Protein 3DMP (pdb70)

Organism: Burkholderia pseudomallei (strain K96243) (NCBI:txid272560)

Structure (mmCIF, N/CA/C/O backbone):
data_3DMP
#
_entry.id   3DMP
#
_cell.length_a   102.222
_cell.length_b   80.637
_cell.length_c   141.833
_cell.angle_alpha   90.00
_cell.angle_beta   99.11
_cell.angle_gamma   90.00
#
_symmetry.space_group_name_H-M   'C 1 2 1'
#
loop_
_entity.id
_entity.type
_entity.pdbx_description
1 polymer 'Uracil phosphoribosyltransferase'
2 water water
#
loop_
_atom_site.group_PDB
_atom_site.id
_atom_site.type_symbol
_atom_site.label_atom_id
_atom_site.label_alt_id
_atom_site.label_comp_id
_atom_site.label_asym_id
_atom_site.label_entity_id
_atom_site.label_seq_id
_atom_site.pdbx_PDB_ins_code
_atom_site.Cartn_x
_atom_site.Cartn_y
_atom_site.Cartn_z
_atom_site.occupancy
_atom_site.B_iso_or_equiv
_atom_site.auth_seq_id
_atom_site.auth_comp_id
_atom_site.auth_asym_id
_atom_site.auth_atom_id
_atom_site.pdbx_PDB_model_num
ATOM 1 N N . SER A 1 1 ? 24.791 4.058 2.097 1.00 54.76 0 SER A N 1
ATOM 2 C CA . SER A 1 1 ? 25.531 3.301 3.163 1.00 55.07 0 SER A CA 1
ATOM 3 C C . SER A 1 1 ? 25.371 3.965 4.537 1.00 54.88 0 SER A C 1
ATOM 4 O O . SER A 1 1 ? 24.274 4.443 4.851 1.00 55.07 0 SER A O 1
ATOM 7 N N . MET A 1 2 ? 26.437 3.999 5.348 1.00 54.42 1 MET A N 1
ATOM 8 C CA . MET A 1 2 ? 26.328 4.497 6.734 1.00 54.09 1 MET A CA 1
ATOM 9 C C . MET A 1 2 ? 27.467 5.359 7.278 1.00 53.21 1 MET A C 1
ATOM 10 O O . MET A 1 2 ? 28.632 5.000 7.181 1.00 53.47 1 MET A O 1
ATOM 15 N N . LYS A 1 3 ? 27.092 6.495 7.863 1.00 52.08 2 LYS A N 1
ATOM 16 C CA . LYS A 1 3 ? 27.996 7.382 8.588 1.00 51.00 2 LYS A CA 1
ATOM 17 C C . LYS A 1 3 ? 28.147 6.923 10.047 1.00 49.98 2 LYS A C 1
ATOM 18 O O . LYS A 1 3 ? 27.330 6.147 10.560 1.00 49.79 2 LYS A O 1
ATOM 24 N N . GLN A 1 4 ? 29.178 7.432 10.719 1.00 48.50 3 GLN A N 1
ATOM 25 C CA . GLN A 1 4 ? 29.263 7.349 12.180 1.00 47.32 3 GLN A CA 1
ATOM 26 C C . GLN A 1 4 ? 29.711 8.661 12.832 1.00 46.73 3 GLN A C 1
ATOM 27 O O . GLN A 1 4 ? 30.334 9.512 12.206 1.00 46.38 3 GLN A O 1
ATOM 33 N N . ASP A 1 5 ? 29.372 8.815 14.101 1.00 46.16 4 ASP A N 1
ATOM 34 C CA . ASP A 1 5 ? 29.807 9.955 14.878 1.00 45.47 4 ASP A CA 1
ATOM 35 C C . ASP A 1 5 ? 30.891 9.475 15.844 1.00 44.88 4 ASP A C 1
ATOM 36 O O . ASP A 1 5 ? 30.713 8.473 16.544 1.00 44.76 4 ASP A O 1
ATOM 41 N N . SER A 1 6 ? 32.009 10.200 15.865 1.00 44.14 5 SER A N 1
ATOM 42 C CA . SER A 1 6 ? 33.150 9.916 16.743 1.00 43.31 5 SER A CA 1
ATOM 43 C C . SER A 1 6 ? 32.777 9.620 18.196 1.00 42.80 5 SER A C 1
ATOM 44 O O . SER A 1 6 ? 33.486 8.870 18.861 1.00 43.05 5 SER A O 1
ATOM 47 N N . ARG A 1 7 ? 31.690 10.213 18.687 1.00 41.71 6 ARG A N 1
ATOM 48 C CA . ARG A 1 7 ? 31.259 9.995 20.065 1.00 41.09 6 ARG A CA 1
ATOM 49 C C . ARG A 1 7 ? 30.607 8.630 20.325 1.00 41.28 6 ARG A C 1
ATOM 50 O O . ARG A 1 7 ? 30.629 8.149 21.463 1.00 41.45 6 ARG A O 1
ATOM 58 N N . PHE A 1 8 ? 30.020 8.015 19.292 1.00 40.87 7 PHE A N 1
ATOM 59 C CA . PHE A 1 8 ? 29.134 6.858 19.499 1.00 40.39 7 PHE A CA 1
ATOM 60 C C . PHE A 1 8 ? 29.481 5.614 18.695 1.00 40.13 7 PHE A C 1
ATOM 61 O O . PHE A 1 8 ? 29.023 5.466 17.566 1.00 40.03 7 PHE A O 1
ATOM 69 N N . PRO A 1 9 ? 30.250 4.690 19.303 1.00 40.17 8 PRO A N 1
ATOM 70 C CA . PRO A 1 9 ? 30.806 3.538 18.580 1.00 39.98 8 PRO A CA 1
ATOM 71 C C . PRO A 1 9 ? 29.771 2.533 18.048 1.00 40.04 8 PRO A C 1
ATOM 72 O O . PRO A 1 9 ? 30.093 1.778 17.121 1.00 40.15 8 PRO A O 1
ATOM 76 N N . ASN A 1 10 ? 28.556 2.519 18.607 1.00 39.62 9 ASN A N 1
ATOM 77 C CA . ASN A 1 10 ? 27.502 1.616 18.119 1.00 39.38 9 ASN A CA 1
ATOM 78 C C . ASN A 1 10 ? 26.238 2.267 17.549 1.00 39.31 9 ASN A C 1
ATOM 79 O O . ASN A 1 10 ? 25.165 1.645 17.501 1.00 38.76 9 ASN A O 1
ATOM 84 N N . LEU A 1 11 ? 26.390 3.515 17.101 1.00 39.23 10 LEU A N 1
ATOM 85 C CA . LEU A 1 11 ? 25.346 4.224 16.385 1.00 38.89 10 LEU A CA 1
ATOM 86 C C . LEU A 1 11 ? 25.747 4.303 14.915 1.00 39.22 10 LEU A C 1
ATOM 87 O O . LEU A 1 11 ? 26.891 4.629 14.586 1.00 39.50 10 LEU A O 1
ATOM 92 N N . PHE A 1 12 ? 24.794 3.980 14.045 1.00 39.27 11 PHE A N 1
ATOM 93 C CA . PHE A 1 12 ? 24.987 3.983 12.604 1.00 38.94 11 PHE A CA 1
ATOM 94 C C . PHE A 1 12 ? 23.906 4.841 11.971 1.00 38.95 11 PHE A C 1
ATOM 95 O O . PHE A 1 12 ? 22.721 4.739 12.312 1.00 39.02 11 PHE A O 1
ATOM 103 N N . ILE A 1 13 ? 24.344 5.714 11.073 1.00 38.94 12 ILE A N 1
ATOM 104 C CA . ILE A 1 13 ? 23.477 6.673 10.415 1.00 38.95 12 ILE A CA 1
ATOM 105 C C . ILE A 1 13 ? 23.345 6.276 8.943 1.00 38.97 12 ILE A C 1
ATOM 106 O O . ILE A 1 13 ? 24.317 6.287 8.184 1.00 38.63 12 ILE A O 1
ATOM 111 N N . LEU A 1 14 ? 22.132 5.899 8.567 1.00 39.19 13 LEU A N 1
ATOM 112 C CA . LEU A 1 14 ? 21.831 5.398 7.232 1.00 39.57 13 LEU A CA 1
ATOM 113 C C . LEU A 1 14 ? 21.484 6.573 6.326 1.00 39.71 13 LEU A C 1
ATOM 114 O O . LEU A 1 14 ? 20.391 7.125 6.408 1.00 39.94 13 LEU A O 1
ATOM 119 N N . ASP A 1 15 ? 22.426 6.968 5.476 1.00 39.54 14 ASP A N 1
ATOM 120 C CA . ASP A 1 15 ? 22.290 8.226 4.776 1.00 39.83 14 ASP A CA 1
ATOM 121 C C . ASP A 1 15 ? 22.149 8.074 3.268 1.00 39.43 14 ASP A C 1
ATOM 122 O O . ASP A 1 15 ? 22.520 8.973 2.505 1.00 39.46 14 ASP A O 1
ATOM 127 N N . HIS A 1 16 ? 21.617 6.940 2.836 1.00 38.64 15 HIS A N 1
ATOM 128 C CA . HIS A 1 16 ? 21.198 6.810 1.458 1.00 38.07 15 HIS A CA 1
ATOM 129 C C . HIS A 1 16 ? 20.353 8.033 1.070 1.00 37.88 15 HIS A C 1
ATOM 130 O O . HIS A 1 16 ? 19.510 8.481 1.854 1.00 37.57 15 HIS A O 1
ATOM 137 N N . PRO A 1 17 ? 20.612 8.610 -0.119 1.00 37.77 16 PRO A N 1
ATOM 138 C CA . PRO A 1 17 ? 19.845 9.744 -0.679 1.00 37.49 16 PRO A CA 1
ATOM 139 C C . PRO A 1 17 ? 18.317 9.638 -0.522 1.00 37.70 16 PRO A C 1
ATOM 140 O O . PRO A 1 17 ? 17.661 10.636 -0.235 1.00 37.84 16 PRO A O 1
ATOM 144 N N . LEU A 1 18 ? 17.734 8.459 -0.713 1.00 37.42 17 LEU A N 1
ATOM 145 C CA . LEU A 1 18 ? 16.285 8.400 -0.655 1.00 37.73 17 LEU A CA 1
ATOM 146 C C . LEU A 1 18 ? 15.769 8.339 0.788 1.00 37.87 17 LEU A C 1
ATOM 147 O O . LEU A 1 18 ? 14.635 8.758 1.068 1.00 37.69 17 LEU A O 1
ATOM 152 N N . ILE A 1 19 ? 16.605 7.834 1.699 1.00 38.05 18 ILE A N 1
ATOM 153 C CA . ILE A 1 19 ? 16.293 7.892 3.124 1.00 38.15 18 ILE A CA 1
ATOM 154 C C . ILE A 1 19 ? 16.290 9.350 3.580 1.00 38.67 18 ILE A C 1
ATOM 155 O O . ILE A 1 19 ? 15.313 9.786 4.199 1.00 39.06 18 ILE A O 1
ATOM 160 N N . GLN A 1 20 ? 17.345 10.101 3.241 1.00 38.86 19 GLN A N 1
ATOM 161 C CA . GLN A 1 20 ? 17.428 11.530 3.571 1.00 40.04 19 GLN A CA 1
ATOM 162 C C . GLN A 1 20 ? 16.237 12.265 2.970 1.00 39.77 19 GLN A C 1
ATOM 163 O O . GLN A 1 20 ? 15.576 13.038 3.655 1.00 39.88 19 GLN A O 1
ATOM 169 N N . HIS A 1 21 ? 15.968 12.002 1.687 1.00 39.86 20 HIS A N 1
ATOM 170 C CA . HIS A 1 21 ? 14.894 12.661 0.945 1.00 40.01 20 HIS A CA 1
ATOM 171 C C . HIS A 1 21 ? 13.554 12.454 1.644 1.00 39.52 20 HIS A C 1
ATOM 172 O O . HIS A 1 21 ? 12.903 13.428 2.028 1.00 39.71 20 HIS A O 1
ATOM 179 N N . LYS A 1 22 ? 13.175 11.190 1.838 1.00 38.88 21 LYS A N 1
ATOM 180 C CA . LYS A 1 22 ? 11.928 10.819 2.525 1.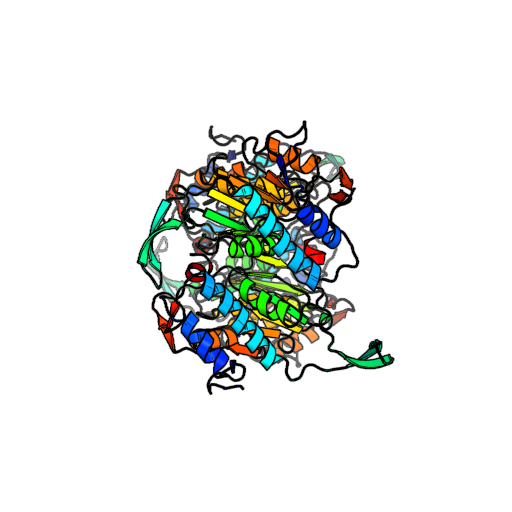00 38.39 21 LYS A CA 1
ATOM 181 C C . LYS A 1 22 ? 11.804 11.359 3.962 1.00 37.92 21 LYS A C 1
ATOM 182 O O . LYS A 1 22 ? 10.694 11.705 4.406 1.00 37.52 21 LYS A O 1
ATOM 188 N N . LEU A 1 23 ? 12.935 11.430 4.678 1.00 37.32 22 LEU A N 1
ATOM 189 C CA . LEU A 1 23 ? 12.979 12.043 6.008 1.00 36.25 22 LEU A CA 1
ATOM 190 C C . LEU A 1 23 ? 12.608 13.525 5.944 1.00 36.27 22 LEU A C 1
ATOM 191 O O . LEU A 1 23 ? 11.859 14.018 6.778 1.00 35.62 22 LEU A O 1
ATOM 196 N N . THR A 1 24 ? 13.115 14.223 4.933 1.00 36.73 23 THR A N 1
ATOM 197 C CA . THR A 1 24 ? 12.823 15.647 4.761 1.00 37.47 23 THR A CA 1
ATOM 198 C C . THR A 1 24 ? 11.319 15.909 4.610 1.00 38.25 23 THR A C 1
ATOM 199 O O . THR A 1 24 ? 10.771 16.844 5.210 1.00 38.40 23 THR A O 1
ATOM 203 N N . HIS A 1 25 ? 10.651 15.073 3.822 1.00 38.85 24 HIS A N 1
ATOM 204 C CA . HIS A 1 25 ? 9.218 15.215 3.629 1.00 39.46 24 HIS A CA 1
ATOM 205 C C . HIS A 1 25 ? 8.452 14.970 4.933 1.00 39.28 24 HIS A C 1
ATOM 206 O O . HIS A 1 25 ? 7.421 15.591 5.162 1.00 39.15 24 HIS A O 1
ATOM 213 N N . MET A 1 26 ? 8.980 14.108 5.797 1.00 39.28 25 MET A N 1
ATOM 214 C CA . MET A 1 26 ? 8.445 13.942 7.153 1.00 39.55 25 MET A CA 1
ATOM 215 C C . MET A 1 26 ? 8.735 15.148 8.043 1.00 39.78 25 MET A C 1
ATOM 216 O O . MET A 1 26 ? 7.855 15.610 8.764 1.00 40.23 25 MET A O 1
ATOM 221 N N . ARG A 1 27 ? 9.963 15.652 8.010 1.00 39.77 26 ARG A N 1
ATOM 222 C CA . ARG A 1 27 ? 10.291 16.854 8.764 1.00 40.29 26 ARG A CA 1
ATOM 223 C C . ARG A 1 27 ? 9.268 17.963 8.491 1.00 41.28 26 ARG A C 1
ATOM 224 O O . ARG A 1 27 ? 8.801 18.619 9.420 1.00 40.80 26 ARG A O 1
ATOM 232 N N . ASP A 1 28 ? 8.908 18.137 7.214 1.00 42.86 27 ASP A N 1
ATOM 233 C CA . ASP A 1 28 ? 8.025 19.226 6.750 1.00 44.34 27 ASP A CA 1
ATOM 234 C C . ASP A 1 28 ? 6.675 19.198 7.445 1.00 45.03 27 ASP A C 1
ATOM 235 O O . ASP A 1 28 ? 5.923 18.222 7.317 1.00 45.02 27 ASP A O 1
ATOM 240 N N . LYS A 1 29 ? 6.366 20.286 8.147 1.00 45.91 28 LYS A N 1
ATOM 241 C CA . LYS A 1 29 ? 5.121 20.399 8.897 1.00 46.86 28 LYS A CA 1
ATOM 242 C C . LYS A 1 29 ? 3.856 20.477 8.022 1.00 47.13 28 LYS A C 1
ATOM 243 O O . LYS A 1 29 ? 2.754 20.256 8.517 1.00 47.12 28 LYS A O 1
ATOM 249 N N . ASP A 1 30 ? 4.012 20.757 6.728 1.00 47.70 29 ASP A N 1
ATOM 250 C CA . ASP A 1 30 ? 2.864 20.765 5.791 1.00 48.24 29 ASP A CA 1
ATOM 251 C C . ASP A 1 30 ? 2.504 19.420 5.157 1.00 48.22 29 ASP A C 1
ATOM 252 O O . ASP A 1 30 ? 1.512 19.318 4.432 1.00 48.57 29 ASP A O 1
ATOM 257 N N . THR A 1 31 ? 3.318 18.402 5.404 1.00 48.02 30 THR A N 1
ATOM 258 C CA . THR A 1 31 ? 3.038 17.064 4.918 1.00 47.54 30 THR A CA 1
ATOM 259 C C . THR A 1 31 ? 1.808 16.525 5.641 1.00 47.92 30 THR A C 1
ATOM 260 O O . THR A 1 31 ? 1.788 16.430 6.883 1.00 47.92 30 THR A O 1
ATOM 264 N N . SER A 1 32 ? 0.788 16.181 4.856 1.00 47.91 31 SER A N 1
ATOM 265 C CA . SER A 1 32 ? -0.459 15.620 5.389 1.00 47.83 31 SER A CA 1
ATOM 266 C C . SER A 1 32 ? -0.233 14.369 6.240 1.00 47.77 31 SER A C 1
ATOM 267 O O . SER A 1 32 ? 0.817 13.715 6.155 1.00 47.78 31 SER A O 1
ATOM 270 N N . THR A 1 33 ? -1.219 14.052 7.073 1.00 47.75 32 THR A N 1
ATOM 271 C CA . THR A 1 33 ? -1.151 12.868 7.946 1.00 47.69 32 THR A CA 1
ATOM 272 C C . THR A 1 33 ? -1.087 11.555 7.136 1.00 47.32 32 THR A C 1
ATOM 273 O O . THR A 1 33 ? -0.334 10.636 7.482 1.00 47.43 32 THR A O 1
ATOM 277 N N . ARG A 1 34 ? -1.876 11.486 6.065 1.00 46.78 33 ARG A N 1
ATOM 278 C CA . ARG A 1 34 ? -1.822 10.377 5.119 1.00 46.53 33 ARG A CA 1
ATOM 279 C C . ARG A 1 34 ? -0.358 10.089 4.755 1.00 46.19 33 ARG A C 1
ATOM 280 O O . ARG A 1 34 ? 0.145 8.988 4.993 1.00 46.23 33 ARG A O 1
ATOM 288 N N . THR A 1 35 ? 0.324 11.100 4.218 1.00 45.56 34 THR A N 1
ATOM 289 C CA . THR A 1 35 ? 1.690 10.947 3.744 1.00 44.79 34 THR A CA 1
ATOM 290 C C . THR A 1 35 ? 2.711 10.701 4.861 1.00 43.98 34 THR A C 1
ATOM 291 O O . THR A 1 35 ? 3.593 9.843 4.708 1.00 43.83 34 THR A O 1
ATOM 295 N N . PHE A 1 36 ? 2.585 11.422 5.973 1.00 42.96 35 PHE A N 1
ATOM 296 C CA . PHE A 1 36 ? 3.483 11.213 7.117 1.00 42.62 35 PHE A CA 1
ATOM 297 C C . PHE A 1 36 ? 3.552 9.734 7.537 1.00 43.03 35 PHE A C 1
ATOM 298 O O . PHE A 1 36 ? 4.642 9.184 7.724 1.00 42.50 35 PHE A O 1
ATOM 306 N N . ARG A 1 37 ? 2.380 9.107 7.665 1.00 43.72 36 ARG A N 1
ATOM 307 C CA . ARG A 1 37 ? 2.269 7.684 8.001 1.00 44.49 36 ARG A CA 1
ATOM 308 C C . ARG A 1 37 ? 2.950 6.774 6.977 1.00 44.57 36 ARG A C 1
ATOM 309 O O . ARG A 1 37 ? 3.705 5.873 7.354 1.00 45.02 36 ARG A O 1
ATOM 317 N N . GLU A 1 38 ? 2.685 7.004 5.695 1.00 44.46 37 GLU A N 1
ATOM 318 C CA . GLU A 1 38 ? 3.273 6.168 4.661 1.00 44.87 37 GLU A CA 1
ATOM 319 C C . GLU A 1 38 ? 4.788 6.256 4.652 1.00 44.13 37 GLU A C 1
ATOM 320 O O . GLU A 1 38 ? 5.459 5.232 4.605 1.00 43.96 37 GLU A O 1
ATOM 326 N N . LEU A 1 39 ? 5.308 7.481 4.737 1.00 43.49 38 LEU A N 1
ATOM 327 C CA . LEU A 1 39 ? 6.752 7.746 4.874 1.00 42.56 38 LEU A CA 1
ATOM 328 C C . LEU A 1 39 ? 7.450 7.095 6.093 1.00 42.14 38 LEU A C 1
ATOM 329 O O . LEU A 1 39 ? 8.624 6.746 6.003 1.00 42.19 38 LEU A O 1
ATOM 334 N N . LEU A 1 40 ? 6.738 6.932 7.210 1.00 41.53 39 LEU A N 1
ATOM 335 C CA . LEU A 1 40 ? 7.254 6.194 8.375 1.00 41.03 39 LEU A CA 1
ATOM 336 C C . LEU A 1 40 ? 7.504 4.745 7.977 1.00 41.05 39 LEU A C 1
ATOM 337 O O . LEU A 1 40 ? 8.588 4.197 8.189 1.00 40.71 39 LEU A O 1
ATOM 342 N N . ARG A 1 41 ? 6.472 4.146 7.393 1.00 41.03 40 ARG A N 1
ATOM 343 C CA . ARG A 1 41 ? 6.491 2.774 6.925 1.00 41.40 40 ARG A CA 1
ATOM 344 C C . ARG A 1 41 ? 7.602 2.574 5.878 1.00 41.04 40 ARG A C 1
ATOM 345 O O . ARG A 1 41 ? 8.441 1.684 6.016 1.00 41.30 40 ARG A O 1
ATOM 353 N N . GLU A 1 42 ? 7.632 3.439 4.867 1.00 40.74 41 GLU A N 1
ATOM 354 C CA . GLU A 1 42 ? 8.619 3.380 3.774 1.00 40.61 41 GLU A CA 1
ATOM 355 C C . GLU A 1 42 ? 10.087 3.443 4.218 1.00 39.98 41 GLU A C 1
ATOM 356 O O . GLU A 1 42 ? 10.892 2.584 3.824 1.00 40.03 41 GLU A O 1
ATOM 362 N N . ILE A 1 43 ? 10.423 4.472 5.004 1.00 38.99 42 ILE A N 1
ATOM 363 C CA . ILE A 1 43 ? 11.797 4.720 5.451 1.00 38.12 42 ILE A CA 1
ATOM 364 C C . ILE A 1 43 ? 12.341 3.531 6.225 1.00 37.66 42 ILE A C 1
ATOM 365 O O . ILE A 1 43 ? 13.489 3.107 6.016 1.00 37.27 42 ILE A O 1
ATOM 370 N N . THR A 1 44 ? 11.522 2.988 7.120 1.00 37.06 43 THR A N 1
ATOM 371 C CA . THR A 1 44 ? 11.991 1.867 7.904 1.00 36.80 43 THR A CA 1
ATOM 372 C C . THR A 1 44 ? 12.177 0.609 7.037 1.00 35.68 43 THR A C 1
ATOM 373 O O . THR A 1 44 ? 13.130 -0.133 7.272 1.00 35.97 43 THR A O 1
ATOM 377 N N . LEU A 1 45 ? 11.322 0.396 6.028 1.00 34.50 44 LEU A N 1
ATOM 378 C CA . LEU A 1 45 ? 11.557 -0.664 5.012 1.00 33.94 44 LEU A CA 1
ATOM 379 C C . LEU A 1 45 ? 12.970 -0.530 4.438 1.00 33.64 44 LEU A C 1
ATOM 380 O O . LEU A 1 45 ? 13.768 -1.488 4.430 1.00 32.93 44 LEU A O 1
ATOM 385 N N . LEU A 1 46 ? 13.289 0.680 3.986 1.00 33.50 45 LEU A N 1
ATOM 386 C CA . LEU A 1 46 ? 14.623 0.964 3.461 1.00 33.33 45 LEU A CA 1
ATOM 387 C C . LEU A 1 46 ? 15.715 0.779 4.514 1.00 33.70 45 LEU A C 1
ATOM 388 O O . LEU A 1 46 ? 16.722 0.137 4.246 1.00 33.90 45 LEU A O 1
ATOM 393 N N . MET A 1 47 ? 15.517 1.324 5.707 1.00 34.26 46 MET A N 1
ATOM 394 C CA . MET A 1 47 ? 16.476 1.112 6.788 1.00 35.16 46 MET A CA 1
ATOM 395 C C . MET A 1 47 ? 16.693 -0.384 7.066 1.00 34.93 46 MET A C 1
ATOM 396 O O . MET A 1 47 ? 17.828 -0.824 7.217 1.00 34.37 46 MET A O 1
ATOM 401 N N . GLY A 1 48 ? 15.612 -1.164 7.071 1.00 35.20 47 GLY A N 1
ATOM 402 C CA . GLY A 1 48 ? 15.698 -2.626 7.222 1.00 35.91 47 GLY A CA 1
ATOM 403 C C . GLY A 1 48 ? 16.611 -3.283 6.196 1.00 36.55 47 GLY A C 1
ATOM 404 O O . GLY A 1 48 ? 17.429 -4.144 6.517 1.00 36.26 47 GLY A O 1
ATOM 405 N N . TYR A 1 49 ? 16.465 -2.853 4.949 1.00 37.45 48 TYR A N 1
ATOM 406 C CA . TYR A 1 49 ? 17.234 -3.382 3.847 1.00 37.89 48 TYR A CA 1
ATOM 407 C C . TYR A 1 49 ? 18.744 -3.175 4.033 1.00 38.88 48 TYR A C 1
ATOM 408 O O . TYR A 1 49 ? 19.526 -4.083 3.736 1.00 39.21 48 TYR A O 1
ATOM 417 N N . GLU A 1 50 ? 19.154 -2.005 4.520 1.00 39.84 49 GLU A N 1
ATOM 418 C CA . GLU A 1 50 ? 20.572 -1.751 4.810 1.00 41.25 49 GLU A CA 1
ATOM 419 C C . GLU A 1 50 ? 21.104 -2.650 5.904 1.00 42.19 49 GLU A C 1
ATOM 420 O O . GLU A 1 50 ? 22.249 -3.111 5.855 1.00 42.79 49 GLU A O 1
ATOM 426 N N . ILE A 1 51 ? 20.283 -2.871 6.919 1.00 43.16 50 ILE A N 1
ATOM 427 C CA . ILE A 1 51 ? 20.750 -3.551 8.110 1.00 44.50 50 ILE A CA 1
ATOM 428 C C . ILE A 1 51 ? 20.696 -5.063 7.920 1.00 44.59 50 ILE A C 1
ATOM 429 O O . ILE A 1 51 ? 21.147 -5.813 8.773 1.00 45.10 50 ILE A O 1
ATOM 434 N N . THR A 1 52 ? 20.195 -5.516 6.777 1.00 44.86 51 THR A N 1
ATOM 435 C CA . THR A 1 52 ? 20.042 -6.955 6.552 1.00 45.04 51 THR A CA 1
ATOM 436 C C . THR A 1 52 ? 20.924 -7.474 5.438 1.00 45.75 51 THR A C 1
ATOM 437 O O . THR A 1 52 ? 20.737 -8.594 4.959 1.00 45.75 51 THR A O 1
ATOM 441 N N . ARG A 1 53 ? 21.896 -6.657 5.049 1.00 46.70 52 ARG A N 1
ATOM 442 C CA . ARG A 1 53 ? 22.867 -7.004 4.021 1.00 48.12 52 ARG A CA 1
ATOM 443 C C . ARG A 1 53 ? 23.601 -8.293 4.314 1.00 48.81 52 ARG A C 1
ATOM 444 O O . ARG A 1 53 ? 23.975 -9.010 3.392 1.00 48.89 52 ARG A O 1
ATOM 452 N N . ASN A 1 54 ? 23.811 -8.582 5.594 1.00 49.75 53 ASN A N 1
ATOM 453 C CA . ASN A 1 54 ? 24.641 -9.708 5.976 1.00 50.67 53 ASN A CA 1
ATOM 454 C C . ASN A 1 54 ? 23.871 -10.943 6.417 1.00 51.21 53 ASN A C 1
ATOM 455 O O . ASN A 1 54 ? 24.444 -11.821 7.066 1.00 51.46 53 ASN A O 1
ATOM 460 N N . LEU A 1 55 ? 22.589 -11.024 6.063 1.00 51.64 54 LEU A N 1
ATOM 461 C CA . LEU A 1 55 ? 21.787 -12.199 6.415 1.00 52.36 54 LEU A CA 1
ATOM 462 C C . LEU A 1 55 ? 22.275 -13.506 5.772 1.00 53.13 54 LEU A C 1
ATOM 463 O O . LEU A 1 55 ? 22.469 -13.568 4.555 1.00 53.25 54 LEU A O 1
ATOM 468 N N . PRO A 1 56 ? 22.458 -14.559 6.600 1.00 53.87 55 PRO A N 1
ATOM 469 C CA . PRO A 1 56 ? 22.817 -15.893 6.117 1.00 54.04 55 PRO A CA 1
ATOM 470 C C . PRO A 1 56 ? 21.804 -16.384 5.098 1.00 54.51 55 PRO A C 1
ATOM 471 O O . PRO A 1 56 ? 20.601 -16.224 5.305 1.00 54.23 55 PRO A O 1
ATOM 475 N N . ILE A 1 57 ? 22.281 -16.975 4.006 1.00 55.49 56 ILE A N 1
ATOM 476 C CA . ILE A 1 57 ? 21.373 -17.613 3.034 1.00 56.48 56 ILE A CA 1
ATOM 477 C C . ILE A 1 57 ? 21.623 -19.127 2.877 1.00 57.05 56 ILE A C 1
ATOM 478 O O . ILE A 1 57 ? 22.762 -19.547 2.653 1.00 57.32 56 ILE A O 1
ATOM 483 N N . THR A 1 58 ? 20.570 -19.938 3.049 1.00 57.47 57 THR A N 1
ATOM 484 C CA . THR A 1 58 ? 20.610 -21.376 2.704 1.00 57.80 57 THR A CA 1
ATOM 485 C C . THR A 1 58 ? 19.713 -21.636 1.499 1.00 57.92 57 THR A C 1
ATOM 486 O O . THR A 1 58 ? 19.210 -20.688 0.895 1.00 58.08 57 THR A O 1
ATOM 490 N N . THR A 1 59 ? 19.500 -22.908 1.156 1.00 57.98 58 THR A N 1
ATOM 491 C CA . THR A 1 59 ? 18.655 -23.255 0.008 1.00 58.04 58 THR A CA 1
ATOM 492 C C . THR A 1 59 ? 17.504 -24.198 0.347 1.00 58.00 58 THR A C 1
ATOM 493 O O . THR A 1 59 ? 17.704 -25.232 0.971 1.00 58.52 58 THR A O 1
ATOM 497 N N . LYS A 1 60 ? 16.299 -23.828 -0.066 1.00 57.80 59 LYS A N 1
ATOM 498 C CA . LYS A 1 60 ? 15.179 -24.755 -0.085 1.00 57.59 59 LYS A CA 1
ATOM 499 C C . LYS A 1 60 ? 15.120 -25.395 -1.457 1.00 57.03 59 LYS A C 1
ATOM 500 O O . LYS A 1 60 ? 15.649 -24.849 -2.424 1.00 56.92 59 LYS A O 1
ATOM 506 N N . ARG A 1 61 ? 14.486 -26.559 -1.531 1.00 56.58 60 ARG A N 1
ATOM 507 C CA . ARG A 1 61 ? 14.117 -27.148 -2.802 1.00 56.24 60 ARG A CA 1
ATOM 508 C C . ARG A 1 61 ? 12.876 -26.444 -3.280 1.00 55.31 60 ARG A C 1
ATOM 509 O O . ARG A 1 61 ? 11.952 -26.201 -2.497 1.00 54.96 60 ARG A O 1
ATOM 517 N N . VAL A 1 62 ? 12.870 -26.098 -4.563 1.00 54.18 61 VAL A N 1
ATOM 518 C CA . VAL A 1 62 ? 11.737 -25.419 -5.167 1.00 53.43 61 VAL A CA 1
ATOM 519 C C . VAL A 1 62 ? 11.613 -25.838 -6.618 1.00 52.77 61 VAL A C 1
ATOM 520 O O . VAL A 1 62 ? 12.615 -25.954 -7.321 1.00 52.86 61 VAL A O 1
ATOM 524 N N . GLU A 1 63 ? 10.397 -26.078 -7.082 1.00 52.08 62 GLU A N 1
ATOM 525 C CA . GLU A 1 63 ? 10.239 -26.254 -8.520 1.00 51.88 62 GLU A CA 1
ATOM 526 C C . GLU A 1 63 ? 9.629 -25.043 -9.198 1.00 50.89 62 GLU A C 1
ATOM 527 O O . GLU A 1 63 ? 8.544 -24.578 -8.830 1.00 50.46 62 GLU A O 1
ATOM 533 N N . THR A 1 64 ? 10.369 -24.534 -10.178 1.00 49.97 63 THR A N 1
ATOM 534 C CA . THR A 1 64 ? 9.884 -23.494 -11.066 1.00 49.19 63 THR A CA 1
ATOM 535 C C . THR A 1 64 ? 8.964 -24.166 -12.088 1.00 49.14 63 THR A C 1
ATOM 536 O O . THR A 1 64 ? 8.934 -25.393 -12.163 1.00 48.65 63 THR A O 1
ATOM 540 N N . PRO A 1 65 ? 8.169 -23.378 -12.846 1.00 49.31 64 PRO A N 1
ATOM 541 C CA . PRO A 1 65 ? 7.465 -23.986 -13.989 1.00 49.21 64 PRO A CA 1
ATOM 542 C C . PRO A 1 65 ? 8.356 -24.800 -14.937 1.00 48.98 64 PRO A C 1
ATOM 543 O O . PRO A 1 65 ? 7.843 -25.570 -15.744 1.00 49.11 64 PRO A O 1
ATOM 547 N N . LEU A 1 66 ? 9.671 -24.652 -14.833 1.00 48.86 65 LEU A N 1
ATOM 548 C CA . LEU A 1 66 ? 10.567 -25.344 -15.761 1.00 49.01 65 LEU A CA 1
ATOM 549 C C . LEU A 1 66 ? 11.331 -26.511 -15.148 1.00 49.06 65 LEU A C 1
ATOM 550 O O . LEU A 1 66 ? 11.417 -27.589 -15.736 1.00 49.34 65 LEU A O 1
ATOM 555 N N . VAL A 1 67 ? 11.880 -26.299 -13.965 1.00 49.12 66 VAL A N 1
ATOM 556 C CA . VAL A 1 67 ? 12.823 -27.243 -13.425 1.00 49.07 66 VAL A CA 1
ATOM 557 C C . VAL A 1 67 ? 12.823 -27.156 -11.901 1.00 49.19 66 VAL A C 1
ATOM 558 O O . VAL A 1 67 ? 12.310 -26.194 -11.326 1.00 48.97 66 VAL A O 1
ATOM 562 N N . GLU A 1 68 ? 13.353 -28.194 -11.259 1.00 49.65 67 GLU A N 1
ATOM 563 C CA . GLU A 1 68 ? 13.514 -28.229 -9.810 1.00 50.18 67 GLU A CA 1
ATOM 564 C C . GLU A 1 68 ? 14.935 -27.785 -9.483 1.00 49.68 67 GLU A C 1
ATOM 565 O O . GLU A 1 68 ? 15.880 -28.176 -10.175 1.00 49.53 67 GLU A O 1
ATOM 571 N N . ILE A 1 69 ? 15.071 -26.950 -8.451 1.00 49.52 68 ILE A N 1
ATOM 572 C CA . ILE A 1 69 ? 16.351 -26.338 -8.085 1.00 49.58 68 ILE A CA 1
ATOM 573 C C . ILE A 1 69 ? 16.589 -26.181 -6.578 1.00 49.76 68 ILE A C 1
ATOM 574 O O . ILE A 1 69 ? 15.673 -26.312 -5.759 1.00 49.21 68 ILE A O 1
ATOM 579 N N . ASP A 1 70 ? 17.838 -25.869 -6.235 1.00 50.34 69 ASP A N 1
ATOM 580 C CA . ASP A 1 70 ? 18.203 -25.470 -4.878 1.00 50.90 69 ASP A CA 1
ATOM 581 C C . ASP A 1 70 ? 18.322 -23.945 -4.806 1.00 50.73 69 ASP A C 1
ATOM 582 O O . ASP A 1 70 ? 19.348 -23.376 -5.175 1.00 50.50 69 ASP A O 1
ATOM 587 N N . ALA A 1 71 ? 17.268 -23.292 -4.323 1.00 50.68 70 ALA A N 1
ATOM 588 C CA . ALA A 1 71 ? 17.172 -21.834 -4.408 1.00 50.98 70 ALA A CA 1
ATOM 589 C C . ALA A 1 71 ? 17.420 -21.094 -3.087 1.00 51.08 70 ALA A C 1
ATOM 590 O O . ALA A 1 71 ? 16.968 -21.540 -2.030 1.00 50.88 70 ALA A O 1
ATOM 592 N N . PRO A 1 72 ? 18.114 -19.939 -3.153 1.00 51.28 71 PRO A N 1
ATOM 593 C CA . PRO A 1 72 ? 18.478 -19.211 -1.938 1.00 51.39 71 PRO A CA 1
ATOM 594 C C . PRO A 1 72 ? 17.280 -18.675 -1.157 1.00 51.90 71 PRO A C 1
ATOM 595 O O . PRO A 1 72 ? 16.412 -18.009 -1.713 1.00 52.04 71 PRO A O 1
ATOM 599 N N . VAL A 1 73 ? 17.227 -19.002 0.125 1.00 52.78 72 VAL A N 1
ATOM 600 C CA . VAL A 1 73 ? 16.258 -18.406 1.034 1.00 53.77 72 VAL A CA 1
ATOM 601 C C . VAL A 1 73 ? 16.934 -17.942 2.324 1.00 54.70 72 VAL A C 1
ATOM 602 O O . VAL A 1 73 ? 18.128 -18.158 2.542 1.00 54.51 72 VAL A O 1
ATOM 606 N N . ILE A 1 74 ? 16.135 -17.310 3.169 1.00 56.08 73 ILE A N 1
ATOM 607 C CA . ILE A 1 74 ? 16.572 -16.749 4.438 1.00 57.83 73 ILE A CA 1
ATOM 608 C C . ILE A 1 74 ? 15.876 -17.511 5.578 1.00 58.67 73 ILE A C 1
ATOM 609 O O . ILE A 1 74 ? 14.802 -18.092 5.364 1.00 59.06 73 ILE A O 1
ATOM 614 N N . ALA A 1 75 ? 16.486 -17.520 6.767 1.00 59.45 74 ALA A N 1
ATOM 615 C CA . ALA A 1 75 ? 15.785 -17.958 7.990 1.00 60.16 74 ALA A CA 1
ATOM 616 C C . ALA A 1 75 ? 15.056 -16.770 8.649 1.00 60.52 74 ALA A C 1
ATOM 617 O O . ALA A 1 75 ? 15.529 -16.200 9.642 1.00 60.78 74 ALA A O 1
ATOM 619 N N . GLY A 1 76 ? 13.908 -16.404 8.072 1.00 60.90 75 GLY A N 1
ATOM 620 C CA . GLY A 1 76 ? 13.083 -15.284 8.545 1.00 61.02 75 GLY A CA 1
ATOM 621 C C . GLY A 1 76 ? 12.473 -15.475 9.926 1.00 61.22 75 GLY A C 1
ATOM 622 O O . GLY A 1 76 ? 12.356 -14.510 10.690 1.00 61.52 75 GLY A O 1
ATOM 623 N N . LYS A 1 77 ? 12.086 -16.714 10.250 1.00 60.98 76 LYS A N 1
ATOM 624 C CA . LYS A 1 77 ? 11.556 -17.052 11.581 1.00 60.68 76 LYS A CA 1
ATOM 625 C C . LYS A 1 77 ? 12.502 -16.672 12.736 1.00 59.85 76 LYS A C 1
ATOM 626 O O . LYS A 1 77 ? 12.040 -16.379 13.839 1.00 60.18 76 LYS A O 1
ATOM 632 N N . LYS A 1 78 ? 13.811 -16.669 12.480 1.00 58.41 77 LYS A N 1
ATOM 633 C CA . LYS A 1 78 ? 14.811 -16.405 13.523 1.00 57.11 77 LYS A CA 1
ATOM 634 C C . LYS A 1 78 ? 14.946 -14.911 13.868 1.00 55.90 77 LYS A C 1
ATOM 635 O O . LYS A 1 78 ? 15.953 -14.479 14.448 1.00 55.80 77 LYS A O 1
ATOM 641 N N . LEU A 1 79 ? 13.915 -14.139 13.523 1.00 54.11 78 LEU A N 1
ATOM 642 C CA . LEU A 1 79 ? 13.905 -12.688 13.704 1.00 52.49 78 LEU A CA 1
ATOM 643 C C . LEU A 1 79 ? 12.646 -12.237 14.405 1.00 51.05 78 LEU A C 1
ATOM 644 O O . LEU A 1 79 ? 11.548 -12.690 14.078 1.00 50.99 78 LEU A O 1
ATOM 649 N N . ALA A 1 80 ? 12.811 -11.337 15.367 1.00 49.23 79 ALA A N 1
ATOM 650 C CA . ALA A 1 80 ? 11.677 -10.749 16.060 1.00 47.32 79 ALA A CA 1
ATOM 651 C C . ALA A 1 80 ? 11.676 -9.239 15.884 1.00 45.97 79 ALA A C 1
ATOM 652 O O . ALA A 1 80 ? 12.629 -8.563 16.272 1.00 45.83 79 ALA A O 1
ATOM 654 N N . ILE A 1 81 ? 10.611 -8.731 15.266 1.00 44.51 80 ILE A N 1
ATOM 655 C CA . ILE A 1 81 ? 10.362 -7.291 15.131 1.00 43.03 80 ILE A CA 1
ATOM 656 C C . ILE A 1 81 ? 9.505 -6.864 16.328 1.00 42.05 80 ILE A C 1
ATOM 657 O O . ILE A 1 81 ? 8.421 -7.433 16.575 1.00 41.62 80 ILE A O 1
ATOM 662 N N . VAL A 1 82 ? 9.996 -5.878 17.078 1.00 40.42 81 VAL A N 1
ATOM 663 C CA . VAL A 1 82 ? 9.302 -5.450 18.281 1.00 39.12 81 VAL A CA 1
ATOM 664 C C . VAL A 1 82 ? 9.015 -3.944 18.292 1.00 38.49 81 VAL A C 1
ATOM 665 O O . VAL A 1 82 ? 9.841 -3.168 18.752 1.00 38.67 81 VAL A O 1
ATOM 669 N N . PRO A 1 83 ? 7.844 -3.522 17.779 1.00 37.68 82 PRO A N 1
ATOM 670 C CA . PRO A 1 83 ? 7.483 -2.112 17.934 1.00 37.09 82 PRO A CA 1
ATOM 671 C C . PRO A 1 83 ? 7.385 -1.743 19.401 1.00 36.90 82 PRO A C 1
ATOM 672 O O . PRO A 1 83 ? 6.858 -2.522 20.209 1.00 36.75 82 PRO A O 1
ATOM 676 N N . VAL A 1 84 ? 7.933 -0.579 19.741 1.00 36.42 83 VAL A N 1
ATOM 677 C CA . VAL A 1 84 ? 7.717 0.030 21.038 1.00 35.21 83 VAL A CA 1
ATOM 678 C C . VAL A 1 84 ? 6.448 0.830 20.881 1.00 35.34 83 VAL A C 1
ATOM 679 O O . VAL A 1 84 ? 6.390 1.723 20.021 1.00 35.07 83 VAL A O 1
ATOM 683 N N . LEU A 1 85 ? 5.431 0.498 21.678 1.00 35.17 84 LEU A N 1
ATOM 684 C CA . LEU A 1 85 ? 4.144 1.191 21.630 1.00 35.65 84 LEU A CA 1
ATOM 685 C C . LEU A 1 85 ? 4.209 2.631 22.171 1.00 36.21 84 LEU A C 1
ATOM 686 O O . LEU A 1 85 ? 5.031 2.934 23.031 1.00 36.54 84 LEU A O 1
ATOM 691 N N . ARG A 1 86 ? 3.379 3.539 21.659 1.00 37.33 85 ARG A N 1
ATOM 692 C CA . ARG A 1 86 ? 2.443 3.286 20.555 1.00 38.24 85 ARG A CA 1
ATOM 693 C C . ARG A 1 86 ? 3.011 3.561 19.157 1.00 38.53 85 ARG A C 1
ATOM 694 O O . ARG A 1 86 ? 2.605 2.925 18.192 1.00 38.91 85 ARG A O 1
ATOM 702 N N . ALA A 1 87 ? 3.938 4.514 19.066 1.00 39.03 86 ALA A N 1
ATOM 703 C CA . ALA A 1 87 ? 4.406 5.076 17.787 1.00 39.23 86 ALA A CA 1
ATOM 704 C C . ALA A 1 87 ? 5.204 4.107 16.892 1.00 39.50 86 ALA A C 1
ATOM 705 O O . ALA A 1 87 ? 5.252 4.282 15.657 1.00 39.41 86 ALA A O 1
ATOM 707 N N . GLY A 1 88 ? 5.809 3.093 17.519 1.00 39.57 87 GLY A N 1
ATOM 708 C CA . GLY A 1 88 ? 6.665 2.125 16.827 1.00 39.50 87 GLY A CA 1
ATOM 709 C C . GLY A 1 88 ? 5.920 1.204 15.874 1.00 39.54 87 GLY A C 1
ATOM 710 O O . GLY A 1 88 ? 6.541 0.560 15.026 1.00 39.00 87 GLY A O 1
ATOM 711 N N . VAL A 1 89 ? 4.594 1.144 16.015 1.00 39.70 88 VAL A N 1
ATOM 712 C CA . VAL A 1 89 ? 3.769 0.288 15.161 1.00 40.70 88 VAL A CA 1
ATOM 713 C C . VAL A 1 89 ? 3.909 0.583 13.650 1.00 40.98 88 VAL A C 1
ATOM 714 O O . VAL A 1 89 ? 4.011 -0.343 12.838 1.00 40.98 88 VAL A O 1
ATOM 718 N N . GLY A 1 90 ? 3.938 1.862 13.283 1.00 40.87 89 GLY A N 1
ATOM 719 C CA . GLY A 1 90 ? 4.245 2.240 11.90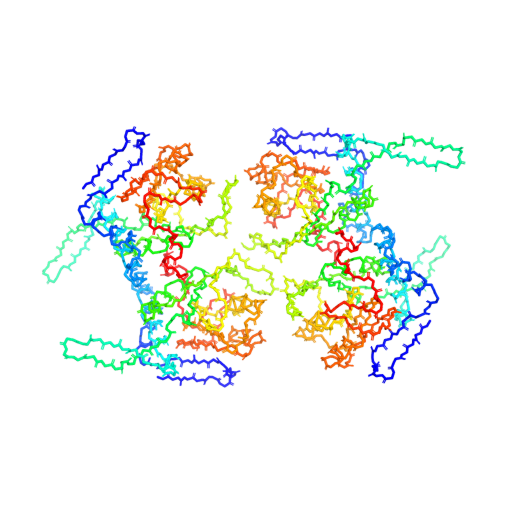5 1.00 41.40 89 GLY A CA 1
ATOM 720 C C . GLY A 1 90 ? 5.526 1.612 11.363 1.00 41.70 89 GLY A C 1
ATOM 721 O O . GLY A 1 90 ? 5.564 1.152 10.223 1.00 42.31 89 GLY A O 1
ATOM 722 N N . MET A 1 91 ? 6.569 1.564 12.186 1.00 41.45 90 MET A N 1
ATOM 723 C CA . MET A 1 91 ? 7.883 1.107 11.740 1.00 41.11 90 MET A CA 1
ATOM 724 C C . MET A 1 91 ? 7.893 -0.396 11.541 1.00 41.26 90 MET A C 1
ATOM 725 O O . MET A 1 91 ? 8.344 -0.912 10.526 1.00 41.05 90 MET A O 1
ATOM 730 N N . SER A 1 92 ? 7.414 -1.078 12.565 1.00 41.73 91 SER A N 1
ATOM 731 C CA . SER A 1 92 ? 7.016 -2.471 12.532 1.00 41.86 91 SER A CA 1
ATOM 732 C C . SER A 1 92 ? 6.397 -2.894 11.175 1.00 41.70 91 SER A C 1
ATOM 733 O O . SER A 1 92 ? 6.781 -3.910 10.621 1.00 41.24 91 SER A O 1
ATOM 736 N N . ASP A 1 93 ? 5.460 -2.102 10.650 1.00 42.02 92 ASP A N 1
ATOM 737 C CA . ASP A 1 93 ? 4.735 -2.438 9.419 1.00 42.75 92 ASP A CA 1
ATOM 738 C C . ASP A 1 93 ? 5.640 -2.527 8.194 1.00 42.68 92 ASP A C 1
ATOM 739 O O . ASP A 1 93 ? 5.451 -3.404 7.348 1.00 42.45 92 ASP A O 1
ATOM 744 N N . GLY A 1 94 ? 6.605 -1.607 8.109 1.00 42.78 93 GLY A N 1
ATOM 745 C CA . GLY A 1 94 ? 7.564 -1.538 7.007 1.00 42.55 93 GLY A CA 1
ATOM 746 C C . GLY A 1 94 ? 8.526 -2.708 7.033 1.00 42.80 93 GLY A C 1
ATOM 747 O O . GLY A 1 94 ? 8.776 -3.338 5.998 1.00 43.17 93 GLY A O 1
ATOM 748 N N . LEU A 1 95 ? 9.057 -3.010 8.216 1.00 42.60 94 LEU A N 1
ATOM 749 C CA . LEU A 1 95 ? 9.921 -4.174 8.412 1.00 42.81 94 LEU A CA 1
ATOM 750 C C . LEU A 1 95 ? 9.201 -5.481 8.107 1.00 42.85 94 LEU A C 1
ATOM 751 O O . LEU A 1 95 ? 9.801 -6.442 7.622 1.00 42.55 94 LEU A O 1
ATOM 756 N N . LEU A 1 96 ? 7.908 -5.513 8.410 1.00 43.06 95 LEU A N 1
ATOM 757 C CA . LEU A 1 96 ? 7.112 -6.703 8.213 1.00 43.05 95 LEU A CA 1
ATOM 758 C C . LEU A 1 96 ? 6.844 -6.950 6.749 1.00 43.61 95 LEU A C 1
ATOM 759 O O . LEU A 1 96 ? 6.764 -8.096 6.317 1.00 43.93 95 LEU A O 1
ATOM 764 N N . GLU A 1 97 ? 6.723 -5.869 5.986 1.00 44.06 96 GLU A N 1
ATOM 765 C CA . GLU A 1 97 ? 6.608 -5.963 4.545 1.00 44.16 96 GLU A CA 1
ATOM 766 C C . GLU A 1 97 ? 7.894 -6.577 4.028 1.00 44.19 96 GLU A C 1
ATOM 767 O O . GLU A 1 97 ? 7.873 -7.528 3.241 1.00 44.77 96 GLU A O 1
ATOM 773 N N . LEU A 1 98 ? 9.017 -6.059 4.510 1.00 43.82 97 LEU A N 1
ATOM 774 C CA . LEU A 1 98 ? 10.317 -6.559 4.098 1.00 43.52 97 LEU A CA 1
ATOM 775 C C . LEU A 1 98 ? 10.488 -8.044 4.450 1.00 43.65 97 LEU A C 1
ATOM 776 O O . LEU A 1 98 ? 10.790 -8.857 3.573 1.00 43.63 97 LEU A O 1
ATOM 781 N N . ILE A 1 99 ? 10.275 -8.386 5.723 1.00 43.81 98 ILE A N 1
ATOM 782 C CA . ILE A 1 99 ? 10.372 -9.766 6.195 1.00 44.31 98 ILE A CA 1
ATOM 783 C C . ILE A 1 99 ? 9.047 -10.210 6.810 1.00 44.67 98 ILE A C 1
ATOM 784 O O . ILE A 1 99 ? 8.860 -10.116 8.025 1.00 45.03 98 ILE A O 1
ATOM 789 N N . PRO A 1 100 ? 8.124 -10.706 5.972 1.00 44.86 99 PRO A N 1
ATOM 790 C CA . PRO A 1 100 ? 6.799 -11.145 6.414 1.00 45.11 99 PRO A CA 1
ATOM 791 C C . PRO A 1 100 ? 6.827 -12.290 7.427 1.00 45.46 99 PRO A C 1
ATOM 792 O O . PRO A 1 100 ? 5.990 -12.334 8.325 1.00 45.72 99 PRO A O 1
ATOM 796 N N . SER A 1 101 ? 7.790 -13.195 7.294 1.00 45.88 100 SER A N 1
ATOM 797 C CA . SER A 1 101 ? 7.771 -14.433 8.061 1.00 46.48 100 SER A CA 1
ATOM 798 C C . SER A 1 101 ? 8.284 -14.283 9.495 1.00 46.31 100 SER A C 1
ATOM 799 O O . SER A 1 101 ? 8.323 -15.251 10.250 1.00 46.64 100 SER A O 1
ATOM 802 N N . ALA A 1 102 ? 8.672 -13.073 9.873 1.00 46.32 101 ALA A N 1
ATOM 803 C CA . ALA A 1 102 ? 9.271 -12.852 11.184 1.00 46.01 101 ALA A CA 1
ATOM 804 C C . ALA A 1 102 ? 8.216 -12.822 12.281 1.00 45.96 101 ALA A C 1
ATOM 805 O O . ALA A 1 102 ? 7.045 -12.522 12.029 1.00 45.78 101 ALA A O 1
ATOM 807 N N . ARG A 1 103 ? 8.641 -13.124 13.502 1.00 45.96 102 ARG A N 1
ATOM 808 C CA . ARG A 1 103 ? 7.769 -13.015 14.662 1.00 46.14 102 ARG A CA 1
ATOM 809 C C . ARG A 1 103 ? 7.618 -11.573 15.099 1.00 45.57 102 ARG A C 1
ATOM 810 O O . ARG A 1 103 ? 8.560 -10.791 15.019 1.00 45.72 102 ARG A O 1
ATOM 818 N N . VAL A 1 104 ? 6.422 -11.215 15.543 1.00 44.94 103 VAL A N 1
ATOM 819 C CA . VAL A 1 104 ? 6.173 -9.878 16.071 1.00 44.45 103 VAL A CA 1
ATOM 820 C C . VAL A 1 104 ? 6.001 -9.932 17.578 1.00 44.26 103 VAL A C 1
ATOM 821 O O . VAL A 1 104 ? 5.283 -10.781 18.089 1.00 44.33 103 VAL A O 1
ATOM 825 N N . GLY A 1 105 ? 6.685 -9.033 18.277 1.00 44.32 104 GLY A N 1
ATOM 826 C CA . GLY A 1 105 ? 6.486 -8.836 19.704 1.00 44.39 104 GLY A CA 1
ATOM 827 C C . GLY A 1 105 ? 6.169 -7.380 19.956 1.00 44.63 104 GLY A C 1
ATOM 828 O O . GLY A 1 105 ? 6.274 -6.561 19.051 1.00 44.65 104 GLY A O 1
ATOM 829 N N . HIS A 1 106 ? 5.795 -7.049 21.187 1.00 45.19 105 HIS A N 1
ATOM 830 C CA . HIS A 1 106 ? 5.400 -5.684 21.552 1.00 45.72 105 HIS A CA 1
ATOM 831 C C . HIS A 1 106 ? 5.939 -5.325 22.923 1.00 46.42 105 HIS A C 1
ATOM 832 O O . HIS A 1 106 ? 5.899 -6.147 23.849 1.00 46.90 105 HIS A O 1
ATOM 839 N N . ILE A 1 107 ? 6.450 -4.103 23.040 1.00 46.91 106 ILE A N 1
ATOM 840 C CA . ILE A 1 107 ? 6.873 -3.549 24.308 1.00 47.58 106 ILE A CA 1
ATOM 841 C C . ILE A 1 107 ? 6.205 -2.206 24.500 1.00 48.67 106 ILE A C 1
ATOM 842 O O . ILE A 1 107 ? 6.460 -1.260 23.764 1.00 48.47 106 ILE A O 1
ATOM 847 N N . GLY A 1 108 ? 5.333 -2.149 25.496 1.00 50.28 107 GLY A N 1
ATOM 848 C CA . GLY A 1 108 ? 4.691 -0.919 25.905 1.00 52.58 107 GLY A CA 1
ATOM 849 C C . GLY A 1 108 ? 5.363 -0.313 27.119 1.00 54.44 107 GLY A C 1
ATOM 850 O O . GLY A 1 108 ? 5.442 -0.936 28.181 1.00 54.02 107 GLY A O 1
ATOM 851 N N . VAL A 1 109 ? 5.857 0.908 26.934 1.00 56.65 108 VAL A N 1
ATOM 852 C CA . VAL A 1 109 ? 6.494 1.710 27.974 1.00 58.73 108 VAL A CA 1
ATOM 853 C C . VAL A 1 109 ? 6.414 3.179 27.498 1.00 60.20 108 VAL A C 1
ATOM 854 O O . VAL A 1 109 ? 7.343 3.662 26.842 1.00 60.75 108 VAL A O 1
ATOM 858 N N . TYR A 1 110 ? 5.303 3.871 27.793 1.00 61.86 109 TYR A N 1
ATOM 859 C CA . TYR A 1 110 ? 5.166 5.328 27.491 1.00 63.31 109 TYR A CA 1
ATOM 860 C C . TYR A 1 110 ? 6.121 6.236 28.309 1.00 64.02 109 TYR A C 1
ATOM 861 O O . TYR A 1 110 ? 6.450 7.321 27.830 1.00 64.05 109 TYR A O 1
ATOM 870 N N . ARG A 1 111 ? 6.528 5.890 29.539 1.00 65.12 110 ARG A N 1
ATOM 871 C CA . ARG A 1 111 ? 5.838 5.081 30.576 1.00 66.16 110 ARG A CA 1
ATOM 872 C C . ARG A 1 111 ? 6.781 5.132 31.748 1.00 66.91 110 ARG A C 1
ATOM 873 O O . ARG A 1 111 ? 6.551 5.845 32.742 1.00 67.33 110 ARG A O 1
ATOM 881 N N . ALA A 1 112 ? 7.844 4.346 31.606 1.00 67.47 111 ALA A N 1
ATOM 882 C CA . ALA A 1 112 ? 9.031 4.446 32.413 1.00 67.90 111 ALA A CA 1
ATOM 883 C C . ALA A 1 112 ? 9.616 5.826 32.148 1.00 68.36 111 ALA A C 1
ATOM 884 O O . ALA A 1 112 ? 10.813 5.967 31.842 1.00 68.47 111 ALA A O 1
ATOM 886 N N . ASP A 1 113 ? 8.750 6.835 32.271 1.00 68.60 112 ASP A N 1
ATOM 887 C CA . ASP A 1 113 ? 8.999 8.169 31.739 1.00 68.73 112 ASP A CA 1
ATOM 888 C C . ASP A 1 113 ? 10.370 8.656 32.169 1.00 69.11 112 ASP A C 1
ATOM 889 O O . ASP A 1 113 ? 11.093 9.286 31.380 1.00 69.39 112 ASP A O 1
ATOM 894 N N . ASP A 1 114 ? 10.744 8.342 33.408 1.00 69.15 113 ASP A N 1
ATOM 895 C CA . ASP A 1 114 ? 12.054 8.748 33.893 1.00 69.33 113 ASP A CA 1
ATOM 896 C C . ASP A 1 114 ? 12.721 7.731 34.823 1.00 68.89 113 ASP A C 1
ATOM 897 O O . ASP A 1 114 ? 13.828 7.272 34.528 1.00 69.24 113 ASP A O 1
ATOM 902 N N . HIS A 1 115 ? 12.036 7.365 35.910 1.00 68.15 114 HIS A N 1
ATOM 903 C CA . HIS A 1 115 ? 12.662 6.695 37.069 1.00 67.49 114 HIS A CA 1
ATOM 904 C C . HIS A 1 115 ? 13.135 5.241 36.884 1.00 67.01 114 HIS A C 1
ATOM 905 O O . HIS A 1 115 ? 14.248 4.889 37.281 1.00 66.87 114 HIS A O 1
ATOM 912 N N . ARG A 1 116 ? 12.292 4.406 36.290 1.00 66.51 115 ARG A N 1
ATOM 913 C CA . ARG A 1 116 ? 12.586 2.978 36.113 1.00 66.07 115 ARG A CA 1
ATOM 914 C C . ARG A 1 116 ? 11.900 2.513 34.827 1.00 65.89 115 ARG A C 1
ATOM 915 O O . ARG A 1 116 ? 11.031 3.227 34.322 1.00 65.80 115 ARG A O 1
ATOM 923 N N . PRO A 1 117 ? 12.275 1.325 34.295 1.00 65.47 116 PRO A N 1
ATOM 924 C CA . PRO A 1 117 ? 11.406 0.743 33.256 1.00 65.04 116 PRO A CA 1
ATOM 925 C C . PRO A 1 117 ? 10.063 0.242 33.836 1.00 64.48 116 PRO A C 1
ATOM 926 O O . PRO A 1 117 ? 10.035 -0.692 34.653 1.00 64.52 116 PRO A O 1
ATOM 930 N N . VAL A 1 118 ? 8.967 0.886 33.439 1.00 63.44 117 VAL A N 1
ATOM 931 C CA . VAL A 1 118 ? 7.632 0.430 33.827 1.00 62.50 117 VAL A CA 1
ATOM 932 C C . VAL A 1 118 ? 6.901 -0.176 32.623 1.00 61.72 117 VAL A C 1
ATOM 933 O O . VAL A 1 118 ? 6.442 0.528 31.726 1.00 61.40 117 VAL A O 1
ATOM 937 N N . GLU A 1 119 ? 6.823 -1.500 32.629 1.00 60.98 118 GLU A N 1
ATOM 938 C CA . GLU A 1 119 ? 6.184 -2.271 31.576 1.00 60.45 118 GLU A CA 1
ATOM 939 C C . GLU A 1 119 ? 4.658 -2.287 31.751 1.00 59.82 118 GLU A C 1
ATOM 940 O O . GLU A 1 119 ? 4.135 -2.928 32.678 1.00 59.72 118 GLU A O 1
ATOM 946 N N . TYR A 1 120 ? 3.943 -1.587 30.871 1.00 58.96 119 TYR A N 1
ATOM 947 C CA . TYR A 1 120 ? 2.502 -1.759 30.825 1.00 58.17 119 TYR A CA 1
ATOM 948 C C . TYR A 1 120 ? 2.088 -2.971 29.986 1.00 58.18 119 TYR A C 1
ATOM 949 O O . TYR A 1 120 ? 1.067 -3.608 30.268 1.00 58.64 119 TYR A O 1
ATOM 958 N N . LEU A 1 121 ? 2.896 -3.315 28.987 1.00 57.77 120 LEU A N 1
ATOM 959 C CA . LEU A 1 121 ? 2.662 -4.517 28.193 1.00 57.29 120 LEU A CA 1
ATOM 960 C C . LEU A 1 121 ? 3.974 -5.014 27.605 1.00 57.34 120 LEU A C 1
ATOM 961 O O . LEU A 1 121 ? 4.685 -4.269 26.923 1.00 57.80 120 LEU A O 1
ATOM 966 N N . VAL A 1 122 ? 4.298 -6.273 27.884 1.00 56.86 121 VAL A N 1
ATOM 967 C CA . VAL A 1 122 ? 5.453 -6.929 27.292 1.00 56.21 121 VAL A CA 1
ATOM 968 C C . VAL A 1 122 ? 5.002 -8.269 26.740 1.00 56.18 121 VAL A C 1
ATOM 969 O O . VAL A 1 122 ? 4.713 -9.197 27.495 1.00 56.25 121 VAL A O 1
ATOM 973 N N . ARG A 1 123 ? 4.922 -8.350 25.417 1.00 55.99 122 ARG A N 1
ATOM 974 C CA . ARG A 1 123 ? 4.524 -9.574 24.755 1.00 55.99 122 ARG A CA 1
ATOM 975 C C . ARG A 1 123 ? 5.579 -9.938 23.721 1.00 55.58 122 ARG A C 1
ATOM 976 O O . ARG A 1 123 ? 5.859 -9.162 22.813 1.00 55.44 122 ARG A O 1
ATOM 984 N N . LEU A 1 124 ? 6.176 -11.116 23.884 1.00 55.38 123 LEU A N 1
ATOM 985 C CA . LEU A 1 124 ? 7.394 -11.474 23.172 1.00 55.30 123 LEU A CA 1
ATOM 986 C C . LEU A 1 124 ? 7.361 -12.870 22.615 1.00 55.64 123 LEU A C 1
ATOM 987 O O . LEU A 1 124 ? 6.775 -13.749 23.220 1.00 55.64 123 LEU A O 1
ATOM 992 N N . PRO A 1 125 ? 8.002 -13.079 21.455 1.00 56.26 124 PRO A N 1
ATOM 993 C CA . PRO A 1 125 ? 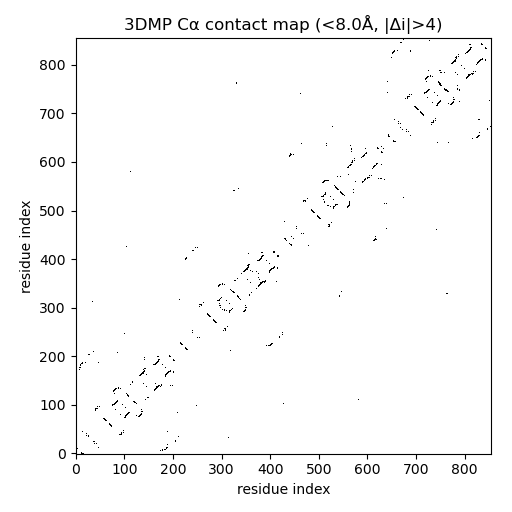8.220 -14.420 20.942 1.00 56.91 124 PRO A CA 1
ATOM 994 C C . PRO A 1 125 ? 9.251 -15.127 21.812 1.00 57.65 124 PRO A C 1
ATOM 995 O O . PRO A 1 125 ? 9.866 -14.495 22.678 1.00 57.71 124 PRO A O 1
ATOM 999 N N . ASP A 1 126 ? 9.450 -16.420 21.574 1.00 58.35 125 ASP A N 1
ATOM 1000 C CA . ASP A 1 126 ? 10.416 -17.177 22.344 1.00 58.99 125 ASP A CA 1
ATOM 1001 C C . ASP A 1 126 ? 11.811 -16.656 22.070 1.00 59.06 125 ASP A C 1
ATOM 1002 O O . ASP A 1 126 ? 12.101 -16.205 20.964 1.00 59.04 125 ASP A O 1
ATOM 1007 N N . LEU A 1 127 ? 12.660 -16.707 23.091 1.00 59.44 126 LEU A N 1
ATOM 1008 C CA . LEU A 1 127 ? 13.965 -16.037 23.064 1.00 59.86 126 LEU A CA 1
ATOM 1009 C C . LEU A 1 127 ? 15.087 -16.837 22.391 1.00 60.44 126 LEU A C 1
ATOM 1010 O O . LEU A 1 127 ? 15.952 -16.258 21.732 1.00 60.62 126 LEU A O 1
ATOM 1015 N N . GLU A 1 128 ? 15.059 -18.159 22.568 1.00 61.10 127 GLU A N 1
ATOM 1016 C CA . GLU A 1 128 ? 16.077 -19.086 22.054 1.00 61.68 127 GLU A CA 1
ATOM 1017 C C . GLU A 1 128 ? 16.548 -18.776 20.634 1.00 61.42 127 GLU A C 1
ATOM 1018 O O . GLU A 1 128 ? 15.771 -18.898 19.682 1.00 61.33 127 GLU A O 1
ATOM 1024 N N . ASP A 1 129 ? 17.814 -18.375 20.506 1.00 61.02 128 ASP A N 1
ATOM 1025 C CA . ASP A 1 129 ? 18.470 -18.221 19.196 1.00 60.87 128 ASP A CA 1
ATOM 1026 C C . ASP A 1 129 ? 17.739 -17.233 18.274 1.00 59.96 128 ASP A C 1
ATOM 1027 O O . ASP A 1 129 ? 17.440 -17.534 17.108 1.00 60.14 128 ASP A O 1
ATOM 1032 N N . ARG A 1 130 ? 17.461 -16.049 18.806 1.00 58.58 129 ARG A N 1
ATOM 1033 C CA . ARG A 1 130 ? 16.615 -15.086 18.126 1.00 56.97 129 ARG A CA 1
ATOM 1034 C C . ARG A 1 130 ? 17.202 -13.683 18.209 1.00 55.92 129 ARG A C 1
ATOM 1035 O O . ARG A 1 130 ? 17.630 -13.236 19.279 1.00 56.09 129 ARG A O 1
ATOM 1043 N N . ILE A 1 131 ? 17.212 -12.994 17.074 1.00 54.26 130 ILE A N 1
ATOM 1044 C CA . ILE A 1 131 ? 17.633 -11.599 17.017 1.00 52.60 130 ILE A CA 1
ATOM 1045 C C . ILE A 1 131 ? 16.393 -10.712 17.139 1.00 51.26 130 ILE A C 1
ATOM 1046 O O . ILE A 1 131 ? 15.388 -10.946 16.464 1.00 51.31 130 ILE A O 1
ATOM 1051 N N . PHE A 1 132 ? 16.460 -9.721 18.025 1.00 49.49 131 PHE A N 1
ATOM 1052 C CA . PHE A 1 132 ? 15.343 -8.808 18.259 1.00 47.91 131 PHE A CA 1
ATOM 1053 C C . PHE A 1 132 ? 15.627 -7.418 17.707 1.00 46.81 131 PHE A C 1
ATOM 1054 O O . PHE A 1 132 ? 16.668 -6.827 17.986 1.00 46.32 131 PHE A O 1
ATOM 1062 N N . ILE A 1 133 ? 14.677 -6.911 16.930 1.00 45.76 132 ILE A N 1
ATOM 1063 C CA . ILE A 1 133 ? 14.765 -5.590 16.327 1.00 44.70 132 ILE A CA 1
ATOM 1064 C C . ILE A 1 133 ? 13.651 -4.693 16.861 1.00 44.28 132 ILE A C 1
ATOM 1065 O O . ILE A 1 133 ? 12.492 -4.797 16.441 1.00 44.01 132 ILE A O 1
ATOM 1070 N N . LEU A 1 134 ? 14.019 -3.806 17.783 1.00 43.79 133 LEU A N 1
ATOM 1071 C CA . LEU A 1 134 ? 13.078 -2.842 18.363 1.00 42.94 133 LEU A CA 1
ATOM 1072 C C . LEU A 1 134 ? 12.922 -1.624 17.469 1.00 42.93 133 LEU A C 1
ATOM 1073 O O . LEU A 1 134 ? 13.861 -1.229 16.787 1.00 42.97 133 LEU A O 1
ATOM 1078 N N . CYS A 1 135 ? 11.734 -1.031 17.489 1.00 43.10 134 CYS A N 1
ATOM 1079 C CA . CYS A 1 135 ? 11.380 0.098 16.627 1.00 43.35 134 CYS A CA 1
ATOM 1080 C C . CYS A 1 135 ? 10.735 1.209 17.393 1.00 42.57 134 CYS A C 1
ATOM 1081 O O . CYS A 1 135 ? 9.803 0.969 18.154 1.00 42.41 134 CYS A O 1
ATOM 1084 N N . ASP A 1 136 ? 11.185 2.429 17.133 1.00 42.42 135 ASP A N 1
ATOM 1085 C CA . ASP A 1 136 ? 10.587 3.640 17.698 1.00 42.18 135 ASP A CA 1
ATOM 1086 C C . ASP A 1 136 ? 11.121 4.804 16.878 1.00 41.45 135 ASP A C 1
ATOM 1087 O O . ASP A 1 136 ? 12.315 4.866 16.646 1.00 41.42 135 ASP A O 1
ATOM 1092 N N . PRO A 1 137 ? 10.247 5.703 16.405 1.00 40.94 136 PRO A N 1
ATOM 1093 C CA . PRO A 1 137 ? 10.701 6.841 15.608 1.00 41.21 136 PRO A CA 1
ATOM 1094 C C . PRO A 1 137 ? 11.760 7.741 16.256 1.00 41.75 136 PRO A C 1
ATOM 1095 O O . PRO A 1 137 ? 12.743 8.094 15.602 1.00 41.34 136 PRO A O 1
ATOM 1099 N N . MET A 1 138 ? 11.568 8.084 17.529 1.00 42.55 137 MET A N 1
ATOM 1100 C CA . MET A 1 138 ? 12.366 9.119 18.199 1.00 43.24 137 MET A CA 1
ATOM 1101 C C . MET A 1 138 ? 13.197 8.626 19.372 1.00 43.04 137 MET A C 1
ATOM 1102 O O . MET A 1 138 ? 12.683 7.942 20.256 1.00 43.44 137 MET A O 1
ATOM 1107 N N . VAL A 1 139 ? 14.477 8.985 19.387 1.00 42.59 138 VAL A N 1
ATOM 1108 C CA . VAL A 1 139 ? 15.284 8.819 20.581 1.00 42.27 138 VAL A CA 1
ATOM 1109 C C . VAL A 1 139 ? 15.687 10.211 21.063 1.00 42.76 138 VAL A C 1
ATOM 1110 O O . VAL A 1 139 ? 16.761 10.717 20.727 1.00 42.84 138 VAL A O 1
ATOM 1114 N N . ALA A 1 140 ? 14.789 10.842 21.820 1.00 42.92 139 ALA A N 1
ATOM 1115 C CA . ALA A 1 140 ? 15.028 12.182 22.359 1.00 43.21 139 ALA A CA 1
ATOM 1116 C C . ALA A 1 140 ? 15.872 12.132 23.642 1.00 43.66 139 ALA A C 1
ATOM 1117 O O . ALA A 1 140 ? 17.099 12.318 23.575 1.00 43.40 139 ALA A O 1
ATOM 1119 N N . THR A 1 141 ? 15.235 11.852 24.789 1.00 44.12 140 THR A N 1
ATOM 1120 C CA . THR A 1 141 ? 15.961 11.757 26.069 1.00 44.58 140 THR A CA 1
ATOM 1121 C C . THR A 1 141 ? 16.836 10.508 26.115 1.00 45.15 140 THR A C 1
ATOM 1122 O O . THR A 1 141 ? 17.938 10.545 26.669 1.00 45.79 140 THR A O 1
ATOM 1126 N N . GLY A 1 142 ? 16.365 9.418 25.510 1.00 45.23 141 GLY A N 1
ATOM 1127 C CA . GLY A 1 142 ? 17.104 8.156 25.531 1.00 45.57 141 GLY A CA 1
ATOM 1128 C C . GLY A 1 142 ? 16.543 7.153 26.530 1.00 46.04 141 GLY A C 1
ATOM 1129 O O . GLY A 1 142 ? 16.846 5.951 26.461 1.00 46.06 141 GLY A O 1
ATOM 1130 N N . TYR A 1 143 ? 15.710 7.644 27.449 1.00 46.21 142 TYR A N 1
ATOM 1131 C CA . TYR A 1 143 ? 15.138 6.821 28.522 1.00 46.30 142 TYR A CA 1
ATOM 1132 C C . TYR A 1 143 ? 14.116 5.786 28.056 1.00 45.98 142 TYR A C 1
ATOM 1133 O O . TYR A 1 143 ? 14.156 4.639 28.498 1.00 46.07 142 TYR A O 1
ATOM 1142 N N . SER A 1 144 ? 13.219 6.181 27.156 1.00 45.75 143 SER A N 1
ATOM 1143 C CA . SER A 1 144 ? 12.283 5.246 26.535 1.00 45.26 143 SER A CA 1
ATOM 1144 C C . SER A 1 144 ? 13.052 4.109 25.901 1.00 45.10 143 SER A C 1
ATOM 1145 O O . SER A 1 144 ? 12.742 2.941 26.123 1.00 45.20 143 SER A O 1
ATOM 1148 N N . ALA A 1 145 ? 14.075 4.458 25.129 1.00 44.72 144 ALA A N 1
ATOM 1149 C CA . ALA A 1 145 ? 14.786 3.476 24.340 1.00 44.73 144 ALA A CA 1
ATOM 1150 C C . ALA A 1 145 ? 15.571 2.513 25.223 1.00 44.67 144 ALA A C 1
ATOM 1151 O O . ALA A 1 145 ? 15.543 1.299 24.998 1.00 44.69 144 ALA A O 1
ATOM 1153 N N . ALA A 1 146 ? 16.263 3.057 26.222 1.00 44.65 145 ALA A N 1
ATOM 1154 C CA . ALA A 1 146 ? 17.057 2.248 27.144 1.00 44.56 145 ALA A CA 1
ATOM 1155 C C . ALA A 1 146 ? 16.179 1.303 27.972 1.00 44.53 145 ALA A C 1
ATOM 1156 O O . ALA A 1 146 ? 16.545 0.154 28.197 1.00 44.26 145 ALA A O 1
ATOM 1158 N N . HIS A 1 147 ? 15.024 1.794 28.410 1.00 44.72 146 HIS A N 1
ATOM 1159 C CA . HIS A 1 147 ? 14.067 0.973 29.135 1.00 45.74 146 HIS A CA 1
ATOM 1160 C C . HIS A 1 147 ? 13.495 -0.156 28.269 1.00 45.96 146 HIS A C 1
ATOM 1161 O O . HIS A 1 147 ? 13.461 -1.312 28.708 1.00 46.07 146 HIS A O 1
ATOM 1168 N N . ALA A 1 148 ? 13.069 0.169 27.042 1.00 45.94 147 ALA A N 1
ATOM 1169 C CA . ALA A 1 148 ? 12.634 -0.848 26.081 1.00 45.91 147 ALA A CA 1
ATOM 1170 C C . ALA A 1 148 ? 13.661 -1.962 25.933 1.00 46.19 147 ALA A C 1
ATOM 1171 O O . ALA A 1 148 ? 13.305 -3.136 25.850 1.00 46.20 147 ALA A O 1
ATOM 1173 N N . ILE A 1 149 ? 14.937 -1.603 25.915 1.00 46.68 148 ILE A N 1
ATOM 1174 C CA . ILE A 1 149 ? 15.987 -2.616 25.801 1.00 47.35 148 ILE A CA 1
ATOM 1175 C C . ILE A 1 149 ? 16.223 -3.369 27.109 1.00 47.95 148 ILE A C 1
ATOM 1176 O O . ILE A 1 149 ? 16.491 -4.566 27.071 1.00 47.79 148 ILE A O 1
ATOM 1181 N N . ASP A 1 150 ? 16.076 -2.673 28.244 1.00 48.91 149 ASP A N 1
ATOM 1182 C CA . ASP A 1 150 ? 16.138 -3.281 29.583 1.00 49.66 149 ASP A CA 1
ATOM 1183 C C . ASP A 1 150 ? 15.189 -4.448 29.697 1.00 50.10 149 ASP A C 1
ATOM 1184 O O . ASP A 1 150 ? 15.531 -5.468 30.295 1.00 50.34 149 ASP A O 1
ATOM 1189 N N . VAL A 1 151 ? 13.988 -4.271 29.145 1.00 50.44 150 VAL A N 1
ATOM 1190 C CA . VAL A 1 151 ? 12.943 -5.284 29.183 1.00 50.86 150 VAL A CA 1
ATOM 1191 C C . VAL A 1 151 ? 13.519 -6.602 28.710 1.00 51.60 150 VAL A C 1
ATOM 1192 O O . VAL A 1 151 ? 13.385 -7.628 29.388 1.00 52.22 150 VAL A O 1
ATOM 1196 N N . LEU A 1 152 ? 14.194 -6.558 27.566 1.00 51.95 151 LEU A N 1
ATOM 1197 C CA . LEU A 1 152 ? 14.756 -7.751 26.968 1.00 52.29 151 LEU A CA 1
ATOM 1198 C C . LEU A 1 152 ? 15.991 -8.261 27.708 1.00 52.97 151 LEU A C 1
ATOM 1199 O O . LEU A 1 152 ? 16.156 -9.475 27.890 1.00 53.37 151 LEU A O 1
ATOM 1204 N N . LYS A 1 153 ? 16.850 -7.342 28.138 1.00 53.42 152 LYS A N 1
ATOM 1205 C CA . LYS A 1 153 ? 18.049 -7.707 28.881 1.00 54.18 152 LYS A CA 1
ATOM 1206 C C . LYS A 1 153 ? 17.704 -8.407 30.199 1.00 54.70 152 LYS A C 1
ATOM 1207 O O . LYS A 1 153 ? 18.278 -9.444 30.528 1.00 54.51 152 LYS A O 1
ATOM 1213 N N . ARG A 1 154 ? 16.736 -7.854 30.924 1.00 55.49 153 ARG A N 1
ATOM 1214 C CA . ARG A 1 154 ? 16.318 -8.413 32.205 1.00 56.45 153 ARG A CA 1
ATOM 1215 C C . ARG A 1 154 ? 15.590 -9.747 32.067 1.00 56.30 153 ARG A C 1
ATOM 1216 O O . ARG A 1 154 ? 15.229 -10.361 33.070 1.00 56.87 153 ARG A O 1
ATOM 1224 N N . ARG A 1 155 ? 15.378 -10.190 30.832 1.00 55.81 154 ARG A N 1
ATOM 1225 C CA . ARG A 1 155 ? 14.799 -11.502 30.569 1.00 55.19 154 ARG A CA 1
ATOM 1226 C C . ARG A 1 155 ? 15.844 -12.429 29.948 1.00 55.09 154 ARG A C 1
ATOM 1227 O O . ARG A 1 155 ? 15.520 -13.522 29.494 1.00 55.04 154 ARG A O 1
ATOM 1235 N N . GLY A 1 156 ? 17.092 -11.975 29.912 1.00 55.01 155 GLY A N 1
ATOM 1236 C CA . GLY A 1 156 ? 18.221 -12.847 29.590 1.00 54.64 155 GLY A CA 1
ATOM 1237 C C . GLY A 1 156 ? 18.924 -12.681 28.254 1.00 54.59 155 GLY A C 1
ATOM 1238 O O . GLY A 1 156 ? 19.919 -13.359 28.008 1.00 54.39 155 GLY A O 1
ATOM 1239 N N . VAL A 1 157 ? 18.436 -11.791 27.387 1.00 54.54 156 VAL A N 1
ATOM 1240 C CA . VAL A 1 157 ? 19.009 -11.695 26.030 1.00 54.32 156 VAL A CA 1
ATOM 1241 C C . VAL A 1 157 ? 20.163 -10.685 25.940 1.00 53.96 156 VAL A C 1
ATOM 1242 O O . VAL A 1 157 ? 20.017 -9.537 26.362 1.00 53.87 156 VAL A O 1
ATOM 1246 N N . PRO A 1 158 ? 21.326 -11.126 25.418 1.00 53.78 157 PRO A N 1
ATOM 1247 C CA . PRO A 1 158 ? 22.513 -10.278 25.409 1.00 53.82 157 PRO A CA 1
ATOM 1248 C C . PRO A 1 158 ? 22.420 -9.149 24.381 1.00 54.01 157 PRO A C 1
ATOM 1249 O O . PRO A 1 158 ? 21.679 -9.261 23.390 1.00 54.27 157 PRO A O 1
ATOM 1253 N N . GLY A 1 159 ? 23.171 -8.075 24.625 1.00 53.91 158 GLY A N 1
ATOM 1254 C CA . GLY A 1 159 ? 23.318 -6.988 23.665 1.00 53.73 158 GLY A CA 1
ATOM 1255 C C . GLY A 1 159 ? 23.575 -7.489 22.255 1.00 53.44 158 GLY A C 1
ATOM 1256 O O . GLY A 1 159 ? 22.928 -7.037 21.320 1.00 53.02 158 GLY A O 1
ATOM 1257 N N . GLU A 1 160 ? 24.511 -8.435 22.131 1.00 53.57 159 GLU A N 1
ATOM 1258 C CA . GLU A 1 160 ? 24.910 -9.087 20.864 1.00 53.83 159 GLU A CA 1
ATOM 1259 C C . GLU A 1 160 ? 23.758 -9.400 19.917 1.00 53.30 159 GLU A C 1
ATOM 1260 O O . GLU A 1 160 ? 23.940 -9.411 18.700 1.00 53.16 159 GLU A O 1
ATOM 1266 N N . ARG A 1 161 ? 22.584 -9.674 20.485 1.00 52.67 160 ARG A N 1
ATOM 1267 C CA . ARG A 1 161 ? 21.431 -10.119 19.709 1.00 52.02 160 ARG A CA 1
ATOM 1268 C C . ARG A 1 161 ? 20.255 -9.119 19.731 1.00 51.09 160 ARG A C 1
ATOM 1269 O O . ARG A 1 161 ? 19.090 -9.487 19.505 1.00 50.42 160 ARG A O 1
ATOM 1277 N N . LEU A 1 162 ? 20.578 -7.853 19.988 1.00 50.03 161 LEU A N 1
ATOM 1278 C CA . LEU A 1 162 ? 19.577 -6.793 20.064 1.00 49.39 161 LEU A CA 1
ATOM 1279 C C . LEU A 1 162 ? 19.930 -5.594 19.184 1.00 48.89 161 LEU A C 1
ATOM 1280 O O . LEU A 1 162 ? 21.082 -5.166 19.117 1.00 48.91 161 LEU A O 1
ATOM 1285 N N . MET A 1 163 ? 18.922 -5.051 18.517 1.00 48.13 162 MET A N 1
ATOM 1286 C CA . MET A 1 163 ? 19.084 -3.834 17.741 1.00 47.64 162 MET A CA 1
ATOM 1287 C C . MET A 1 163 ? 17.914 -2.920 17.971 1.00 45.80 162 MET A C 1
ATOM 1288 O O . MET A 1 163 ? 16.774 -3.379 18.146 1.00 45.54 162 MET A O 1
ATOM 1293 N N . PHE A 1 164 ? 18.204 -1.622 17.937 1.00 43.92 163 PHE A N 1
ATOM 1294 C CA . PHE A 1 164 ? 17.181 -0.609 18.037 1.00 42.07 163 PHE A CA 1
ATOM 1295 C C . PHE A 1 164 ? 17.172 0.203 16.758 1.00 41.31 163 PHE A C 1
ATOM 1296 O O . PHE A 1 164 ? 18.224 0.596 16.252 1.00 40.98 163 PHE A O 1
ATOM 1304 N N . LEU A 1 165 ? 15.976 0.438 16.232 1.00 40.59 164 LEU A N 1
ATOM 1305 C CA . LEU A 1 165 ? 15.819 1.244 15.035 1.00 40.10 164 LEU A CA 1
ATOM 1306 C C . LEU A 1 165 ? 14.989 2.466 15.356 1.00 39.74 164 LEU A C 1
ATOM 1307 O O . LEU A 1 165 ? 13.908 2.368 15.954 1.00 40.30 164 LEU A O 1
ATOM 1312 N N . ALA A 1 166 ? 15.522 3.621 14.982 1.00 38.98 165 ALA A N 1
ATOM 1313 C CA . ALA A 1 166 ? 14.822 4.888 15.094 1.00 38.39 165 ALA A CA 1
ATOM 1314 C C . ALA A 1 166 ? 14.968 5.721 13.806 1.00 37.89 165 ALA A C 1
ATOM 1315 O O . ALA A 1 166 ? 15.862 5.482 13.002 1.00 37.78 165 ALA A O 1
ATOM 1317 N N . LEU A 1 167 ? 14.074 6.684 13.614 1.00 37.89 166 LEU A N 1
ATOM 1318 C CA . LEU A 1 167 ? 14.218 7.698 12.570 1.00 37.53 166 LEU A CA 1
ATOM 1319 C C . LEU A 1 167 ? 15.249 8.750 12.956 1.00 37.24 166 LEU A C 1
ATOM 1320 O O . LEU A 1 167 ? 16.243 8.985 12.253 1.00 36.90 166 LEU A O 1
ATOM 1325 N N . VAL A 1 168 ? 15.012 9.376 14.101 1.00 37.26 167 VAL A N 1
ATOM 1326 C CA . VAL A 1 168 ? 15.819 10.504 14.528 1.00 37.00 167 VAL A CA 1
ATOM 1327 C C . VAL A 1 168 ? 16.265 10.338 15.973 1.00 37.10 167 VAL A C 1
ATOM 1328 O O . VAL A 1 168 ? 15.505 9.855 16.822 1.00 37.05 167 VAL A O 1
ATOM 1332 N N . ALA A 1 169 ? 17.506 10.741 16.239 1.00 37.17 168 ALA A N 1
ATOM 1333 C CA . ALA A 1 169 ? 18.055 10.731 17.590 1.00 37.13 168 ALA A CA 1
ATOM 1334 C C . ALA A 1 169 ? 18.754 12.042 17.936 1.00 37.23 168 ALA A C 1
ATOM 1335 O O . ALA A 1 169 ? 19.404 12.655 17.084 1.00 37.13 168 ALA A O 1
ATOM 1337 N N . ALA A 1 170 ? 18.614 12.467 19.193 1.00 37.81 169 ALA A N 1
ATOM 1338 C CA . ALA A 1 170 ? 19.420 13.562 19.749 1.00 38.01 169 ALA A CA 1
ATOM 1339 C C . ALA A 1 170 ? 20.693 12.949 20.338 1.00 38.35 169 ALA A C 1
ATOM 1340 O O . ALA A 1 170 ? 20.655 11.809 20.806 1.00 38.57 169 ALA A O 1
ATOM 1342 N N . PRO A 1 171 ? 21.832 13.676 20.282 1.00 38.73 170 PRO A N 1
ATOM 1343 C CA . PRO A 1 171 ? 23.089 13.198 20.886 1.00 39.20 170 PRO A CA 1
ATOM 1344 C C . PRO A 1 171 ? 22.985 12.899 22.395 1.00 40.11 170 PRO A C 1
ATOM 1345 O O . PRO A 1 171 ? 23.625 11.961 22.892 1.00 39.75 170 PRO A O 1
ATOM 1349 N N . GLU A 1 172 ? 22.191 13.685 23.120 1.00 41.03 171 GLU A N 1
ATOM 1350 C CA . GLU A 1 172 ? 22.031 13.438 24.553 1.00 42.25 171 GLU A CA 1
ATOM 1351 C C . GLU A 1 172 ? 21.304 12.120 24.779 1.00 42.44 171 GLU A C 1
ATOM 1352 O O . GLU A 1 172 ? 21.634 11.370 25.711 1.00 42.69 171 GLU A O 1
ATOM 1358 N N . GLY A 1 173 ? 20.350 11.829 23.891 1.00 42.53 172 GLY A N 1
ATOM 1359 C CA . GLY A 1 173 ? 19.607 10.575 23.907 1.00 42.44 172 GLY A CA 1
ATOM 1360 C C . GLY A 1 173 ? 20.487 9.380 23.603 1.00 42.44 172 GLY A C 1
ATOM 1361 O O . GLY A 1 173 ? 20.366 8.332 24.234 1.00 42.94 172 GLY A O 1
ATOM 1362 N N . VAL A 1 174 ? 21.389 9.531 22.648 1.00 42.08 173 VAL A N 1
ATOM 1363 C CA . VAL A 1 174 ? 22.278 8.432 22.303 1.00 42.09 173 VAL A CA 1
ATOM 1364 C C . VAL A 1 174 ? 23.266 8.133 23.449 1.00 42.26 173 VAL A C 1
ATOM 1365 O O . VAL A 1 174 ? 23.587 6.972 23.704 1.00 42.36 173 VAL A O 1
ATOM 1369 N N . GLN A 1 175 ? 23.727 9.181 24.139 1.00 42.60 174 GLN A N 1
ATOM 1370 C CA . GLN A 1 175 ? 24.629 9.055 25.296 1.00 42.48 174 GLN A CA 1
ATOM 1371 C C . GLN A 1 175 ? 23.957 8.255 26.406 1.00 42.33 174 GLN A C 1
ATOM 1372 O O . GLN A 1 175 ? 24.506 7.274 26.912 1.00 42.10 174 GLN A O 1
ATOM 1378 N N . VAL A 1 176 ? 22.750 8.674 26.759 1.00 42.36 175 VAL A N 1
ATOM 1379 C CA . VAL A 1 176 ? 21.947 7.972 27.746 1.00 42.51 175 VAL A CA 1
ATOM 1380 C C . VAL A 1 176 ? 21.771 6.519 27.327 1.00 42.95 175 VAL A C 1
ATOM 1381 O O . VAL A 1 176 ? 21.940 5.609 28.143 1.00 43.47 175 VAL A O 1
ATOM 1385 N N . PHE A 1 177 ? 21.468 6.314 26.045 1.00 43.13 176 PHE A N 1
ATOM 1386 C CA . PHE A 1 177 ? 21.271 4.988 25.484 1.00 43.33 176 PHE A CA 1
ATOM 1387 C C . PHE A 1 177 ? 22.507 4.113 25.635 1.00 43.50 176 PHE A C 1
ATOM 1388 O O . PHE A 1 177 ? 22.432 3.012 26.165 1.00 44.09 176 PHE A O 1
ATOM 1396 N N . GLN A 1 178 ? 23.643 4.614 25.178 1.00 43.64 177 GLN A N 1
ATOM 1397 C CA . GLN A 1 178 ? 24.870 3.829 25.141 1.00 43.93 177 GLN A CA 1
ATOM 1398 C C . GLN A 1 178 ? 25.530 3.597 26.498 1.00 44.16 177 GLN A C 1
ATOM 1399 O O . GLN A 1 178 ? 26.258 2.626 26.665 1.00 44.27 177 GLN A O 1
ATOM 1405 N N . ASP A 1 179 ? 25.281 4.489 27.455 1.00 44.69 178 ASP A N 1
ATOM 1406 C CA . ASP A 1 179 ? 25.699 4.275 28.840 1.00 45.13 178 ASP A CA 1
ATOM 1407 C C . ASP A 1 179 ? 25.009 3.058 29.432 1.00 45.05 178 ASP A C 1
ATOM 1408 O O . ASP A 1 179 ? 25.657 2.247 30.075 1.00 45.49 178 ASP A O 1
ATOM 1413 N N . ALA A 1 180 ? 23.703 2.916 29.200 1.00 44.96 179 ALA A N 1
ATOM 1414 C CA . ALA A 1 180 ? 22.987 1.710 29.619 1.00 44.55 179 ALA A CA 1
ATOM 1415 C C . ALA A 1 180 ? 23.418 0.512 28.804 1.00 44.64 179 ALA A C 1
ATOM 1416 O O . ALA A 1 180 ? 23.675 -0.546 29.368 1.00 44.78 179 ALA A O 1
ATOM 1418 N N . HIS A 1 181 ? 23.519 0.677 27.483 1.00 44.78 180 HIS A N 1
ATOM 1419 C CA . HIS A 1 181 ? 23.724 -0.470 26.583 1.00 44.78 180 HIS A CA 1
ATOM 1420 C C . HIS A 1 181 ? 24.868 -0.288 25.582 1.00 45.14 180 HIS A C 1
ATOM 1421 O O . HIS A 1 181 ? 24.633 -0.059 24.393 1.00 45.64 180 HIS A O 1
ATOM 1428 N N . PRO A 1 182 ? 26.117 -0.406 26.045 1.00 45.39 181 PRO A N 1
ATOM 1429 C CA . PRO A 1 182 ? 27.214 -0.121 25.107 1.00 45.32 181 PRO A CA 1
ATOM 1430 C C . PRO A 1 182 ? 27.271 -1.080 23.910 1.00 45.26 181 PRO A C 1
ATOM 1431 O O . PRO A 1 182 ? 27.891 -0.756 22.894 1.00 45.35 181 PRO A O 1
ATOM 1435 N N . ASP A 1 183 ? 26.620 -2.237 24.021 1.00 45.06 182 ASP A N 1
ATOM 1436 C CA . ASP A 1 183 ? 26.735 -3.279 22.996 1.00 44.72 182 ASP A CA 1
ATOM 1437 C C . ASP A 1 183 ? 25.487 -3.440 22.146 1.00 43.89 182 ASP A C 1
ATOM 1438 O O . ASP A 1 183 ? 25.364 -4.406 21.382 1.00 43.72 182 ASP A O 1
ATOM 1443 N N . VAL A 1 184 ? 24.557 -2.506 22.264 1.00 42.79 183 VAL A N 1
ATOM 1444 C CA . VAL A 1 184 ? 23.373 -2.592 21.440 1.00 42.29 183 VAL A CA 1
ATOM 1445 C C . VAL A 1 184 ? 23.466 -1.624 20.261 1.00 41.99 183 VAL A C 1
ATOM 1446 O O . VAL A 1 184 ? 23.590 -0.409 20.454 1.00 42.34 183 VAL A O 1
ATOM 1450 N N . LYS A 1 185 ? 23.429 -2.173 19.048 1.00 41.19 184 LYS A N 1
ATOM 1451 C CA . LYS A 1 185 ? 23.425 -1.372 17.830 1.00 40.33 184 LYS A CA 1
ATOM 1452 C C . LYS A 1 185 ? 22.158 -0.551 17.713 1.00 39.77 184 LYS A C 1
ATOM 1453 O O . LYS A 1 185 ? 21.056 -1.087 17.766 1.00 40.01 184 LYS A O 1
ATOM 1459 N N . LEU A 1 186 ? 22.330 0.755 17.559 1.00 38.94 185 LEU A N 1
ATOM 1460 C CA . LEU A 1 186 ? 21.232 1.685 17.324 1.00 38.19 185 LEU A CA 1
ATOM 1461 C C . LEU A 1 186 ? 21.324 2.257 15.898 1.00 37.74 185 LEU A C 1
ATOM 1462 O O . LEU A 1 186 ? 22.352 2.823 15.510 1.00 37.51 185 LEU A O 1
ATOM 1467 N N . TYR A 1 187 ? 20.260 2.091 15.115 1.00 37.12 186 TYR A N 1
ATOM 1468 C CA . TYR A 1 187 ? 20.278 2.531 13.707 1.00 36.24 186 TYR A CA 1
ATOM 1469 C C . TYR A 1 187 ? 19.381 3.720 13.493 1.00 35.75 186 TYR A C 1
ATOM 1470 O O . TYR A 1 187 ? 18.225 3.754 13.930 1.00 35.47 186 TYR A O 1
ATOM 1479 N N . VAL A 1 188 ? 19.897 4.695 12.775 1.00 35.13 187 VAL A N 1
ATOM 1480 C CA . VAL A 1 188 ? 19.191 5.940 12.720 1.00 34.69 187 VAL A CA 1
ATOM 1481 C C . VAL A 1 188 ? 19.204 6.462 11.279 1.00 34.42 187 VAL A C 1
ATOM 1482 O O . VAL A 1 188 ? 20.082 6.082 10.508 1.00 33.96 187 VAL A O 1
ATOM 1486 N N . ALA A 1 189 ? 18.199 7.260 10.907 1.00 34.28 188 ALA A N 1
ATOM 1487 C CA . ALA A 1 189 ? 18.208 7.989 9.628 1.00 34.57 188 ALA A CA 1
ATOM 1488 C C . ALA A 1 189 ? 18.959 9.325 9.771 1.00 34.87 188 ALA A C 1
ATOM 1489 O O . ALA A 1 189 ? 19.601 9.787 8.829 1.00 35.25 188 ALA A O 1
ATOM 1491 N N . SER A 1 190 ? 18.877 9.938 10.952 1.00 34.81 189 SER A N 1
ATOM 1492 C CA . SER A 1 190 ? 19.640 11.154 11.244 1.00 34.26 189 SER A CA 1
ATOM 1493 C C . SER A 1 190 ? 19.973 11.310 12.714 1.00 34.23 189 SER A C 1
ATOM 1494 O O . SER A 1 190 ? 19.166 11.027 13.596 1.00 34.36 189 SER A O 1
ATOM 1497 N N . LEU A 1 191 ? 21.184 11.767 12.967 1.00 34.52 190 LEU A N 1
ATOM 1498 C CA . LEU A 1 191 ? 21.517 12.306 14.258 1.00 34.50 190 LEU A CA 1
ATOM 1499 C C . LEU A 1 191 ? 21.269 13.805 14.150 1.00 34.72 190 LEU A C 1
ATOM 1500 O O . LEU A 1 191 ? 22.049 14.523 13.545 1.00 34.41 190 LEU A O 1
ATOM 1505 N N . ASP A 1 192 ? 20.153 14.272 14.688 1.00 35.52 191 ASP A N 1
ATOM 1506 C CA . ASP A 1 192 ? 19.900 15.710 14.735 1.00 36.62 191 ASP A CA 1
ATOM 1507 C C . ASP A 1 192 ? 20.801 16.383 15.782 1.00 37.12 191 ASP A C 1
ATOM 1508 O O . ASP A 1 192 ? 21.723 15.746 16.295 1.00 37.12 191 ASP A O 1
ATOM 1513 N N . SER A 1 193 ? 20.569 17.654 16.100 1.00 37.89 192 SER A N 1
ATOM 1514 C CA . SER A 1 193 ? 21.599 18.375 16.867 1.00 38.54 192 SER A CA 1
ATOM 1515 C C . SER A 1 193 ? 21.448 18.461 18.397 1.00 38.58 192 SER A C 1
ATOM 1516 O O . SER A 1 193 ? 22.445 18.338 19.112 1.00 38.35 192 SER A O 1
ATOM 1519 N N . HIS A 1 194 ? 20.232 18.658 18.901 1.00 39.07 193 HIS A N 1
ATOM 1520 C CA . HIS A 1 194 ? 20.050 18.889 20.350 1.00 39.47 193 HIS A CA 1
ATOM 1521 C C . HIS A 1 194 ? 18.589 18.775 20.794 1.00 40.15 193 HIS A C 1
ATOM 1522 O O . HIS A 1 194 ? 17.690 18.647 19.960 1.00 39.71 193 HIS A O 1
ATOM 1529 N N . LEU A 1 195 ? 18.369 18.813 22.110 1.00 41.18 194 LEU A N 1
ATOM 1530 C CA . LEU A 1 195 ? 17.019 18.850 22.673 1.00 42.52 194 LEU A CA 1
ATOM 1531 C C . LEU A 1 195 ? 16.638 20.273 22.995 1.00 43.58 194 LEU A C 1
ATOM 1532 O O . LEU A 1 195 ? 17.488 21.067 23.374 1.00 44.22 194 LEU A O 1
ATOM 1537 N N . ASP A 1 196 ? 15.367 20.616 22.837 1.00 44.85 195 ASP A N 1
ATOM 1538 C CA . ASP A 1 196 ? 14.924 21.928 23.292 1.00 45.65 195 ASP A CA 1
ATOM 1539 C C . ASP A 1 196 ? 14.494 21.806 24.747 1.00 46.19 195 ASP A C 1
ATOM 1540 O O . ASP A 1 196 ? 14.770 20.789 25.391 1.00 46.15 195 ASP A O 1
ATOM 1545 N N . ASP A 1 197 ? 13.843 22.840 25.267 1.00 47.13 196 ASP A N 1
ATOM 1546 C CA . ASP A 1 197 ? 13.483 22.886 26.681 1.00 47.94 196 ASP A CA 1
ATOM 1547 C C . ASP A 1 197 ? 12.399 21.862 27.026 1.00 47.93 196 ASP A C 1
ATOM 1548 O O . ASP A 1 197 ? 12.319 21.376 28.171 1.00 48.19 196 ASP A O 1
ATOM 1553 N N . HIS A 1 198 ? 11.591 21.512 26.023 1.00 47.21 197 HIS A N 1
ATOM 1554 C CA . HIS A 1 198 ? 10.504 20.561 26.213 1.00 46.42 197 HIS A CA 1
ATOM 1555 C C . HIS A 1 198 ? 10.905 19.140 25.835 1.00 45.47 197 HIS A C 1
ATOM 1556 O O . HIS A 1 198 ? 10.057 18.245 25.755 1.00 45.04 197 HIS A O 1
ATOM 1563 N N . ALA A 1 199 ? 12.218 18.955 25.653 1.00 44.37 198 ALA A N 1
ATOM 1564 C CA . ALA A 1 199 ? 12.854 17.668 25.330 1.00 43.62 198 ALA A CA 1
ATOM 1565 C C . ALA A 1 199 ? 12.475 17.091 23.943 1.00 43.11 198 ALA A C 1
ATOM 1566 O O . ALA A 1 199 ? 12.539 15.889 23.724 1.00 42.58 198 ALA A O 1
ATOM 1568 N N . TYR A 1 200 ? 12.085 17.973 23.024 1.00 42.78 199 TYR A N 1
ATOM 1569 C CA . TYR A 1 200 ? 11.874 17.625 21.615 1.00 42.54 199 TYR A CA 1
ATOM 1570 C C . TYR A 1 200 ? 13.176 17.700 20.828 1.00 41.90 199 TYR A C 1
ATOM 1571 O O . TYR A 1 200 ? 14.041 18.548 21.114 1.00 41.88 199 TYR A O 1
ATOM 1580 N N . ILE A 1 201 ? 13.314 16.812 19.841 1.00 40.85 200 ILE A N 1
ATOM 1581 C CA . ILE A 1 201 ? 14.497 16.811 18.977 1.00 39.90 200 ILE A CA 1
ATOM 1582 C C . ILE A 1 201 ? 14.448 17.992 17.984 1.00 39.44 200 ILE A C 1
ATOM 1583 O O . ILE A 1 201 ? 13.403 18.273 17.378 1.00 39.18 200 ILE A O 1
ATOM 1588 N N . VAL A 1 202 ? 15.582 18.684 17.869 1.00 39.00 201 VAL A N 1
ATOM 1589 C CA . VAL A 1 202 ? 15.768 19.842 16.984 1.00 38.45 201 VAL A CA 1
ATOM 1590 C C . VAL A 1 202 ? 16.866 19.516 15.956 1.00 38.66 201 VAL A C 1
ATOM 1591 O O . VAL A 1 202 ? 17.965 19.101 16.337 1.00 38.96 201 VAL A O 1
ATOM 1595 N N . PRO A 1 203 ? 16.571 19.664 14.652 1.00 38.69 202 PRO A N 1
ATOM 1596 C CA . PRO A 1 203 ? 15.312 20.108 14.056 1.00 38.75 202 PRO A CA 1
ATOM 1597 C C . PRO A 1 203 ? 14.194 19.058 14.131 1.00 39.16 202 PRO A C 1
ATOM 1598 O O . PRO A 1 203 ? 13.021 19.433 14.180 1.00 39.19 202 PRO A O 1
ATOM 1602 N N . GLY A 1 204 ? 14.545 17.771 14.149 1.00 39.20 203 GLY A N 1
ATOM 1603 C CA . GLY A 1 204 ? 13.565 16.715 14.389 1.00 40.27 203 GLY A CA 1
ATOM 1604 C C . GLY A 1 204 ? 12.320 16.710 13.501 1.00 41.31 203 GLY A C 1
ATOM 1605 O O . GLY A 1 204 ? 12.348 17.188 12.355 1.00 41.33 203 GLY A O 1
ATOM 1606 N N . LEU A 1 205 ? 11.230 16.160 14.041 1.00 41.95 204 LEU A N 1
ATOM 1607 C CA . LEU A 1 205 ? 9.983 15.971 13.302 1.00 42.81 204 LEU A CA 1
ATOM 1608 C C . LEU A 1 205 ? 8.782 16.607 13.979 1.00 43.31 204 LEU A C 1
ATOM 1609 O O . LEU A 1 205 ? 7.726 16.739 13.358 1.00 43.23 204 LEU A O 1
ATOM 1614 N N . GLY A 1 206 ? 8.939 16.983 15.247 1.00 43.84 205 GLY A N 1
ATOM 1615 C CA . GLY A 1 206 ? 7.825 17.466 16.054 1.00 44.37 205 GLY A CA 1
ATOM 1616 C C . GLY A 1 206 ? 7.412 16.387 17.035 1.00 44.92 205 GLY A C 1
ATOM 1617 O O . GLY A 1 206 ? 8.213 15.513 17.356 1.00 44.76 205 GLY A O 1
ATOM 1618 N N . ASP A 1 207 ? 6.173 16.457 17.521 1.00 45.68 206 ASP A N 1
ATOM 1619 C CA . ASP A 1 207 ? 5.617 15.405 18.373 1.00 46.60 206 ASP A CA 1
ATOM 1620 C C . ASP A 1 207 ? 5.121 14.302 17.446 1.00 46.68 206 ASP A C 1
ATOM 1621 O O . ASP A 1 207 ? 4.200 14.530 16.651 1.00 47.07 206 ASP A O 1
ATOM 1626 N N . ALA A 1 208 ? 5.764 13.134 17.517 1.00 46.83 207 ALA A N 1
ATOM 1627 C CA . ALA A 1 208 ? 5.488 12.027 16.588 1.00 47.12 207 ALA A CA 1
ATOM 1628 C C . ALA A 1 208 ? 4.093 11.470 16.811 1.00 47.19 207 ALA A C 1
ATOM 1629 O O . ALA A 1 208 ? 3.325 11.305 15.855 1.00 47.36 207 ALA A O 1
ATOM 1631 N N . GLY A 1 209 ? 3.771 11.204 18.077 1.00 46.98 208 GLY A N 1
ATOM 1632 C CA . GLY A 1 209 ? 2.433 10.792 18.473 1.00 46.72 208 GLY A CA 1
ATOM 1633 C C . GLY A 1 209 ? 1.381 11.705 17.873 1.00 46.69 208 GLY A C 1
ATOM 1634 O O . GLY A 1 209 ? 0.383 11.241 17.342 1.00 47.26 208 GLY A O 1
ATOM 1635 N N . ASP A 1 210 ? 1.617 13.009 17.931 1.00 46.49 209 ASP A N 1
ATOM 1636 C CA . ASP A 1 210 ? 0.679 13.987 17.393 1.00 46.37 209 ASP A CA 1
ATOM 1637 C C . ASP A 1 210 ? 0.513 13.922 15.886 1.00 45.66 209 ASP A C 1
ATOM 1638 O O . ASP A 1 210 ? -0.601 13.999 15.376 1.00 45.57 209 ASP A O 1
ATOM 1643 N N . ARG A 1 211 ? 1.622 13.790 15.178 1.00 44.79 210 ARG A N 1
ATOM 1644 C CA . ARG A 1 211 ? 1.580 13.799 13.729 1.00 43.97 210 ARG A CA 1
ATOM 1645 C C . ARG A 1 211 ? 1.114 12.478 13.135 1.00 43.39 210 ARG A C 1
ATOM 1646 O O . ARG A 1 211 ? 0.454 12.469 12.102 1.00 43.22 210 ARG A O 1
ATOM 1654 N N . LEU A 1 212 ? 1.424 11.372 13.807 1.00 42.87 211 LEU A N 1
ATOM 1655 C CA . LEU A 1 212 ? 0.871 10.067 13.440 1.00 42.18 211 LEU A CA 1
ATOM 1656 C C . LEU A 1 212 ? -0.601 9.903 13.808 1.00 42.20 211 LEU A C 1
ATOM 1657 O O . LEU A 1 212 ? -1.322 9.180 13.123 1.00 42.20 211 LEU A O 1
ATOM 1662 N N . PHE A 1 213 ? -1.042 10.558 14.885 1.00 42.51 212 PHE A N 1
ATOM 1663 C CA . PHE A 1 213 ? -2.360 10.269 15.487 1.00 42.85 212 PHE A CA 1
ATOM 1664 C C . PHE A 1 213 ? -3.342 11.453 15.574 1.00 43.97 212 PHE A C 1
ATOM 1665 O O . PHE A 1 213 ? -4.479 11.284 16.053 1.00 43.92 212 PHE A O 1
ATOM 1673 N N . GLY A 1 214 ? -2.912 12.638 15.117 1.00 44.98 213 GLY A N 1
ATOM 1674 C CA . GLY A 1 214 ? -3.658 13.888 15.329 1.00 45.30 213 GLY A CA 1
ATOM 1675 C C . GLY A 1 214 ? -3.583 14.286 16.799 1.00 45.78 213 GLY A C 1
ATOM 1676 O O . GLY A 1 214 ? -3.714 15.461 17.149 1.00 46.44 213 GLY A O 1
ATOM 1677 N N . SER B 1 1 ? -24.453 -5.937 1.929 1.00 53.86 0 SER B N 1
ATOM 1678 C CA . SER B 1 1 ? -25.335 -5.246 2.925 1.00 54.17 0 SER B CA 1
ATOM 1679 C C . SER B 1 1 ? -25.284 -5.807 4.366 1.00 54.25 0 SER B C 1
ATOM 1680 O O . SER B 1 1 ? -24.267 -6.380 4.786 1.00 54.18 0 SER B O 1
ATOM 1683 N N . MET B 1 2 ? -26.394 -5.640 5.101 1.00 54.24 1 MET B N 1
ATOM 1684 C CA . MET B 1 2 ? -26.480 -5.920 6.548 1.00 54.33 1 MET B CA 1
ATOM 1685 C C . MET B 1 2 ? -27.466 -7.007 6.964 1.00 53.39 1 MET B C 1
ATOM 1686 O O . MET B 1 2 ? -28.529 -7.155 6.366 1.00 53.61 1 MET B O 1
ATOM 1691 N N . LYS B 1 3 ? -27.109 -7.739 8.017 1.00 52.45 2 LYS B N 1
ATOM 1692 C CA . LYS B 1 3 ? -27.898 -8.862 8.508 1.00 51.36 2 LYS B CA 1
ATOM 1693 C C . LYS B 1 3 ? -28.017 -8.782 10.028 1.00 50.49 2 LYS B C 1
ATOM 1694 O O . LYS B 1 3 ? -27.083 -8.319 10.717 1.00 50.43 2 LYS B O 1
ATOM 1700 N N . GLN B 1 4 ? -29.157 -9.239 10.553 1.00 49.03 3 GLN B N 1
ATOM 1701 C CA . GLN B 1 4 ? -29.417 -9.186 11.999 1.00 47.55 3 GLN B CA 1
ATOM 1702 C C . GLN B 1 4 ? -29.943 -10.473 12.627 1.00 46.56 3 GLN B C 1
ATOM 1703 O O . GLN B 1 4 ? -30.764 -11.170 12.038 1.00 46.63 3 GLN B O 1
ATOM 1709 N N . ASP B 1 5 ? -29.455 -10.762 13.834 1.00 45.42 4 ASP B N 1
ATOM 1710 C CA . ASP B 1 5 ? -29.920 -11.873 14.673 1.00 43.93 4 ASP B CA 1
ATOM 1711 C C . ASP B 1 5 ? -31.023 -11.402 15.628 1.00 43.45 4 ASP B C 1
ATOM 1712 O O . ASP B 1 5 ? -30.913 -10.351 16.258 1.00 43.46 4 ASP B O 1
ATOM 1717 N N . SER B 1 6 ? -32.082 -12.193 15.741 1.00 42.79 5 SER B N 1
ATOM 1718 C CA . SER B 1 6 ? -33.206 -11.888 16.640 1.00 42.11 5 SER B CA 1
ATOM 1719 C C . SER B 1 6 ? -32.830 -11.574 18.109 1.00 41.52 5 SER B C 1
ATOM 1720 O O . SER B 1 6 ? -33.518 -10.792 18.754 1.00 41.87 5 SER B O 1
ATOM 1723 N N . ARG B 1 7 ? -31.769 -12.170 18.645 1.00 40.25 6 ARG B N 1
ATOM 1724 C CA . ARG B 1 7 ? -31.466 -11.963 20.055 1.00 39.82 6 ARG B CA 1
ATOM 1725 C C . ARG B 1 7 ? -30.863 -10.567 20.337 1.00 40.41 6 ARG B C 1
ATOM 1726 O O . ARG B 1 7 ? -30.909 -10.079 21.481 1.00 40.36 6 ARG B O 1
ATOM 1734 N N . PHE B 1 8 ? -30.319 -9.934 19.293 1.00 39.82 7 PHE B N 1
ATOM 1735 C CA . PHE B 1 8 ? -29.354 -8.858 19.463 1.00 39.27 7 PHE B CA 1
ATOM 1736 C C . PHE B 1 8 ? -29.693 -7.600 18.644 1.00 39.38 7 PHE B C 1
ATOM 1737 O O . PHE B 1 8 ? -29.234 -7.461 17.494 1.00 38.97 7 PHE B O 1
ATOM 1745 N N . PRO B 1 9 ? -30.460 -6.661 19.259 1.00 39.33 8 PRO B N 1
ATOM 1746 C CA . PRO B 1 9 ? -31.026 -5.486 18.589 1.00 39.18 8 PRO B CA 1
ATOM 1747 C C . PRO B 1 9 ? -29.985 -4.562 17.972 1.00 39.36 8 PRO B C 1
ATOM 1748 O O . PRO B 1 9 ? -30.305 -3.867 17.007 1.00 39.57 8 PRO B O 1
ATOM 1752 N N . ASN B 1 10 ? -28.759 -4.564 18.500 1.00 39.31 9 ASN B N 1
ATOM 1753 C CA . ASN B 1 10 ? -27.711 -3.650 18.014 1.00 39.30 9 ASN B CA 1
ATOM 1754 C C . ASN B 1 10 ? -26.491 -4.317 17.377 1.00 39.11 9 ASN B C 1
ATOM 1755 O O . ASN B 1 10 ? -25.442 -3.685 17.187 1.00 38.88 9 ASN B O 1
ATOM 1760 N N . LEU B 1 11 ? -26.638 -5.593 17.034 1.00 38.94 10 LEU B N 1
ATOM 1761 C CA . LEU B 1 11 ? -25.605 -6.298 16.283 1.00 38.71 10 LEU B CA 1
ATOM 1762 C C . LEU B 1 11 ? -25.929 -6.310 14.790 1.00 39.09 10 LEU B C 1
ATOM 1763 O O . LEU B 1 11 ? -27.065 -6.595 14.390 1.00 39.12 10 LEU B O 1
ATOM 1768 N N . PHE B 1 12 ? -24.918 -5.997 13.983 1.00 39.42 11 PHE B N 1
ATOM 1769 C CA . PHE B 1 12 ? -25.043 -6.005 12.536 1.00 39.73 11 PHE B CA 1
ATOM 1770 C C . PHE B 1 12 ? -23.961 -6.881 11.925 1.00 39.81 11 PHE B C 1
ATOM 1771 O O . PHE B 1 12 ? -22.778 -6.765 12.249 1.00 39.80 11 PHE B O 1
ATOM 1779 N N . ILE B 1 13 ? -24.400 -7.782 11.057 1.00 40.17 12 ILE B N 1
ATOM 1780 C CA . ILE B 1 13 ? -23.529 -8.740 10.406 1.00 40.15 12 ILE B CA 1
ATOM 1781 C C . ILE B 1 13 ? -23.370 -8.299 8.955 1.00 40.62 12 ILE B C 1
ATOM 1782 O O . ILE B 1 13 ? -24.338 -8.274 8.183 1.00 41.00 12 ILE B O 1
ATOM 1787 N N . LEU B 1 14 ? -22.150 -7.919 8.594 1.00 40.61 13 LEU B N 1
ATOM 1788 C CA . LEU B 1 14 ? -21.894 -7.376 7.273 1.00 40.66 13 LEU B CA 1
ATOM 1789 C C . LEU B 1 14 ? -21.555 -8.511 6.320 1.00 40.58 13 LEU B C 1
ATOM 1790 O O . LEU B 1 14 ? -20.420 -8.986 6.296 1.00 40.62 13 LEU B O 1
ATOM 1795 N N . ASP B 1 15 ? -22.546 -8.943 5.539 1.00 40.33 14 ASP B N 1
ATOM 1796 C CA . ASP B 1 15 ? -22.427 -10.193 4.782 1.00 40.40 14 ASP B CA 1
ATOM 1797 C C . ASP B 1 15 ? -22.254 -10.041 3.261 1.00 39.97 14 ASP B C 1
ATOM 1798 O O . ASP B 1 15 ? -22.698 -10.892 2.482 1.00 40.06 14 ASP B O 1
ATOM 1803 N N . HIS B 1 16 ? -21.601 -8.967 2.839 1.00 39.22 15 HIS B N 1
ATOM 1804 C CA . HIS B 1 16 ? -21.164 -8.866 1.464 1.00 38.53 15 HIS B CA 1
ATOM 1805 C C . HIS B 1 16 ? -20.328 -10.109 1.058 1.00 38.76 15 HIS B C 1
ATOM 1806 O O . HIS B 1 16 ? -19.483 -10.592 1.851 1.00 38.74 15 HIS B O 1
ATOM 1813 N N . PRO B 1 17 ? -20.571 -10.640 -0.170 1.00 38.38 16 PRO B N 1
ATOM 1814 C CA . PRO B 1 17 ? -19.838 -11.795 -0.683 1.00 37.69 16 PRO B CA 1
ATOM 1815 C C . PRO B 1 17 ? -18.329 -11.674 -0.480 1.00 37.61 16 PRO B C 1
ATOM 1816 O O . PRO B 1 17 ? -17.680 -12.664 -0.158 1.00 37.49 16 PRO B O 1
ATOM 1820 N N . LEU B 1 18 ? -17.768 -10.477 -0.666 1.00 37.62 17 LEU B N 1
ATOM 1821 C CA . LEU B 1 18 ? -16.307 -10.322 -0.594 1.00 37.46 17 LEU B CA 1
ATOM 1822 C C . LEU B 1 18 ? -15.765 -10.246 0.844 1.00 37.31 17 LEU B C 1
ATOM 1823 O O . LEU B 1 18 ? -14.695 -10.787 1.125 1.00 37.11 17 LEU B O 1
ATOM 1828 N N . ILE B 1 19 ? -16.499 -9.599 1.748 1.00 36.95 18 ILE B N 1
ATOM 1829 C CA . ILE B 1 19 ? -16.179 -9.697 3.165 1.00 37.14 18 ILE B CA 1
ATOM 1830 C C . ILE B 1 19 ? -16.158 -11.189 3.549 1.00 37.49 18 ILE B C 1
ATOM 1831 O O . ILE B 1 19 ? -15.134 -11.701 4.021 1.00 37.14 18 ILE B O 1
ATOM 1836 N N . GLN B 1 20 ? -17.274 -11.870 3.283 1.00 37.71 19 GLN B N 1
ATOM 1837 C CA . GLN B 1 20 ? -17.440 -13.302 3.544 1.00 39.02 19 GLN B CA 1
ATOM 1838 C C . GLN B 1 20 ? -16.320 -14.176 2.985 1.00 38.56 19 GLN B C 1
ATOM 1839 O O . GLN B 1 20 ? -15.802 -15.073 3.669 1.00 38.72 19 GLN B O 1
ATOM 1845 N N . HIS B 1 21 ? -15.964 -13.902 1.738 1.00 38.29 20 HIS B N 1
ATOM 1846 C CA . HIS B 1 21 ? -14.962 -14.662 1.026 1.00 38.30 20 HIS B CA 1
ATOM 1847 C C . HIS B 1 21 ? -13.609 -14.449 1.693 1.00 38.33 20 HIS B C 1
ATOM 1848 O O . HIS B 1 21 ? -12.896 -15.410 1.986 1.00 38.80 20 HIS B O 1
ATOM 1855 N N . LYS B 1 22 ? -13.274 -13.187 1.948 1.00 38.19 21 LYS B N 1
ATOM 1856 C CA . LYS B 1 22 ? -12.008 -12.823 2.561 1.00 38.20 21 LYS B CA 1
ATOM 1857 C C . LYS B 1 22 ? -11.890 -13.357 3.987 1.00 37.97 21 LYS B C 1
ATOM 1858 O O . LYS B 1 22 ? -10.798 -13.762 4.418 1.00 37.42 21 LYS B O 1
ATOM 1864 N N . LEU B 1 23 ? -13.024 -13.371 4.699 1.00 37.78 22 LEU B N 1
ATOM 1865 C CA . LEU B 1 23 ? -13.123 -14.012 6.014 1.00 37.01 22 LEU B CA 1
ATOM 1866 C C . LEU B 1 23 ? -12.702 -15.494 6.012 1.00 37.38 22 LEU B C 1
ATOM 1867 O O . LEU B 1 23 ? -11.872 -15.894 6.824 1.00 37.34 22 LEU B O 1
ATOM 1872 N N . THR B 1 24 ? -13.262 -16.295 5.100 1.00 37.83 23 THR B N 1
ATOM 1873 C CA . THR B 1 24 ? -12.906 -17.723 4.949 1.00 37.80 23 THR B CA 1
ATOM 1874 C C . THR B 1 24 ? -11.407 -17.958 4.827 1.00 38.30 23 THR B C 1
ATOM 1875 O O . THR B 1 24 ? -10.859 -18.892 5.434 1.00 38.15 23 THR B O 1
ATOM 1879 N N . HIS B 1 25 ? -10.740 -17.115 4.038 1.00 39.06 24 HIS B N 1
ATOM 1880 C CA . HIS B 1 25 ? -9.302 -17.263 3.834 1.00 39.97 24 HIS B CA 1
ATOM 1881 C C . HIS B 1 25 ? -8.548 -16.977 5.121 1.00 39.95 24 HIS B C 1
ATOM 1882 O O . HIS B 1 25 ? -7.500 -17.561 5.353 1.00 40.42 24 HIS B O 1
ATOM 1889 N N . MET B 1 26 ? -9.106 -16.112 5.965 1.00 39.94 25 MET B N 1
ATOM 1890 C CA . MET B 1 26 ? -8.553 -15.837 7.289 1.00 40.31 25 MET B CA 1
ATOM 1891 C C . MET B 1 26 ? -8.792 -17.037 8.206 1.00 40.44 25 MET B C 1
ATOM 1892 O O . MET B 1 26 ? -7.905 -17.441 8.962 1.00 39.81 25 MET B O 1
ATOM 1897 N N . ARG B 1 27 ? -10.011 -17.576 8.132 1.00 40.85 26 ARG B N 1
ATOM 1898 C CA . ARG B 1 27 ? -10.417 -18.759 8.886 1.00 41.40 26 ARG B CA 1
ATOM 1899 C C . ARG B 1 27 ? -9.473 -19.917 8.624 1.00 42.37 26 ARG B C 1
ATOM 1900 O O . ARG B 1 27 ? -9.087 -20.613 9.548 1.00 42.46 26 ARG B O 1
ATOM 1908 N N . ASP B 1 28 ? -9.101 -20.106 7.360 1.00 43.54 27 ASP B N 1
ATOM 1909 C CA . ASP B 1 28 ? -8.211 -21.193 6.953 1.00 44.69 27 ASP B CA 1
ATOM 1910 C C . ASP B 1 28 ? -6.883 -21.192 7.721 1.00 45.05 27 ASP B C 1
ATOM 1911 O O . ASP B 1 28 ? -6.099 -20.246 7.609 1.00 44.84 27 ASP B O 1
ATOM 1916 N N . LYS B 1 29 ? -6.636 -22.268 8.469 1.00 45.94 28 LYS B N 1
ATOM 1917 C CA . LYS B 1 29 ? -5.399 -22.424 9.255 1.00 47.02 28 LYS B CA 1
ATOM 1918 C C . LYS B 1 29 ? -4.137 -22.591 8.400 1.00 47.60 28 LYS B C 1
ATOM 1919 O O . LYS B 1 29 ? -3.021 -22.424 8.894 1.00 48.02 28 LYS B O 1
ATOM 1925 N N . ASP B 1 30 ? -4.296 -22.923 7.125 1.00 48.10 29 ASP B N 1
ATOM 1926 C CA . ASP B 1 30 ? -3.139 -22.939 6.231 1.00 48.61 29 ASP B CA 1
ATOM 1927 C C . ASP B 1 30 ? -2.629 -21.542 5.860 1.00 48.23 29 ASP B C 1
ATOM 1928 O O . ASP B 1 30 ? -1.462 -21.396 5.533 1.00 48.48 29 ASP B O 1
ATOM 1933 N N . THR B 1 31 ? -3.493 -20.530 5.930 1.00 47.85 30 THR B N 1
ATOM 1934 C CA . THR B 1 31 ? -3.124 -19.152 5.596 1.00 47.41 30 THR B CA 1
ATOM 1935 C C . THR B 1 31 ? -2.018 -18.585 6.493 1.00 47.71 30 THR B C 1
ATOM 1936 O O . THR B 1 31 ? -2.119 -18.595 7.733 1.00 47.11 30 THR B O 1
ATOM 1940 N N . SER B 1 32 ? -0.978 -18.073 5.833 1.00 48.03 31 SER B N 1
ATOM 1941 C CA . SER B 1 32 ? 0.216 -17.525 6.480 1.00 48.30 31 SER B CA 1
ATOM 1942 C C . SER B 1 32 ? -0.091 -16.351 7.408 1.00 48.64 31 SER B C 1
ATOM 1943 O O . SER B 1 32 ? -1.179 -15.781 7.364 1.00 48.71 31 SER B O 1
ATOM 1946 N N . THR B 1 33 ? 0.885 -15.984 8.235 1.00 49.03 32 THR B N 1
ATOM 1947 C CA . THR B 1 33 ? 0.763 -14.802 9.081 1.00 49.30 32 THR B CA 1
ATOM 1948 C C . THR B 1 33 ? 0.830 -13.502 8.256 1.00 49.44 32 THR B C 1
ATOM 1949 O O . THR B 1 33 ? 0.334 -12.455 8.698 1.00 50.20 32 THR B O 1
ATOM 1953 N N . ARG B 1 34 ? 1.425 -13.570 7.062 1.00 48.68 33 ARG B N 1
ATOM 1954 C CA . ARG B 1 34 ? 1.484 -12.427 6.151 1.00 48.17 33 ARG B CA 1
ATOM 1955 C C . ARG B 1 34 ? 0.105 -12.064 5.604 1.00 47.50 33 ARG B C 1
ATOM 1956 O O . ARG B 1 34 ? -0.455 -11.007 5.915 1.00 47.56 33 ARG B O 1
ATOM 1964 N N . THR B 1 35 ? -0.414 -12.958 4.767 1.00 46.45 34 THR B N 1
ATOM 1965 C CA . THR B 1 35 ? -1.742 -12.866 4.188 1.00 45.00 34 THR B CA 1
ATOM 1966 C C . THR B 1 35 ? -2.801 -12.603 5.244 1.00 44.05 34 THR B C 1
ATOM 1967 O O . THR B 1 35 ? -3.737 -11.845 4.995 1.00 44.14 34 THR B O 1
ATOM 1971 N N . PHE B 1 36 ? -2.652 -13.227 6.410 1.00 42.96 35 PHE B N 1
ATOM 1972 C CA . PHE B 1 36 ? -3.563 -13.000 7.530 1.00 42.54 35 PHE B CA 1
ATOM 1973 C C . PHE B 1 36 ? -3.613 -11.525 7.956 1.00 42.55 35 PHE B C 1
ATOM 1974 O O . PHE B 1 36 ? -4.695 -10.997 8.211 1.00 42.26 35 PHE B O 1
ATOM 1982 N N . ARG B 1 37 ? -2.450 -10.868 8.015 1.00 42.76 36 ARG B N 1
ATOM 1983 C CA . ARG B 1 37 ? -2.374 -9.422 8.299 1.00 42.87 36 ARG B CA 1
ATOM 1984 C C . ARG B 1 37 ? -3.070 -8.549 7.241 1.00 42.67 36 ARG B C 1
ATOM 1985 O O . ARG B 1 37 ? -3.762 -7.587 7.588 1.00 42.74 36 ARG B O 1
ATOM 1993 N N . GLU B 1 38 ? -2.866 -8.888 5.967 1.00 42.36 37 GLU B N 1
ATOM 1994 C CA . GLU B 1 38 ? -3.451 -8.160 4.835 1.00 42.61 37 GLU B CA 1
ATOM 1995 C C . GLU B 1 38 ? -4.968 -8.200 4.838 1.00 41.97 37 GLU B C 1
ATOM 1996 O O . GLU B 1 38 ? -5.624 -7.157 4.758 1.00 41.61 37 GLU B O 1
ATOM 2002 N N . LEU B 1 39 ? -5.502 -9.423 4.902 1.00 41.41 38 LEU B N 1
ATOM 2003 C CA . LEU B 1 39 ? -6.931 -9.680 4.952 1.00 40.94 38 LEU B CA 1
ATOM 2004 C C . LEU B 1 39 ? -7.588 -8.949 6.119 1.00 40.63 38 LEU B C 1
ATOM 2005 O O . LEU B 1 39 ? -8.685 -8.422 5.987 1.00 40.55 38 LEU B O 1
ATOM 2010 N N . LEU B 1 40 ? -6.893 -8.915 7.253 1.00 40.32 39 LEU B N 1
ATOM 2011 C CA . LEU B 1 40 ? -7.319 -8.156 8.416 1.00 40.03 39 LEU B CA 1
ATOM 2012 C C . LEU B 1 40 ? -7.568 -6.693 8.032 1.00 40.54 39 LEU B C 1
ATOM 2013 O O . LEU B 1 40 ? -8.663 -6.181 8.285 1.00 40.21 39 LEU B O 1
ATOM 2018 N N . ARG B 1 41 ? -6.564 -6.040 7.422 1.00 40.81 40 ARG B N 1
ATOM 2019 C CA . ARG B 1 41 ? -6.695 -4.668 6.902 1.00 41.32 40 ARG B CA 1
ATOM 2020 C C . ARG B 1 41 ? -7.853 -4.576 5.927 1.00 40.81 40 ARG B C 1
ATOM 2021 O O . ARG B 1 41 ? -8.709 -3.689 6.051 1.00 40.78 40 ARG B O 1
ATOM 2029 N N . GLU B 1 42 ? -7.849 -5.494 4.955 1.00 39.91 41 GLU B N 1
ATOM 2030 C CA . GLU B 1 42 ? -8.768 -5.462 3.823 1.00 39.32 41 GLU B CA 1
ATOM 2031 C C . GLU B 1 42 ? -10.230 -5.576 4.246 1.00 38.69 41 GLU B C 1
ATOM 2032 O O . GLU B 1 42 ? -11.052 -4.752 3.830 1.00 38.70 41 GLU B O 1
ATOM 2038 N N . ILE B 1 43 ? -10.555 -6.583 5.064 1.00 37.87 42 ILE B N 1
ATOM 2039 C CA . ILE B 1 43 ? -11.936 -6.777 5.516 1.00 37.33 42 ILE B CA 1
ATOM 2040 C C . ILE B 1 43 ? -12.412 -5.506 6.202 1.00 36.77 42 ILE B C 1
ATOM 2041 O O . ILE B 1 43 ? -13.508 -4.981 5.911 1.00 36.96 42 ILE B O 1
ATOM 2046 N N . THR B 1 44 ? -11.568 -4.983 7.078 1.00 35.40 43 THR B N 1
ATOM 2047 C CA . THR B 1 44 ? -12.020 -3.910 7.930 1.00 34.48 43 THR B CA 1
ATOM 2048 C C . THR B 1 44 ? -12.242 -2.580 7.172 1.00 33.44 43 THR B C 1
ATOM 2049 O O . THR B 1 44 ? -13.190 -1.846 7.469 1.00 32.80 43 THR B O 1
ATOM 2053 N N . LEU B 1 45 ? -11.426 -2.321 6.154 1.00 32.71 44 LEU B N 1
ATOM 2054 C CA . LEU B 1 45 ? -11.685 -1.248 5.176 1.00 32.28 44 LEU B CA 1
ATOM 2055 C C . LEU B 1 45 ? -13.083 -1.412 4.573 1.00 32.65 44 LEU B C 1
ATOM 2056 O O . LEU B 1 45 ? -13.904 -0.476 4.609 1.00 32.25 44 LEU B O 1
ATOM 2061 N N . LEU B 1 46 ? -13.366 -2.611 4.047 1.00 33.10 45 LEU B N 1
ATOM 2062 C CA . LEU B 1 46 ? -14.697 -2.932 3.482 1.00 33.26 45 LEU B CA 1
ATOM 2063 C C . LEU B 1 46 ? -15.840 -2.709 4.470 1.00 33.68 45 LEU B C 1
ATOM 2064 O O . LEU B 1 46 ? -16.840 -2.082 4.139 1.00 33.42 45 LEU B O 1
ATOM 2069 N N . MET B 1 47 ? -15.674 -3.221 5.685 1.00 34.57 46 MET B N 1
ATOM 2070 C CA . MET B 1 47 ? -16.622 -2.982 6.764 1.00 35.44 46 MET B CA 1
ATOM 2071 C C . MET B 1 47 ? -16.786 -1.500 7.055 1.00 35.34 46 MET B C 1
ATOM 2072 O O . MET B 1 47 ? -17.907 -1.012 7.204 1.00 35.39 46 MET B O 1
ATOM 2077 N N . GLY B 1 48 ? -15.674 -0.774 7.120 1.00 35.45 47 GLY B N 1
ATOM 2078 C CA . GLY B 1 48 ? -15.733 0.667 7.323 1.00 36.12 47 GLY B CA 1
ATOM 2079 C C . GLY B 1 48 ? -16.544 1.336 6.238 1.00 36.76 47 GLY B C 1
ATOM 2080 O O . GLY B 1 48 ? -17.209 2.337 6.471 1.00 36.86 47 GLY B O 1
ATOM 2081 N N . TYR B 1 49 ? -16.498 0.765 5.043 1.00 37.65 48 TYR B N 1
ATOM 2082 C CA . TYR B 1 49 ? -17.221 1.315 3.924 1.00 38.29 48 TYR B CA 1
ATOM 2083 C C . TYR B 1 49 ? -18.748 1.154 4.083 1.00 39.17 48 TYR B C 1
ATOM 2084 O O . TYR B 1 49 ? -19.502 2.091 3.776 1.00 39.03 48 TYR B O 1
ATOM 2093 N N . GLU B 1 50 ? -19.202 -0.009 4.562 1.00 39.86 49 GLU B N 1
ATOM 2094 C CA . GLU B 1 50 ? -20.638 -0.227 4.820 1.00 41.24 49 GLU B CA 1
ATOM 2095 C C . GLU B 1 50 ? -21.196 0.694 5.897 1.00 42.15 49 GLU B C 1
ATOM 2096 O O . GLU B 1 50 ? -22.303 1.226 5.756 1.00 42.42 49 GLU B O 1
ATOM 2102 N N . ILE B 1 51 ? -20.437 0.853 6.982 1.00 43.17 50 ILE B N 1
ATOM 2103 C CA . ILE B 1 51 ? -20.845 1.662 8.122 1.00 44.26 50 ILE B CA 1
ATOM 2104 C C . ILE B 1 51 ? -21.035 3.134 7.759 1.00 45.13 50 ILE B C 1
ATOM 2105 O O . ILE B 1 51 ? -21.867 3.818 8.354 1.00 45.43 50 ILE B O 1
ATOM 2110 N N . THR B 1 52 ? -20.289 3.604 6.761 1.00 45.98 51 THR B N 1
ATOM 2111 C CA . THR B 1 52 ? -20.184 5.034 6.464 1.00 46.51 51 THR B CA 1
ATOM 2112 C C . THR B 1 52 ? -21.076 5.541 5.308 1.00 47.25 51 THR B C 1
ATOM 2113 O O . THR B 1 52 ? -20.873 6.648 4.813 1.00 47.26 51 THR B O 1
ATOM 2117 N N . ARG B 1 53 ? -22.077 4.757 4.905 1.00 48.38 52 ARG B N 1
ATOM 2118 C CA . ARG B 1 53 ? -22.989 5.150 3.803 1.00 49.72 52 ARG B CA 1
ATOM 2119 C C . ARG B 1 53 ? -23.721 6.450 4.079 1.00 50.17 52 ARG B C 1
ATOM 2120 O O . ARG B 1 53 ? -24.070 7.184 3.149 1.00 50.58 52 ARG B O 1
ATOM 2128 N N . ASN B 1 54 ? -23.964 6.710 5.361 1.00 50.71 53 ASN B N 1
ATOM 2129 C CA . ASN B 1 54 ? -24.788 7.826 5.793 1.00 51.11 53 ASN B CA 1
ATOM 2130 C C . ASN B 1 54 ? -24.003 8.999 6.344 1.00 51.10 53 ASN B C 1
ATOM 2131 O O . ASN B 1 54 ? -24.610 9.918 6.901 1.00 51.04 53 ASN B O 1
ATOM 2136 N N . LEU B 1 55 ? -22.673 8.974 6.204 1.00 50.99 54 LEU B N 1
ATOM 2137 C CA . LEU B 1 55 ? -21.859 10.134 6.576 1.00 51.51 54 LEU B CA 1
ATOM 2138 C C . LEU B 1 55 ? -22.385 11.415 5.915 1.00 51.94 54 LEU B C 1
ATOM 2139 O O . LEU B 1 55 ? -22.571 11.457 4.700 1.00 51.94 54 LEU B O 1
ATOM 2144 N N . PRO B 1 56 ? -22.621 12.468 6.715 1.00 52.55 55 PRO B N 1
ATOM 2145 C CA . PRO B 1 56 ? -23.031 13.738 6.115 1.00 52.62 55 PRO B CA 1
ATOM 2146 C C . PRO B 1 56 ? -21.959 14.289 5.178 1.00 52.75 55 PRO B C 1
ATOM 2147 O O . PRO B 1 56 ? -20.764 14.062 5.398 1.00 52.50 55 PRO B O 1
ATOM 2151 N N . ILE B 1 57 ? -22.402 14.995 4.139 1.00 53.11 56 ILE B N 1
ATOM 2152 C CA . ILE B 1 57 ? -21.508 15.671 3.191 1.00 53.53 56 ILE B CA 1
ATOM 2153 C C . ILE B 1 57 ? -21.632 17.195 3.347 1.00 53.66 56 ILE B C 1
ATOM 2154 O O . ILE B 1 57 ? -22.727 17.710 3.592 1.00 53.84 56 ILE B O 1
ATOM 2159 N N . THR B 1 58 ? -20.522 17.921 3.228 1.00 53.57 57 THR B N 1
ATOM 2160 C CA . THR B 1 58 ? -20.615 19.369 2.972 1.00 53.92 57 THR B CA 1
ATOM 2161 C C . THR B 1 58 ? -19.849 19.699 1.688 1.00 53.91 57 THR B C 1
ATOM 2162 O O . THR B 1 58 ? -19.559 18.800 0.892 1.00 54.01 57 THR B O 1
ATOM 2166 N N . THR B 1 59 ? -19.535 20.974 1.469 1.00 53.69 58 THR B N 1
ATOM 2167 C CA . THR B 1 59 ? -18.715 21.335 0.319 1.00 53.53 58 THR B CA 1
ATOM 2168 C C . THR B 1 59 ? -17.524 22.199 0.700 1.00 53.43 58 THR B C 1
ATOM 2169 O O . THR B 1 59 ? -17.379 22.633 1.834 1.00 53.19 58 THR B O 1
ATOM 2173 N N . LYS B 1 60 ? -16.692 22.451 -0.297 1.00 53.39 59 LYS B N 1
ATOM 2174 C CA . LYS B 1 60 ? -15.431 23.100 -0.133 1.00 53.30 59 LYS B CA 1
ATOM 2175 C C . LYS B 1 60 ? -15.122 23.594 -1.540 1.00 53.34 59 LYS B C 1
ATOM 2176 O O . LYS B 1 60 ? -15.332 22.865 -2.519 1.00 53.37 59 LYS B O 1
ATOM 2182 N N . ARG B 1 61 ? -14.680 24.844 -1.652 1.00 53.20 60 ARG B N 1
ATOM 2183 C CA . ARG B 1 61 ? -14.185 25.360 -2.921 1.00 52.90 60 ARG B CA 1
ATOM 2184 C C . ARG B 1 61 ? -12.915 24.581 -3.263 1.00 52.34 60 ARG B C 1
ATOM 2185 O O . ARG B 1 61 ? -11.993 24.488 -2.445 1.00 52.04 60 ARG B O 1
ATOM 2193 N N . VAL B 1 62 ? -12.896 23.980 -4.450 1.00 51.65 61 VAL B N 1
ATOM 2194 C CA . VAL B 1 62 ? -11.686 23.349 -4.977 1.00 50.84 61 VAL B CA 1
ATOM 2195 C C . VAL B 1 62 ? -11.470 23.742 -6.436 1.00 50.30 61 VAL B C 1
ATOM 2196 O O . VAL B 1 62 ? -12.425 23.844 -7.207 1.00 50.14 61 VAL B O 1
ATOM 2200 N N . GLU B 1 63 ? -10.217 23.993 -6.797 1.00 49.75 62 GLU B N 1
ATOM 2201 C CA . GLU B 1 63 ? -9.866 24.277 -8.180 1.00 49.75 62 GLU B CA 1
ATOM 2202 C C . GLU B 1 63 ? -9.462 22.983 -8.867 1.00 48.85 62 GLU B C 1
ATOM 2203 O O . GLU B 1 63 ? -8.499 22.337 -8.441 1.00 48.48 62 GLU B O 1
ATOM 2209 N N . THR B 1 64 ? -10.201 22.600 -9.913 1.00 48.21 63 THR B N 1
ATOM 2210 C CA . THR B 1 64 ? -9.744 21.548 -10.840 1.00 47.67 63 THR B CA 1
ATOM 2211 C C . THR B 1 64 ? -8.808 22.204 -11.849 1.00 47.35 63 THR B C 1
ATOM 2212 O O . THR B 1 64 ? -8.752 23.428 -11.916 1.00 47.35 63 THR B O 1
ATOM 2216 N N . PRO B 1 65 ? -8.042 21.406 -12.617 1.00 47.18 64 PRO B N 1
ATOM 2217 C CA . PRO B 1 65 ? -7.316 22.040 -13.715 1.00 47.13 64 PRO B CA 1
ATOM 2218 C C . PRO B 1 65 ? -8.193 22.867 -14.692 1.00 47.34 64 PRO B C 1
ATOM 2219 O O . PRO B 1 65 ? -7.655 23.684 -15.435 1.00 47.67 64 PRO B O 1
ATOM 2223 N N . LEU B 1 66 ? -9.511 22.677 -14.688 1.00 47.40 65 LEU B N 1
ATOM 2224 C CA . LEU B 1 66 ? -10.384 23.446 -15.590 1.00 47.64 65 LEU B CA 1
ATOM 2225 C C . LEU B 1 66 ? -11.167 24.559 -14.906 1.00 47.89 65 LEU B C 1
ATOM 2226 O O . LEU B 1 66 ? -11.284 25.649 -15.454 1.00 47.76 65 LEU B O 1
ATOM 2231 N N . VAL B 1 67 ? -11.726 24.277 -13.729 1.00 48.29 66 VAL B N 1
ATOM 2232 C CA . VAL B 1 67 ? -12.644 25.215 -13.082 1.00 48.68 66 VAL B CA 1
ATOM 2233 C C . VAL B 1 67 ? -12.572 25.138 -11.547 1.00 48.74 66 VAL B C 1
ATOM 2234 O O . VAL B 1 67 ? -12.197 24.102 -10.979 1.00 48.50 66 VAL B O 1
ATOM 2238 N N . GLU B 1 68 ? -12.922 26.250 -10.892 1.00 48.61 67 GLU B N 1
ATOM 2239 C CA . GLU B 1 68 ? -13.205 26.279 -9.460 1.00 48.72 67 GLU B CA 1
ATOM 2240 C C . GLU B 1 68 ? -14.647 25.807 -9.238 1.00 47.92 67 GLU B C 1
ATOM 2241 O O . GLU B 1 68 ? -15.544 26.225 -9.958 1.00 47.95 67 GLU B O 1
ATOM 2247 N N . ILE B 1 69 ? -14.855 24.915 -8.266 1.00 47.38 68 ILE B N 1
ATOM 2248 C CA . ILE B 1 69 ? -16.187 24.367 -7.952 1.00 46.82 68 ILE B CA 1
ATOM 2249 C C . ILE B 1 69 ? -16.473 24.300 -6.442 1.00 46.90 68 ILE B C 1
ATOM 2250 O O . ILE B 1 69 ? -15.583 24.556 -5.621 1.00 46.58 68 ILE B O 1
ATOM 2255 N N . ASP B 1 70 ? -17.720 23.955 -6.094 1.00 47.03 69 ASP B N 1
ATOM 2256 C CA . ASP B 1 70 ? -18.064 23.519 -4.739 1.00 47.17 69 ASP B CA 1
ATOM 2257 C C . ASP B 1 70 ? -18.206 22.001 -4.717 1.00 46.76 69 ASP B C 1
ATOM 2258 O O . ASP B 1 70 ? -19.232 21.445 -5.115 1.00 46.13 69 ASP B O 1
ATOM 2263 N N . ALA B 1 71 ? -17.143 21.348 -4.253 1.00 46.79 70 ALA B N 1
ATOM 2264 C CA . ALA B 1 71 ? -16.983 19.901 -4.361 1.00 47.08 70 ALA B CA 1
ATOM 2265 C C . ALA B 1 71 ? -17.268 19.183 -3.035 1.00 47.50 70 ALA B C 1
ATOM 2266 O O . ALA B 1 71 ? -16.850 19.668 -1.978 1.00 47.92 70 ALA B O 1
ATOM 2268 N N . PRO B 1 72 ? -17.955 18.017 -3.089 1.00 47.56 71 PRO B N 1
ATOM 2269 C CA . PRO B 1 72 ? -18.370 17.273 -1.889 1.00 47.89 71 PRO B CA 1
ATOM 2270 C C . PRO B 1 72 ? -17.225 16.679 -1.039 1.00 48.27 71 PRO B C 1
ATOM 2271 O O . PRO B 1 72 ? -16.335 15.998 -1.565 1.00 48.14 71 PRO B O 1
ATOM 2275 N N . VAL B 1 73 ? -17.262 16.956 0.262 1.00 48.78 72 VAL B N 1
ATOM 2276 C CA . VAL B 1 73 ? -16.319 16.384 1.235 1.00 49.73 72 VAL B CA 1
ATOM 2277 C C . VAL B 1 73 ? -17.032 15.909 2.517 1.00 50.44 72 VAL B C 1
ATOM 2278 O O . VAL B 1 73 ? -18.153 16.330 2.819 1.00 50.35 72 VAL B O 1
ATOM 2282 N N . ILE B 1 74 ? -16.373 15.022 3.252 1.00 51.62 73 ILE B N 1
ATOM 2283 C CA . ILE B 1 74 ? -16.807 14.641 4.595 1.00 52.92 73 ILE B CA 1
ATOM 2284 C C . ILE B 1 74 ? -15.972 15.441 5.613 1.00 53.78 73 ILE B C 1
ATOM 2285 O O . ILE B 1 74 ? -14.938 16.022 5.249 1.00 53.82 73 ILE B O 1
ATOM 2290 N N . ALA B 1 75 ? -16.424 15.475 6.869 1.00 54.87 74 ALA B N 1
ATOM 2291 C CA . ALA B 1 75 ? -15.608 15.974 7.992 1.00 55.84 74 ALA B CA 1
ATOM 2292 C C . ALA B 1 75 ? -14.890 14.798 8.689 1.00 56.57 74 ALA B C 1
ATOM 2293 O O . ALA B 1 75 ? -15.298 14.352 9.769 1.00 57.10 74 ALA B O 1
ATOM 2295 N N . GLY B 1 76 ? -13.830 14.297 8.052 1.00 57.30 75 GLY B N 1
ATOM 2296 C CA . GLY B 1 76 ? -13.067 13.149 8.546 1.00 57.77 75 GLY B CA 1
ATOM 2297 C C . GLY B 1 76 ? -12.425 13.371 9.903 1.00 58.36 75 GLY B C 1
ATOM 2298 O O . GLY B 1 76 ? -12.257 12.423 10.677 1.00 58.47 75 GLY B O 1
ATOM 2299 N N . LYS B 1 77 ? -12.070 14.627 10.189 1.00 58.74 76 LYS B N 1
ATOM 2300 C CA . LYS B 1 77 ? -11.491 15.022 11.480 1.00 59.04 76 LYS B CA 1
ATOM 2301 C C . LYS B 1 77 ? -12.430 14.762 12.668 1.00 58.78 76 LYS B C 1
ATOM 2302 O O . LYS B 1 77 ? -11.965 14.556 13.794 1.00 59.08 76 LYS B O 1
ATOM 2308 N N . LYS B 1 78 ? -13.740 14.753 12.408 1.00 57.82 77 LYS B N 1
ATOM 2309 C CA . LYS B 1 78 ? -14.742 14.481 13.439 1.00 56.92 77 LYS B CA 1
ATOM 2310 C C . LYS B 1 78 ? -14.834 13.008 13.921 1.00 55.49 77 LYS B C 1
ATOM 2311 O O . LYS B 1 78 ? -15.589 12.707 14.855 1.00 55.82 77 LYS B O 1
ATOM 2317 N N . LEU B 1 79 ? -14.080 12.099 13.300 1.00 53.08 78 LEU B N 1
ATOM 2318 C CA . LEU B 1 79 ? -14.108 10.687 13.686 1.00 50.47 78 LEU B CA 1
ATOM 2319 C C . LEU B 1 79 ? -12.819 10.275 14.359 1.00 48.62 78 LEU B C 1
ATOM 2320 O O . LEU B 1 79 ? -11.743 10.737 13.978 1.00 48.61 78 LEU B O 1
ATOM 2325 N N . ALA B 1 80 ? -12.933 9.396 15.351 1.00 46.09 79 ALA B N 1
ATOM 2326 C CA . ALA B 1 80 ? -11.770 8.788 15.985 1.00 43.56 79 ALA B CA 1
ATOM 2327 C C . ALA B 1 80 ? -11.802 7.266 15.890 1.00 41.84 79 ALA B C 1
ATOM 2328 O O . ALA B 1 80 ? -12.754 6.615 16.310 1.00 41.55 79 ALA B O 1
ATOM 2330 N N . ILE B 1 81 ? -10.741 6.717 15.323 1.00 39.78 80 ILE B N 1
ATOM 2331 C CA . ILE B 1 81 ? -10.545 5.290 15.236 1.00 37.93 80 ILE B CA 1
ATOM 2332 C C . ILE B 1 81 ? -9.735 4.874 16.450 1.00 37.05 80 ILE B C 1
ATOM 2333 O O . ILE B 1 81 ? -8.661 5.440 16.734 1.00 36.43 80 ILE B O 1
ATOM 2338 N N . VAL B 1 82 ? -10.248 3.896 17.187 1.00 35.68 81 VAL B N 1
ATOM 2339 C CA . VAL B 1 82 ? -9.596 3.518 18.420 1.00 34.65 81 VAL B CA 1
ATOM 2340 C C . VAL B 1 82 ? -9.370 2.016 18.427 1.00 34.38 81 VAL B C 1
ATOM 2341 O O . VAL B 1 82 ? -10.235 1.261 18.862 1.00 34.38 81 VAL B O 1
ATOM 2345 N N . PRO B 1 83 ? -8.214 1.567 17.905 1.00 33.64 82 PRO B N 1
ATOM 2346 C CA . PRO B 1 83 ? -7.904 0.165 18.049 1.00 33.50 82 PRO B CA 1
ATOM 2347 C C . PRO B 1 83 ? -7.745 -0.243 19.530 1.00 33.90 82 PRO B C 1
ATOM 2348 O O . PRO B 1 83 ? -7.215 0.524 20.341 1.00 33.61 82 PRO B O 1
ATOM 2352 N N . VAL B 1 84 ? -8.226 -1.438 19.857 1.00 34.25 83 VAL B N 1
ATOM 2353 C CA . VAL B 1 84 ? -7.953 -2.080 21.139 1.00 34.69 83 VAL B CA 1
ATOM 2354 C C . VAL B 1 84 ? -6.656 -2.877 21.031 1.00 35.10 83 VAL B C 1
ATOM 2355 O O . VAL B 1 84 ? -6.551 -3.789 20.225 1.00 34.85 83 VAL B O 1
ATOM 2359 N N . LEU B 1 85 ? -5.669 -2.515 21.844 1.00 35.97 84 LEU B N 1
ATOM 2360 C CA . LEU B 1 85 ? -4.373 -3.179 21.831 1.00 36.60 84 LEU B CA 1
ATOM 2361 C C . LEU B 1 85 ? -4.477 -4.650 22.262 1.00 37.18 84 LEU B C 1
ATOM 2362 O O . LEU B 1 85 ? -5.324 -4.986 23.082 1.00 37.60 84 LEU B O 1
ATOM 2367 N N . ARG B 1 86 ? -3.670 -5.541 21.689 1.00 37.94 85 ARG B N 1
ATOM 2368 C CA . ARG B 1 86 ? -2.764 -5.224 20.573 1.00 39.27 85 ARG B CA 1
ATOM 2369 C C . ARG B 1 86 ? -3.303 -5.576 19.162 1.00 38.79 85 ARG B C 1
ATOM 2370 O O . ARG B 1 86 ? -2.894 -4.963 18.167 1.00 38.64 85 ARG B O 1
ATOM 2378 N N . ALA B 1 87 ? -4.243 -6.521 19.104 1.00 38.60 86 ALA B N 1
ATOM 2379 C CA . ALA B 1 87 ? -4.730 -7.100 17.847 1.00 38.38 86 ALA B CA 1
ATOM 2380 C C . ALA B 1 87 ? -5.609 -6.167 16.995 1.00 38.33 86 ALA B C 1
ATOM 2381 O O . ALA B 1 87 ? -5.875 -6.452 15.825 1.00 38.20 86 ALA B O 1
ATOM 2383 N N . GLY B 1 88 ? -6.059 -5.062 17.579 1.00 38.17 87 GLY B N 1
ATOM 2384 C CA . GLY B 1 88 ? -6.938 -4.137 16.872 1.00 38.20 87 GLY B CA 1
ATOM 2385 C C . GLY B 1 88 ? -6.178 -3.206 15.946 1.00 38.41 87 GLY B C 1
ATOM 2386 O O . GLY B 1 88 ? -6.764 -2.532 15.095 1.00 38.45 87 GLY B O 1
ATOM 2387 N N . VAL B 1 89 ? -4.869 -3.156 16.109 1.00 38.56 88 VAL B N 1
ATOM 2388 C CA . VAL B 1 89 ? -4.088 -2.207 15.350 1.00 39.83 88 VAL B CA 1
ATOM 2389 C C . VAL B 1 89 ? -4.155 -2.437 13.829 1.00 40.35 88 VAL B C 1
ATOM 2390 O O . VAL B 1 89 ? -4.300 -1.477 13.062 1.00 40.74 88 VAL B O 1
ATOM 2394 N N . GLY B 1 90 ? -4.104 -3.698 13.404 1.00 40.33 89 GLY B N 1
ATOM 2395 C CA . GLY B 1 90 ? -4.262 -4.032 11.989 1.00 40.62 89 GLY B CA 1
ATOM 2396 C C . GLY B 1 90 ? -5.595 -3.598 11.391 1.00 40.96 89 GLY B C 1
ATOM 2397 O O . GLY B 1 90 ? -5.683 -3.292 10.192 1.00 41.43 89 GLY B O 1
ATOM 2398 N N . MET B 1 91 ? -6.634 -3.570 12.222 1.00 40.47 90 MET B N 1
ATOM 2399 C CA . MET B 1 91 ? -7.943 -3.127 11.791 1.00 40.08 90 MET B CA 1
ATOM 2400 C C . MET B 1 91 ? -7.974 -1.626 11.522 1.00 39.90 90 MET B C 1
ATOM 2401 O O . MET B 1 91 ? -8.550 -1.180 10.530 1.00 39.56 90 MET B O 1
ATOM 2406 N N . SER B 1 92 ? -7.347 -0.854 12.410 1.00 39.92 91 SER B N 1
ATOM 2407 C CA . SER B 1 92 ? -7.376 0.603 12.327 1.00 39.79 91 SER B CA 1
ATOM 2408 C C . SER B 1 92 ? -6.592 1.083 11.124 1.00 39.74 91 SER B C 1
ATOM 2409 O O . SER B 1 92 ? -6.864 2.150 10.596 1.00 39.97 91 SER B O 1
ATOM 2412 N N . ASP B 1 93 ? -5.605 0.289 10.718 1.00 39.97 92 ASP B N 1
ATOM 2413 C CA . ASP B 1 93 ? -4.866 0.487 9.473 1.00 40.44 92 ASP B CA 1
ATOM 2414 C C . ASP B 1 93 ? -5.802 0.590 8.280 1.00 40.07 92 ASP B C 1
ATOM 2415 O O . ASP B 1 93 ? -5.634 1.468 7.435 1.00 40.10 92 ASP B O 1
ATOM 2420 N N . GLY B 1 94 ? -6.763 -0.335 8.210 1.00 39.35 93 GLY B N 1
ATOM 2421 C CA . GLY B 1 94 ? -7.710 -0.382 7.123 1.00 38.76 93 GLY B CA 1
ATOM 2422 C C . GLY B 1 94 ? -8.666 0.790 7.157 1.00 38.66 93 GLY B C 1
ATOM 2423 O O . GLY B 1 94 ? -9.012 1.332 6.100 1.00 38.51 93 GLY B O 1
ATOM 2424 N N . LEU B 1 95 ? -9.106 1.167 8.363 1.00 38.46 94 LEU B N 1
ATOM 2425 C CA . LEU B 1 95 ? -9.998 2.312 8.552 1.00 38.68 94 LEU B CA 1
ATOM 2426 C C . LEU B 1 95 ? -9.248 3.597 8.299 1.00 39.10 94 LEU B C 1
ATOM 2427 O O . LEU B 1 95 ? -9.781 4.518 7.702 1.00 38.88 94 LEU B O 1
ATOM 2432 N N . LEU B 1 96 ? -7.996 3.647 8.743 1.00 40.14 95 LEU B N 1
ATOM 2433 C CA . LEU B 1 96 ? -7.143 4.805 8.513 1.00 40.83 95 LEU B CA 1
ATOM 2434 C C . LEU B 1 96 ? -6.793 4.967 7.049 1.00 41.21 95 LEU B C 1
ATOM 2435 O O . LEU B 1 96 ? -6.560 6.068 6.577 1.00 41.69 95 LEU B O 1
ATOM 2440 N N . GLU B 1 97 ? -6.759 3.855 6.336 1.00 41.98 96 GLU B N 1
ATOM 2441 C CA . GLU B 1 97 ? -6.546 3.858 4.900 1.00 42.65 96 GLU B CA 1
ATOM 2442 C C . GLU B 1 97 ? -7.783 4.429 4.212 1.00 42.38 96 GLU B C 1
ATOM 2443 O O . GLU B 1 97 ? -7.670 5.208 3.256 1.00 43.21 96 GLU B O 1
ATOM 2449 N N . LEU B 1 98 ? -8.956 4.058 4.721 1.00 41.45 97 LEU B N 1
ATOM 2450 C CA . LEU B 1 98 ? -10.228 4.542 4.188 1.00 40.82 97 LEU B CA 1
ATOM 2451 C C . LEU B 1 98 ? -10.471 6.041 4.449 1.00 41.15 97 LEU B C 1
ATOM 2452 O O . LEU B 1 98 ? -10.917 6.747 3.555 1.00 41.21 97 LEU B O 1
ATOM 2457 N N . ILE B 1 99 ? -10.191 6.490 5.683 1.00 41.51 98 ILE B N 1
ATOM 2458 C CA . ILE B 1 99 ? -10.427 7.855 6.179 1.00 41.49 98 ILE B CA 1
ATOM 2459 C C . ILE B 1 99 ? -9.162 8.382 6.876 1.00 41.67 98 ILE B C 1
ATOM 2460 O O . ILE B 1 99 ? -9.088 8.406 8.114 1.00 41.84 98 ILE B O 1
ATOM 2465 N N . PRO B 1 100 ? -8.162 8.821 6.090 1.00 41.62 99 PRO B N 1
ATOM 2466 C CA . PRO B 1 100 ? -6.861 9.190 6.652 1.00 41.25 99 PRO B CA 1
ATOM 2467 C C . PRO B 1 100 ? -6.893 10.395 7.588 1.00 41.39 99 PRO B C 1
ATOM 2468 O O . PRO B 1 100 ? -6.033 10.518 8.445 1.00 41.61 99 PRO B O 1
ATOM 2472 N N . SER B 1 101 ? -7.879 11.265 7.443 1.00 41.73 100 SER B N 1
ATOM 2473 C CA . SER B 1 101 ? -7.927 12.487 8.241 1.00 42.43 100 SER B CA 1
ATOM 2474 C C . SER B 1 101 ? -8.359 12.251 9.705 1.00 42.97 100 SER B C 1
ATOM 2475 O O . SER B 1 101 ? -8.301 13.171 10.544 1.00 43.32 100 SER B O 1
ATOM 2478 N N . ALA B 1 102 ? -8.771 11.019 10.008 1.00 43.17 101 ALA B N 1
ATOM 2479 C CA . ALA B 1 102 ? -9.338 10.681 11.322 1.00 43.16 101 ALA B CA 1
ATOM 2480 C C . ALA B 1 102 ? -8.332 10.795 12.460 1.00 42.72 101 ALA B C 1
ATOM 2481 O O . ALA B 1 102 ? -7.133 10.665 12.252 1.00 42.79 101 ALA B O 1
ATOM 2483 N N . ARG B 1 103 ? -8.830 11.055 13.660 1.00 42.74 102 ARG B N 1
ATOM 2484 C CA . ARG B 1 103 ? -8.000 10.994 14.857 1.00 42.90 102 ARG B CA 1
ATOM 2485 C C . ARG B 1 103 ? -7.848 9.540 15.270 1.00 42.63 102 ARG B C 1
ATOM 2486 O O . ARG B 1 103 ? -8.793 8.762 15.181 1.00 42.61 102 ARG B O 1
ATOM 2494 N N . VAL B 1 104 ? -6.653 9.167 15.702 1.00 42.60 103 VAL B N 1
ATOM 2495 C CA . VAL B 1 104 ? -6.412 7.822 16.216 1.00 42.66 103 VAL B CA 1
ATOM 2496 C C . VAL B 1 104 ? -6.301 7.887 17.728 1.00 42.78 103 VAL B C 1
ATOM 2497 O O . VAL B 1 104 ? -5.608 8.747 18.257 1.00 43.11 103 VAL B O 1
ATOM 2501 N N . GLY B 1 105 ? -6.998 6.982 18.407 1.00 42.83 104 GLY B N 1
ATOM 2502 C CA . GLY B 1 105 ? -6.836 6.777 19.840 1.00 42.87 104 GLY B CA 1
ATOM 2503 C C . GLY B 1 105 ? -6.430 5.339 20.097 1.00 43.11 104 GLY B C 1
ATOM 2504 O O . GLY B 1 105 ? -6.467 4.517 19.197 1.00 43.55 104 GLY B O 1
ATOM 2505 N N . HIS B 1 106 ? -6.034 5.023 21.322 1.00 43.20 105 HIS B N 1
ATOM 2506 C CA . HIS B 1 106 ? -5.622 3.666 21.661 1.00 43.11 105 HIS B CA 1
ATOM 2507 C C . HIS B 1 106 ? -6.141 3.306 23.036 1.00 43.67 105 HIS B C 1
ATOM 2508 O O . HIS B 1 106 ? -6.148 4.149 23.952 1.00 43.70 105 HIS B O 1
ATOM 2515 N N . ILE B 1 107 ? -6.586 2.058 23.167 1.00 43.97 106 ILE B N 1
ATOM 2516 C CA . ILE B 1 107 ? -7.050 1.522 24.442 1.00 44.49 106 ILE B CA 1
ATOM 2517 C C . ILE B 1 107 ? -6.387 0.183 24.746 1.00 45.03 106 ILE B C 1
ATOM 2518 O O . ILE B 1 107 ? -6.443 -0.758 23.947 1.00 44.78 106 ILE B O 1
ATOM 2523 N N . GLY B 1 108 ? -5.758 0.129 25.915 1.00 45.94 107 GLY B N 1
ATOM 2524 C CA . GLY B 1 108 ? -5.125 -1.072 26.423 1.00 47.68 107 GLY B CA 1
ATOM 2525 C C . GLY B 1 108 ? -5.941 -1.717 27.524 1.00 48.95 107 GLY B C 1
ATOM 2526 O O . GLY B 1 108 ? -6.125 -1.148 28.602 1.00 48.76 107 GLY B O 1
ATOM 2527 N N . VAL B 1 109 ? -6.414 -2.927 27.249 1.00 50.51 108 VAL B N 1
ATOM 2528 C CA . VAL B 1 109 ? -7.232 -3.674 28.198 1.00 52.00 108 VAL B CA 1
ATOM 2529 C C . VAL B 1 109 ? -6.658 -5.082 28.438 1.00 53.01 108 VAL B C 1
ATOM 2530 O O . VAL B 1 109 ? -6.266 -5.771 27.492 1.00 53.16 108 VAL B O 1
ATOM 2534 N N . TYR B 1 110 ? -6.592 -5.492 29.703 1.00 54.59 109 TYR B N 1
ATOM 2535 C CA . TYR B 1 110 ? -6.143 -6.844 30.052 1.00 56.08 109 TYR B CA 1
ATOM 2536 C C . TYR B 1 110 ? -7.294 -7.829 29.904 1.00 57.34 109 TYR B C 1
ATOM 2537 O O . TYR B 1 110 ? -8.414 -7.538 30.332 1.00 57.56 109 TYR B O 1
ATOM 2546 N N . ARG B 1 111 ? -7.006 -8.983 29.299 1.00 59.05 110 ARG B N 1
ATOM 2547 C CA . ARG B 1 111 ? -8.021 -10.012 28.987 1.00 60.99 110 ARG B CA 1
ATOM 2548 C C . ARG B 1 111 ? -8.548 -10.738 30.243 1.00 61.65 110 ARG B C 1
ATOM 2549 O O . ARG B 1 111 ? -7.974 -11.754 30.663 1.00 62.24 110 ARG B O 1
ATOM 2557 N N . ALA B 1 112 ? -9.629 -10.209 30.827 1.00 62.16 111 ALA B N 1
ATOM 2558 C CA . ALA B 1 112 ? -10.303 -10.795 31.995 1.00 62.64 111 ALA B CA 1
ATOM 2559 C C . ALA B 1 112 ? -11.616 -11.468 31.607 1.00 63.29 111 ALA B C 1
ATOM 2560 O O . ALA B 1 112 ? -12.228 -11.140 30.583 1.00 63.39 111 ALA B O 1
ATOM 2562 N N . ASP B 1 113 ? -12.063 -12.403 32.438 1.00 63.88 112 ASP B N 1
ATOM 2563 C CA . ASP B 1 113 ? -13.345 -13.057 32.196 1.00 64.26 112 ASP B CA 1
ATOM 2564 C C . ASP B 1 113 ? -14.379 -12.738 33.290 1.00 64.01 112 ASP B C 1
ATOM 2565 O O . ASP B 1 113 ? -15.132 -13.602 33.734 1.00 64.13 112 ASP B O 1
ATOM 2570 N N . ASP B 1 114 ? -14.397 -11.471 33.699 1.00 63.62 113 ASP B N 1
ATOM 2571 C CA . ASP B 1 114 ? -15.356 -10.934 34.668 1.00 63.66 113 ASP B CA 1
ATOM 2572 C C . ASP B 1 114 ? -15.108 -9.429 34.810 1.00 63.39 113 ASP B C 1
ATOM 2573 O O . ASP B 1 114 ? -14.176 -8.902 34.194 1.00 63.35 113 ASP B O 1
ATOM 2578 N N . HIS B 1 115 ? -15.927 -8.749 35.616 1.00 63.17 114 HIS B N 1
ATOM 2579 C CA . HIS B 1 115 ? -15.872 -7.284 35.748 1.00 62.89 114 HIS B CA 1
ATOM 2580 C C . HIS B 1 115 ? -14.937 -6.773 36.862 1.00 62.41 114 HIS B C 1
ATOM 2581 O O . HIS B 1 115 ? -15.393 -6.207 37.865 1.00 62.61 114 HIS B O 1
ATOM 2588 N N . ARG B 1 116 ? -13.636 -6.968 36.670 1.00 61.67 115 ARG B N 1
ATOM 2589 C CA . ARG B 1 116 ? -12.594 -6.393 37.534 1.00 61.08 115 ARG B CA 1
ATOM 2590 C C . ARG B 1 116 ? -11.962 -5.172 36.836 1.00 60.17 115 ARG B C 1
ATOM 2591 O O . ARG B 1 116 ? -12.257 -4.930 35.663 1.00 60.47 115 ARG B O 1
ATOM 2599 N N . PRO B 1 117 ? -11.106 -4.389 37.542 1.00 59.38 116 PRO B N 1
ATOM 2600 C CA . PRO B 1 117 ? -10.364 -3.313 36.839 1.00 58.50 116 PRO B CA 1
ATOM 2601 C C . PRO B 1 117 ? -9.266 -3.876 35.930 1.00 57.48 116 PRO B C 1
ATOM 2602 O O . PRO B 1 117 ? -8.468 -4.702 36.385 1.00 57.57 116 PRO B O 1
ATOM 2606 N N . VAL B 1 118 ? -9.222 -3.436 34.667 1.00 56.30 117 VAL B N 1
ATOM 2607 C CA . VAL B 1 118 ? -8.362 -4.073 33.634 1.00 55.10 117 VAL B CA 1
ATOM 2608 C C . VAL B 1 118 ? -7.518 -3.101 32.793 1.00 54.15 117 VAL B C 1
ATOM 2609 O O . VAL B 1 118 ? -6.555 -3.509 32.140 1.00 53.73 117 VAL B O 1
ATOM 2613 N N . GLU B 1 119 ? -7.901 -1.830 32.806 1.00 53.10 118 GLU B N 1
ATOM 2614 C CA . GLU B 1 119 ? -7.346 -0.831 31.899 1.00 52.17 118 GLU B CA 1
ATOM 2615 C C . GLU B 1 119 ? -5.899 -0.462 32.233 1.00 51.74 118 GLU B C 1
ATOM 2616 O O . GLU B 1 119 ? -5.590 -0.093 33.366 1.00 51.96 118 GLU B O 1
ATOM 2622 N N . TYR B 1 120 ? -5.022 -0.560 31.236 1.00 51.05 119 TYR B N 1
ATOM 2623 C CA . TYR B 1 120 ? -3.611 -0.189 31.393 1.00 50.16 119 TYR B CA 1
ATOM 2624 C C . TYR B 1 120 ? -3.130 0.923 30.433 1.00 49.50 119 TYR B C 1
ATOM 2625 O O . TYR B 1 120 ? -2.105 1.558 30.683 1.00 49.72 119 TYR B O 1
ATOM 2634 N N . LEU B 1 121 ? -3.842 1.139 29.332 1.00 48.26 120 LEU B N 1
ATOM 2635 C CA . LEU B 1 121 ? -3.571 2.305 28.503 1.00 47.20 120 LEU B CA 1
ATOM 2636 C C . LEU B 1 121 ? -4.835 2.986 27.994 1.00 46.65 120 LEU B C 1
ATOM 2637 O O . LEU B 1 121 ? -5.747 2.340 27.479 1.00 46.55 120 LEU B O 1
ATOM 2642 N N . VAL B 1 122 ? -4.897 4.295 28.174 1.00 45.92 121 VAL B N 1
ATOM 2643 C CA . VAL B 1 122 ? -5.901 5.081 27.501 1.00 45.63 121 VAL B CA 1
ATOM 2644 C C . VAL B 1 122 ? -5.194 6.252 26.867 1.00 45.70 121 VAL B C 1
ATOM 2645 O O . VAL B 1 122 ? -4.600 7.072 27.559 1.00 46.02 121 VAL B O 1
ATOM 2649 N N . ARG B 1 123 ? -5.231 6.326 25.548 1.00 45.85 122 ARG B N 1
ATOM 2650 C CA . ARG B 1 123 ? -4.798 7.547 24.903 1.00 46.33 122 ARG B CA 1
ATOM 2651 C C . ARG B 1 123 ? -5.827 7.996 23.873 1.00 46.12 122 ARG B C 1
ATOM 2652 O O . ARG B 1 123 ? -6.048 7.315 22.886 1.00 46.56 122 ARG B O 1
ATOM 2660 N N . LEU B 1 124 ? -6.477 9.124 24.130 1.00 46.13 123 LEU B N 1
ATOM 2661 C CA . LEU B 1 124 ? -7.602 9.562 23.316 1.00 46.61 123 LEU B CA 1
ATOM 2662 C C . LEU B 1 124 ? -7.489 11.000 22.836 1.00 47.31 123 LEU B C 1
ATOM 2663 O O . LEU B 1 124 ? -6.969 11.856 23.545 1.00 47.70 123 LEU B O 1
ATOM 2668 N N . PRO B 1 125 ? -8.000 11.281 21.631 1.00 47.97 124 PRO B N 1
ATOM 2669 C CA . PRO B 1 125 ? -8.176 12.674 21.235 1.00 48.48 124 PRO B CA 1
ATOM 2670 C C . PRO B 1 125 ? -9.228 13.392 22.090 1.00 49.20 124 PRO B C 1
ATOM 2671 O O . PRO B 1 125 ? -9.919 12.762 22.897 1.00 49.36 124 PRO B O 1
ATOM 2675 N N . ASP B 1 126 ? -9.314 14.709 21.905 1.00 50.08 125 ASP B N 1
ATOM 2676 C CA . ASP B 1 126 ? -10.427 15.555 22.349 1.00 50.63 125 ASP B CA 1
ATOM 2677 C C . ASP B 1 126 ? -11.770 14.856 22.124 1.00 50.61 125 ASP B C 1
ATOM 2678 O O . ASP B 1 126 ? -11.998 14.281 21.057 1.00 50.61 125 ASP B O 1
ATOM 2683 N N . LEU B 1 127 ? -12.659 14.929 23.108 1.00 50.79 126 LEU B N 1
ATOM 2684 C CA . LEU B 1 127 ? -13.937 14.205 23.058 1.00 51.18 126 LEU B CA 1
ATOM 2685 C C . LEU B 1 127 ? -15.086 14.978 22.425 1.00 51.64 126 LEU B C 1
ATOM 2686 O O . LEU B 1 127 ? -16.036 14.366 21.952 1.00 51.90 126 LEU B O 1
ATOM 2691 N N . GLU B 1 128 ? -14.999 16.310 22.443 1.00 52.52 127 GLU B N 1
ATOM 2692 C CA . GLU B 1 128 ? -16.025 17.228 21.907 1.00 53.25 127 GLU B CA 1
ATOM 2693 C C . GLU B 1 128 ? -16.598 16.780 20.563 1.00 53.12 127 GLU B C 1
ATOM 2694 O O . GLU B 1 128 ? -15.836 16.511 19.641 1.00 53.01 127 GLU B O 1
ATOM 2700 N N . ASP B 1 129 ? -17.926 16.723 20.458 1.00 53.09 128 ASP B N 1
ATOM 2701 C CA . ASP B 1 129 ? -18.638 16.410 19.193 1.00 53.22 128 ASP B CA 1
ATOM 2702 C C . ASP B 1 129 ? -17.907 15.458 18.220 1.00 52.26 128 ASP B C 1
ATOM 2703 O O . ASP B 1 129 ? -17.570 15.825 17.078 1.00 52.00 128 ASP B O 1
ATOM 2708 N N . ARG B 1 130 ? -17.692 14.232 18.691 1.00 51.01 129 ARG B N 1
ATOM 2709 C CA . ARG B 1 130 ? -16.795 13.281 18.036 1.00 50.10 129 ARG B CA 1
ATOM 2710 C C . ARG B 1 130 ? -17.345 11.852 18.141 1.00 48.74 129 ARG B C 1
ATOM 2711 O O . ARG B 1 130 ? -17.810 11.431 19.197 1.00 48.80 129 ARG B O 1
ATOM 2719 N N . ILE B 1 131 ? -17.305 11.115 17.041 1.00 46.95 130 ILE B N 1
ATOM 2720 C CA . ILE B 1 131 ? -17.747 9.738 17.067 1.00 45.73 130 ILE B CA 1
ATOM 2721 C C . ILE B 1 131 ? -16.537 8.826 17.272 1.00 44.84 130 ILE B C 1
ATOM 2722 O O . ILE B 1 131 ? -15.449 9.082 16.735 1.00 44.72 130 ILE B O 1
ATOM 2727 N N . PHE B 1 132 ? -16.717 7.777 18.065 1.00 43.23 131 PHE B N 1
ATOM 2728 C CA . PHE B 1 132 ? -15.620 6.865 18.318 1.00 42.46 131 PHE B CA 1
ATOM 2729 C C . PHE B 1 132 ? -15.911 5.469 17.785 1.00 41.86 131 PHE B C 1
ATOM 2730 O O . PHE B 1 132 ? -16.976 4.908 18.062 1.00 41.90 131 PHE B O 1
ATOM 2738 N N . ILE B 1 133 ? -14.961 4.926 17.019 1.00 40.57 132 ILE B N 1
ATOM 2739 C CA . ILE B 1 133 ? -15.088 3.586 16.461 1.00 39.76 132 ILE B CA 1
ATOM 2740 C C . ILE B 1 133 ? -13.982 2.705 16.993 1.00 39.28 132 ILE B C 1
ATOM 2741 O O . ILE B 1 133 ? -12.831 2.835 16.588 1.00 38.92 132 ILE B O 1
ATOM 2746 N N . LEU B 1 134 ? -14.332 1.807 17.906 1.00 38.94 133 LEU B N 1
ATOM 2747 C CA . LEU B 1 134 ? -13.349 0.894 18.466 1.00 38.69 133 LEU B CA 1
ATOM 2748 C C . LEU B 1 134 ? -13.232 -0.347 17.596 1.00 39.31 133 LEU B C 1
ATOM 2749 O O . LEU B 1 134 ? -14.180 -0.707 16.901 1.00 39.55 133 LEU B O 1
ATOM 2754 N N . CYS B 1 135 ? -12.072 -0.990 17.607 1.00 39.66 134 CYS B N 1
ATOM 2755 C CA . CYS B 1 135 ? -11.947 -2.261 16.918 1.00 40.51 134 CYS B CA 1
ATOM 2756 C C . CYS B 1 135 ? -10.999 -3.249 17.557 1.00 40.49 134 CYS B C 1
ATOM 2757 O O . CYS B 1 135 ? -9.971 -2.876 18.112 1.00 40.39 134 CYS B O 1
ATOM 2760 N N . ASP B 1 136 ? -11.391 -4.517 17.443 1.00 41.02 135 ASP B N 1
ATOM 2761 C CA . ASP B 1 136 ? -10.688 -5.696 17.950 1.00 41.33 135 ASP B CA 1
ATOM 2762 C C . ASP B 1 136 ? -11.265 -6.831 17.087 1.00 41.09 135 ASP B C 1
ATOM 2763 O O . ASP B 1 136 ? -12.472 -6.857 16.852 1.00 41.00 135 ASP B O 1
ATOM 2768 N N . PRO B 1 137 ? -10.422 -7.743 16.574 1.00 41.02 136 PRO B N 1
ATOM 2769 C CA . PRO B 1 137 ? -10.909 -8.820 15.686 1.00 41.50 136 PRO B CA 1
ATOM 2770 C C . PRO B 1 137 ? -11.942 -9.753 16.311 1.00 42.15 136 PRO B C 1
ATOM 2771 O O . PRO B 1 137 ? -12.873 -10.208 15.641 1.00 42.17 136 PRO B O 1
ATOM 2775 N N . MET B 1 138 ? -11.768 -10.007 17.599 1.00 43.11 137 MET B N 1
ATOM 2776 C CA . MET B 1 138 ? -12.458 -11.060 18.309 1.00 44.06 137 MET B CA 1
ATOM 2777 C C . MET B 1 138 ? -13.338 -10.507 19.421 1.00 43.63 137 MET B C 1
ATOM 2778 O O . MET B 1 138 ? -12.878 -9.703 20.234 1.00 44.19 137 MET B O 1
ATOM 2783 N N . VAL B 1 139 ? -14.599 -10.924 19.454 1.00 42.91 138 VAL B N 1
ATOM 2784 C CA . VAL B 1 139 ? -15.436 -10.719 20.639 1.00 42.14 138 VAL B CA 1
ATOM 2785 C C . VAL B 1 139 ? -15.871 -12.075 21.180 1.00 41.82 138 VAL B C 1
ATOM 2786 O O . VAL B 1 139 ? -16.937 -12.576 20.840 1.00 41.71 138 VAL B O 1
ATOM 2790 N N . ALA B 1 140 ? -15.018 -12.675 22.000 1.00 41.60 139 ALA B N 1
ATOM 2791 C CA . ALA B 1 140 ? -15.254 -14.020 22.524 1.00 41.31 139 ALA B CA 1
ATOM 2792 C C . ALA B 1 140 ? -16.198 -13.973 23.720 1.00 41.29 139 ALA B C 1
ATOM 2793 O O . ALA B 1 140 ? -17.379 -14.296 23.596 1.00 40.79 139 ALA B O 1
ATOM 2795 N N . THR B 1 141 ? -15.679 -13.542 24.869 1.00 41.67 140 THR B N 1
ATOM 2796 C CA . THR B 1 141 ? -16.487 -13.466 26.088 1.00 41.88 140 THR B CA 1
ATOM 2797 C C . THR B 1 141 ? -17.249 -12.158 26.126 1.00 41.82 140 THR B C 1
ATOM 2798 O O . THR B 1 141 ? -18.300 -12.067 26.759 1.00 42.36 140 THR B O 1
ATOM 2802 N N . GLY B 1 142 ? -16.728 -11.148 25.435 1.00 41.73 141 GLY B N 1
ATOM 2803 C CA . GLY B 1 142 ? -17.379 -9.843 25.394 1.00 41.41 141 GLY B CA 1
ATOM 2804 C C . GLY B 1 142 ? -16.954 -8.944 26.538 1.00 41.40 141 GLY B C 1
ATOM 2805 O O . GLY B 1 142 ? -17.455 -7.827 26.670 1.00 41.41 141 GLY B O 1
ATOM 2806 N N . TYR B 1 143 ? -16.026 -9.425 27.362 1.00 41.31 142 TYR B N 1
ATOM 2807 C CA . TYR B 1 143 ? -15.562 -8.657 28.501 1.00 41.63 142 TYR B CA 1
ATOM 2808 C C . TYR B 1 143 ? -14.588 -7.590 28.071 1.00 41.48 142 TYR B C 1
ATOM 2809 O O . TYR B 1 143 ? -14.680 -6.445 28.534 1.00 41.52 142 TYR B O 1
ATOM 2818 N N . SER B 1 144 ? -13.691 -7.951 27.158 1.00 41.15 143 SER B N 1
ATOM 2819 C CA . SER B 1 144 ? -12.726 -7.009 26.607 1.00 41.09 143 SER B CA 1
ATOM 2820 C C . SER B 1 144 ? -13.400 -5.874 25.848 1.00 40.91 143 SER B C 1
ATOM 2821 O O . SER B 1 144 ? -12.924 -4.745 25.899 1.00 41.47 143 SER B O 1
ATOM 2824 N N . ALA B 1 145 ? -14.496 -6.159 25.147 1.00 40.34 144 ALA B N 1
ATOM 2825 C CA . ALA B 1 145 ? -15.168 -5.121 24.370 1.00 39.81 144 ALA B CA 1
ATOM 2826 C C . ALA B 1 145 ? -15.932 -4.192 25.303 1.00 39.65 144 ALA B C 1
ATOM 2827 O O . ALA B 1 145 ? -15.903 -2.967 25.141 1.00 39.59 144 ALA B O 1
ATOM 2829 N N . ALA B 1 146 ? -16.613 -4.786 26.279 1.00 39.38 145 ALA B N 1
ATOM 2830 C CA . ALA B 1 146 ? -17.311 -4.029 27.302 1.00 39.20 145 ALA B CA 1
ATOM 2831 C C . ALA B 1 146 ? -16.346 -3.056 27.979 1.00 39.03 145 ALA B C 1
ATOM 2832 O O . ALA B 1 146 ? -16.550 -1.848 27.923 1.00 39.14 145 ALA B O 1
ATOM 2834 N N . HIS B 1 147 ? -15.267 -3.571 28.562 1.00 38.80 146 HIS B N 1
ATOM 2835 C CA . HIS B 1 147 ? -14.301 -2.707 29.242 1.00 38.91 146 HIS B CA 1
ATOM 2836 C C . HIS B 1 147 ? -13.743 -1.599 28.348 1.00 38.45 146 HIS B C 1
ATOM 2837 O O . HIS B 1 147 ? -13.547 -0.469 28.805 1.00 38.47 146 HIS B O 1
ATOM 2844 N N . ALA B 1 148 ? -13.489 -1.919 27.081 1.00 37.85 147 ALA B N 1
ATOM 2845 C CA . ALA B 1 148 ? -12.925 -0.945 26.158 1.00 37.37 147 ALA B CA 1
ATOM 2846 C C . ALA B 1 148 ? -13.910 0.202 25.976 1.00 37.30 147 ALA B C 1
ATOM 2847 O O . ALA B 1 148 ? -13.531 1.375 26.010 1.00 37.31 147 ALA B O 1
ATOM 2849 N N . ILE B 1 149 ? -15.181 -0.153 25.846 1.00 37.28 148 ILE B N 1
ATOM 2850 C CA . ILE B 1 149 ? -16.254 0.816 25.727 1.00 37.42 148 ILE B CA 1
ATOM 2851 C C . ILE B 1 149 ? -16.439 1.586 27.033 1.00 37.55 148 ILE B C 1
ATOM 2852 O O . ILE B 1 149 ? -16.665 2.793 27.012 1.00 37.72 148 ILE B O 1
ATOM 2857 N N . ASP B 1 150 ? -16.322 0.868 28.150 1.00 37.92 149 ASP B N 1
ATOM 2858 C CA . ASP B 1 150 ? -16.366 1.399 29.522 1.00 38.05 149 ASP B CA 1
ATOM 2859 C C . ASP B 1 150 ? -15.466 2.619 29.731 1.00 38.26 149 ASP B C 1
ATOM 2860 O O . ASP B 1 150 ? -15.761 3.503 30.543 1.00 38.49 149 ASP B O 1
ATOM 2865 N N . VAL B 1 151 ? -14.349 2.623 29.016 1.00 38.28 150 VAL B N 1
ATOM 2866 C CA . VAL B 1 151 ? -13.386 3.698 29.061 1.00 38.40 150 VAL B CA 1
ATOM 2867 C C . VAL B 1 151 ? -14.025 4.971 28.520 1.00 38.75 150 VAL B C 1
ATOM 2868 O O . VAL B 1 151 ? -13.819 6.052 29.066 1.00 39.30 150 VAL B O 1
ATOM 2872 N N . LEU B 1 152 ? -14.816 4.855 27.463 1.00 38.69 151 LEU B N 1
ATOM 2873 C CA . LEU B 1 152 ? -15.403 6.044 26.871 1.00 38.81 151 LEU B CA 1
ATOM 2874 C C . LEU B 1 152 ? -16.609 6.506 27.647 1.00 39.10 151 LEU B C 1
ATOM 2875 O O . LEU B 1 152 ? -16.856 7.727 27.779 1.00 38.36 151 LEU B O 1
ATOM 2880 N N . LYS B 1 153 ? -17.339 5.526 28.175 1.00 39.43 152 LYS B N 1
ATOM 2881 C CA . LYS B 1 153 ? -18.512 5.804 28.995 1.00 40.28 152 LYS B CA 1
ATOM 2882 C C . LYS B 1 153 ? -18.154 6.465 30.327 1.00 40.69 152 LYS B C 1
ATOM 2883 O O . LYS B 1 153 ? -18.851 7.369 30.774 1.00 40.61 152 LYS B O 1
ATOM 2889 N N . ARG B 1 154 ? -17.038 6.056 30.926 1.00 41.59 153 ARG B N 1
ATOM 2890 C CA . ARG B 1 154 ? -16.506 6.762 32.094 1.00 42.37 153 ARG B CA 1
ATOM 2891 C C . ARG B 1 154 ? -16.214 8.236 31.830 1.00 42.43 153 ARG B C 1
ATOM 2892 O O . ARG B 1 154 ? -16.322 9.063 32.740 1.00 42.86 153 ARG B O 1
ATOM 2900 N N . ARG B 1 155 ? -15.832 8.557 30.597 1.00 42.28 154 ARG B N 1
ATOM 2901 C CA . ARG B 1 155 ? -15.457 9.921 30.236 1.00 42.04 154 ARG B CA 1
ATOM 2902 C C . ARG B 1 155 ? -16.639 10.743 29.702 1.00 42.42 154 ARG B C 1
ATOM 2903 O O . ARG B 1 155 ? -16.472 11.847 29.195 1.00 42.37 154 ARG B O 1
ATOM 2911 N N . GLY B 1 156 ? -17.841 10.199 29.841 1.00 43.25 155 GLY B N 1
ATOM 2912 C CA . GLY B 1 156 ? -19.047 10.961 29.580 1.00 44.17 155 GLY B CA 1
ATOM 2913 C C . GLY B 1 156 ? -19.630 10.832 28.195 1.00 45.24 155 GLY B C 1
ATOM 2914 O O . GLY B 1 156 ? -20.713 11.336 27.941 1.00 45.42 155 GLY B O 1
ATOM 2915 N N . VAL B 1 157 ? -18.924 10.169 27.284 1.00 46.28 156 VAL B N 1
ATOM 2916 C CA . VAL B 1 157 ? -19.470 9.967 25.939 1.00 46.86 156 VAL B CA 1
ATOM 2917 C C . VAL B 1 157 ? -20.514 8.837 25.946 1.00 46.98 156 VAL B C 1
ATOM 2918 O O . VAL B 1 157 ? -20.243 7.742 26.447 1.00 47.18 156 VAL B O 1
ATOM 2922 N N . PRO B 1 158 ? -21.730 9.128 25.442 1.00 47.21 157 PRO B N 1
ATOM 2923 C CA . PRO B 1 158 ? -22.848 8.190 25.499 1.00 47.35 157 PRO B CA 1
ATOM 2924 C C . PRO B 1 158 ? -22.853 7.177 24.349 1.00 47.64 157 PRO B C 1
ATOM 2925 O O . PRO B 1 158 ? -22.170 7.376 23.332 1.00 47.46 157 PRO B O 1
ATOM 2929 N N . GLY B 1 159 ? -23.643 6.117 24.528 1.00 47.65 158 GLY B N 1
ATOM 2930 C CA . GLY B 1 159 ? -23.800 5.047 23.554 1.00 47.73 158 GLY B CA 1
ATOM 2931 C C . GLY B 1 159 ? -23.982 5.495 22.120 1.00 47.93 158 GLY B C 1
ATOM 2932 O O . GLY B 1 159 ? -23.353 4.945 21.226 1.00 47.76 158 GLY B O 1
ATOM 2933 N N . GLU B 1 160 ? -24.834 6.499 21.912 1.00 48.39 159 GLU B N 1
ATOM 2934 C CA . GLU B 1 160 ? -25.168 7.005 20.577 1.00 48.88 159 GLU B CA 1
ATOM 2935 C C . GLU B 1 160 ? -23.958 7.407 19.739 1.00 48.29 159 GLU B C 1
ATOM 2936 O O . GLU B 1 160 ? -24.025 7.372 18.513 1.00 48.15 159 GLU B O 1
ATOM 2942 N N . ARG B 1 161 ? -22.862 7.796 20.394 1.00 47.79 160 ARG B N 1
ATOM 2943 C CA . ARG B 1 161 ? -21.657 8.250 19.684 1.00 47.33 160 ARG B CA 1
ATOM 2944 C C . ARG B 1 161 ? -20.557 7.197 19.648 1.00 46.74 160 ARG B C 1
ATOM 2945 O O . ARG B 1 161 ? -19.434 7.491 19.236 1.00 46.98 160 ARG B O 1
ATOM 2953 N N . LEU B 1 162 ? -20.887 5.975 20.066 1.00 46.11 161 LEU B N 1
ATOM 2954 C CA . LEU B 1 162 ? -19.931 4.861 20.111 1.00 45.32 161 LEU B CA 1
ATOM 2955 C C . LEU B 1 162 ? -20.288 3.704 19.174 1.00 45.15 161 LEU B C 1
ATOM 2956 O O . LEU B 1 162 ? -21.463 3.389 18.962 1.00 44.98 161 LEU B O 1
ATOM 2961 N N . MET B 1 163 ? -19.251 3.079 18.631 1.00 44.49 162 MET B N 1
ATOM 2962 C CA . MET B 1 163 ? -19.372 1.931 17.757 1.00 44.51 162 MET B CA 1
ATOM 2963 C C . MET B 1 163 ? -18.219 0.994 18.032 1.00 43.09 162 MET B C 1
ATOM 2964 O O . MET B 1 163 ? -17.097 1.435 18.361 1.00 43.07 162 MET B O 1
ATOM 2969 N N . PHE B 1 164 ? -18.480 -0.297 17.868 1.00 41.29 163 PHE B N 1
ATOM 2970 C CA . PHE B 1 164 ? -17.435 -1.288 18.013 1.00 39.83 163 PHE B CA 1
ATOM 2971 C C . PHE B 1 164 ? -17.392 -2.136 16.744 1.00 39.20 163 PHE B C 1
ATOM 2972 O O . PHE B 1 164 ? -18.432 -2.560 16.256 1.00 39.10 163 PHE B O 1
ATOM 2980 N N . LEU B 1 165 ? -16.189 -2.372 16.225 1.00 38.55 164 LEU B N 1
ATOM 2981 C CA . LEU B 1 165 ? -15.972 -3.118 14.983 1.00 38.03 164 LEU B CA 1
ATOM 2982 C C . LEU B 1 165 ? -15.270 -4.414 15.295 1.00 37.83 164 LEU B C 1
ATOM 2983 O O . LEU B 1 165 ? -14.199 -4.399 15.893 1.00 37.89 164 LEU B O 1
ATOM 2988 N N . ALA B 1 166 ? -15.838 -5.533 14.875 1.00 37.52 165 ALA B N 1
ATOM 2989 C CA . ALA B 1 166 ? -15.160 -6.814 15.061 1.00 37.79 165 ALA B CA 1
ATOM 2990 C C . ALA B 1 166 ? -15.216 -7.690 13.817 1.00 37.75 165 ALA B C 1
ATOM 2991 O O . ALA B 1 166 ? -15.979 -7.416 12.891 1.00 38.25 165 ALA B O 1
ATOM 2993 N N . LEU B 1 167 ? -14.414 -8.747 13.797 1.00 37.94 166 LEU B N 1
ATOM 2994 C CA . LEU B 1 167 ? -14.447 -9.696 12.687 1.00 38.04 166 LEU B CA 1
ATOM 2995 C C . LEU B 1 167 ? -15.451 -10.787 12.957 1.00 37.90 166 LEU B C 1
ATOM 2996 O O . LEU B 1 167 ? -16.339 -11.050 12.148 1.00 38.19 166 LEU B O 1
ATOM 3001 N N . VAL B 1 168 ? -15.290 -11.425 14.107 1.00 37.65 167 VAL B N 1
ATOM 3002 C CA . VAL B 1 168 ? -16.066 -12.584 14.474 1.00 37.29 167 VAL B CA 1
ATOM 3003 C C . VAL B 1 168 ? -16.514 -12.390 15.931 1.00 37.59 167 VAL B C 1
ATOM 3004 O O . VAL B 1 168 ? -15.736 -11.906 16.788 1.00 37.34 167 VAL B O 1
ATOM 3008 N N . ALA B 1 169 ? -17.771 -12.733 16.205 1.00 37.51 168 ALA B N 1
ATOM 3009 C CA . ALA B 1 169 ? -18.275 -12.735 17.578 1.00 38.02 168 ALA B CA 1
ATOM 3010 C C . ALA B 1 169 ? -18.966 -14.034 17.924 1.00 38.22 168 ALA B C 1
ATOM 3011 O O . ALA B 1 169 ? -19.502 -14.712 17.041 1.00 39.20 168 ALA B O 1
ATOM 3013 N N . ALA B 1 170 ? -18.949 -14.380 19.208 1.00 38.18 169 ALA B N 1
ATOM 3014 C CA . ALA B 1 170 ? -19.698 -15.518 19.724 1.00 38.14 169 ALA B CA 1
ATOM 3015 C C . ALA B 1 170 ? -20.953 -14.958 20.375 1.00 38.46 169 ALA B C 1
ATOM 3016 O O . ALA B 1 170 ? -20.894 -13.896 20.997 1.00 38.83 169 ALA B O 1
ATOM 3018 N N . PRO B 1 171 ? -22.096 -15.663 20.252 1.00 38.67 170 PRO B N 1
ATOM 3019 C CA . PRO B 1 171 ? -23.323 -15.165 20.879 1.00 38.86 170 PRO B CA 1
ATOM 3020 C C . PRO B 1 171 ? -23.210 -14.885 22.384 1.00 39.18 170 PRO B C 1
ATOM 3021 O O . PRO B 1 171 ? -23.897 -13.996 22.879 1.00 39.04 170 PRO B O 1
ATOM 3025 N N . GLU B 1 172 ? -22.368 -15.617 23.106 1.00 39.61 171 GLU B N 1
ATOM 3026 C CA . GLU B 1 172 ? -22.252 -15.372 24.547 1.00 40.88 171 GLU B CA 1
ATOM 3027 C C . GLU B 1 172 ? -21.539 -14.053 24.824 1.00 40.95 171 GLU B C 1
ATOM 3028 O O . GLU B 1 172 ? -21.860 -13.355 25.795 1.00 41.47 171 GLU B O 1
ATOM 3034 N N . GLY B 1 173 ? -20.608 -13.697 23.940 1.00 40.71 172 GLY B N 1
ATOM 3035 C CA . GLY B 1 173 ? -19.951 -12.395 23.967 1.00 39.92 172 GLY B CA 1
ATOM 3036 C C . GLY B 1 173 ? -20.882 -11.257 23.597 1.00 39.90 172 GLY B C 1
ATOM 3037 O O . GLY B 1 173 ? -20.988 -10.286 24.352 1.00 40.21 172 GLY B O 1
ATOM 3038 N N . VAL B 1 174 ? -21.568 -11.360 22.452 1.00 39.17 173 VAL B N 1
ATOM 3039 C CA . VAL B 1 174 ? -22.503 -10.305 22.042 1.00 38.41 173 VAL B CA 1
ATOM 3040 C C . VAL B 1 174 ? -23.479 -9.995 23.170 1.00 38.81 173 VAL B C 1
ATOM 3041 O O . VAL B 1 174 ? -23.885 -8.844 23.334 1.00 39.16 173 VAL B O 1
ATOM 3045 N N . GLN B 1 175 ? -23.830 -11.020 23.950 1.00 39.24 174 GLN B N 1
ATOM 3046 C CA . GLN B 1 175 ? -24.788 -10.904 25.065 1.00 39.50 174 GLN B CA 1
ATOM 3047 C C . GLN B 1 175 ? -24.213 -10.124 26.241 1.00 39.61 174 GLN B C 1
ATOM 3048 O O . GLN B 1 175 ? -24.877 -9.253 26.798 1.00 39.87 174 GLN B O 1
ATOM 3054 N N . VAL B 1 176 ? -22.983 -10.441 26.626 1.00 39.61 175 VAL B N 1
ATOM 3055 C CA . VAL B 1 176 ? -22.341 -9.724 27.714 1.00 39.84 175 VAL B CA 1
ATOM 3056 C C . VAL B 1 176 ? -22.220 -8.248 27.335 1.00 40.36 175 VAL B C 1
ATOM 3057 O O . VAL B 1 176 ? -22.546 -7.355 28.132 1.00 40.85 175 VAL B O 1
ATOM 3061 N N . PHE B 1 177 ? -21.773 -8.010 26.103 1.00 40.40 176 PHE B N 1
ATOM 3062 C CA . PHE B 1 177 ? -21.594 -6.668 25.575 1.00 40.24 176 PHE B CA 1
ATOM 3063 C C . PHE B 1 177 ? -22.901 -5.876 25.582 1.00 40.48 176 PHE B C 1
ATOM 3064 O O . PHE B 1 177 ? -22.936 -4.720 25.990 1.00 40.38 176 PHE B O 1
ATOM 3072 N N . GLN B 1 178 ? -23.961 -6.522 25.118 1.00 40.73 177 GLN B N 1
ATOM 3073 C CA . GLN B 1 178 ? -25.292 -5.957 25.060 1.00 41.45 177 GLN B CA 1
ATOM 3074 C C . GLN B 1 178 ? -25.842 -5.561 26.429 1.00 41.99 177 GLN B C 1
ATOM 3075 O O . GLN B 1 178 ? -26.456 -4.505 26.573 1.00 42.07 177 GLN B O 1
ATOM 3081 N N . ASP B 1 179 ? -25.640 -6.422 27.425 1.00 42.46 178 ASP B N 1
ATOM 3082 C CA . ASP B 1 179 ? -26.053 -6.129 28.796 1.00 43.03 178 ASP B CA 1
ATOM 3083 C C . ASP B 1 179 ? -25.389 -4.874 29.343 1.00 42.79 178 ASP B C 1
ATOM 3084 O O . ASP B 1 179 ? -26.056 -4.034 29.932 1.00 42.96 178 ASP B O 1
ATOM 3089 N N . ALA B 1 180 ? -24.085 -4.743 29.133 1.00 42.75 179 ALA B N 1
ATOM 3090 C CA . ALA B 1 180 ? -23.346 -3.574 29.601 1.00 42.97 179 ALA B CA 1
ATOM 3091 C C . ALA B 1 180 ? -23.643 -2.304 28.793 1.00 43.17 179 ALA B C 1
ATOM 3092 O O . ALA B 1 180 ? -23.777 -1.227 29.373 1.00 43.28 179 ALA B O 1
ATOM 3094 N N . HIS B 1 181 ? -23.729 -2.428 27.466 1.00 43.20 180 HIS B N 1
ATOM 3095 C CA . HIS B 1 181 ? -23.930 -1.276 26.593 1.00 43.56 180 HIS B CA 1
ATOM 3096 C C . HIS B 1 181 ? -24.995 -1.570 25.535 1.00 44.09 180 HIS B C 1
ATOM 3097 O O . HIS B 1 181 ? -24.666 -1.883 24.375 1.00 44.79 180 HIS B O 1
ATOM 3104 N N . PRO B 1 182 ? -26.279 -1.463 25.911 1.00 44.00 181 PRO B N 1
ATOM 3105 C CA . PRO B 1 182 ? -27.298 -1.794 24.915 1.00 43.93 181 PRO B CA 1
ATOM 3106 C C . PRO B 1 182 ? -27.433 -0.760 23.787 1.00 44.01 181 PRO B C 1
ATOM 3107 O O . PRO B 1 182 ? -28.014 -1.074 22.750 1.00 43.67 181 PRO B O 1
ATOM 3111 N N . ASP B 1 183 ? -26.901 0.447 23.976 1.00 44.09 182 ASP B N 1
ATOM 3112 C CA . ASP B 1 183 ? -27.083 1.497 22.971 1.00 44.56 182 ASP B CA 1
ATOM 3113 C C . ASP B 1 183 ? -25.914 1.659 22.007 1.00 44.06 182 ASP B C 1
ATOM 3114 O O . ASP B 1 183 ? -25.973 2.491 21.096 1.00 44.10 182 ASP B O 1
ATOM 3119 N N . VAL B 1 184 ? -24.870 0.853 22.206 1.00 43.28 183 VAL B N 1
ATOM 3120 C CA . VAL B 1 184 ? -23.672 0.880 21.370 1.00 42.34 183 VAL B CA 1
ATOM 3121 C C . VAL B 1 184 ? -23.728 -0.173 20.244 1.00 42.02 183 VAL B C 1
ATOM 3122 O O . VAL B 1 184 ? -23.841 -1.369 20.500 1.00 41.80 183 VAL B O 1
ATOM 3126 N N . LYS B 1 185 ? -23.643 0.291 19.000 1.00 41.70 184 LYS B N 1
ATOM 3127 C CA . LYS B 1 185 ? -23.703 -0.585 17.839 1.00 41.32 184 LYS B CA 1
ATOM 3128 C C . LYS B 1 185 ? -22.457 -1.429 17.707 1.00 40.84 184 LYS B C 1
ATOM 3129 O O . LYS B 1 185 ? -21.341 -0.958 17.930 1.00 41.28 184 LYS B O 1
ATOM 3135 N N . LEU B 1 186 ? -22.665 -2.685 17.340 1.00 40.00 185 LEU B N 1
ATOM 3136 C CA . LEU B 1 186 ? -21.586 -3.626 17.163 1.00 39.16 185 LEU B CA 1
ATOM 3137 C C . LEU B 1 186 ? -21.692 -4.230 15.766 1.00 38.57 185 LEU B C 1
ATOM 3138 O O . LEU B 1 186 ? -22.723 -4.805 15.396 1.00 37.95 185 LEU B O 1
ATOM 3143 N N . TYR B 1 187 ? -20.614 -4.059 15.000 1.00 38.07 186 TYR B N 1
ATOM 3144 C CA . TYR B 1 187 ? -20.522 -4.505 13.616 1.00 37.28 186 TYR B CA 1
ATOM 3145 C C . TYR B 1 187 ? -19.586 -5.686 13.522 1.00 37.27 186 TYR B C 1
ATOM 3146 O O . TYR B 1 187 ? -18.525 -5.735 14.161 1.00 36.90 186 TYR B O 1
ATOM 3155 N N . VAL B 1 188 ? -19.985 -6.637 12.698 1.00 37.05 187 VAL B N 1
ATOM 3156 C CA . VAL B 1 188 ? -19.391 -7.936 12.749 1.00 37.26 187 VAL B CA 1
ATOM 3157 C C . VAL B 1 188 ? -19.389 -8.535 11.349 1.00 37.17 187 VAL B C 1
ATOM 3158 O O . VAL B 1 188 ? -20.272 -8.249 10.555 1.00 37.33 187 VAL B O 1
ATOM 3162 N N . ALA B 1 189 ? -18.356 -9.306 11.029 1.00 37.16 188 ALA B N 1
ATOM 3163 C CA . ALA B 1 189 ? -18.295 -10.002 9.747 1.00 37.16 188 ALA B CA 1
ATOM 3164 C C . ALA B 1 189 ? -19.107 -11.309 9.830 1.00 37.23 188 ALA B C 1
ATOM 3165 O O . ALA B 1 189 ? -19.751 -11.697 8.876 1.00 37.30 188 ALA B O 1
ATOM 3167 N N . SER B 1 190 ? -19.073 -11.972 10.981 1.00 37.21 189 SER B N 1
ATOM 3168 C CA . SER B 1 190 ? -19.831 -13.195 11.185 1.00 37.07 189 SER B CA 1
ATOM 3169 C C . SER B 1 190 ? -20.157 -13.369 12.652 1.00 37.15 189 SER B C 1
ATOM 3170 O O . SER B 1 190 ? -19.315 -13.128 13.516 1.00 37.56 189 SER B O 1
ATOM 3173 N N . LEU B 1 191 ? -21.393 -13.773 12.922 1.00 37.00 190 LEU B N 1
ATOM 3174 C CA . LEU B 1 191 ? -21.777 -14.202 14.245 1.00 36.87 190 LEU B CA 1
ATOM 3175 C C . LEU B 1 191 ? -21.594 -15.710 14.218 1.00 36.79 190 LEU B C 1
ATOM 3176 O O . LEU B 1 191 ? -22.380 -16.434 13.576 1.00 36.36 190 LEU B O 1
ATOM 3181 N N . ASP B 1 192 ? -20.513 -16.169 14.856 1.00 36.81 191 ASP B N 1
ATOM 3182 C CA . ASP B 1 192 ? -20.163 -17.596 14.850 1.00 36.66 191 ASP B CA 1
ATOM 3183 C C . ASP B 1 192 ? -21.080 -18.319 15.830 1.00 36.33 191 ASP B C 1
ATOM 3184 O O . ASP B 1 192 ? -22.072 -17.737 16.248 1.00 36.14 191 ASP B O 1
ATOM 3189 N N . SER B 1 193 ? -20.795 -19.571 16.186 1.00 36.50 192 SER B N 1
ATOM 3190 C CA . SER B 1 193 ? -21.818 -20.335 16.928 1.00 36.91 192 SER B CA 1
ATOM 3191 C C . SER B 1 193 ? -21.699 -20.364 18.469 1.00 37.01 192 SER B C 1
ATOM 3192 O O . SER B 1 193 ? -22.668 -20.051 19.163 1.00 36.84 192 SER B O 1
ATOM 3195 N N . HIS B 1 194 ? -20.525 -20.705 18.994 1.00 37.26 193 HIS B N 1
ATOM 3196 C CA . HIS B 1 194 ? -20.354 -20.863 20.442 1.00 37.55 193 HIS B CA 1
ATOM 3197 C C . HIS B 1 194 ? -18.889 -20.679 20.861 1.00 38.37 193 HIS B C 1
ATOM 3198 O O . HIS B 1 194 ? -18.016 -20.501 20.016 1.00 38.41 193 HIS B O 1
ATOM 3205 N N . LEU B 1 195 ? -18.626 -20.706 22.166 1.00 39.67 194 LEU B N 1
ATOM 3206 C CA . LEU B 1 195 ? -17.251 -20.705 22.670 1.00 40.92 194 LEU B CA 1
ATOM 3207 C C . LEU B 1 195 ? -16.868 -22.118 23.063 1.00 41.78 194 LEU B C 1
ATOM 3208 O O . LEU B 1 195 ? -17.731 -22.907 23.412 1.00 41.86 194 LEU B O 1
ATOM 3213 N N . ASP B 1 196 ? -15.585 -22.450 22.993 1.00 43.17 195 ASP B N 1
ATOM 3214 C CA . ASP B 1 196 ? -15.142 -23.764 23.445 1.00 44.75 195 ASP B CA 1
ATOM 3215 C C . ASP B 1 196 ? -14.755 -23.703 24.934 1.00 45.64 195 ASP B C 1
ATOM 3216 O O . ASP B 1 196 ? -15.002 -22.688 25.595 1.00 45.87 195 ASP B O 1
ATOM 3221 N N . ASP B 1 197 ? -14.170 -24.778 25.461 1.00 46.67 196 ASP B N 1
ATOM 3222 C CA . ASP B 1 197 ? -13.792 -24.839 26.874 1.00 47.55 196 ASP B CA 1
ATOM 3223 C C . ASP B 1 197 ? -12.675 -23.846 27.198 1.00 47.53 196 ASP B C 1
ATOM 3224 O O . ASP B 1 197 ? -12.491 -23.449 28.357 1.00 47.31 196 ASP B O 1
ATOM 3229 N N . HIS B 1 198 ? -11.951 -23.428 26.162 1.00 47.35 197 HIS B N 1
ATOM 3230 C CA . HIS B 1 198 ? -10.856 -22.492 26.336 1.00 47.15 197 HIS B CA 1
ATOM 3231 C C . HIS B 1 198 ? -11.222 -21.060 25.929 1.00 46.29 197 HIS B C 1
ATOM 3232 O O . HIS B 1 198 ? -10.340 -20.204 25.796 1.00 46.59 197 HIS B O 1
ATOM 3239 N N . ALA B 1 199 ? -12.520 -20.803 25.755 1.00 45.05 198 ALA B N 1
ATOM 3240 C CA . ALA B 1 199 ? -13.051 -19.476 25.370 1.00 44.05 198 ALA B CA 1
ATOM 3241 C C . ALA B 1 199 ? -12.611 -18.995 23.975 1.00 43.43 198 ALA B C 1
ATOM 3242 O O . ALA B 1 199 ? -12.597 -17.797 23.690 1.00 43.34 198 ALA B O 1
ATOM 3244 N N . TYR B 1 200 ? -12.262 -19.934 23.107 1.00 42.60 199 TYR B N 1
ATOM 3245 C CA . TYR B 1 200 ? -12.066 -19.611 21.707 1.00 42.15 199 TYR B CA 1
ATOM 3246 C C . TYR B 1 200 ? -13.396 -19.674 20.951 1.00 41.33 199 TYR B C 1
ATOM 3247 O O . TYR B 1 200 ? -14.201 -20.584 21.168 1.00 40.92 199 TYR B O 1
ATOM 3256 N N . ILE B 1 201 ? -13.619 -18.682 20.085 1.00 40.39 200 ILE B N 1
ATOM 3257 C CA . ILE B 1 201 ? -14.765 -18.647 19.170 1.00 39.38 200 ILE B CA 1
ATOM 3258 C C . ILE B 1 201 ? -14.724 -19.820 18.197 1.00 39.31 200 ILE B C 1
ATOM 3259 O O . ILE B 1 201 ? -13.699 -20.083 17.565 1.00 38.79 200 ILE B O 1
ATOM 3264 N N . VAL B 1 202 ? -15.849 -20.526 18.095 1.00 39.54 201 VAL B N 1
ATOM 3265 C CA . VAL B 1 202 ? -15.986 -21.659 17.185 1.00 39.86 201 VAL B CA 1
ATOM 3266 C C . VAL B 1 202 ? -17.027 -21.311 16.124 1.00 40.14 201 VAL B C 1
ATOM 3267 O O . VAL B 1 202 ? -18.086 -20.785 16.460 1.00 40.87 201 VAL B O 1
ATOM 3271 N N . PRO B 1 203 ? -16.722 -21.551 14.837 1.00 40.16 202 PRO B N 1
ATOM 3272 C CA . PRO B 1 203 ? -15.454 -21.999 14.232 1.00 40.19 202 PRO B CA 1
ATOM 3273 C C . PRO B 1 203 ? -14.302 -20.978 14.316 1.00 40.51 202 PRO B C 1
ATOM 3274 O O . PRO B 1 203 ? -13.132 -21.375 14.265 1.00 40.61 202 PRO B O 1
ATOM 3278 N N . GLY B 1 204 ? -14.624 -19.687 14.396 1.00 40.51 203 GLY B N 1
ATOM 3279 C CA . GLY B 1 204 ? -13.625 -18.650 14.653 1.00 41.06 203 GLY B CA 1
ATOM 3280 C C . GLY B 1 204 ? -12.453 -18.577 13.692 1.00 41.73 203 GLY B C 1
ATOM 3281 O O . GLY B 1 204 ? -12.595 -18.876 12.503 1.00 41.59 203 GLY B O 1
ATOM 3282 N N . LEU B 1 205 ? -11.301 -18.155 14.217 1.00 42.20 204 LEU B N 1
ATOM 3283 C CA . LEU B 1 205 ? -10.085 -17.937 13.424 1.00 42.76 204 LEU B CA 1
ATOM 3284 C C . LEU B 1 205 ? -8.864 -18.485 14.150 1.00 43.17 204 LEU B C 1
ATOM 3285 O O . LEU B 1 205 ? -7.742 -18.385 13.652 1.00 42.91 204 LEU B O 1
ATOM 3290 N N . GLY B 1 206 ? -9.096 -19.069 15.323 1.00 43.57 205 GLY B N 1
ATOM 3291 C CA . GLY B 1 206 ? -8.027 -19.505 16.199 1.00 44.03 205 GLY B CA 1
ATOM 3292 C C . GLY B 1 206 ? -7.586 -18.334 17.047 1.00 44.85 205 GLY B C 1
ATOM 3293 O O . GLY B 1 206 ? -8.276 -17.312 17.126 1.00 44.94 205 GLY B O 1
ATOM 3294 N N . ASP B 1 207 ? -6.425 -18.475 17.673 1.00 45.34 206 ASP B N 1
ATOM 3295 C CA . ASP B 1 207 ? -5.892 -17.436 18.526 1.00 45.76 206 ASP B CA 1
ATOM 3296 C C . ASP B 1 207 ? -5.387 -16.271 17.663 1.00 46.00 206 ASP B C 1
ATOM 3297 O O . ASP B 1 207 ? -4.373 -16.398 16.972 1.00 46.00 206 ASP B O 1
ATOM 3302 N N . ALA B 1 208 ? -6.114 -15.154 17.703 1.00 46.11 207 ALA B N 1
ATOM 3303 C CA . ALA B 1 208 ? -5.786 -13.942 16.939 1.00 46.31 207 ALA B CA 1
ATOM 3304 C C . ALA B 1 208 ? -4.314 -13.538 17.030 1.00 46.54 207 ALA B C 1
ATOM 3305 O O . ALA B 1 208 ? -3.647 -13.353 15.995 1.00 47.01 207 ALA B O 1
ATOM 3307 N N . GLY B 1 209 ? -3.818 -13.396 18.260 1.00 46.18 208 GLY B N 1
ATOM 3308 C CA . GLY B 1 209 ? -2.430 -13.014 18.512 1.00 45.55 208 GLY B CA 1
ATOM 3309 C C . GLY B 1 209 ? -1.424 -13.923 17.831 1.00 45.37 208 GLY B C 1
ATOM 3310 O O . GLY B 1 209 ? -0.503 -13.445 17.163 1.00 45.36 208 GLY B O 1
ATOM 3311 N N . ASP B 1 210 ? -1.611 -15.233 17.990 1.00 45.07 209 ASP B N 1
ATOM 3312 C CA . ASP B 1 210 ? -0.747 -16.234 17.353 1.00 45.06 209 ASP B CA 1
ATOM 3313 C C . ASP B 1 210 ? -0.747 -16.155 15.833 1.00 44.42 209 ASP B C 1
ATOM 3314 O O . ASP B 1 210 ? 0.272 -16.406 15.196 1.00 44.60 209 ASP B O 1
ATOM 3319 N N . ARG B 1 211 ? -1.882 -15.808 15.247 1.00 43.41 210 ARG B N 1
ATOM 3320 C CA . ARG B 1 211 ? -1.977 -15.821 13.803 1.00 42.82 210 ARG B CA 1
ATOM 3321 C C . ARG B 1 211 ? -1.523 -14.519 13.195 1.00 42.53 210 ARG B C 1
ATOM 3322 O O . ARG B 1 211 ? -1.158 -14.477 12.031 1.00 42.44 210 ARG B O 1
ATOM 3330 N N . LEU B 1 212 ? -1.539 -13.458 13.994 1.00 42.28 211 LEU B N 1
ATOM 3331 C CA . LEU B 1 212 ? -1.021 -12.174 13.552 1.00 41.90 211 LEU B CA 1
ATOM 3332 C C . LEU B 1 212 ? 0.476 -12.077 13.795 1.00 42.19 211 LEU B C 1
ATOM 3333 O O . LEU B 1 212 ? 1.199 -11.487 12.994 1.00 42.32 211 LEU B O 1
ATOM 3338 N N . PHE B 1 213 ? 0.935 -12.664 14.897 1.00 42.70 212 PHE B N 1
ATOM 3339 C CA . PHE B 1 213 ? 2.319 -12.501 15.344 1.00 43.30 212 PHE B CA 1
ATOM 3340 C C . PHE B 1 213 ? 3.147 -13.797 15.432 1.00 44.14 212 PHE B C 1
ATOM 3341 O O . PHE B 1 213 ? 4.260 -13.781 15.967 1.00 44.85 212 PHE B O 1
ATOM 3349 N N . GLY B 1 214 ? 2.609 -14.908 14.925 1.00 44.72 213 GLY B N 1
ATOM 3350 C CA . GLY B 1 214 ? 3.326 -16.190 14.879 1.00 44.93 213 GLY B CA 1
ATOM 3351 C C . GLY B 1 214 ? 3.126 -17.027 16.126 1.00 45.13 213 GLY B C 1
ATOM 3352 O O . GLY B 1 214 ? 3.213 -16.511 17.240 1.00 45.57 213 GLY B O 1
ATOM 3353 N N . SER C 1 1 ? 13.538 -2.788 68.495 1.00 53.94 0 SER C N 1
ATOM 3354 C CA . SER C 1 1 ? 13.793 -1.946 67.278 1.00 54.27 0 SER C CA 1
ATOM 3355 C C . SER C 1 1 ? 13.931 -2.739 65.946 1.00 54.43 0 SER C C 1
ATOM 3356 O O . SER C 1 1 ? 13.000 -3.458 65.556 1.00 54.44 0 SER C O 1
ATOM 3359 N N . MET C 1 2 ? 15.070 -2.608 65.254 1.00 54.35 1 MET C N 1
ATOM 3360 C CA . MET C 1 2 ? 15.158 -2.991 63.832 1.00 54.33 1 MET C CA 1
ATOM 3361 C C . MET C 1 2 ? 16.250 -3.994 63.482 1.00 53.55 1 MET C C 1
ATOM 3362 O O . MET C 1 2 ? 17.326 -3.989 64.080 1.00 53.79 1 MET C O 1
ATOM 3367 N N . LYS C 1 3 ? 15.961 -4.845 62.497 1.00 52.56 2 LYS C N 1
ATOM 3368 C CA . LYS C 1 3 ? 16.978 -5.705 61.890 1.00 51.41 2 LYS C CA 1
ATOM 3369 C C . LYS C 1 3 ? 16.867 -5.746 60.360 1.00 50.32 2 LYS C C 1
ATOM 3370 O O . LYS C 1 3 ? 15.876 -5.282 59.774 1.00 49.98 2 LYS C O 1
ATOM 3376 N N . GLN C 1 4 ? 17.906 -6.281 59.724 1.00 48.95 3 GLN C N 1
ATOM 3377 C CA . GLN C 1 4 ? 18.058 -6.188 58.280 1.00 47.70 3 GLN C CA 1
ATOM 3378 C C . GLN C 1 4 ? 18.554 -7.483 57.640 1.00 46.92 3 GLN C C 1
ATOM 3379 O O . GLN C 1 4 ? 19.316 -8.234 58.235 1.00 47.27 3 GLN C O 1
ATOM 3385 N N . ASP C 1 5 ? 18.101 -7.737 56.421 1.00 45.82 4 ASP C N 1
ATOM 3386 C CA . ASP C 1 5 ? 18.578 -8.846 55.622 1.00 44.39 4 ASP C CA 1
ATOM 3387 C C . ASP C 1 5 ? 19.643 -8.334 54.646 1.00 44.04 4 ASP C C 1
ATOM 3388 O O . ASP C 1 5 ? 19.445 -7.310 53.970 1.00 44.08 4 ASP C O 1
ATOM 3393 N N . SER C 1 6 ? 20.759 -9.059 54.572 1.00 43.08 5 SER C N 1
ATOM 3394 C CA . SER C 1 6 ? 21.901 -8.713 53.714 1.00 42.41 5 SER C CA 1
ATOM 3395 C C . SER C 1 6 ? 21.601 -8.411 52.226 1.00 41.68 5 SER C C 1
ATOM 3396 O O . SER C 1 6 ? 22.364 -7.694 51.592 1.00 41.63 5 SER C O 1
ATOM 3399 N N . ARG C 1 7 ? 20.520 -8.958 51.675 1.00 40.78 6 ARG C N 1
ATOM 3400 C CA . ARG C 1 7 ? 20.173 -8.732 50.269 1.00 40.29 6 ARG C CA 1
ATOM 3401 C C . ARG C 1 7 ? 19.465 -7.395 50.015 1.00 40.33 6 ARG C C 1
ATOM 3402 O O . ARG C 1 7 ? 19.387 -6.927 48.867 1.00 40.48 6 ARG C O 1
ATOM 3410 N N . PHE C 1 8 ? 18.919 -6.790 51.065 1.00 39.81 7 PHE C N 1
ATOM 3411 C CA . PHE C 1 8 ? 18.009 -5.671 50.869 1.00 39.09 7 PHE C CA 1
ATOM 3412 C C . PHE C 1 8 ? 18.337 -4.463 51.751 1.00 38.98 7 PHE C C 1
ATOM 3413 O O . PHE C 1 8 ? 17.785 -4.330 52.836 1.00 38.52 7 PHE C O 1
ATOM 3421 N N . PRO C 1 9 ? 19.215 -3.558 51.260 1.00 39.16 8 PRO C N 1
ATOM 3422 C CA . PRO C 1 9 ? 19.753 -2.471 52.081 1.00 39.15 8 PRO C CA 1
ATOM 3423 C C . PRO C 1 9 ? 18.713 -1.470 52.579 1.00 39.52 8 PRO C C 1
ATOM 3424 O O . PRO C 1 9 ? 18.986 -0.766 53.552 1.00 39.98 8 PRO C O 1
ATOM 3428 N N . ASN C 1 10 ? 17.547 -1.398 51.934 1.00 39.69 9 ASN C N 1
ATOM 3429 C CA . ASN C 1 10 ? 16.465 -0.501 52.391 1.00 39.97 9 ASN C CA 1
ATOM 3430 C C . ASN C 1 10 ? 15.202 -1.186 52.912 1.00 40.04 9 ASN C C 1
ATOM 3431 O O . ASN C 1 10 ? 14.149 -0.556 53.064 1.00 40.02 9 ASN C O 1
ATOM 3436 N N . LEU C 1 11 ? 15.316 -2.482 53.180 1.00 39.98 10 LEU C N 1
ATOM 3437 C CA . LEU C 1 11 ? 14.313 -3.180 53.959 1.00 39.86 10 LEU C CA 1
ATOM 3438 C C . LEU C 1 11 ? 14.681 -3.102 55.446 1.00 39.80 10 LEU C C 1
ATOM 3439 O O . LEU C 1 11 ? 15.844 -3.263 55.824 1.00 39.41 10 LEU C O 1
ATOM 3444 N N . PHE C 1 12 ? 13.672 -2.832 56.271 1.00 39.82 11 PHE C N 1
ATOM 3445 C CA . PHE C 1 12 ? 13.816 -2.792 57.716 1.00 39.44 11 PHE C CA 1
ATOM 3446 C C . PHE C 1 12 ? 12.730 -3.648 58.343 1.00 39.57 11 PHE C C 1
ATOM 3447 O O . PHE C 1 12 ? 11.539 -3.489 58.059 1.00 39.40 11 PHE C O 1
ATOM 3455 N N . ILE C 1 13 ? 13.181 -4.585 59.171 1.00 39.78 12 ILE C N 1
ATOM 3456 C CA . ILE C 1 13 ? 12.325 -5.539 59.833 1.00 39.87 12 ILE C CA 1
ATOM 3457 C C . ILE C 1 13 ? 12.170 -5.132 61.287 1.00 40.33 12 ILE C C 1
ATOM 3458 O O . ILE C 1 13 ? 13.124 -5.192 62.083 1.00 40.45 12 ILE C O 1
ATOM 3463 N N . LEU C 1 14 ? 10.958 -4.698 61.618 1.00 40.42 13 LEU C N 1
ATOM 3464 C CA . LEU C 1 14 ? 10.641 -4.209 62.951 1.00 40.35 13 LEU C CA 1
ATOM 3465 C C . LEU C 1 14 ? 10.253 -5.391 63.806 1.00 40.29 13 LEU C C 1
ATOM 3466 O O . LEU C 1 14 ? 9.183 -5.957 63.609 1.00 40.25 13 LEU C O 1
ATOM 3471 N N . ASP C 1 15 ? 11.129 -5.757 64.746 1.00 40.38 14 ASP C N 1
ATOM 3472 C CA . ASP C 1 15 ? 11.027 -7.042 65.449 1.00 40.46 14 ASP C CA 1
ATOM 3473 C C . ASP C 1 15 ? 10.885 -6.942 66.969 1.00 40.15 14 ASP C C 1
ATOM 3474 O O . ASP C 1 15 ? 11.281 -7.862 67.715 1.00 40.07 14 ASP C O 1
ATOM 3479 N N . HIS C 1 16 ? 10.338 -5.819 67.427 1.00 39.31 15 HIS C N 1
ATOM 3480 C CA . HIS C 1 16 ? 9.902 -5.710 68.802 1.00 38.38 15 HIS C CA 1
ATOM 3481 C C . HIS C 1 16 ? 9.053 -6.944 69.149 1.00 38.35 15 HIS C C 1
ATOM 3482 O O . HIS C 1 16 ? 8.211 -7.377 68.358 1.00 38.45 15 HIS C O 1
ATOM 3489 N N . PRO C 1 17 ? 9.295 -7.535 70.324 1.00 38.30 16 PRO C N 1
ATOM 3490 C CA . PRO C 1 17 ? 8.518 -8.685 70.781 1.00 37.89 16 PRO C CA 1
ATOM 3491 C C . PRO C 1 17 ? 7.004 -8.525 70.592 1.00 38.03 16 PRO C C 1
ATOM 3492 O O . PRO C 1 17 ? 6.330 -9.479 70.192 1.00 38.15 16 PRO C O 1
ATOM 3496 N N . LEU C 1 18 ? 6.459 -7.342 70.874 1.00 37.78 17 LEU C N 1
ATOM 3497 C CA . LEU C 1 18 ? 5.009 -7.209 70.842 1.00 37.48 17 LEU C CA 1
ATOM 3498 C C . LEU C 1 18 ? 4.444 -7.109 69.428 1.00 37.43 17 LEU C C 1
ATOM 3499 O O . LEU C 1 18 ? 3.299 -7.495 69.204 1.00 37.41 17 LEU C O 1
ATOM 3504 N N . ILE C 1 19 ? 5.247 -6.613 68.483 1.00 37.26 18 ILE C N 1
ATOM 3505 C CA . ILE C 1 19 ? 4.880 -6.656 67.064 1.00 37.23 18 ILE C CA 1
ATOM 3506 C C . ILE C 1 19 ? 4.831 -8.121 66.610 1.00 37.78 18 ILE C C 1
ATOM 3507 O O . ILE C 1 19 ? 3.814 -8.570 66.063 1.00 37.18 18 ILE C O 1
ATOM 3512 N N . GLN C 1 20 ? 5.920 -8.852 66.869 1.00 38.42 19 GLN C N 1
ATOM 3513 C CA . GLN C 1 20 ? 6.004 -10.296 66.616 1.00 40.22 19 GLN C CA 1
ATOM 3514 C C . GLN C 1 20 ? 4.822 -11.045 67.245 1.00 40.30 19 GLN C C 1
ATOM 3515 O O . GLN C 1 20 ? 4.119 -11.808 66.561 1.00 40.89 19 GLN C O 1
ATOM 3521 N N . HIS C 1 21 ? 4.601 -10.823 68.541 1.00 40.22 20 HIS C N 1
ATOM 3522 C CA . HIS C 1 21 ? 3.548 -11.528 69.264 1.00 40.18 20 HIS C CA 1
ATOM 3523 C C . HIS C 1 21 ? 2.205 -11.328 68.572 1.00 39.90 20 HIS C C 1
ATOM 3524 O O . HIS C 1 21 ? 1.492 -12.306 68.305 1.00 40.37 20 HIS C O 1
ATOM 3531 N N . LYS C 1 22 ? 1.878 -10.069 68.276 1.00 39.07 21 LYS C N 1
ATOM 3532 C CA . LYS C 1 22 ? 0.614 -9.726 67.630 1.00 38.52 21 LYS C CA 1
ATOM 3533 C C . LYS C 1 22 ? 0.514 -10.222 66.179 1.00 37.94 21 LYS C C 1
ATOM 3534 O O . LYS C 1 22 ? -0.579 -10.573 65.710 1.00 37.54 21 LYS C O 1
ATOM 3540 N N . LEU C 1 23 ? 1.655 -10.263 65.485 1.00 37.17 22 LEU C N 1
ATOM 3541 C CA . LEU C 1 23 ? 1.708 -10.800 64.131 1.00 36.22 22 LEU C CA 1
ATOM 3542 C C . LEU C 1 23 ? 1.337 -12.271 64.135 1.00 36.26 22 LEU C C 1
ATOM 3543 O O . LEU C 1 23 ? 0.562 -12.725 63.305 1.00 35.87 22 LEU C O 1
ATOM 3548 N N . THR C 1 24 ? 1.897 -13.002 65.095 1.00 36.62 23 THR C N 1
ATOM 3549 C CA . THR C 1 24 ? 1.649 -14.434 65.260 1.00 36.58 23 THR C CA 1
ATOM 3550 C C . THR C 1 24 ? 0.160 -14.777 65.415 1.00 37.04 23 THR C C 1
ATOM 3551 O O . THR C 1 24 ? -0.327 -15.712 64.780 1.00 36.67 23 THR C O 1
ATOM 3555 N N . HIS C 1 25 ? -0.553 -14.004 66.243 1.00 37.77 24 HIS C N 1
ATOM 3556 C CA . HIS C 1 25 ? -1.996 -14.187 66.445 1.00 38.35 24 HIS C CA 1
ATOM 3557 C C . HIS C 1 25 ? -2.744 -13.955 65.147 1.00 38.51 24 HIS C C 1
ATOM 3558 O O . HIS C 1 25 ? -3.707 -14.664 64.874 1.00 38.70 24 HIS C O 1
ATOM 3565 N N . MET C 1 26 ? -2.282 -12.982 64.350 1.00 38.51 25 MET C N 1
ATOM 3566 C CA . MET C 1 26 ? -2.815 -12.712 63.015 1.00 38.61 25 MET C CA 1
ATOM 3567 C C . MET C 1 26 ? -2.576 -13.888 62.079 1.00 39.04 25 MET C C 1
ATOM 3568 O O . MET C 1 26 ? -3.442 -14.249 61.293 1.00 39.03 25 MET C O 1
ATOM 3573 N N . ARG C 1 27 ? -1.394 -14.482 62.163 1.00 39.74 26 ARG C N 1
ATOM 3574 C CA . ARG C 1 27 ? -1.055 -15.618 61.329 1.00 40.60 26 ARG C CA 1
ATOM 3575 C C . ARG C 1 27 ? -2.026 -16.774 61.572 1.00 42.11 26 ARG C C 1
ATOM 3576 O O . ARG C 1 27 ? -2.424 -17.461 60.629 1.00 42.24 26 ARG C O 1
ATOM 3584 N N . ASP C 1 28 ? -2.407 -16.972 62.834 1.00 43.76 27 ASP C N 1
ATOM 3585 C CA . ASP C 1 28 ? -3.268 -18.079 63.244 1.00 45.60 27 ASP C CA 1
ATOM 3586 C C . ASP C 1 28 ? -4.591 -18.033 62.496 1.00 46.34 27 ASP C C 1
ATOM 3587 O O . ASP C 1 28 ? -5.311 -17.045 62.573 1.00 46.22 27 ASP C O 1
ATOM 3592 N N . LYS C 1 29 ? -4.900 -19.110 61.778 1.00 47.77 28 LYS C N 1
ATOM 3593 C CA . LYS C 1 29 ? -6.094 -19.182 60.930 1.00 48.96 28 LYS C CA 1
ATOM 3594 C C . LYS C 1 29 ? -7.364 -19.337 61.756 1.00 49.55 28 LYS C C 1
ATOM 3595 O O . LYS C 1 29 ? -8.471 -19.170 61.239 1.00 49.57 28 LYS C O 1
ATOM 3601 N N . ASP C 1 30 ? -7.200 -19.675 63.033 1.00 50.17 29 ASP C N 1
ATOM 3602 C CA . ASP C 1 30 ? -8.327 -19.730 63.952 1.00 50.79 29 ASP C CA 1
ATOM 3603 C C . ASP C 1 30 ? -8.552 -18.402 64.663 1.00 51.07 29 ASP C C 1
ATOM 3604 O O . ASP C 1 30 ? -9.252 -18.354 65.674 1.00 51.78 29 ASP C O 1
ATOM 3609 N N . THR C 1 31 ? -7.964 -17.323 64.157 1.00 51.11 30 THR C N 1
ATOM 3610 C CA . THR C 1 31 ? -8.194 -16.017 64.765 1.00 50.97 30 THR C CA 1
ATOM 3611 C C . THR C 1 31 ? -9.368 -15.329 64.084 1.00 51.33 30 THR C C 1
ATOM 3612 O O . THR C 1 31 ? -9.372 -15.158 62.855 1.00 51.41 30 THR C O 1
ATOM 3616 N N . SER C 1 32 ? -10.361 -14.962 64.893 1.00 51.29 31 SER C N 1
ATOM 3617 C CA . SER C 1 32 ? -11.571 -14.304 64.408 1.00 51.85 31 SER C CA 1
ATOM 3618 C C . SER C 1 32 ? -11.241 -13.120 63.528 1.00 51.91 31 SER C C 1
ATOM 3619 O O . SER C 1 32 ? -10.309 -12.372 63.816 1.00 52.24 31 SER C O 1
ATOM 3622 N N . THR C 1 33 ? -12.009 -12.953 62.454 1.00 51.99 32 THR C N 1
ATOM 3623 C CA . THR C 1 33 ? -11.856 -11.802 61.554 1.00 51.70 32 THR C CA 1
ATOM 3624 C C . THR C 1 33 ? -12.125 -10.466 62.292 1.00 51.50 32 THR C C 1
ATOM 3625 O O . THR C 1 33 ? -11.776 -9.380 61.805 1.00 51.64 32 THR C O 1
ATOM 3629 N N . ARG C 1 34 ? -12.742 -10.567 63.470 1.00 50.66 33 ARG C N 1
ATOM 3630 C CA . ARG C 1 34 ? -12.899 -9.445 64.386 1.00 49.98 33 ARG C CA 1
ATOM 3631 C C . ARG C 1 34 ? -11.526 -9.014 64.916 1.00 49.04 33 ARG C C 1
ATOM 3632 O O . ARG C 1 34 ? -11.074 -7.896 64.662 1.00 49.43 33 ARG C O 1
ATOM 3640 N N . THR C 1 35 ? -10.866 -9.917 65.636 1.00 47.58 34 THR C N 1
ATOM 3641 C CA . THR C 1 35 ? -9.530 -9.686 66.186 1.00 45.98 34 THR C CA 1
ATOM 3642 C C . THR C 1 35 ? -8.484 -9.447 65.099 1.00 44.96 34 THR C C 1
ATOM 3643 O O . THR C 1 35 ? -7.578 -8.633 65.276 1.00 44.60 34 THR C O 1
ATOM 3647 N N . PHE C 1 36 ? -8.619 -10.150 63.977 1.00 43.99 35 PHE C N 1
ATOM 3648 C CA . PHE C 1 36 ? -7.723 -9.969 62.847 1.00 43.08 35 PHE C CA 1
ATOM 3649 C C . PHE C 1 36 ? -7.679 -8.500 62.434 1.00 43.14 35 PHE C C 1
ATOM 3650 O O . PHE C 1 36 ? -6.597 -7.949 62.233 1.00 43.15 35 PHE C O 1
ATOM 3658 N N . ARG C 1 37 ? -8.851 -7.868 62.347 1.00 43.20 36 ARG C N 1
ATOM 3659 C CA . ARG C 1 37 ? -8.965 -6.447 61.998 1.00 43.45 36 ARG C CA 1
ATOM 3660 C C . ARG C 1 37 ? -8.309 -5.528 63.022 1.00 43.57 36 ARG C C 1
ATOM 3661 O O . ARG C 1 37 ? -7.619 -4.580 62.653 1.00 43.64 36 ARG C O 1
ATOM 3669 N N . GLU C 1 38 ? -8.549 -5.800 64.302 1.00 43.83 37 GLU C N 1
ATOM 3670 C CA . GLU C 1 38 ? -7.945 -5.025 65.380 1.00 44.54 37 GLU C CA 1
ATOM 3671 C C . GLU C 1 38 ? -6.423 -5.073 65.324 1.00 44.23 37 GLU C C 1
ATOM 3672 O O . GLU C 1 38 ? -5.766 -4.036 65.388 1.00 44.17 37 GLU C O 1
ATOM 3678 N N . LEU C 1 39 ? -5.883 -6.284 65.170 1.00 44.09 38 LEU C N 1
ATOM 3679 C CA . LEU C 1 39 ? -4.443 -6.533 65.147 1.00 43.44 38 LEU C CA 1
ATOM 3680 C C . LEU C 1 39 ? -3.744 -5.774 64.030 1.00 43.24 38 LEU C C 1
ATOM 3681 O O . LEU C 1 39 ? -2.606 -5.346 64.194 1.00 43.19 38 LEU C O 1
ATOM 3686 N N . LEU C 1 40 ? -4.433 -5.624 62.899 1.00 43.01 39 LEU C N 1
ATOM 3687 C CA . LEU C 1 40 ? -3.927 -4.897 61.741 1.00 42.89 39 LEU C CA 1
ATOM 3688 C C . LEU C 1 40 ? -3.656 -3.437 62.107 1.00 43.30 39 LEU C C 1
ATOM 3689 O O . LEU C 1 40 ? -2.572 -2.900 61.825 1.00 43.38 39 LEU C O 1
ATOM 3694 N N . ARG C 1 41 ? -4.651 -2.803 62.729 1.00 43.38 40 ARG C N 1
ATOM 3695 C CA . ARG C 1 41 ? -4.511 -1.454 63.245 1.00 43.76 40 ARG C CA 1
ATOM 3696 C C . ARG C 1 41 ? -3.393 -1.369 64.269 1.00 43.18 40 ARG C C 1
ATOM 3697 O O . ARG C 1 41 ? -2.519 -0.495 64.170 1.00 43.45 40 ARG C O 1
ATOM 3705 N N . GLU C 1 42 ? -3.425 -2.286 65.238 1.00 42.18 41 GLU C N 1
ATOM 3706 C CA . GLU C 1 42 ? -2.511 -2.266 66.387 1.00 41.21 41 GLU C CA 1
ATOM 3707 C C . GLU C 1 42 ? -1.055 -2.432 66.003 1.00 40.33 41 GLU C C 1
ATOM 3708 O O . GLU C 1 42 ? -0.197 -1.699 66.503 1.00 39.99 41 GLU C O 1
ATOM 3714 N N . ILE C 1 43 ? -0.790 -3.377 65.105 1.00 39.51 42 ILE C N 1
ATOM 3715 C CA . ILE C 1 43 ? 0.562 -3.611 64.596 1.00 38.90 42 ILE C CA 1
ATOM 3716 C C . ILE C 1 43 ? 1.079 -2.381 63.860 1.00 38.45 42 ILE C C 1
ATOM 3717 O O . ILE C 1 43 ? 2.237 -1.988 64.033 1.00 38.53 42 ILE C O 1
ATOM 3722 N N . THR C 1 44 ? 0.212 -1.763 63.062 1.00 37.80 43 THR C N 1
ATOM 3723 C CA . THR C 1 44 ? 0.619 -0.630 62.241 1.00 37.14 43 THR C CA 1
ATOM 3724 C C . THR C 1 44 ? 0.936 0.597 63.104 1.00 36.76 43 THR C C 1
ATOM 3725 O O . THR C 1 44 ? 1.951 1.263 62.886 1.00 36.69 43 THR C O 1
ATOM 3729 N N . LEU C 1 45 ? 0.071 0.877 64.074 1.00 36.18 44 LEU C N 1
ATOM 3730 C CA . LEU C 1 45 ? 0.311 1.914 65.082 1.00 36.03 44 LEU C CA 1
ATOM 3731 C C . LEU C 1 45 ? 1.720 1.736 65.642 1.00 35.87 44 LEU C C 1
ATOM 3732 O O . LEU C 1 45 ? 2.559 2.643 65.559 1.00 35.71 44 LEU C O 1
ATOM 3737 N N . LEU C 1 46 ? 1.983 0.547 66.176 1.00 35.88 45 LEU C N 1
ATOM 3738 C CA . LEU C 1 46 ? 3.281 0.234 66.756 1.00 35.88 45 LEU C CA 1
ATOM 3739 C C . LEU C 1 46 ? 4.433 0.400 65.782 1.00 36.06 45 LEU C C 1
ATOM 3740 O O . LEU C 1 46 ? 5.427 1.037 66.106 1.00 36.22 45 LEU C O 1
ATOM 3745 N N . MET C 1 47 ? 4.315 -0.134 64.576 1.00 36.61 46 MET C N 1
ATOM 3746 C CA . MET C 1 47 ? 5.445 0.011 63.676 1.00 37.25 46 MET C CA 1
ATOM 3747 C C . MET C 1 47 ? 5.614 1.456 63.148 1.00 37.07 46 MET C C 1
ATOM 3748 O O . MET C 1 47 ? 6.743 1.926 62.947 1.00 37.07 46 MET C O 1
ATOM 3753 N N . GLY C 1 48 ? 4.507 2.180 63.012 1.00 37.11 47 GLY C N 1
ATOM 3754 C CA . GLY C 1 48 ? 4.562 3.624 62.770 1.00 37.66 47 GLY C CA 1
ATOM 3755 C C . GLY C 1 48 ? 5.307 4.362 63.877 1.00 38.40 47 GLY C C 1
ATOM 3756 O O . GLY C 1 48 ? 6.094 5.295 63.621 1.00 38.14 47 GLY C O 1
ATOM 3757 N N . TYR C 1 49 ? 5.074 3.937 65.117 1.00 38.76 48 TYR C N 1
ATOM 3758 C CA . TYR C 1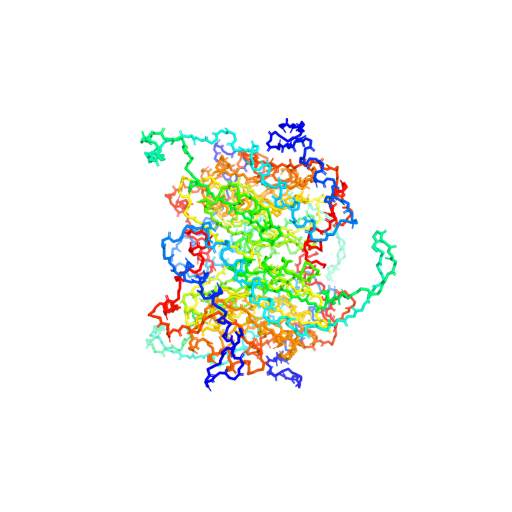 49 ? 5.805 4.491 66.236 1.00 39.15 48 TYR C CA 1
ATOM 3759 C C . TYR C 1 49 ? 7.325 4.315 66.055 1.00 40.06 48 TYR C C 1
ATOM 3760 O O . TYR C 1 49 ? 8.071 5.276 66.252 1.00 39.85 48 TYR C O 1
ATOM 3769 N N . GLU C 1 50 ? 7.779 3.122 65.654 1.00 41.12 49 GLU C N 1
ATOM 3770 C CA . GLU C 1 50 ? 9.219 2.860 65.438 1.00 42.43 49 GLU C CA 1
ATOM 3771 C C . GLU C 1 50 ? 9.811 3.781 64.414 1.00 43.33 49 GLU C C 1
ATOM 3772 O O . GLU C 1 50 ? 10.966 4.191 64.517 1.00 43.98 49 GLU C O 1
ATOM 3778 N N . ILE C 1 51 ? 9.014 4.083 63.399 1.00 44.63 50 ILE C N 1
ATOM 3779 C CA . ILE C 1 51 ? 9.490 4.801 62.231 1.00 45.37 50 ILE C CA 1
ATOM 3780 C C . ILE C 1 51 ? 9.708 6.266 62.544 1.00 46.06 50 ILE C C 1
ATOM 3781 O O . ILE C 1 51 ? 10.549 6.926 61.940 1.00 46.44 50 ILE C O 1
ATOM 3786 N N . THR C 1 52 ? 8.973 6.763 63.523 1.00 46.95 51 THR C N 1
ATOM 3787 C CA . THR C 1 52 ? 8.842 8.196 63.694 1.00 47.70 51 THR C CA 1
ATOM 3788 C C . THR C 1 52 ? 9.764 8.783 64.767 1.00 48.10 51 THR C C 1
ATOM 3789 O O . THR C 1 52 ? 9.623 9.952 65.144 1.00 48.02 51 THR C O 1
ATOM 3793 N N . ARG C 1 53 ? 10.739 7.987 65.207 1.00 48.87 52 ARG C N 1
ATOM 3794 C CA . ARG C 1 53 ? 11.689 8.398 66.256 1.00 49.98 52 ARG C CA 1
ATOM 3795 C C . ARG C 1 53 ? 12.403 9.708 65.993 1.00 50.58 52 ARG C C 1
ATOM 3796 O O . ARG C 1 53 ? 12.770 10.422 66.931 1.00 50.55 52 ARG C O 1
ATOM 3804 N N . ASN C 1 54 ? 12.618 10.011 64.719 1.00 51.18 53 ASN C N 1
ATOM 3805 C CA . ASN C 1 54 ? 13.417 11.162 64.374 1.00 51.70 53 ASN C CA 1
ATOM 3806 C C . ASN C 1 54 ? 12.608 12.282 63.802 1.00 51.75 53 ASN C C 1
ATOM 3807 O O . ASN C 1 54 ? 13.180 13.205 63.238 1.00 52.05 53 ASN C O 1
ATOM 3812 N N . LEU C 1 55 ? 11.287 12.221 63.937 1.00 51.78 54 LEU C N 1
ATOM 3813 C CA . LEU C 1 55 ? 10.466 13.355 63.512 1.00 52.13 54 LEU C CA 1
ATOM 3814 C C . LEU C 1 55 ? 10.962 14.662 64.154 1.00 52.51 54 LEU C C 1
ATOM 3815 O O . LEU C 1 55 ? 11.169 14.720 65.373 1.00 52.77 54 LEU C O 1
ATOM 3820 N N . PRO C 1 56 ? 11.166 15.712 63.331 1.00 52.77 55 PRO C N 1
ATOM 3821 C CA . PRO C 1 56 ? 11.548 17.018 63.872 1.00 52.54 55 PRO C CA 1
ATOM 3822 C C . PRO C 1 56 ? 10.532 17.496 64.906 1.00 52.48 55 PRO C C 1
ATOM 3823 O O . PRO C 1 56 ? 9.338 17.292 64.726 1.00 52.23 55 PRO C O 1
ATOM 3827 N N . ILE C 1 57 ? 11.007 18.117 65.981 1.00 52.95 56 ILE C N 1
ATOM 3828 C CA . ILE C 1 57 ? 10.122 18.761 66.967 1.00 53.39 56 ILE C CA 1
ATOM 3829 C C . ILE C 1 57 ? 10.337 20.282 67.020 1.00 53.85 56 ILE C C 1
ATOM 3830 O O . ILE C 1 57 ? 11.474 20.742 67.121 1.00 54.07 56 ILE C O 1
ATOM 3835 N N . THR C 1 58 ? 9.258 21.058 66.899 1.00 54.13 57 THR C N 1
ATOM 3836 C CA . THR C 1 58 ? 9.306 22.497 67.194 1.00 54.61 57 THR C CA 1
ATOM 3837 C C . THR C 1 58 ? 8.461 22.728 68.440 1.00 54.98 57 THR C C 1
ATOM 3838 O O . THR C 1 58 ? 8.251 21.787 69.223 1.00 55.31 57 THR C O 1
ATOM 3842 N N . THR C 1 59 ? 7.975 23.960 68.628 1.00 55.03 58 THR C N 1
ATOM 3843 C CA . THR C 1 59 ? 7.146 24.295 69.795 1.00 55.19 58 THR C CA 1
ATOM 3844 C C . THR C 1 59 ? 5.970 25.235 69.487 1.00 55.18 58 THR C C 1
ATOM 3845 O O . THR C 1 59 ? 6.051 26.071 68.592 1.00 55.19 58 THR C O 1
ATOM 3849 N N . LYS C 1 60 ? 4.878 25.072 70.233 1.00 55.13 59 LYS C N 1
ATOM 3850 C CA . LYS C 1 60 ? 3.757 26.001 70.220 1.00 55.10 59 LYS C CA 1
ATOM 3851 C C . LYS C 1 60 ? 3.715 26.669 71.580 1.00 54.99 59 LYS C C 1
ATOM 3852 O O . LYS C 1 60 ? 4.132 26.075 72.582 1.00 54.86 59 LYS C O 1
ATOM 3858 N N . ARG C 1 61 ? 3.200 27.894 71.625 1.00 54.67 60 ARG C N 1
ATOM 3859 C CA . ARG C 1 61 ? 2.793 28.469 72.892 1.00 54.47 60 ARG C CA 1
ATOM 3860 C C . ARG C 1 61 ? 1.504 27.771 73.304 1.00 53.88 60 ARG C C 1
ATOM 3861 O O . ARG C 1 61 ? 0.591 27.601 72.500 1.00 53.52 60 ARG C O 1
ATOM 3869 N N . VAL C 1 62 ? 1.465 27.319 74.550 1.00 53.37 61 VAL C N 1
ATOM 3870 C CA . VAL C 1 62 ? 0.309 26.619 75.079 1.00 52.97 61 VAL C CA 1
ATOM 3871 C C . VAL C 1 62 ? 0.121 27.006 76.531 1.00 52.44 61 VAL C C 1
ATOM 3872 O O . VAL C 1 62 ? 1.086 27.147 77.272 1.00 52.19 61 VAL C O 1
ATOM 3876 N N . GLU C 1 63 ? -1.129 27.196 76.924 1.00 52.26 62 GLU C N 1
ATOM 3877 C CA . GLU C 1 63 ? -1.453 27.437 78.318 1.00 52.49 62 GLU C CA 1
ATOM 3878 C C . GLU C 1 63 ? -1.872 26.152 79.009 1.00 51.76 62 GLU C C 1
ATOM 3879 O O . GLU C 1 63 ? -2.926 25.595 78.685 1.00 51.55 62 GLU C O 1
ATOM 3885 N N . THR C 1 64 ? -1.044 25.687 79.950 1.00 51.02 63 THR C N 1
ATOM 3886 C CA . THR C 1 64 ? -1.453 24.645 80.903 1.00 50.28 63 THR C CA 1
ATOM 3887 C C . THR C 1 64 ? -2.419 25.289 81.896 1.00 49.80 63 THR C C 1
ATOM 3888 O O . THR C 1 64 ? -2.536 26.513 81.930 1.00 49.41 63 THR C O 1
ATOM 3892 N N . PRO C 1 65 ? -3.151 24.476 82.680 1.00 49.69 64 PRO C N 1
ATOM 3893 C CA . PRO C 1 65 ? -3.914 25.103 83.768 1.00 49.59 64 PRO C CA 1
ATOM 3894 C C . PRO C 1 65 ? -3.076 25.964 84.737 1.00 49.55 64 PRO C C 1
ATOM 3895 O O . PRO C 1 65 ? -3.626 26.857 85.368 1.00 49.87 64 PRO C O 1
ATOM 3899 N N . LEU C 1 66 ? -1.770 25.720 84.838 1.00 49.64 65 LEU C N 1
ATOM 3900 C CA . LEU C 1 66 ? -0.907 26.501 85.732 1.00 49.60 65 LEU C CA 1
ATOM 3901 C C . LEU C 1 66 ? -0.221 27.687 85.075 1.00 49.53 65 LEU C C 1
ATOM 3902 O O . LEU C 1 66 ? -0.113 28.750 85.673 1.00 49.85 65 LEU C O 1
ATOM 3907 N N . VAL C 1 67 ? 0.249 27.498 83.847 1.00 49.51 66 VAL C N 1
ATOM 3908 C CA . VAL C 1 67 ? 1.335 28.307 83.300 1.00 49.30 66 VAL C CA 1
ATOM 3909 C C . VAL C 1 67 ? 1.349 28.251 81.764 1.00 49.08 66 VAL C C 1
ATOM 3910 O O . VAL C 1 67 ? 0.880 27.271 81.158 1.00 48.71 66 VAL C O 1
ATOM 3914 N N . GLU C 1 68 ? 1.877 29.307 81.141 1.00 48.72 67 GLU C N 1
ATOM 3915 C CA . GLU C 1 68 ? 2.080 29.332 79.686 1.00 48.99 67 GLU C CA 1
ATOM 3916 C C . GLU C 1 68 ? 3.506 28.904 79.339 1.00 47.87 67 GLU C C 1
ATOM 3917 O O . GLU C 1 68 ? 4.444 29.291 80.021 1.00 47.96 67 GLU C O 1
ATOM 3923 N N . ILE C 1 69 ? 3.659 28.092 78.292 1.00 47.37 68 ILE C N 1
ATOM 3924 C CA . ILE C 1 69 ? 4.961 27.502 77.926 1.00 46.71 68 ILE C CA 1
ATOM 3925 C C . ILE C 1 69 ? 5.181 27.379 76.420 1.00 46.73 68 ILE C C 1
ATOM 3926 O O . ILE C 1 69 ? 4.237 27.470 75.636 1.00 46.57 68 ILE C O 1
ATOM 3931 N N . ASP C 1 70 ? 6.441 27.157 76.038 1.00 46.89 69 ASP C N 1
ATOM 3932 C CA . ASP C 1 70 ? 6.793 26.653 74.713 1.00 46.94 69 ASP C CA 1
ATOM 3933 C C . ASP C 1 70 ? 6.892 25.131 74.748 1.00 46.64 69 ASP C C 1
ATOM 3934 O O . ASP C 1 70 ? 7.903 24.560 75.175 1.00 46.56 69 ASP C O 1
ATOM 3939 N N . ALA C 1 71 ? 5.826 24.485 74.291 1.00 46.17 70 ALA C N 1
ATOM 3940 C CA . ALA C 1 71 ? 5.672 23.052 74.446 1.00 45.95 70 ALA C CA 1
ATOM 3941 C C . ALA C 1 71 ? 5.992 22.294 73.154 1.00 45.80 70 ALA C C 1
ATOM 3942 O O . ALA C 1 71 ? 5.584 22.710 72.071 1.00 45.83 70 ALA C O 1
ATOM 3944 N N . PRO C 1 72 ? 6.704 21.162 73.269 1.00 45.87 71 PRO C N 1
ATOM 3945 C CA . PRO C 1 72 ? 7.141 20.414 72.091 1.00 46.00 71 PRO C CA 1
ATOM 3946 C C . PRO C 1 72 ? 5.986 19.831 71.256 1.00 46.26 71 PRO C C 1
ATOM 3947 O O . PRO C 1 72 ? 5.091 19.164 71.796 1.00 46.02 71 PRO C O 1
ATOM 3951 N N . VAL C 1 73 ? 6.012 20.100 69.952 1.00 46.31 72 VAL C N 1
ATOM 3952 C CA . VAL C 1 73 ? 5.085 19.474 69.012 1.00 46.69 72 VAL C CA 1
ATOM 3953 C C . VAL C 1 73 ? 5.783 19.037 67.731 1.00 47.24 72 VAL C C 1
ATOM 3954 O O . VAL C 1 73 ? 6.933 19.393 67.461 1.00 46.96 72 VAL C O 1
ATOM 3958 N N . ILE C 1 74 ? 5.039 18.278 66.941 1.00 48.11 73 ILE C N 1
ATOM 3959 C CA . ILE C 1 74 ? 5.458 17.793 65.641 1.00 48.98 73 ILE C CA 1
ATOM 3960 C C . ILE C 1 74 ? 4.635 18.505 64.572 1.00 49.46 73 ILE C C 1
ATOM 3961 O O . ILE C 1 74 ? 3.511 18.923 64.843 1.00 49.56 73 ILE C O 1
ATOM 3966 N N . ALA C 1 75 ? 5.190 18.658 63.369 1.00 50.21 74 ALA C N 1
ATOM 3967 C CA . ALA C 1 75 ? 4.412 19.160 62.225 1.00 50.74 74 ALA C CA 1
ATOM 3968 C C . ALA C 1 75 ? 3.648 18.009 61.553 1.00 51.32 74 ALA C C 1
ATOM 3969 O O . ALA C 1 75 ? 4.019 17.556 60.465 1.00 52.07 74 ALA C O 1
ATOM 3971 N N . GLY C 1 76 ? 2.594 17.527 62.207 1.00 51.66 75 GLY C N 1
ATOM 3972 C CA . GLY C 1 76 ? 1.802 16.405 61.700 1.00 51.86 75 GLY C CA 1
ATOM 3973 C C . GLY C 1 76 ? 1.325 16.586 60.267 1.00 52.26 75 GLY C C 1
ATOM 3974 O O . GLY C 1 76 ? 1.418 1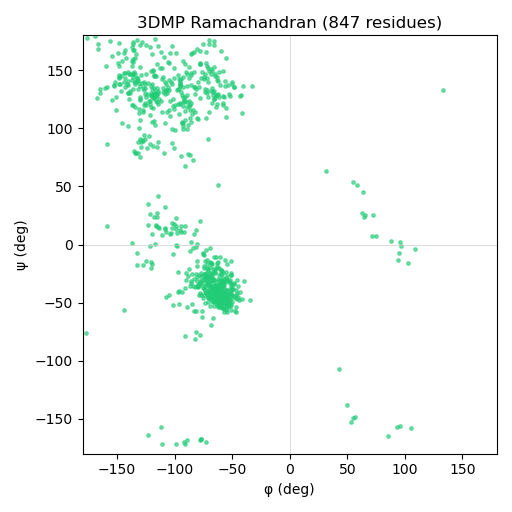5.660 59.458 1.00 52.47 75 GLY C O 1
ATOM 3975 N N . LYS C 1 77 ? 0.832 17.784 59.946 1.00 52.41 76 LYS C N 1
ATOM 3976 C CA . LYS C 1 77 ? 0.314 18.097 58.605 1.00 52.40 76 LYS C CA 1
ATOM 3977 C C . LYS C 1 77 ? 1.343 17.972 57.463 1.00 51.94 76 LYS C C 1
ATOM 3978 O O . LYS C 1 77 ? 0.974 18.002 56.293 1.00 52.40 76 LYS C O 1
ATOM 3984 N N . LYS C 1 78 ? 2.619 17.809 57.802 1.00 51.00 77 LYS C N 1
ATOM 3985 C CA . LYS C 1 78 ? 3.665 17.584 56.802 1.00 50.11 77 LYS C CA 1
ATOM 3986 C C . LYS C 1 78 ? 3.793 16.112 56.356 1.00 49.00 77 LYS C C 1
ATOM 3987 O O . LYS C 1 78 ? 4.744 15.753 55.642 1.00 49.12 77 LYS C O 1
ATOM 3993 N N . LEU C 1 79 ? 2.837 15.275 56.769 1.00 47.15 78 LEU C N 1
ATOM 3994 C CA . LEU C 1 79 ? 2.844 13.840 56.482 1.00 45.30 78 LEU C CA 1
ATOM 3995 C C . LEU C 1 79 ? 1.586 13.431 55.768 1.00 43.94 78 LEU C C 1
ATOM 3996 O O . LEU C 1 79 ? 0.496 13.881 56.120 1.00 44.15 78 LEU C O 1
ATOM 4001 N N . ALA C 1 80 ? 1.720 12.558 54.780 1.00 42.03 79 ALA C N 1
ATOM 4002 C CA . ALA C 1 80 ? 0.544 11.934 54.192 1.00 40.32 79 ALA C CA 1
ATOM 4003 C C . ALA C 1 80 ? 0.565 10.420 54.384 1.00 39.05 79 ALA C C 1
ATOM 4004 O O . ALA C 1 80 ? 1.541 9.757 54.059 1.00 38.78 79 ALA C O 1
ATOM 4006 N N . ILE C 1 81 ? -0.516 9.891 54.938 1.00 37.68 80 ILE C N 1
ATOM 4007 C CA . ILE C 1 81 ? -0.706 8.451 55.024 1.00 36.60 80 ILE C CA 1
ATOM 4008 C C . ILE C 1 81 ? -1.481 8.049 53.779 1.00 35.66 80 ILE C C 1
ATOM 4009 O O . ILE C 1 81 ? -2.575 8.561 53.536 1.00 35.16 80 ILE C O 1
ATOM 4014 N N . VAL C 1 82 ? -0.926 7.137 52.993 1.00 34.69 81 VAL C N 1
ATOM 4015 C CA . VAL C 1 82 ? -1.598 6.720 51.777 1.00 33.86 81 VAL C CA 1
ATOM 4016 C C . VAL C 1 82 ? -1.828 5.222 51.802 1.00 33.82 81 VAL C C 1
ATOM 4017 O O . VAL C 1 82 ? -0.946 4.462 51.414 1.00 34.42 81 VAL C O 1
ATOM 4021 N N . PRO C 1 83 ? -3.007 4.785 52.277 1.00 33.21 82 PRO C N 1
ATOM 4022 C CA . PRO C 1 83 ? -3.378 3.402 52.117 1.00 32.81 82 PRO C CA 1
ATOM 4023 C C . PRO C 1 83 ? -3.498 3.022 50.644 1.00 33.40 82 PRO C C 1
ATOM 4024 O O . PRO C 1 83 ? -3.955 3.819 49.818 1.00 32.79 82 PRO C O 1
ATOM 4028 N N . VAL C 1 84 ? -3.028 1.816 50.327 1.00 34.05 83 VAL C N 1
ATOM 4029 C CA . VAL C 1 84 ? -3.203 1.216 49.014 1.00 33.96 83 VAL C CA 1
ATOM 4030 C C . VAL C 1 84 ? -4.494 0.429 49.114 1.00 34.31 83 VAL C C 1
ATOM 4031 O O . VAL C 1 84 ? -4.564 -0.518 49.885 1.00 33.92 83 VAL C O 1
ATOM 4035 N N . LEU C 1 85 ? -5.511 0.839 48.351 1.00 34.74 84 LEU C N 1
ATOM 4036 C CA . LEU C 1 85 ? -6.814 0.178 48.369 1.00 35.15 84 LEU C CA 1
ATOM 4037 C C . LEU C 1 85 ? -6.742 -1.241 47.773 1.00 35.84 84 LEU C C 1
ATOM 4038 O O . LEU C 1 85 ? -5.851 -1.526 46.957 1.00 36.14 84 LEU C O 1
ATOM 4043 N N . ARG C 1 86 ? -7.615 -2.151 48.225 1.00 36.47 85 ARG C N 1
ATOM 4044 C CA . ARG C 1 86 ? -8.522 -1.912 49.377 1.00 37.65 85 ARG C CA 1
ATOM 4045 C C . ARG C 1 86 ? -7.980 -2.258 50.787 1.00 37.51 85 ARG C C 1
ATOM 4046 O O . ARG C 1 86 ? -8.391 -1.656 51.776 1.00 37.80 85 ARG C O 1
ATOM 4054 N N . ALA C 1 87 ? -7.044 -3.200 50.852 1.00 37.71 86 ALA C N 1
ATOM 4055 C CA . ALA C 1 87 ? -6.563 -3.796 52.107 1.00 37.66 86 ALA C CA 1
ATOM 4056 C C . ALA C 1 87 ? -5.695 -2.904 53.030 1.00 37.80 86 ALA C C 1
ATOM 4057 O O . ALA C 1 87 ? -5.587 -3.180 54.228 1.00 37.95 86 ALA C O 1
ATOM 4059 N N . GLY C 1 88 ? -5.094 -1.851 52.476 1.00 37.68 87 GLY C N 1
ATOM 4060 C CA . GLY C 1 88 ? -4.289 -0.901 53.233 1.00 38.38 87 GLY C CA 1
ATOM 4061 C C . GLY C 1 88 ? -5.097 -0.035 54.199 1.00 39.28 87 GLY C C 1
ATOM 4062 O O . GLY C 1 88 ? -4.533 0.591 55.109 1.00 39.38 87 GLY C O 1
ATOM 4063 N N . VAL C 1 89 ? -6.417 -0.015 54.017 1.00 39.72 88 VAL C N 1
ATOM 4064 C CA . VAL C 1 89 ? -7.311 0.797 54.840 1.00 40.66 88 VAL C CA 1
ATOM 4065 C C . VAL C 1 89 ? -7.183 0.579 56.367 1.00 40.93 88 VAL C C 1
ATOM 4066 O O . VAL C 1 89 ? -7.045 1.543 57.124 1.00 41.36 88 VAL C O 1
ATOM 4070 N N . GLY C 1 90 ? -7.195 -0.673 56.811 1.00 41.04 89 GLY C N 1
ATOM 4071 C CA . GLY C 1 90 ? -6.976 -0.986 58.229 1.00 41.44 89 GLY C CA 1
ATOM 4072 C C . GLY C 1 90 ? -5.645 -0.507 58.803 1.00 41.59 89 GLY C C 1
ATOM 4073 O O . GLY C 1 90 ? -5.556 -0.168 59.981 1.00 41.95 89 GLY C O 1
ATOM 4074 N N . MET C 1 91 ? -4.608 -0.462 57.972 1.00 41.55 90 MET C N 1
ATOM 4075 C CA . MET C 1 91 ? -3.296 0.000 58.413 1.00 41.06 90 MET C CA 1
ATOM 4076 C C . MET C 1 91 ? -3.268 1.509 58.615 1.00 41.01 90 MET C C 1
ATOM 4077 O O . MET C 1 91 ? -2.639 2.001 59.554 1.00 41.13 90 MET C O 1
ATOM 4082 N N . SER C 1 92 ? -3.940 2.245 57.731 1.00 40.93 91 SER C N 1
ATOM 4083 C CA . SER C 1 92 ? -3.928 3.709 57.803 1.00 41.02 91 SER C CA 1
ATOM 4084 C C . SER C 1 92 ? -4.706 4.182 59.018 1.00 41.04 91 SER C C 1
ATOM 4085 O O . SER C 1 92 ? -4.351 5.166 59.633 1.00 41.05 91 SER C O 1
ATOM 4088 N N . ASP C 1 93 ? -5.768 3.462 59.350 1.00 41.48 92 ASP C N 1
ATOM 4089 C CA . ASP C 1 93 ? -6.488 3.641 60.594 1.00 42.20 92 ASP C CA 1
ATOM 4090 C C . ASP C 1 93 ? -5.544 3.787 61.798 1.00 42.25 92 ASP C C 1
ATOM 4091 O O . ASP C 1 93 ? -5.730 4.690 62.619 1.00 42.14 92 ASP C O 1
ATOM 4096 N N . GLY C 1 94 ? -4.556 2.888 61.906 1.00 41.89 93 GLY C N 1
ATOM 4097 C CA . GLY C 1 94 ? -3.617 2.888 63.028 1.00 41.40 93 GLY C CA 1
ATOM 4098 C C . GLY C 1 94 ? -2.585 4.007 62.977 1.00 41.30 93 GLY C C 1
ATOM 4099 O O . GLY C 1 94 ? -2.184 4.540 64.016 1.00 41.22 93 GLY C O 1
ATOM 4100 N N . LEU C 1 95 ? -2.138 4.353 61.773 1.00 41.05 94 LEU C N 1
ATOM 4101 C CA . LEU C 1 95 ? -1.234 5.487 61.583 1.00 40.97 94 LEU C CA 1
ATOM 4102 C C . LEU C 1 95 ? -1.953 6.766 61.892 1.00 40.88 94 LEU C C 1
ATOM 4103 O O . LEU C 1 95 ? -1.398 7.670 62.508 1.00 40.75 94 LEU C O 1
ATOM 4108 N N . LEU C 1 96 ? -3.201 6.823 61.442 1.00 41.02 95 LEU C N 1
ATOM 4109 C CA . LEU C 1 96 ? -4.089 7.929 61.698 1.00 41.05 95 LEU C CA 1
ATOM 4110 C C . LEU C 1 96 ? -4.442 8.004 63.160 1.00 41.59 95 LEU C C 1
ATOM 4111 O O . LEU C 1 96 ? -4.677 9.080 63.682 1.00 42.14 95 LEU C O 1
ATOM 4116 N N . GLU C 1 97 ? -4.498 6.855 63.819 1.00 42.46 96 GLU C N 1
ATOM 4117 C CA . GLU C 1 97 ? -4.740 6.795 65.259 1.00 43.51 96 GLU C CA 1
ATOM 4118 C C . GLU C 1 97 ? -3.544 7.412 65.965 1.00 43.15 96 GLU C C 1
ATOM 4119 O O . GLU C 1 97 ? -3.710 8.147 66.942 1.00 43.58 96 GLU C O 1
ATOM 4125 N N . LEU C 1 98 ? -2.352 7.122 65.438 1.00 42.76 97 LEU C N 1
ATOM 4126 C CA . LEU C 1 98 ? -1.087 7.590 65.994 1.00 42.58 97 LEU C CA 1
ATOM 4127 C C . LEU C 1 98 ? -0.763 9.040 65.642 1.00 42.83 97 LEU C C 1
ATOM 4128 O O . LEU C 1 98 ? -0.292 9.783 66.499 1.00 42.94 97 LEU C O 1
ATOM 4133 N N . ILE C 1 99 ? -0.981 9.426 64.382 1.00 43.18 98 ILE C N 1
ATOM 4134 C CA . ILE C 1 99 ? -0.819 10.819 63.938 1.00 43.49 98 ILE C CA 1
ATOM 4135 C C . ILE C 1 99 ? -2.108 11.346 63.293 1.00 43.75 98 ILE C C 1
ATOM 4136 O O . ILE C 1 99 ? -2.251 11.346 62.066 1.00 43.74 98 ILE C O 1
ATOM 4141 N N . PRO C 1 100 ? -3.056 11.806 64.126 1.00 43.85 99 PRO C N 1
ATOM 4142 C CA . PRO C 1 100 ? -4.387 12.149 63.635 1.00 43.68 99 PRO C CA 1
ATOM 4143 C C . PRO C 1 100 ? -4.415 13.340 62.685 1.00 43.71 99 PRO C C 1
ATOM 4144 O O . PRO C 1 100 ? -5.349 13.460 61.880 1.00 44.14 99 PRO C O 1
ATOM 4148 N N . SER C 1 101 ? -3.404 14.199 62.759 1.00 43.38 100 SER C N 1
ATOM 4149 C CA . SER C 1 101 ? -3.410 15.424 61.972 1.00 43.55 100 SER C CA 1
ATOM 4150 C C . SER C 1 101 ? -2.852 15.255 60.551 1.00 43.55 100 SER C C 1
ATOM 4151 O O . SER C 1 101 ? -2.775 16.225 59.799 1.00 43.99 100 SER C O 1
ATOM 4154 N N . ALA C 1 102 ? -2.476 14.033 60.182 1.00 43.20 101 ALA C N 1
ATOM 4155 C CA . ALA C 1 102 ? -1.867 13.783 58.873 1.00 43.11 101 ALA C CA 1
ATOM 4156 C C . ALA C 1 102 ? -2.875 13.885 57.738 1.00 42.72 101 ALA C C 1
ATOM 4157 O O . ALA C 1 102 ? -4.058 13.675 57.935 1.00 42.91 101 ALA C O 1
ATOM 4159 N N . ARG C 1 103 ? -2.395 14.218 56.551 1.00 42.70 102 ARG C N 1
ATOM 4160 C CA . ARG C 1 103 ? -3.219 14.177 55.357 1.00 42.85 102 ARG C CA 1
ATOM 4161 C C . ARG C 1 103 ? -3.397 12.743 54.890 1.00 42.36 102 ARG C C 1
ATOM 4162 O O . ARG C 1 103 ? -2.520 11.891 55.083 1.00 42.43 102 ARG C O 1
ATOM 4170 N N . VAL C 1 104 ? -4.553 12.471 54.298 1.00 41.74 103 VAL C N 1
ATOM 4171 C CA . VAL C 1 104 ? -4.873 11.142 53.794 1.00 40.95 103 VAL C CA 1
ATOM 4172 C C . VAL C 1 104 ? -5.047 11.172 52.275 1.00 40.98 103 VAL C C 1
ATOM 4173 O O . VAL C 1 104 ? -5.853 11.929 51.734 1.00 40.95 103 VAL C O 1
ATOM 4177 N N . GLY C 1 105 ? -4.258 10.349 51.600 1.00 40.93 104 GLY C N 1
ATOM 4178 C CA . GLY C 1 105 ? -4.416 10.103 50.183 1.00 40.99 104 GLY C CA 1
ATOM 4179 C C . GLY C 1 105 ? -4.811 8.654 49.992 1.00 41.07 104 GLY C C 1
ATOM 4180 O O . GLY C 1 105 ? -4.789 7.873 50.941 1.00 40.96 104 GLY C O 1
ATOM 4181 N N . HIS C 1 106 ? -5.179 8.291 48.768 1.00 41.02 105 HIS C N 1
ATOM 4182 C CA . HIS C 1 106 ? -5.562 6.922 48.471 1.00 41.00 105 HIS C CA 1
ATOM 4183 C C . HIS C 1 106 ? -5.034 6.508 47.105 1.00 41.07 105 HIS C C 1
ATOM 4184 O O . HIS C 1 106 ? -5.077 7.286 46.138 1.00 41.00 105 HIS C O 1
ATOM 4191 N N . ILE C 1 107 ? -4.530 5.281 47.035 1.00 40.75 106 ILE C N 1
ATOM 4192 C CA . ILE C 1 107 ? -4.126 4.700 45.771 1.00 40.83 106 ILE C CA 1
ATOM 4193 C C . ILE C 1 107 ? -4.800 3.339 45.587 1.00 41.62 106 ILE C C 1
ATOM 4194 O O . ILE C 1 107 ? -4.557 2.401 46.359 1.00 41.42 106 ILE C O 1
ATOM 4199 N N . GLY C 1 108 ? -5.660 3.261 44.569 1.00 42.24 107 GLY C N 1
ATOM 4200 C CA . GLY C 1 108 ? -6.307 2.029 44.176 1.00 43.90 107 GLY C CA 1
ATOM 4201 C C . GLY C 1 108 ? -5.460 1.200 43.226 1.00 45.52 107 GLY C C 1
ATOM 4202 O O . GLY C 1 108 ? -5.315 1.544 42.047 1.00 45.44 107 GLY C O 1
ATOM 4203 N N . VAL C 1 109 ? -4.886 0.113 43.749 1.00 47.02 108 VAL C N 1
ATOM 4204 C CA . VAL C 1 109 ? -4.168 -0.867 42.926 1.00 48.72 108 VAL C CA 1
ATOM 4205 C C . VAL C 1 109 ? -4.818 -2.241 43.068 1.00 49.71 108 VAL C C 1
ATOM 4206 O O . VAL C 1 109 ? -5.052 -2.724 44.185 1.00 49.49 108 VAL C O 1
ATOM 4210 N N . TYR C 1 110 ? -5.129 -2.846 41.926 1.00 51.24 109 TYR C N 1
ATOM 4211 C CA . TYR C 1 110 ? -5.708 -4.180 41.884 1.00 52.97 109 TYR C CA 1
ATOM 4212 C C . TYR C 1 110 ? -4.705 -5.125 41.224 1.00 54.18 109 TYR C C 1
ATOM 4213 O O . TYR C 1 110 ? -4.160 -4.814 40.164 1.00 53.86 109 TYR C O 1
ATOM 4222 N N . ARG C 1 111 ? -4.447 -6.262 41.865 1.00 56.01 110 ARG C N 1
ATOM 4223 C CA . ARG C 1 111 ? -3.550 -7.278 41.303 1.00 58.38 110 ARG C CA 1
ATOM 4224 C C . ARG C 1 111 ? -4.311 -8.564 41.005 1.00 59.01 110 ARG C C 1
ATOM 4225 O O . ARG C 1 111 ? -4.933 -9.138 41.892 1.00 59.01 110 ARG C O 1
ATOM 4233 N N . ALA C 1 112 ? -4.270 -8.996 39.747 1.00 60.43 111 ALA C N 1
ATOM 4234 C CA . ALA C 1 112 ? -4.886 -10.256 39.336 1.00 62.02 111 ALA C CA 1
ATOM 4235 C C . ALA C 1 112 ? -3.808 -11.321 39.129 1.00 63.32 111 ALA C C 1
ATOM 4236 O O . ALA C 1 112 ? -2.623 -10.993 39.042 1.00 63.46 111 ALA C O 1
ATOM 4238 N N . ASP C 1 113 ? -4.207 -12.593 39.062 1.00 65.16 112 ASP C N 1
ATOM 4239 C CA . ASP C 1 113 ? -3.268 -13.664 38.686 1.00 66.86 112 ASP C CA 1
ATOM 4240 C C . ASP C 1 113 ? -2.755 -13.462 37.260 1.00 67.68 112 ASP C C 1
ATOM 4241 O O . ASP C 1 113 ? -1.576 -13.717 36.981 1.00 67.85 112 ASP C O 1
ATOM 4246 N N . ASP C 1 114 ? -3.663 -13.009 36.385 1.00 68.61 113 ASP C N 1
ATOM 4247 C CA . ASP C 1 114 ? -3.352 -12.319 35.120 1.00 69.26 113 ASP C CA 1
ATOM 4248 C C . ASP C 1 114 ? -2.207 -12.939 34.323 1.00 69.33 113 ASP C C 1
ATOM 4249 O O . ASP C 1 114 ? -1.211 -12.271 34.037 1.00 69.50 113 ASP C O 1
ATOM 4254 N N . ARG C 1 116 ? -0.803 -8.801 36.318 1.00 56.98 115 ARG C N 1
ATOM 4255 C CA . ARG C 1 116 ? -0.115 -7.505 36.346 1.00 57.49 115 ARG C CA 1
ATOM 4256 C C . ARG C 1 116 ? -1.043 -6.413 36.915 1.00 56.81 115 ARG C C 1
ATOM 4257 O O . ARG C 1 116 ? -2.206 -6.316 36.492 1.00 57.23 115 ARG C O 1
ATOM 4265 N N . PRO C 1 117 ? -0.530 -5.581 37.860 1.00 55.91 116 PRO C N 1
ATOM 4266 C CA . PRO C 1 117 ? -1.367 -4.649 38.630 1.00 54.96 116 PRO C CA 1
ATOM 4267 C C . PRO C 1 117 ? -1.967 -3.488 37.825 1.00 53.97 116 PRO C C 1
ATOM 4268 O O . PRO C 1 117 ? -1.350 -2.976 36.888 1.00 53.89 116 PRO C O 1
ATOM 4272 N N . VAL C 1 118 ? -3.162 -3.080 38.229 1.00 52.73 117 VAL C N 1
ATOM 4273 C CA . VAL C 1 118 ? -3.911 -2.035 37.558 1.00 51.72 117 VAL C CA 1
ATOM 4274 C C . VAL C 1 118 ? -4.112 -0.861 38.508 1.00 51.01 117 VAL C C 1
ATOM 4275 O O . VAL C 1 118 ? -4.522 -1.059 39.657 1.00 51.22 117 VAL C O 1
ATOM 4279 N N . GLU C 1 119 ? -3.802 0.347 38.035 1.00 49.88 118 GLU C N 1
ATOM 4280 C CA . GLU C 1 119 ? -4.127 1.577 38.762 1.00 48.91 118 GLU C CA 1
ATOM 4281 C C . GLU C 1 119 ? -5.553 2.031 38.453 1.00 48.28 118 GLU C C 1
ATOM 4282 O O . GLU C 1 119 ? -5.854 2.444 37.338 1.00 48.38 118 GLU C O 1
ATOM 4288 N N . TYR C 1 120 ? -6.430 1.972 39.446 1.00 47.43 119 TYR C N 1
ATOM 4289 C CA . TYR C 1 120 ? -7.818 2.358 39.220 1.00 46.51 119 TYR C CA 1
ATOM 4290 C C . TYR C 1 120 ? -8.268 3.561 40.054 1.00 46.01 119 TYR C C 1
ATOM 4291 O O . TYR C 1 120 ? -9.422 3.961 39.976 1.00 46.42 119 TYR C O 1
ATOM 4300 N N . LEU C 1 121 ? -7.373 4.123 40.860 1.00 45.23 120 LEU C N 1
ATOM 4301 C CA . LEU C 1 121 ? -7.692 5.327 41.631 1.00 44.64 120 LEU C CA 1
ATOM 4302 C C . LEU C 1 121 ? -6.443 5.988 42.185 1.00 43.87 120 LEU C C 1
ATOM 4303 O O . LEU C 1 121 ? -5.573 5.310 42.727 1.00 43.40 120 LEU C O 1
ATOM 4308 N N . VAL C 1 122 ? -6.366 7.310 42.025 1.00 43.27 121 VAL C N 1
ATOM 4309 C CA . VAL C 1 122 ? -5.323 8.137 42.641 1.00 42.75 121 VAL C CA 1
ATOM 4310 C C . VAL C 1 122 ? -5.946 9.408 43.199 1.00 42.88 121 VAL C C 1
ATOM 4311 O O . VAL C 1 122 ? -6.547 10.197 42.469 1.00 43.16 121 VAL C O 1
ATOM 4315 N N . ARG C 1 123 ? -5.805 9.602 44.501 1.00 42.93 122 ARG C N 1
ATOM 4316 C CA . ARG C 1 123 ? -6.348 10.775 45.138 1.00 43.16 122 ARG C CA 1
ATOM 4317 C C . ARG C 1 123 ? -5.332 11.238 46.173 1.00 43.32 122 ARG C C 1
ATOM 4318 O O . ARG C 1 123 ? -5.216 10.636 47.233 1.00 43.72 122 ARG C O 1
ATOM 4326 N N . LEU C 1 124 ? -4.568 12.283 45.850 1.00 43.72 123 LEU C N 1
ATOM 4327 C CA . LEU C 1 124 ? -3.477 12.749 46.722 1.00 44.40 123 LEU C CA 1
ATOM 4328 C C . LEU C 1 124 ? -3.622 14.176 47.192 1.00 45.12 123 LEU C C 1
ATOM 4329 O O . LEU C 1 124 ? -4.178 14.998 46.491 1.00 45.36 123 LEU C O 1
ATOM 4334 N N . PRO C 1 125 ? -3.113 14.474 48.394 1.00 46.13 124 PRO C N 1
ATOM 4335 C CA . PRO C 1 125 ? -2.948 15.854 48.818 1.00 46.81 124 PRO C CA 1
ATOM 4336 C C . PRO C 1 125 ? -1.830 16.583 48.056 1.00 47.80 124 PRO C C 1
ATOM 4337 O O . PRO C 1 125 ? -1.138 15.986 47.219 1.00 47.77 124 PRO C O 1
ATOM 4341 N N . ASP C 1 126 ? -1.692 17.877 48.350 1.00 48.96 125 ASP C N 1
ATOM 4342 C CA . ASP C 1 126 ? -0.580 18.714 47.901 1.00 50.05 125 ASP C CA 1
ATOM 4343 C C . ASP C 1 126 ? 0.721 17.969 48.039 1.00 50.14 125 ASP C C 1
ATOM 4344 O O . ASP C 1 126 ? 1.023 17.473 49.109 1.00 50.10 125 ASP C O 1
ATOM 4349 N N . LEU C 1 127 ? 1.498 17.903 46.968 1.00 50.75 126 LEU C N 1
ATOM 4350 C CA . LEU C 1 127 ? 2.770 17.192 47.010 1.00 51.23 126 LEU C CA 1
ATOM 4351 C C . LEU C 1 127 ? 3.888 17.958 47.701 1.00 52.11 126 LEU C C 1
ATOM 4352 O O . LEU C 1 127 ? 4.816 17.339 48.213 1.00 52.41 126 LEU C O 1
ATOM 4357 N N . GLU C 1 128 ? 3.789 19.288 47.729 1.00 53.27 127 GLU C N 1
ATOM 4358 C CA . GLU C 1 128 ? 4.903 20.167 48.134 1.00 54.53 127 GLU C CA 1
ATOM 4359 C C . GLU C 1 128 ? 5.319 19.991 49.584 1.00 54.54 127 GLU C C 1
ATOM 4360 O O . GLU C 1 128 ? 4.521 20.236 50.496 1.00 54.51 127 GLU C O 1
ATOM 4366 N N . ASP C 1 129 ? 6.571 19.570 49.775 1.00 54.75 128 ASP C N 1
ATOM 4367 C CA . ASP C 1 129 ? 7.223 19.481 51.098 1.00 54.91 128 ASP C CA 1
ATOM 4368 C C . ASP C 1 129 ? 6.572 18.479 52.058 1.00 54.24 128 ASP C C 1
ATOM 4369 O O . ASP C 1 129 ? 6.361 18.773 53.237 1.00 54.22 128 ASP C O 1
ATOM 4374 N N . ARG C 1 130 ? 6.259 17.296 51.539 1.00 53.52 129 ARG C N 1
ATOM 4375 C CA . ARG C 1 130 ? 5.539 16.268 52.294 1.00 52.59 129 ARG C CA 1
ATOM 4376 C C . ARG C 1 130 ? 6.210 14.917 52.154 1.00 51.47 129 ARG C C 1
ATOM 4377 O O . ARG C 1 130 ? 6.715 14.576 51.087 1.00 51.88 129 ARG C O 1
ATOM 4385 N N . ILE C 1 131 ? 6.202 14.157 53.241 1.00 49.88 130 ILE C N 1
ATOM 4386 C CA . ILE C 1 131 ? 6.686 12.790 53.240 1.00 48.46 130 ILE C CA 1
ATOM 4387 C C . ILE C 1 131 ? 5.450 11.916 53.056 1.00 47.44 130 ILE C C 1
ATOM 4388 O O . ILE C 1 131 ? 4.422 12.161 53.698 1.00 47.98 130 ILE C O 1
ATOM 4393 N N . PHE C 1 132 ? 5.528 10.932 52.164 1.00 45.60 131 PHE C N 1
ATOM 4394 C CA . PHE C 1 132 ? 4.384 10.059 51.902 1.00 44.09 131 PHE C CA 1
ATOM 4395 C C . PHE C 1 132 ? 4.630 8.646 52.423 1.00 42.95 131 PHE C C 1
ATOM 4396 O O . PHE C 1 132 ? 5.679 8.046 52.157 1.00 42.37 131 PHE C O 1
ATOM 4404 N N . ILE C 1 133 ? 3.646 8.131 53.160 1.00 41.72 132 ILE C N 1
ATOM 4405 C CA . ILE C 1 133 ? 3.730 6.825 53.812 1.00 40.63 132 ILE C CA 1
ATOM 4406 C C . ILE C 1 133 ? 2.644 5.896 53.313 1.00 39.86 132 ILE C C 1
ATOM 4407 O O . ILE C 1 133 ? 1.486 6.018 53.705 1.00 39.47 132 ILE C O 1
ATOM 4412 N N . LEU C 1 134 ? 3.038 4.943 52.474 1.00 39.70 133 LEU C N 1
ATOM 4413 C CA . LEU C 1 134 ? 2.096 4.000 51.853 1.00 39.26 133 LEU C CA 1
ATOM 4414 C C . LEU C 1 134 ? 1.878 2.713 52.650 1.00 39.61 133 LEU C C 1
ATOM 4415 O O . LEU C 1 134 ? 2.740 2.288 53.422 1.00 39.71 133 LEU C O 1
ATOM 4420 N N . CYS C 1 135 ? 0.720 2.097 52.429 1.00 39.87 134 CYS C N 1
ATOM 4421 C CA . CYS C 1 135 ? 0.240 0.980 53.233 1.00 40.05 134 CYS C CA 1
ATOM 4422 C C . CYS C 1 135 ? -0.391 -0.085 52.424 1.00 39.55 134 CYS C C 1
ATOM 4423 O O . CYS C 1 135 ? -1.280 0.188 51.645 1.00 39.52 134 CYS C O 1
ATOM 4426 N N . ASP C 1 136 ? 0.013 -1.309 52.700 1.00 39.56 135 ASP C N 1
ATOM 4427 C CA . ASP C 1 136 ? -0.564 -2.495 52.104 1.00 39.46 135 ASP C CA 1
ATOM 4428 C C . ASP C 1 136 ? 0.009 -3.636 52.964 1.00 39.17 135 ASP C C 1
ATOM 4429 O O . ASP C 1 136 ? 1.219 -3.706 53.160 1.00 38.60 135 ASP C O 1
ATOM 4434 N N . PRO C 1 137 ? -0.853 -4.499 53.523 1.00 39.18 136 PRO C N 1
ATOM 4435 C CA . PRO C 1 137 ? -0.385 -5.549 54.434 1.00 39.75 136 PRO C CA 1
ATOM 4436 C C . PRO C 1 137 ? 0.647 -6.504 53.841 1.00 40.32 136 PRO C C 1
ATOM 4437 O O . PRO C 1 137 ? 1.437 -7.078 54.586 1.00 40.20 136 PRO C O 1
ATOM 4441 N N . MET C 1 138 ? 0.655 -6.643 52.519 1.00 41.02 137 MET C N 1
ATOM 4442 C CA . MET C 1 138 ? 1.291 -7.788 51.881 1.00 42.00 137 MET C CA 1
ATOM 4443 C C . MET C 1 138 ? 2.174 -7.421 50.667 1.00 41.67 137 MET C C 1
ATOM 4444 O O . MET C 1 138 ? 1.686 -6.882 49.669 1.00 41.58 137 MET C O 1
ATOM 4449 N N . VAL C 1 139 ? 3.469 -7.716 50.748 1.00 41.23 138 VAL C N 1
ATOM 4450 C CA . VAL C 1 13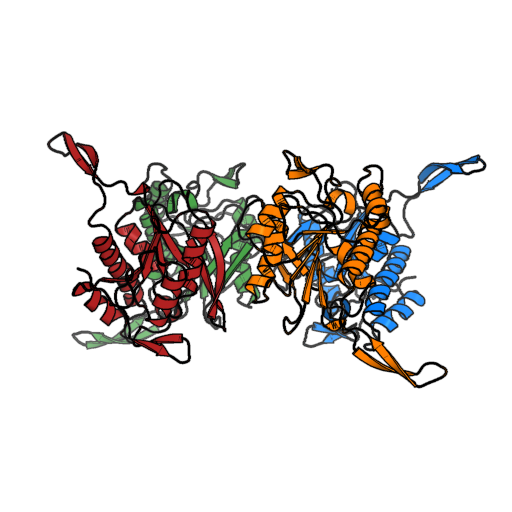9 ? 4.340 -7.543 49.590 1.00 40.58 138 VAL C CA 1
ATOM 4451 C C . VAL C 1 139 ? 4.752 -8.909 49.029 1.00 40.42 138 VAL C C 1
ATOM 4452 O O . VAL C 1 139 ? 5.853 -9.392 49.291 1.00 40.50 138 VAL C O 1
ATOM 4456 N N . ALA C 1 140 ? 3.845 -9.528 48.272 1.00 40.10 139 ALA C N 1
ATOM 4457 C CA . ALA C 1 140 ? 4.071 -10.855 47.678 1.00 39.80 139 ALA C CA 1
ATOM 4458 C C . ALA C 1 140 ? 4.967 -10.807 46.441 1.00 39.98 139 ALA C C 1
ATOM 4459 O O . ALA C 1 140 ? 6.157 -11.118 46.536 1.00 39.67 139 ALA C O 1
ATOM 4461 N N . THR C 1 141 ? 4.411 -10.404 45.294 1.00 40.06 140 THR C N 1
ATOM 4462 C CA . THR C 1 141 ? 5.207 -10.315 44.064 1.00 40.32 140 THR C CA 1
ATOM 4463 C C . THR C 1 141 ? 6.016 -9.034 44.036 1.00 40.45 140 THR C C 1
ATOM 4464 O O . THR C 1 141 ? 7.060 -8.976 43.404 1.00 41.10 140 THR C O 1
ATOM 4468 N N . GLY C 1 142 ? 5.531 -7.998 44.704 1.00 40.45 141 GLY C N 1
ATOM 4469 C CA . GLY C 1 142 ? 6.235 -6.711 44.694 1.00 40.60 141 GLY C CA 1
ATOM 4470 C C . GLY C 1 142 ? 5.743 -5.742 43.626 1.00 40.52 141 GLY C C 1
ATOM 4471 O O . GLY C 1 142 ? 6.057 -4.546 43.670 1.00 40.26 141 GLY C O 1
ATOM 4472 N N . TYR C 1 143 ? 4.964 -6.254 42.675 1.00 40.47 142 TYR C N 1
ATOM 4473 C CA . TYR C 1 143 ? 4.480 -5.447 41.558 1.00 40.76 142 TYR C CA 1
ATOM 4474 C C . TYR C 1 143 ? 3.496 -4.348 41.965 1.00 40.59 142 TYR C C 1
ATOM 4475 O O . TYR C 1 143 ? 3.620 -3.202 41.511 1.00 40.61 142 TYR C O 1
ATOM 4484 N N . SER C 1 144 ? 2.552 -4.697 42.837 1.00 40.54 143 SER C N 1
ATOM 4485 C CA . SER C 1 144 ? 1.610 -3.738 43.416 1.00 40.76 143 SER C CA 1
ATOM 4486 C C . SER C 1 144 ? 2.317 -2.600 44.117 1.00 40.85 143 SER C C 1
ATOM 4487 O O . SER C 1 144 ? 1.974 -1.433 43.907 1.00 41.29 143 SER C O 1
ATOM 4490 N N . ALA C 1 145 ? 3.305 -2.934 44.941 1.00 40.33 144 ALA C N 1
ATOM 4491 C CA . ALA C 1 145 ? 3.981 -1.928 45.745 1.00 40.30 144 ALA C CA 1
ATOM 4492 C C . ALA C 1 145 ? 4.789 -0.979 44.865 1.00 40.34 144 ALA C C 1
ATOM 4493 O O . ALA C 1 145 ? 4.843 0.226 45.118 1.00 40.23 144 ALA C O 1
ATOM 4495 N N . ALA C 1 146 ? 5.426 -1.535 43.841 1.00 40.56 145 ALA C N 1
ATOM 4496 C CA . ALA C 1 146 ? 6.206 -0.740 42.921 1.00 40.77 145 ALA C CA 1
ATOM 4497 C C . ALA C 1 146 ? 5.283 0.229 42.163 1.00 40.92 145 ALA C C 1
ATOM 4498 O O . ALA C 1 146 ? 5.587 1.419 42.063 1.00 40.47 145 ALA C O 1
ATOM 4500 N N . HIS C 1 147 ? 4.152 -0.275 41.670 1.00 41.09 146 HIS C N 1
ATOM 4501 C CA . HIS C 1 147 ? 3.180 0.576 40.978 1.00 42.01 146 HIS C CA 1
ATOM 4502 C C . HIS C 1 147 ? 2.620 1.704 41.840 1.00 41.64 146 HIS C C 1
ATOM 4503 O O . HIS C 1 147 ? 2.458 2.827 41.368 1.00 41.41 146 HIS C O 1
ATOM 4510 N N . ALA C 1 148 ? 2.332 1.394 43.100 1.00 41.65 147 ALA C N 1
ATOM 4511 C CA . ALA C 1 148 ? 1.830 2.381 44.049 1.00 41.38 147 ALA C CA 1
ATOM 4512 C C . ALA C 1 148 ? 2.873 3.451 44.268 1.00 41.60 147 ALA C C 1
ATOM 4513 O O . ALA C 1 148 ? 2.527 4.630 44.334 1.00 41.59 147 ALA C O 1
ATOM 4515 N N . ILE C 1 149 ? 4.143 3.046 44.360 1.00 41.73 148 ILE C N 1
ATOM 4516 C CA . ILE C 1 149 ? 5.234 4.017 44.460 1.00 42.21 148 ILE C CA 1
ATOM 4517 C C . ILE C 1 149 ? 5.462 4.804 43.148 1.00 42.36 148 ILE C C 1
ATOM 4518 O O . ILE C 1 149 ? 5.760 6.000 43.185 1.00 42.67 148 ILE C O 1
ATOM 4523 N N . ASP C 1 150 ? 5.298 4.131 42.012 1.00 42.40 149 ASP C N 1
ATOM 4524 C CA . ASP C 1 150 ? 5.273 4.771 40.697 1.00 42.39 149 ASP C CA 1
ATOM 4525 C C . ASP C 1 150 ? 4.371 5.998 40.683 1.00 42.29 149 ASP C C 1
ATOM 4526 O O . ASP C 1 150 ? 4.741 7.038 40.136 1.00 42.19 149 ASP C O 1
ATOM 4531 N N . VAL C 1 151 ? 3.193 5.868 41.296 1.00 42.11 150 VAL C N 1
ATOM 4532 C CA . VAL C 1 151 ? 2.195 6.927 41.297 1.00 41.79 150 VAL C CA 1
ATOM 4533 C C . VAL C 1 151 ? 2.790 8.238 41.803 1.00 42.19 150 VAL C C 1
ATOM 4534 O O . VAL C 1 151 ? 2.551 9.284 41.220 1.00 42.68 150 VAL C O 1
ATOM 4538 N N . LEU C 1 152 ? 3.591 8.180 42.862 1.00 42.45 151 LEU C N 1
ATOM 4539 C CA . LEU C 1 152 ? 4.191 9.394 43.424 1.00 42.90 151 LEU C CA 1
ATOM 4540 C C . LEU C 1 152 ? 5.496 9.803 42.744 1.00 42.96 151 LEU C C 1
ATOM 4541 O O . LEU C 1 152 ? 5.826 10.994 42.656 1.00 42.55 151 LEU C O 1
ATOM 4546 N N . LYS C 1 153 ? 6.245 8.818 42.271 1.00 43.30 152 LYS C N 1
ATOM 4547 C CA . LYS C 1 153 ? 7.411 9.122 41.457 1.00 43.92 152 LYS C CA 1
ATOM 4548 C C . LYS C 1 153 ? 7.011 9.813 40.138 1.00 44.23 152 LYS C C 1
ATOM 4549 O O . LYS C 1 153 ? 7.638 10.797 39.755 1.00 44.27 152 LYS C O 1
ATOM 4555 N N . ARG C 1 154 ? 5.936 9.333 39.498 1.00 44.63 153 ARG C N 1
ATOM 4556 C CA . ARG C 1 154 ? 5.326 9.997 38.320 1.00 44.78 153 ARG C CA 1
ATOM 4557 C C . ARG C 1 154 ? 5.088 11.492 38.512 1.00 44.39 153 ARG C C 1
ATOM 4558 O O . ARG C 1 154 ? 5.173 12.261 37.557 1.00 44.64 153 ARG C O 1
ATOM 4566 N N . ARG C 1 155 ? 4.765 11.897 39.735 1.00 43.90 154 ARG C N 1
ATOM 4567 C CA . ARG C 1 155 ? 4.461 13.294 40.015 1.00 43.46 154 ARG C CA 1
ATOM 4568 C C . ARG C 1 155 ? 5.644 14.076 40.622 1.00 43.65 154 ARG C C 1
ATOM 4569 O O . ARG C 1 155 ? 5.457 15.097 41.271 1.00 43.72 154 ARG C O 1
ATOM 4577 N N . GLY C 1 156 ? 6.862 13.595 40.395 1.00 44.00 155 GLY C N 1
ATOM 4578 C CA . GLY C 1 156 ? 8.065 14.262 40.887 1.00 44.76 155 GLY C CA 1
ATOM 4579 C C . GLY C 1 156 ? 8.381 14.206 42.381 1.00 45.49 155 GLY C C 1
ATOM 4580 O O . GLY C 1 156 ? 9.063 15.084 42.897 1.00 45.93 155 GLY C O 1
ATOM 4581 N N . VAL C 1 157 ? 7.900 13.192 43.094 1.00 45.86 156 VAL C N 1
ATOM 4582 C CA . VAL C 1 157 ? 8.320 13.005 44.483 1.00 45.89 156 VAL C CA 1
ATOM 4583 C C . VAL C 1 157 ? 9.476 11.998 44.512 1.00 46.30 156 VAL C C 1
ATOM 4584 O O . VAL C 1 157 ? 9.323 10.867 44.038 1.00 46.23 156 VAL C O 1
ATOM 4588 N N . PRO C 1 158 ? 10.638 12.413 45.051 1.00 46.53 157 PRO C N 1
ATOM 4589 C CA . PRO C 1 158 ? 11.795 11.526 45.085 1.00 46.94 157 PRO C CA 1
ATOM 4590 C C . PRO C 1 158 ? 11.691 10.486 46.210 1.00 47.64 157 PRO C C 1
ATOM 4591 O O . PRO C 1 158 ? 11.000 10.715 47.216 1.00 47.82 157 PRO C O 1
ATOM 4595 N N . GLY C 1 159 ? 12.377 9.359 46.031 1.00 47.90 158 GLY C N 1
ATOM 4596 C CA . GLY C 1 159 ? 12.335 8.249 46.976 1.00 48.52 158 GLY C CA 1
ATOM 4597 C C . GLY C 1 159 ? 12.594 8.630 48.416 1.00 48.84 158 GLY C C 1
ATOM 4598 O O . GLY C 1 159 ? 11.985 8.062 49.316 1.00 48.79 158 GLY C O 1
ATOM 4599 N N . GLU C 1 160 ? 13.494 9.597 48.616 1.00 49.51 159 GLU C N 1
ATOM 4600 C CA . GLU C 1 160 ? 13.853 10.132 49.939 1.00 50.18 159 GLU C CA 1
ATOM 4601 C C . GLU C 1 160 ? 12.637 10.521 50.769 1.00 49.84 159 GLU C C 1
ATOM 4602 O O . GLU C 1 160 ? 12.649 10.378 51.987 1.00 50.01 159 GLU C O 1
ATOM 4608 N N . ARG C 1 161 ? 11.596 11.017 50.106 1.00 49.39 160 ARG C N 1
ATOM 4609 C CA . ARG C 1 161 ? 10.401 11.498 50.794 1.00 48.92 160 ARG C CA 1
ATOM 4610 C C . ARG C 1 161 ? 9.272 10.461 50.749 1.00 48.37 160 ARG C C 1
ATOM 4611 O O . ARG C 1 161 ? 8.092 10.780 50.991 1.00 48.21 160 ARG C O 1
ATOM 4619 N N . LEU C 1 162 ? 9.650 9.217 50.450 1.00 47.55 161 LEU C N 1
ATOM 4620 C CA . LEU C 1 162 ? 8.683 8.127 50.269 1.00 46.94 161 LEU C CA 1
ATOM 4621 C C . LEU C 1 162 ? 8.984 6.917 51.147 1.00 46.51 161 LEU C C 1
ATOM 4622 O O . LEU C 1 162 ? 10.139 6.520 51.309 1.00 46.69 161 LEU C O 1
ATOM 4627 N N . MET C 1 163 ? 7.932 6.351 51.724 1.00 45.56 162 MET C N 1
ATOM 4628 C CA . MET C 1 163 ? 8.055 5.141 52.512 1.00 45.33 162 MET C CA 1
ATOM 4629 C C . MET C 1 163 ? 6.901 4.169 52.264 1.00 43.62 162 MET C C 1
ATOM 4630 O O . MET C 1 163 ? 5.755 4.578 52.031 1.00 43.11 162 MET C O 1
ATOM 4635 N N . PHE C 1 164 ? 7.221 2.880 52.334 1.00 41.91 163 PHE C N 1
ATOM 4636 C CA . PHE C 1 164 ? 6.226 1.848 52.214 1.00 40.74 163 PHE C CA 1
ATOM 4637 C C . PHE C 1 164 ? 6.210 1.006 53.486 1.00 40.64 163 PHE C C 1
ATOM 4638 O O . PHE C 1 164 ? 7.261 0.599 53.999 1.00 40.50 163 PHE C O 1
ATOM 4646 N N . LEU C 1 165 ? 5.000 0.756 53.979 1.00 40.19 164 LEU C N 1
ATOM 4647 C CA . LEU C 1 165 ? 4.771 -0.013 55.185 1.00 39.50 164 LEU C CA 1
ATOM 4648 C C . LEU C 1 165 ? 3.963 -1.235 54.854 1.00 39.15 164 LEU C C 1
ATOM 4649 O O . LEU C 1 165 ? 2.913 -1.138 54.210 1.00 39.25 164 LEU C O 1
ATOM 4654 N N . ALA C 1 166 ? 4.453 -2.382 55.309 1.00 38.72 165 ALA C N 1
ATOM 4655 C CA . ALA C 1 166 ? 3.787 -3.667 55.095 1.00 38.52 165 ALA C CA 1
ATOM 4656 C C . ALA C 1 166 ? 3.927 -4.541 56.343 1.00 38.30 165 ALA C C 1
ATOM 4657 O O . ALA C 1 166 ? 4.791 -4.289 57.179 1.00 38.99 165 ALA C O 1
ATOM 4659 N N . LEU C 1 167 ? 3.073 -5.549 56.484 1.00 38.11 166 LEU C N 1
ATOM 4660 C CA . LEU C 1 167 ? 3.228 -6.521 57.567 1.00 37.78 166 LEU C CA 1
ATOM 4661 C C . LEU C 1 167 ? 4.258 -7.567 57.203 1.00 37.37 166 LEU C C 1
ATOM 4662 O O . LEU C 1 167 ? 5.254 -7.765 57.895 1.00 37.35 166 LEU C O 1
ATOM 4667 N N . VAL C 1 168 ? 4.006 -8.229 56.089 1.00 37.27 167 VAL C N 1
ATOM 4668 C CA . VAL C 1 168 ? 4.747 -9.402 55.712 1.00 37.17 167 VAL C CA 1
ATOM 4669 C C . VAL C 1 168 ? 5.169 -9.211 54.265 1.00 37.49 167 VAL C C 1
ATOM 4670 O O . VAL C 1 168 ? 4.403 -8.673 53.452 1.00 37.67 167 VAL C O 1
ATOM 4674 N N . ALA C 1 169 ? 6.401 -9.603 53.954 1.00 37.79 168 ALA C N 1
ATOM 4675 C CA . ALA C 1 169 ? 6.907 -9.532 52.585 1.00 38.29 168 ALA C CA 1
ATOM 4676 C C . ALA C 1 169 ? 7.645 -10.801 52.221 1.00 38.55 168 ALA C C 1
ATOM 4677 O O . ALA C 1 169 ? 8.340 -11.382 53.064 1.00 39.14 168 ALA C O 1
ATOM 4679 N N . ALA C 1 170 ? 7.515 -11.225 50.967 1.00 38.43 169 ALA C N 1
ATOM 4680 C CA . ALA C 1 170 ? 8.343 -12.313 50.449 1.00 38.34 169 ALA C CA 1
ATOM 4681 C C . ALA C 1 170 ? 9.667 -11.736 49.943 1.00 38.64 169 ALA C C 1
ATOM 4682 O O . ALA C 1 170 ? 9.706 -10.593 49.475 1.00 38.76 169 ALA C O 1
ATOM 4684 N N . PRO C 1 171 ? 10.767 -12.510 50.048 1.00 38.89 170 PRO C N 1
ATOM 4685 C CA . PRO C 1 171 ? 12.019 -12.064 49.458 1.00 39.00 170 PRO C CA 1
ATOM 4686 C C . PRO C 1 171 ? 11.928 -11.760 47.957 1.00 39.44 170 PRO C C 1
ATOM 4687 O O . PRO C 1 171 ? 12.658 -10.898 47.472 1.00 38.95 170 PRO C O 1
ATOM 4691 N N . GLU C 1 172 ? 11.055 -12.445 47.220 1.00 40.19 171 GLU C N 1
ATOM 4692 C CA . GLU C 1 172 ? 10.956 -12.149 45.779 1.00 41.51 171 GLU C CA 1
ATOM 4693 C C . GLU C 1 172 ? 10.245 -10.824 45.485 1.00 41.80 171 GLU C C 1
ATOM 4694 O O . GLU C 1 172 ? 10.544 -10.170 44.486 1.00 42.36 171 GLU C O 1
ATOM 4700 N N . GLY C 1 173 ? 9.336 -10.425 46.369 1.00 41.99 172 GLY C N 1
ATOM 4701 C CA . GLY C 1 173 ? 8.650 -9.144 46.245 1.00 42.45 172 GLY C CA 1
ATOM 4702 C C . GLY C 1 173 ? 9.533 -7.972 46.634 1.00 42.88 172 GLY C C 1
ATOM 4703 O O . GLY C 1 173 ? 9.470 -6.905 46.019 1.00 43.45 172 GLY C O 1
ATOM 4704 N N . VAL C 1 174 ? 10.358 -8.159 47.658 1.00 42.66 173 VAL C N 1
ATOM 4705 C CA . VAL C 1 174 ? 11.295 -7.119 48.061 1.00 42.59 173 VAL C CA 1
ATOM 4706 C C . VAL C 1 174 ? 12.304 -6.889 46.938 1.00 42.86 173 VAL C C 1
ATOM 4707 O O . VAL C 1 174 ? 12.746 -5.752 46.706 1.00 42.91 173 VAL C O 1
ATOM 4711 N N . GLN C 1 175 ? 12.646 -7.974 46.239 1.00 43.12 174 GLN C N 1
ATOM 4712 C CA . GLN C 1 175 ? 13.596 -7.933 45.126 1.00 43.23 174 GLN C CA 1
ATOM 4713 C C . GLN C 1 175 ? 13.054 -7.077 43.989 1.00 43.07 174 GLN C C 1
ATOM 4714 O O . GLN C 1 175 ? 13.767 -6.235 43.442 1.00 43.11 174 GLN C O 1
ATOM 4720 N N . VAL C 1 176 ? 11.784 -7.292 43.654 1.00 42.74 175 VAL C N 1
ATOM 4721 C CA . VAL C 1 176 ? 11.109 -6.490 42.644 1.00 42.59 175 VAL C CA 1
ATOM 4722 C C . VAL C 1 176 ? 11.081 -5.030 43.083 1.00 42.90 175 VAL C C 1
ATOM 4723 O O . VAL C 1 176 ? 11.519 -4.150 42.344 1.00 43.15 175 VAL C O 1
ATOM 4727 N N . PHE C 1 177 ? 10.588 -4.795 44.301 1.00 43.07 176 PHE C N 1
ATOM 4728 C CA . PHE C 1 177 ? 10.409 -3.444 44.846 1.00 43.09 176 PHE C CA 1
ATOM 4729 C C . PHE C 1 177 ? 11.710 -2.652 44.854 1.00 43.17 176 PHE C C 1
ATOM 4730 O O . PHE C 1 177 ? 11.747 -1.510 44.394 1.00 42.91 176 PHE C O 1
ATOM 4738 N N . GLN C 1 178 ? 12.764 -3.277 45.380 1.00 43.35 177 GLN C N 1
ATOM 4739 C CA . GLN C 1 178 ? 14.079 -2.656 45.496 1.00 43.56 177 GLN C CA 1
ATOM 4740 C C . GLN C 1 178 ? 14.712 -2.421 44.137 1.00 43.36 177 GLN C C 1
ATOM 4741 O O . GLN C 1 178 ? 15.349 -1.395 43.922 1.00 43.40 177 GLN C O 1
ATOM 4747 N N . ASP C 1 179 ? 14.524 -3.371 43.222 1.00 43.51 178 ASP C N 1
ATOM 4748 C CA . ASP C 1 179 ? 14.983 -3.216 41.838 1.00 43.37 178 ASP C CA 1
ATOM 4749 C C . ASP C 1 179 ? 14.321 -2.032 41.149 1.00 42.92 178 ASP C C 1
ATOM 4750 O O . ASP C 1 179 ? 14.967 -1.334 40.378 1.00 43.46 178 ASP C O 1
ATOM 4755 N N . ALA C 1 180 ? 13.042 -1.813 41.443 1.00 42.44 179 ALA C N 1
ATOM 4756 C CA . ALA C 1 180 ? 12.284 -0.662 40.949 1.00 42.27 179 ALA C CA 1
ATOM 4757 C C . ALA C 1 180 ? 12.624 0.650 41.651 1.00 42.25 179 ALA C C 1
ATOM 4758 O O . ALA C 1 180 ? 12.796 1.673 41.000 1.00 42.11 179 ALA C O 1
ATOM 4760 N N . HIS C 1 181 ? 12.694 0.608 42.981 1.00 42.62 180 HIS C N 1
ATOM 4761 C CA . HIS C 1 181 ? 12.811 1.804 43.818 1.00 42.76 180 HIS C CA 1
ATOM 4762 C C . HIS C 1 181 ? 13.883 1.626 44.908 1.00 43.14 180 HIS C C 1
ATOM 4763 O O . HIS C 1 181 ? 13.545 1.393 46.081 1.00 43.54 180 HIS C O 1
ATOM 4770 N N . PRO C 1 182 ? 15.174 1.768 44.541 1.00 42.99 181 PRO C N 1
ATOM 4771 C CA . PRO C 1 182 ? 16.227 1.371 45.484 1.00 42.74 181 PRO C CA 1
ATOM 4772 C C . PRO C 1 182 ? 16.366 2.317 46.676 1.00 42.74 181 PRO C C 1
ATOM 4773 O O . PRO C 1 182 ? 16.915 1.932 47.714 1.00 42.79 181 PRO C O 1
ATOM 4777 N N . ASP C 1 183 ? 15.867 3.541 46.534 1.00 42.61 182 ASP C N 1
ATOM 4778 C CA . ASP C 1 183 ? 16.025 4.534 47.589 1.00 42.51 182 ASP C CA 1
ATOM 4779 C C . ASP C 1 183 ? 14.797 4.672 48.490 1.00 41.91 182 ASP C C 1
ATOM 4780 O O . ASP C 1 183 ? 14.802 5.456 49.438 1.00 42.07 182 ASP C O 1
ATOM 4785 N N . VAL C 1 184 ? 13.755 3.898 48.205 1.00 41.17 183 VAL C N 1
ATOM 4786 C CA . VAL C 1 184 ? 12.546 3.928 49.013 1.00 40.41 183 VAL C CA 1
ATOM 4787 C C . VAL C 1 184 ? 12.622 2.919 50.171 1.00 40.30 183 VAL C C 1
ATOM 4788 O O . VAL C 1 184 ? 12.809 1.715 49.951 1.00 39.91 183 VAL C O 1
ATOM 4792 N N . LYS C 1 185 ? 12.476 3.422 51.397 1.00 40.04 184 LYS C N 1
ATOM 4793 C CA . LYS C 1 185 ? 12.439 2.571 52.583 1.00 40.16 184 LYS C CA 1
ATOM 4794 C C . LYS C 1 185 ? 11.202 1.690 52.615 1.00 40.09 184 LYS C C 1
ATOM 4795 O O . LYS C 1 185 ? 10.084 2.169 52.405 1.00 40.54 184 LYS C O 1
ATOM 4801 N N . LEU C 1 186 ? 11.414 0.398 52.861 1.00 39.62 185 LEU C N 1
ATOM 4802 C CA . LEU C 1 186 ? 10.327 -0.556 53.061 1.00 38.73 185 LEU C CA 1
ATOM 4803 C C . LEU C 1 186 ? 10.378 -1.077 54.491 1.00 38.60 185 LEU C C 1
ATOM 4804 O O . LEU C 1 186 ? 11.387 -1.648 54.916 1.00 37.87 185 LEU C O 1
ATOM 4809 N N . TYR C 1 187 ? 9.287 -0.854 55.224 1.00 38.58 186 TYR C N 1
ATOM 4810 C CA . TYR C 1 187 ? 9.165 -1.301 56.608 1.00 38.49 186 TYR C CA 1
ATOM 4811 C C . TYR C 1 187 ? 8.247 -2.508 56.744 1.00 38.66 186 TYR C C 1
ATOM 4812 O O . TYR C 1 187 ? 7.139 -2.559 56.172 1.00 38.63 186 TYR C O 1
ATOM 4821 N N . VAL C 1 188 ? 8.704 -3.470 57.537 1.00 38.24 187 VAL C N 1
ATOM 4822 C CA . VAL C 1 188 ? 8.091 -4.781 57.549 1.00 37.98 187 VAL C CA 1
ATOM 4823 C C . VAL C 1 188 ? 8.065 -5.375 58.980 1.00 37.91 187 VAL C C 1
ATOM 4824 O O . VAL C 1 188 ? 8.975 -5.130 59.782 1.00 37.89 187 VAL C O 1
ATOM 4828 N N . ALA C 1 189 ? 6.994 -6.092 59.319 1.00 37.20 188 ALA C N 1
ATOM 4829 C CA . ALA C 1 189 ? 6.953 -6.805 60.584 1.00 36.78 188 ALA C CA 1
ATOM 4830 C C . ALA C 1 189 ? 7.739 -8.118 60.449 1.00 36.87 188 ALA C C 1
ATOM 4831 O O . ALA C 1 189 ? 8.404 -8.545 61.387 1.00 37.37 188 ALA C O 1
ATOM 4833 N N . SER C 1 190 ? 7.675 -8.742 59.272 1.00 36.83 189 SER C N 1
ATOM 4834 C CA . SER C 1 190 ? 8.450 -9.969 58.986 1.00 36.46 189 SER C CA 1
ATOM 4835 C C . SER C 1 190 ? 8.782 -10.146 57.500 1.00 35.96 189 SER C C 1
ATOM 4836 O O . SER C 1 190 ? 7.952 -9.908 56.619 1.00 35.93 189 SER C O 1
ATOM 4839 N N . LEU C 1 191 ? 10.017 -10.538 57.239 1.00 35.54 190 LEU C N 1
ATOM 4840 C CA . LEU C 1 191 ? 10.373 -11.080 55.957 1.00 35.38 190 LEU C CA 1
ATOM 4841 C C . LEU C 1 191 ? 10.167 -12.582 56.079 1.00 35.66 190 LEU C C 1
ATOM 4842 O O . LEU C 1 191 ? 10.931 -13.267 56.766 1.00 34.84 190 LEU C O 1
ATOM 4847 N N . ASP C 1 192 ? 9.105 -13.076 55.445 1.00 36.42 191 ASP C N 1
ATOM 4848 C CA . ASP C 1 192 ? 8.801 -14.507 55.441 1.00 37.35 191 ASP C CA 1
ATOM 4849 C C . ASP C 1 192 ? 9.752 -15.190 54.437 1.00 37.74 191 ASP C C 1
ATOM 4850 O O . ASP C 1 192 ? 10.722 -14.571 54.006 1.00 37.80 191 ASP C O 1
ATOM 4855 N N . SER C 1 193 ? 9.508 -16.449 54.071 1.00 38.46 192 SER C N 1
ATOM 4856 C CA . SER C 1 193 ? 10.531 -17.191 53.322 1.00 38.90 192 SER C CA 1
ATOM 4857 C C . SER C 1 193 ? 10.381 -17.242 51.784 1.00 39.08 192 SER C C 1
ATOM 4858 O O . SER C 1 193 ? 11.376 -17.110 51.066 1.00 39.09 192 SER C O 1
ATOM 4861 N N . HIS C 1 194 ? 9.167 -17.422 51.271 1.00 39.18 193 HIS C N 1
ATOM 4862 C CA . HIS C 1 194 ? 9.004 -17.605 49.816 1.00 39.27 193 HIS C CA 1
ATOM 4863 C C . HIS C 1 194 ? 7.544 -17.472 49.334 1.00 39.66 193 HIS C C 1
ATOM 4864 O O . HIS C 1 194 ? 6.617 -17.459 50.135 1.00 39.37 193 HIS C O 1
ATOM 4871 N N . LEU C 1 195 ? 7.351 -17.381 48.021 1.00 40.56 194 LEU C N 1
ATOM 4872 C CA . LEU C 1 195 ? 6.015 -17.474 47.439 1.00 41.26 194 LEU C CA 1
ATOM 4873 C C . LEU C 1 195 ? 5.748 -18.922 47.134 1.00 42.26 194 LEU C C 1
ATOM 4874 O O . LEU C 1 195 ? 6.674 -19.671 46.848 1.00 42.30 194 LEU C O 1
ATOM 4879 N N . ASP C 1 196 ? 4.483 -19.323 47.222 1.00 43.62 195 ASP C N 1
ATOM 4880 C CA . ASP C 1 196 ? 4.092 -20.651 46.799 1.00 44.77 195 ASP C CA 1
ATOM 4881 C C . ASP C 1 196 ? 3.662 -20.582 45.326 1.00 45.69 195 ASP C C 1
ATOM 4882 O O . ASP C 1 196 ? 3.868 -19.556 44.659 1.00 45.78 195 ASP C O 1
ATOM 4887 N N . ASP C 1 197 ? 3.076 -21.667 44.829 1.00 46.70 196 ASP C N 1
ATOM 4888 C CA . ASP C 1 197 ? 2.680 -21.767 43.435 1.00 47.82 196 ASP C CA 1
ATOM 4889 C C . ASP C 1 197 ? 1.573 -20.778 43.100 1.00 48.03 196 ASP C C 1
ATOM 4890 O O . ASP C 1 197 ? 1.485 -20.298 41.965 1.00 48.17 196 ASP C O 1
ATOM 4895 N N . HIS C 1 198 ? 0.736 -20.472 44.091 1.00 48.10 197 HIS C N 1
ATOM 4896 C CA . HIS C 1 198 ? -0.400 -19.573 43.888 1.00 48.23 197 HIS C CA 1
ATOM 4897 C C . HIS C 1 198 ? -0.094 -18.115 44.246 1.00 47.38 197 HIS C C 1
ATOM 4898 O O . HIS C 1 198 ? -0.996 -17.273 44.299 1.00 47.66 197 HIS C O 1
ATOM 4905 N N . ALA C 1 199 ? 1.188 -17.835 44.472 1.00 46.25 198 ALA C N 1
ATOM 4906 C CA . ALA C 1 199 ? 1.709 -16.490 44.762 1.00 44.98 198 ALA C CA 1
ATOM 4907 C C . ALA C 1 199 ? 1.420 -15.956 46.170 1.00 44.01 198 ALA C C 1
ATOM 4908 O O . ALA C 1 199 ? 1.721 -14.808 46.466 1.00 43.97 198 ALA C O 1
ATOM 4910 N N . TYR C 1 200 ? 0.876 -16.800 47.039 1.00 43.09 199 TYR C N 1
ATOM 4911 C CA . TYR C 1 200 ? 0.740 -16.464 48.456 1.00 42.33 199 TYR C CA 1
ATOM 4912 C C . TYR C 1 200 ? 2.068 -16.534 49.202 1.00 41.38 199 TYR C C 1
ATOM 4913 O O . TYR C 1 200 ? 2.888 -17.423 48.944 1.00 41.19 199 TYR C O 1
ATOM 4922 N N . ILE C 1 201 ? 2.266 -15.598 50.130 1.00 40.15 200 ILE C N 1
ATOM 4923 C CA . ILE C 1 201 ? 3.430 -15.603 51.023 1.00 39.01 200 ILE C CA 1
ATOM 4924 C C . ILE C 1 201 ? 3.400 -16.770 52.030 1.00 38.76 200 ILE C C 1
ATOM 4925 O O . ILE C 1 201 ? 2.376 -17.032 52.663 1.00 38.35 200 ILE C O 1
ATOM 4930 N N . VAL C 1 202 ? 4.525 -17.475 52.143 1.00 38.63 201 VAL C N 1
ATOM 4931 C CA . VAL C 1 202 ? 4.681 -18.599 53.076 1.00 39.03 201 VAL C CA 1
ATOM 4932 C C . VAL C 1 202 ? 5.739 -18.248 54.141 1.00 39.13 201 VAL C C 1
ATOM 4933 O O . VAL C 1 202 ? 6.826 -17.796 53.800 1.00 39.55 201 VAL C O 1
ATOM 4937 N N . PRO C 1 203 ? 5.414 -18.405 55.435 1.00 39.20 202 PRO C N 1
ATOM 4938 C CA . PRO C 1 203 ? 4.147 -18.840 56.046 1.00 39.26 202 PRO C CA 1
ATOM 4939 C C . PRO C 1 203 ? 2.988 -17.835 55.906 1.00 39.52 202 PRO C C 1
ATOM 4940 O O . PRO C 1 203 ? 1.825 -18.253 55.875 1.00 39.29 202 PRO C O 1
ATOM 4944 N N . GLY C 1 204 ? 3.299 -16.537 55.861 1.00 39.57 203 GLY C N 1
ATOM 4945 C CA . GLY C 1 204 ? 2.290 -15.499 55.638 1.00 40.52 203 GLY C CA 1
ATOM 4946 C C . GLY C 1 204 ? 1.087 -15.454 56.580 1.00 41.44 203 GLY C C 1
ATOM 4947 O O . GLY C 1 204 ? 1.178 -15.792 57.770 1.00 41.29 203 GLY C O 1
ATOM 4948 N N . LEU C 1 205 ? -0.041 -15.004 56.034 1.00 42.07 204 LEU C N 1
ATOM 4949 C CA . LEU C 1 205 ? -1.264 -14.773 56.801 1.00 42.66 204 LEU C CA 1
ATOM 4950 C C . LEU C 1 205 ? -2.448 -15.378 56.077 1.00 43.13 204 LEU C C 1
ATOM 4951 O O . LEU C 1 205 ? -3.555 -15.394 56.600 1.00 43.12 204 LEU C O 1
ATOM 4956 N N . GLY C 1 206 ? -2.209 -15.859 54.863 1.00 43.64 205 GLY C N 1
ATOM 4957 C CA . GLY C 1 206 ? -3.279 -16.335 54.011 1.00 44.08 205 GLY C CA 1
ATOM 4958 C C . GLY C 1 206 ? -3.702 -15.188 53.135 1.00 44.63 205 GLY C C 1
ATOM 4959 O O . GLY C 1 206 ? -2.934 -14.247 52.912 1.00 44.43 205 GLY C O 1
ATOM 4960 N N . ASP C 1 207 ? -4.931 -15.269 52.642 1.00 45.21 206 ASP C N 1
ATOM 4961 C CA . ASP C 1 207 ? -5.489 -14.240 51.780 1.00 45.88 206 ASP C CA 1
ATOM 4962 C C . ASP C 1 207 ? -5.972 -13.051 52.626 1.00 45.85 206 ASP C C 1
ATOM 4963 O O . ASP C 1 207 ? -6.978 -13.167 53.338 1.00 46.10 206 ASP C O 1
ATOM 4968 N N . ALA C 1 208 ? -5.253 -11.926 52.560 1.00 45.49 207 ALA C N 1
ATOM 4969 C CA . ALA C 1 208 ? -5.589 -10.749 53.364 1.00 45.58 207 ALA C CA 1
ATOM 4970 C C . ALA C 1 208 ? -7.032 -10.298 53.128 1.00 45.84 207 ALA C C 1
ATOM 4971 O O . ALA C 1 208 ? -7.783 -10.051 54.094 1.00 45.83 207 ALA C O 1
ATOM 4973 N N . GLY C 1 209 ? -7.410 -10.214 51.847 1.00 45.54 208 GLY C N 1
ATOM 4974 C CA . GLY C 1 209 ? -8.764 -9.866 51.429 1.00 45.15 208 GLY C CA 1
ATOM 4975 C C . GLY C 1 209 ? -9.819 -10.758 52.054 1.00 45.19 208 GLY C C 1
ATOM 4976 O O . GLY C 1 209 ? -10.774 -10.269 52.645 1.00 45.15 208 GLY C O 1
ATOM 4977 N N . ASP C 1 210 ? -9.647 -12.069 51.937 1.00 45.35 209 ASP C N 1
ATOM 4978 C CA . ASP C 1 210 ? -10.599 -13.015 52.527 1.00 45.87 209 ASP C CA 1
ATOM 4979 C C . ASP C 1 210 ? -10.661 -12.914 54.043 1.00 45.55 209 ASP C C 1
ATOM 4980 O O . ASP C 1 210 ? -11.732 -13.031 54.624 1.00 45.86 209 ASP C O 1
ATOM 4985 N N . ARG C 1 211 ? -9.518 -12.686 54.675 1.00 45.03 210 ARG C N 1
ATOM 4986 C CA . ARG C 1 211 ? -9.469 -12.614 56.124 1.00 45.06 210 ARG C CA 1
ATOM 4987 C C . ARG C 1 211 ? -10.050 -11.326 56.664 1.00 44.58 210 ARG C C 1
ATOM 4988 O O . ARG C 1 211 ? -10.707 -11.336 57.696 1.00 44.66 210 ARG C O 1
ATOM 4996 N N . LEU C 1 212 ? -9.822 -10.226 55.956 1.00 44.26 211 LEU C N 1
ATOM 4997 C CA . LEU C 1 212 ? -10.404 -8.945 56.331 1.00 43.82 211 LEU C CA 1
ATOM 4998 C C . LEU C 1 212 ? -11.886 -8.823 55.962 1.00 44.09 211 LEU C C 1
ATOM 4999 O O . LEU C 1 212 ? -12.622 -8.127 56.653 1.00 44.25 211 LEU C O 1
ATOM 5004 N N . PHE C 1 213 ? -12.322 -9.489 54.888 1.00 44.61 212 PHE C N 1
ATOM 5005 C CA . PHE C 1 213 ? -13.670 -9.254 54.304 1.00 45.05 212 PHE C CA 1
ATOM 5006 C C . PHE C 1 213 ? -14.626 -10.460 54.234 1.00 46.36 212 PHE C C 1
ATOM 5007 O O . PHE C 1 213 ? -15.831 -10.276 54.002 1.00 46.66 212 PHE C O 1
ATOM 5015 N N . GLY C 1 214 ? -14.102 -11.679 54.401 1.00 47.25 213 GLY C N 1
ATOM 5016 C CA . GLY C 1 214 ? -14.938 -12.880 54.443 1.00 47.85 213 GLY C CA 1
ATOM 5017 C C . GLY C 1 214 ? -14.566 -13.857 53.349 1.00 48.40 213 GLY C C 1
ATOM 5018 O O . GLY C 1 214 ? -14.913 -13.645 52.193 1.00 48.95 213 GLY C O 1
ATOM 5019 N N . SER D 1 1 ? -35.847 6.882 67.915 1.00 52.90 0 SER D N 1
ATOM 5020 C CA . SER D 1 1 ? -36.753 6.267 66.891 1.00 53.22 0 SER D CA 1
ATOM 5021 C C . SER D 1 1 ? -36.661 6.974 65.529 1.00 53.02 0 SER D C 1
ATOM 5022 O O . SER D 1 1 ? -35.637 7.590 65.223 1.00 52.99 0 SER D O 1
ATOM 5025 N N . MET D 1 2 ? -37.728 6.893 64.725 1.00 52.62 1 MET D N 1
ATOM 5026 C CA . MET D 1 2 ? -37.667 7.287 63.310 1.00 52.18 1 MET D CA 1
ATOM 5027 C C . MET D 1 2 ? -38.726 8.285 62.890 1.00 51.51 1 MET D C 1
ATOM 5028 O O . MET D 1 2 ? -39.875 8.184 63.299 1.00 51.98 1 MET D O 1
ATOM 5033 N N . LYS D 1 3 ? -38.315 9.238 62.057 1.00 50.61 2 LYS D N 1
ATOM 5034 C CA . LYS D 1 3 ? -39.193 10.221 61.433 1.00 49.21 2 LYS D CA 1
ATOM 5035 C C . LYS D 1 3 ? -39.340 9.946 59.939 1.00 48.13 2 LYS D C 1
ATOM 5036 O O . LYS D 1 3 ? -38.509 9.270 59.342 1.00 48.01 2 LYS D O 1
ATOM 5042 N N . GLN D 1 4 ? -40.381 10.499 59.325 1.00 46.74 3 GLN D N 1
ATOM 5043 C CA . GLN D 1 4 ? -40.540 10.409 57.877 1.00 45.24 3 GLN D CA 1
ATOM 5044 C C . GLN D 1 4 ? -40.977 11.734 57.241 1.00 44.46 3 GLN D C 1
ATOM 5045 O O . GLN D 1 4 ? -41.540 12.602 57.898 1.00 43.99 3 GLN D O 1
ATOM 5051 N N . ASP D 1 5 ? -40.704 11.867 55.946 1.00 43.59 4 ASP D N 1
ATOM 5052 C CA . ASP D 1 5 ? -41.123 13.014 55.154 1.00 42.37 4 ASP D CA 1
ATOM 5053 C C . ASP D 1 5 ? -42.234 12.553 54.203 1.00 41.83 4 ASP D C 1
ATOM 5054 O O . ASP D 1 5 ? -42.113 11.526 53.537 1.00 41.66 4 ASP D O 1
ATOM 5059 N N . SER D 1 6 ? -43.321 13.311 54.154 1.00 41.33 5 SER D N 1
ATOM 5060 C CA . SER D 1 6 ? -44.463 13.013 53.276 1.00 40.63 5 SER D CA 1
ATOM 5061 C C . SER D 1 6 ? -44.090 12.761 51.811 1.00 40.52 5 SER D C 1
ATOM 5062 O O . SER D 1 6 ? -44.831 12.080 51.093 1.00 40.77 5 SER D O 1
ATOM 5065 N N . ARG D 1 7 ? -42.959 13.301 51.363 1.00 39.57 6 ARG D N 1
ATOM 5066 C CA . ARG D 1 7 ? -42.584 13.147 49.962 1.00 39.25 6 ARG D CA 1
ATOM 5067 C C . ARG D 1 7 ? -41.977 11.783 49.667 1.00 39.73 6 ARG D C 1
ATOM 5068 O O . ARG D 1 7 ? -42.043 11.316 48.528 1.00 40.68 6 ARG D O 1
ATOM 5076 N N . PHE D 1 8 ? -41.381 11.148 50.679 1.00 39.54 7 PHE D N 1
ATOM 5077 C CA . PHE D 1 8 ? -40.422 10.057 50.458 1.00 38.67 7 PHE D CA 1
ATOM 5078 C C . PHE D 1 8 ? -40.751 8.810 51.275 1.00 38.80 7 PHE D C 1
ATOM 5079 O O . PHE D 1 8 ? -40.231 8.645 52.386 1.00 38.72 7 PHE D O 1
ATOM 5087 N N . PRO D 1 9 ? -41.599 7.912 50.722 1.00 38.89 8 PRO D N 1
ATOM 5088 C CA . PRO D 1 9 ? -42.135 6.799 51.522 1.00 38.56 8 PRO D CA 1
ATOM 5089 C C . PRO D 1 9 ? -41.088 5.779 51.992 1.00 38.40 8 PRO D C 1
ATOM 5090 O O . PRO D 1 9 ? -41.414 4.937 52.830 1.00 38.09 8 PRO D O 1
ATOM 5094 N N . ASN D 1 10 ? -39.855 5.857 51.475 1.00 38.04 9 ASN D N 1
ATOM 5095 C CA . ASN D 1 10 ? -38.783 4.936 51.901 1.00 37.84 9 ASN D CA 1
ATOM 5096 C C . ASN D 1 10 ? -37.507 5.588 52.459 1.00 37.70 9 ASN D C 1
ATOM 5097 O O . ASN D 1 10 ? -36.448 4.942 52.553 1.00 37.54 9 ASN D O 1
ATOM 5102 N N . LEU D 1 11 ? -37.624 6.866 52.816 1.00 37.48 10 LEU D N 1
ATOM 5103 C CA . LEU D 1 11 ? -36.618 7.570 53.603 1.00 37.13 10 LEU D CA 1
ATOM 5104 C C . LEU D 1 11 ? -37.006 7.525 55.084 1.00 37.24 10 LEU D C 1
ATOM 5105 O O . LEU D 1 11 ? -38.178 7.731 55.437 1.00 37.31 10 LEU D O 1
ATOM 5110 N N . PHE D 1 12 ? -36.023 7.249 55.940 1.00 37.15 11 PHE D N 1
ATOM 5111 C CA . PHE D 1 12 ? -36.234 7.219 57.389 1.00 37.05 11 PHE D CA 1
ATOM 5112 C C . PHE D 1 12 ? -35.172 8.067 58.064 1.00 37.06 11 PHE D C 1
ATOM 5113 O O . PHE D 1 12 ? -33.975 7.907 57.805 1.00 37.43 11 PHE D O 1
ATOM 5121 N N . ILE D 1 13 ? -35.630 8.993 58.899 1.00 37.05 12 ILE D N 1
ATOM 5122 C CA . ILE D 1 13 ? -34.779 9.958 59.592 1.00 37.17 12 ILE D CA 1
ATOM 5123 C C . ILE D 1 13 ? -34.598 9.436 61.018 1.00 37.67 12 ILE D C 1
ATOM 5124 O O . ILE D 1 13 ? -35.567 9.297 61.786 1.00 37.48 12 ILE D O 1
ATOM 5129 N N . LEU D 1 14 ? -33.353 9.125 61.356 1.00 38.02 13 LEU D N 1
ATOM 5130 C CA . LEU D 1 14 ? -33.008 8.564 62.656 1.00 38.29 13 LEU D CA 1
ATOM 5131 C C . LEU D 1 14 ? -32.618 9.717 63.560 1.00 38.49 13 LEU D C 1
ATOM 5132 O O . LEU D 1 14 ? -31.538 10.285 63.412 1.00 38.83 13 LEU D O 1
ATOM 5137 N N . ASP D 1 15 ? -33.509 10.075 64.481 1.00 38.55 14 ASP D N 1
ATOM 5138 C CA . ASP D 1 15 ? -33.384 11.341 65.201 1.00 38.71 14 ASP D CA 1
ATOM 5139 C C . ASP D 1 15 ? -33.335 11.176 66.727 1.00 38.33 14 ASP D C 1
ATOM 5140 O O . ASP D 1 15 ? -33.862 12.002 67.486 1.00 38.27 14 ASP D O 1
ATOM 5145 N N . HIS D 1 16 ? -32.713 10.091 67.167 1.00 37.80 15 HIS D N 1
ATOM 5146 C CA . HIS D 1 16 ? -32.323 9.954 68.550 1.00 37.33 15 HIS D CA 1
ATOM 5147 C C . HIS D 1 16 ? -31.564 11.225 68.945 1.00 37.39 15 HIS D C 1
ATOM 5148 O O . HIS D 1 16 ? -30.774 11.750 68.147 1.00 37.53 15 HIS D O 1
ATOM 5155 N N . PRO D 1 17 ? -31.827 11.755 70.157 1.00 37.43 16 PRO D N 1
ATOM 5156 C CA . PRO D 1 17 ? -31.100 12.948 70.613 1.00 37.23 16 PRO D CA 1
ATOM 5157 C C . PRO D 1 17 ? -29.579 12.836 70.455 1.00 37.53 16 PRO D C 1
ATOM 5158 O O . PRO D 1 17 ? -28.931 13.817 70.091 1.00 37.46 16 PRO D O 1
ATOM 5162 N N . LEU D 1 18 ? -29.004 11.658 70.705 1.00 37.58 17 LEU D N 1
ATOM 5163 C CA . LEU D 1 18 ? -27.544 11.541 70.626 1.00 37.68 17 LEU D CA 1
ATOM 5164 C C . LEU D 1 18 ? -26.989 11.472 69.202 1.00 37.48 17 LEU D C 1
ATOM 5165 O O . LEU D 1 18 ? -25.885 11.953 68.958 1.00 37.58 17 LEU D O 1
ATOM 5170 N N . ILE D 1 19 ? -27.733 10.868 68.276 1.00 37.04 18 ILE D N 1
ATOM 5171 C CA . ILE D 1 19 ? -27.387 10.933 66.862 1.00 36.75 18 ILE D CA 1
ATOM 5172 C C . ILE D 1 19 ? -27.395 12.397 66.421 1.00 37.04 18 ILE D C 1
ATOM 5173 O O . ILE D 1 19 ? -26.422 12.864 65.822 1.00 36.99 18 ILE D O 1
ATOM 5178 N N . GLN D 1 20 ? -28.473 13.119 66.747 1.00 37.00 19 GLN D N 1
ATOM 5179 C CA . GLN D 1 20 ? -28.577 14.544 66.413 1.00 37.52 19 GLN D CA 1
ATOM 5180 C C . GLN D 1 20 ? -27.395 15.342 66.955 1.00 37.52 19 GLN D C 1
ATOM 5181 O O . GLN D 1 20 ? -26.797 16.144 66.232 1.00 37.94 19 GLN D O 1
ATOM 5187 N N . HIS D 1 21 ? -27.061 15.098 68.223 1.00 37.37 20 HIS D N 1
ATOM 5188 C CA . HIS D 1 21 ? -26.006 15.816 68.936 1.00 37.24 20 HIS D CA 1
ATOM 5189 C C . HIS D 1 21 ? -24.636 15.596 68.291 1.00 36.93 20 HIS D C 1
ATOM 5190 O O . HIS D 1 21 ? -23.920 16.557 68.012 1.00 37.37 20 HIS D O 1
ATOM 5197 N N . LYS D 1 22 ? -24.294 14.332 68.045 1.00 36.36 21 LYS D N 1
ATOM 5198 C CA . LYS D 1 22 ? -23.036 13.947 67.396 1.00 35.89 21 LYS D CA 1
ATOM 5199 C C . LYS D 1 22 ? -22.912 14.505 65.983 1.00 35.33 21 LYS D C 1
ATOM 5200 O O . LYS D 1 22 ? -21.809 14.816 65.526 1.00 34.99 21 LYS D O 1
ATOM 5206 N N . LEU D 1 23 ? -24.055 14.618 65.308 1.00 34.89 22 LEU D N 1
ATOM 5207 C CA . LEU D 1 23 ? -24.132 15.231 63.997 1.00 34.46 22 LEU D CA 1
ATOM 5208 C C . LEU D 1 23 ? -23.777 16.715 64.056 1.00 34.55 22 LEU D C 1
ATOM 5209 O O . LEU D 1 23 ? -22.987 17.191 63.234 1.00 33.79 22 LEU D O 1
ATOM 5214 N N . THR D 1 24 ? -24.343 17.442 65.028 1.00 34.75 23 THR D N 1
ATOM 5215 C CA . THR D 1 24 ? -24.048 18.878 65.177 1.00 35.13 23 THR D CA 1
ATOM 5216 C C . THR D 1 24 ? -22.534 19.098 65.253 1.00 36.00 23 THR D C 1
ATOM 5217 O O . THR D 1 24 ? -21.987 19.921 64.511 1.00 35.80 23 THR D O 1
ATOM 5221 N N . HIS D 1 25 ? -21.867 18.338 66.127 1.00 36.82 24 HIS D N 1
ATOM 5222 C CA . HIS D 1 25 ? -20.415 18.423 66.270 1.00 38.24 24 HIS D CA 1
ATOM 5223 C C . HIS D 1 25 ? -19.681 18.141 64.950 1.00 38.33 24 HIS D C 1
ATOM 5224 O O . HIS D 1 25 ? -18.647 18.742 64.695 1.00 38.57 24 HIS D O 1
ATOM 5231 N N . MET D 1 26 ? -20.224 17.255 64.115 1.00 38.37 25 MET D N 1
ATOM 5232 C CA . MET D 1 26 ? -19.685 17.027 62.768 1.00 38.74 25 MET D CA 1
ATOM 5233 C C . MET D 1 26 ? -19.890 18.245 61.879 1.00 38.86 25 MET D C 1
ATOM 5234 O O . MET D 1 26 ? -18.980 18.643 61.174 1.00 39.28 25 MET D O 1
ATOM 5239 N N . ARG D 1 27 ? -21.092 18.817 61.897 1.00 39.06 26 ARG D N 1
ATOM 5240 C CA . ARG D 1 27 ? -21.406 19.976 61.066 1.00 39.19 26 ARG D CA 1
ATOM 5241 C C . ARG D 1 27 ? -20.433 21.115 61.370 1.00 40.12 26 ARG D C 1
ATOM 5242 O O . ARG D 1 27 ? -20.029 21.853 60.475 1.00 39.70 26 ARG D O 1
ATOM 5250 N N . ASP D 1 28 ? -20.055 21.229 62.644 1.00 41.36 27 ASP D N 1
ATOM 5251 C CA . ASP D 1 28 ? -19.162 22.279 63.139 1.00 42.61 27 ASP D CA 1
ATOM 5252 C C . ASP D 1 28 ? -17.837 22.312 62.381 1.00 43.22 27 ASP D C 1
ATOM 5253 O O . ASP D 1 28 ? -17.015 21.414 62.540 1.00 42.95 27 ASP D O 1
ATOM 5258 N N . LYS D 1 29 ? -17.632 23.358 61.580 1.00 44.32 28 LYS D N 1
ATOM 5259 C CA . LYS D 1 29 ? -16.406 23.507 60.785 1.00 45.59 28 LYS D CA 1
ATOM 5260 C C . LYS D 1 29 ? -15.150 23.544 61.649 1.00 46.21 28 LYS D C 1
ATOM 5261 O O . LYS D 1 29 ? -14.055 23.268 61.154 1.00 46.26 28 LYS D O 1
ATOM 5267 N N . ASP D 1 30 ? -15.315 23.894 62.927 1.00 46.95 29 ASP D N 1
ATOM 5268 C CA . ASP D 1 30 ? -14.204 23.937 63.884 1.00 47.68 29 ASP D CA 1
ATOM 5269 C C . ASP D 1 30 ? -13.722 22.579 64.359 1.00 48.05 29 ASP D C 1
ATOM 5270 O O . ASP D 1 30 ? -12.622 22.468 64.902 1.00 48.93 29 ASP D O 1
ATOM 5275 N N . THR D 1 31 ? -14.545 21.555 64.186 1.00 48.16 30 THR D N 1
ATOM 5276 C CA . THR D 1 31 ? -14.230 20.236 64.684 1.00 48.31 30 THR D CA 1
ATOM 5277 C C . THR D 1 31 ? -12.971 19.638 64.037 1.00 49.34 30 THR D C 1
ATOM 5278 O O . THR D 1 31 ? -12.886 19.500 62.804 1.00 48.71 30 THR D O 1
ATOM 5282 N N . SER D 1 32 ? -12.003 19.327 64.917 1.00 50.49 31 SER D N 1
ATOM 5283 C CA . SER D 1 32 ? -10.752 18.585 64.625 1.00 51.36 31 SER D CA 1
ATOM 5284 C C . SER D 1 32 ? -10.945 17.543 63.538 1.00 51.81 31 SER D C 1
ATOM 5285 O O . SER D 1 32 ? -11.937 16.800 63.548 1.00 52.27 31 SER D O 1
ATOM 5288 N N . THR D 1 33 ? -9.997 17.472 62.611 1.00 52.38 32 THR D N 1
ATOM 5289 C CA . THR D 1 33 ? -10.072 16.494 61.518 1.00 52.69 32 THR D CA 1
ATOM 5290 C C . THR D 1 33 ? -10.032 15.041 62.057 1.00 52.63 32 THR D C 1
ATOM 5291 O O . THR D 1 33 ? -10.400 14.097 61.347 1.00 52.90 32 THR D O 1
ATOM 5295 N N . ARG D 1 34 ? -9.617 14.900 63.323 1.00 52.19 33 ARG D N 1
ATOM 5296 C CA . ARG D 1 34 ? -9.593 13.638 64.066 1.00 52.21 33 ARG D CA 1
ATOM 5297 C C . ARG D 1 34 ? -10.999 13.268 64.496 1.00 51.19 33 ARG D C 1
ATOM 5298 O O . ARG D 1 34 ? -11.527 12.227 64.098 1.00 51.76 33 ARG D O 1
ATOM 5306 N N . THR D 1 35 ? -11.580 14.137 65.324 1.00 49.87 34 THR D N 1
ATOM 5307 C CA . THR D 1 35 ? -12.907 13.995 65.898 1.00 48.08 34 THR D CA 1
ATOM 5308 C C . THR D 1 35 ? -13.966 13.711 64.842 1.00 47.04 34 THR D C 1
ATOM 5309 O O . THR D 1 35 ? -14.879 12.910 65.076 1.00 46.81 34 THR D O 1
ATOM 5313 N N . PHE D 1 36 ? -13.833 14.354 63.684 1.00 45.78 35 PHE D N 1
ATOM 5314 C CA . PHE D 1 36 ? -14.742 14.128 62.555 1.00 45.12 35 PHE D CA 1
ATOM 5315 C C . PHE D 1 36 ? -14.819 12.639 62.141 1.00 44.87 35 PHE D C 1
ATOM 5316 O O . PHE D 1 36 ? -15.908 12.112 61.870 1.00 44.11 35 PHE D O 1
ATOM 5324 N N . ARG D 1 37 ? -13.663 11.977 62.104 1.00 45.10 36 ARG D N 1
ATOM 5325 C CA . ARG D 1 37 ? -13.571 10.544 61.795 1.00 45.56 36 ARG D CA 1
ATOM 5326 C C . ARG D 1 37 ? -14.245 9.659 62.852 1.00 45.71 36 ARG D C 1
ATOM 5327 O O . ARG D 1 37 ? -15.022 8.756 62.516 1.00 45.71 36 ARG D O 1
ATOM 5335 N N . GLU D 1 38 ? -13.922 9.918 64.117 1.00 45.49 37 GLU D N 1
ATOM 5336 C CA . GLU D 1 38 ? -14.567 9.245 65.227 1.00 45.96 37 GLU D CA 1
ATOM 5337 C C . GLU D 1 38 ? -16.090 9.365 65.142 1.00 45.31 37 GLU D C 1
ATOM 5338 O O . GLU D 1 38 ? -16.804 8.354 65.187 1.00 45.24 37 GLU D O 1
ATOM 5344 N N . LEU D 1 39 ? -16.573 10.601 65.000 1.00 44.30 38 LEU D N 1
ATOM 5345 C CA . LEU D 1 39 ? -18.006 10.879 64.943 1.00 43.31 38 LEU D CA 1
ATOM 5346 C C . LEU D 1 39 ? -18.729 10.183 63.780 1.00 42.50 38 LEU D C 1
ATOM 5347 O O . LEU D 1 39 ? -19.861 9.742 63.935 1.00 42.42 38 LEU D O 1
ATOM 5352 N N . LEU D 1 40 ? -18.066 10.078 62.633 1.00 41.78 39 LEU D N 1
ATOM 5353 C CA . LEU D 1 40 ? -18.576 9.338 61.473 1.00 40.93 39 LEU D CA 1
ATOM 5354 C C . LEU D 1 40 ? -18.843 7.870 61.819 1.00 40.86 39 LEU D C 1
ATOM 5355 O O . LEU D 1 40 ? -19.933 7.365 61.619 1.00 40.07 39 LEU D O 1
ATOM 5360 N N . ARG D 1 41 ? -17.811 7.217 62.349 1.00 41.19 40 ARG D N 1
ATOM 5361 C CA . ARG D 1 41 ? -17.834 5.829 62.805 1.00 41.93 40 ARG D CA 1
ATOM 5362 C C . ARG D 1 41 ? -18.860 5.597 63.929 1.00 41.29 40 ARG D C 1
ATOM 5363 O O . ARG D 1 41 ? -19.584 4.590 63.928 1.00 41.12 40 ARG D O 1
ATOM 5371 N N . GLU D 1 42 ? -18.941 6.552 64.860 1.00 41.00 41 GLU D N 1
ATOM 5372 C CA . GLU D 1 42 ? -19.827 6.449 66.029 1.00 40.69 41 GLU D CA 1
ATOM 5373 C C . GLU D 1 42 ? -21.310 6.578 65.666 1.00 39.78 41 GLU D C 1
ATOM 5374 O O . GLU D 1 42 ? -22.137 5.765 66.101 1.00 39.48 41 GLU D O 1
ATOM 5380 N N . ILE D 1 43 ? -21.640 7.616 64.896 1.00 38.54 42 ILE D N 1
ATOM 5381 C CA . ILE D 1 43 ? -23.003 7.822 64.442 1.00 37.75 42 ILE D CA 1
ATOM 5382 C C . ILE D 1 43 ? -23.485 6.600 63.661 1.00 37.22 42 ILE D C 1
ATOM 5383 O O . ILE D 1 43 ? -24.619 6.132 63.848 1.00 36.71 42 ILE D O 1
ATOM 5388 N N . THR D 1 44 ? -22.642 6.059 62.792 1.00 36.66 43 THR D N 1
ATOM 5389 C CA . THR D 1 44 ? -23.180 4.980 61.982 1.00 36.52 43 THR D CA 1
ATOM 5390 C C . THR D 1 44 ? -23.384 3.700 62.806 1.00 35.69 43 THR D C 1
ATOM 5391 O O . THR D 1 44 ? -24.301 2.926 62.507 1.00 35.79 43 THR D O 1
ATOM 5395 N N . LEU D 1 45 ? -22.585 3.519 63.861 1.00 34.66 44 LEU D N 1
ATOM 5396 C CA . LEU D 1 45 ? -22.798 2.425 64.827 1.00 34.26 44 LEU D CA 1
ATOM 5397 C C . LEU D 1 45 ? -24.213 2.547 65.381 1.00 34.16 44 LEU D C 1
ATOM 5398 O O . LEU D 1 45 ? -24.989 1.574 65.412 1.00 34.48 44 LEU D O 1
ATOM 5403 N N . LEU D 1 46 ? -24.564 3.769 65.764 1.00 33.76 45 LEU D N 1
ATOM 5404 C CA . LEU D 1 46 ? -25.863 4.061 66.344 1.00 33.36 45 LEU D CA 1
ATOM 5405 C C . LEU D 1 46 ? -26.986 3.900 65.344 1.00 33.98 45 LEU D C 1
ATOM 5406 O O . LEU D 1 46 ? -28.035 3.340 65.672 1.00 34.11 45 LEU D O 1
ATOM 5411 N N . MET D 1 47 ? -26.773 4.381 64.124 1.00 34.47 46 MET D N 1
ATOM 5412 C CA . MET D 1 47 ? -27.745 4.140 63.073 1.00 35.33 46 MET D CA 1
ATOM 5413 C C . MET D 1 47 ? -27.899 2.635 62.814 1.00 35.53 46 MET D C 1
ATOM 5414 O O . MET D 1 47 ? -29.020 2.129 62.723 1.00 35.46 46 MET D O 1
ATOM 5419 N N . GLY D 1 48 ? -26.783 1.916 62.748 1.00 35.82 47 GLY D N 1
ATOM 5420 C CA . GLY D 1 48 ? -26.833 0.467 62.570 1.00 36.94 47 GLY D CA 1
ATOM 5421 C C . GLY D 1 48 ? -27.695 -0.205 63.621 1.00 37.68 47 GLY D C 1
ATOM 5422 O O . GLY D 1 48 ? -28.475 -1.100 63.311 1.00 37.86 47 GLY D O 1
ATOM 5423 N N . TYR D 1 49 ? -27.550 0.239 64.870 1.00 38.37 48 TYR D N 1
ATOM 5424 C CA . TYR D 1 49 ? -28.331 -0.279 65.985 1.00 38.56 48 TYR D CA 1
ATOM 5425 C C . TYR D 1 49 ? -29.843 -0.068 65.805 1.00 39.03 48 TYR D C 1
ATOM 5426 O O . TYR D 1 49 ? -30.614 -1.003 65.997 1.00 39.02 48 TYR D O 1
ATOM 5435 N N . GLU D 1 50 ? -30.257 1.150 65.459 1.00 39.70 49 GLU D N 1
ATOM 5436 C CA . GLU D 1 50 ? -31.661 1.452 65.155 1.00 40.96 49 GLU D CA 1
ATOM 5437 C C . GLU D 1 50 ? -32.220 0.583 64.047 1.00 41.99 49 GLU D C 1
ATOM 5438 O O . GLU D 1 50 ? -33.364 0.117 64.109 1.00 42.34 49 GLU D O 1
ATOM 5444 N N . ILE D 1 51 ? -31.419 0.406 63.003 1.00 42.96 50 ILE D N 1
ATOM 5445 C CA . ILE D 1 51 ? -31.838 -0.349 61.851 1.00 44.01 50 ILE D CA 1
ATOM 5446 C C . ILE D 1 51 ? -32.068 -1.813 62.215 1.00 44.59 50 ILE D C 1
ATOM 5447 O O . ILE D 1 51 ? -32.988 -2.434 61.684 1.00 45.34 50 ILE D O 1
ATOM 5452 N N . THR D 1 52 ? -31.272 -2.353 63.139 1.00 44.81 51 THR D N 1
ATOM 5453 C CA . THR D 1 52 ? -31.242 -3.808 63.360 1.00 45.10 51 THR D CA 1
ATOM 5454 C C . THR D 1 52 ? -32.153 -4.343 64.467 1.00 45.38 51 THR D C 1
ATOM 5455 O O . THR D 1 52 ? -32.001 -5.484 64.900 1.00 45.29 51 THR D O 1
ATOM 5459 N N . ARG D 1 53 ? -33.116 -3.538 64.898 1.00 46.06 52 ARG D N 1
ATOM 5460 C CA . ARG D 1 53 ? -34.084 -3.946 65.931 1.00 47.20 52 ARG D CA 1
ATOM 5461 C C . ARG D 1 53 ? -34.794 -5.272 65.705 1.00 47.74 52 ARG D C 1
ATOM 5462 O O . ARG D 1 53 ? -35.239 -5.901 66.667 1.00 47.74 52 ARG D O 1
ATOM 5470 N N . ASN D 1 54 ? -34.923 -5.676 64.443 1.00 48.54 53 ASN D N 1
ATOM 5471 C CA . ASN D 1 54 ? -35.768 -6.802 64.088 1.00 49.28 53 ASN D CA 1
ATOM 5472 C C . ASN D 1 54 ? -34.990 -7.947 63.508 1.00 49.78 53 ASN D C 1
ATOM 5473 O O . ASN D 1 54 ? -35.575 -8.823 62.870 1.00 49.94 53 ASN D O 1
ATOM 5478 N N . LEU D 1 55 ? -33.673 -7.941 63.705 1.00 50.51 54 LEU D N 1
ATOM 5479 C CA . LEU D 1 55 ? -32.861 -9.081 63.296 1.00 51.22 54 LEU D CA 1
ATOM 5480 C C . LEU D 1 55 ? -33.382 -10.340 63.996 1.00 51.96 54 LEU D C 1
ATOM 5481 O O . LEU D 1 55 ? -33.562 -10.339 65.217 1.00 51.80 54 LEU D O 1
ATOM 5486 N N . PRO D 1 56 ? -33.653 -11.408 63.214 1.00 52.64 55 PRO D N 1
ATOM 5487 C CA . PRO D 1 56 ? -34.090 -12.679 63.766 1.00 53.05 55 PRO D CA 1
ATOM 5488 C C . PRO D 1 56 ? -33.062 -13.187 64.745 1.00 53.62 55 PRO D C 1
ATOM 5489 O O . PRO D 1 56 ? -31.871 -12.912 64.593 1.00 53.67 55 PRO D O 1
ATOM 5493 N N . ILE D 1 57 ? -33.529 -13.913 65.749 1.00 54.41 56 ILE D N 1
ATOM 5494 C CA . ILE D 1 57 ? -32.650 -14.570 66.709 1.00 54.95 56 ILE D CA 1
ATOM 5495 C C . ILE D 1 57 ? -32.807 -16.096 66.592 1.00 55.22 56 ILE D C 1
ATOM 5496 O O . ILE D 1 57 ? -33.921 -16.618 66.493 1.00 55.11 56 ILE D O 1
ATOM 5501 N N . THR D 1 58 ? -31.691 -16.807 66.575 1.00 55.46 57 THR D N 1
ATOM 5502 C CA . THR D 1 58 ? -31.734 -18.239 66.840 1.00 55.99 57 THR D CA 1
ATOM 5503 C C . THR D 1 58 ? -30.924 -18.464 68.111 1.00 55.96 57 THR D C 1
ATOM 5504 O O . THR D 1 58 ? -30.377 -17.511 68.675 1.00 56.06 57 THR D O 1
ATOM 5508 N N . THR D 1 59 ? -30.870 -19.703 68.586 1.00 55.87 58 THR D N 1
ATOM 5509 C CA . THR D 1 59 ? -30.006 -20.010 69.722 1.00 55.83 58 THR D CA 1
ATOM 5510 C C . THR D 1 59 ? -28.850 -20.903 69.274 1.00 55.62 58 THR D C 1
ATOM 5511 O O . THR D 1 59 ? -28.859 -21.446 68.165 1.00 55.83 58 THR D O 1
ATOM 5515 N N . LYS D 1 60 ? -27.844 -21.008 70.129 1.00 55.09 59 LYS D N 1
ATOM 5516 C CA . LYS D 1 60 ? -26.792 -21.990 69.971 1.00 54.89 59 LYS D CA 1
ATOM 5517 C C . LYS D 1 60 ? -26.318 -22.352 71.376 1.00 54.69 59 LYS D C 1
ATOM 5518 O O . LYS D 1 60 ? -26.510 -21.569 72.318 1.00 54.38 59 LYS D O 1
ATOM 5524 N N . ARG D 1 61 ? -25.737 -23.542 71.524 1.00 54.29 60 ARG D N 1
ATOM 5525 C CA . ARG D 1 61 ? -25.332 -23.995 72.843 1.00 54.03 60 ARG D CA 1
ATOM 5526 C C . ARG D 1 61 ? -23.987 -23.411 73.246 1.00 53.18 60 ARG D C 1
ATOM 5527 O O . ARG D 1 61 ? -23.017 -23.415 72.479 1.00 52.75 60 ARG D O 1
ATOM 5535 N N . VAL D 1 62 ? -23.979 -22.846 74.447 1.00 52.18 61 VAL D N 1
ATOM 5536 C CA . VAL D 1 62 ? -22.811 -22.197 75.000 1.00 51.65 61 VAL D CA 1
ATOM 5537 C C . VAL D 1 62 ? -22.647 -22.578 76.461 1.00 51.17 61 VAL D C 1
ATOM 5538 O O . VAL D 1 62 ? -23.624 -22.712 77.197 1.00 51.22 61 VAL D O 1
ATOM 5542 N N . GLU D 1 63 ? -21.409 -22.766 76.883 1.00 50.89 62 GLU D N 1
ATOM 5543 C CA . GLU D 1 63 ? -21.143 -22.998 78.292 1.00 50.95 62 GLU D CA 1
ATOM 5544 C C . GLU D 1 63 ? -20.732 -21.721 78.977 1.00 50.39 62 GLU D C 1
ATOM 5545 O O . GLU D 1 63 ? -19.740 -21.098 78.595 1.00 50.03 62 GLU D O 1
ATOM 5551 N N . THR D 1 64 ? -21.497 -21.329 79.989 1.00 50.09 63 THR D N 1
ATOM 5552 C CA . THR D 1 64 ? -21.021 -20.313 80.924 1.00 49.85 63 THR D CA 1
ATOM 5553 C C . THR D 1 64 ? -20.093 -21.013 81.922 1.00 49.79 63 THR D C 1
ATOM 5554 O O . THR D 1 64 ? -20.018 -22.244 81.921 1.00 49.32 63 THR D O 1
ATOM 5558 N N . PRO D 1 65 ? -19.341 -20.238 82.737 1.00 49.97 64 PRO D N 1
ATOM 5559 C CA . PRO D 1 65 ? -18.652 -20.857 83.864 1.00 49.74 64 PRO D CA 1
ATOM 5560 C C . PRO D 1 65 ? -19.583 -21.613 84.813 1.00 49.54 64 PRO D C 1
ATOM 5561 O O . PRO D 1 65 ? -19.106 -22.383 85.631 1.00 49.85 64 PRO D O 1
ATOM 5565 N N . LEU D 1 66 ? -20.891 -21.419 84.703 1.00 49.53 65 LEU D N 1
ATOM 5566 C CA . LEU D 1 66 ? -21.824 -22.133 85.580 1.00 49.91 65 LEU D CA 1
ATOM 5567 C C . LEU D 1 66 ? -22.509 -23.328 84.911 1.00 50.10 65 LEU D C 1
ATOM 5568 O O . LEU D 1 66 ? -22.495 -24.440 85.444 1.00 49.77 65 LEU D O 1
ATOM 5573 N N . VAL D 1 67 ? -23.113 -23.090 83.751 1.00 50.44 66 VAL D N 1
ATOM 5574 C CA . VAL D 1 67 ? -23.938 -24.094 83.094 1.00 50.74 66 VAL D CA 1
ATOM 5575 C C . VAL D 1 67 ? -23.836 -24.018 81.578 1.00 51.10 66 VAL D C 1
ATOM 5576 O O . VAL D 1 67 ? -23.463 -22.981 81.021 1.00 50.93 66 VAL D O 1
ATOM 5580 N N . GLU D 1 68 ? -24.169 -25.132 80.926 1.00 51.69 67 GLU D N 1
ATOM 5581 C CA . GLU D 1 68 ? -24.390 -25.177 79.484 1.00 52.54 67 GLU D CA 1
ATOM 5582 C C . GLU D 1 68 ? -25.829 -24.731 79.235 1.00 52.27 67 GLU D C 1
ATOM 5583 O O . GLU D 1 68 ? -26.735 -25.145 79.958 1.00 52.12 67 GLU D O 1
ATOM 5589 N N . ILE D 1 69 ? -26.033 -23.864 78.240 1.00 52.45 68 ILE D N 1
ATOM 5590 C CA . ILE D 1 69 ? -27.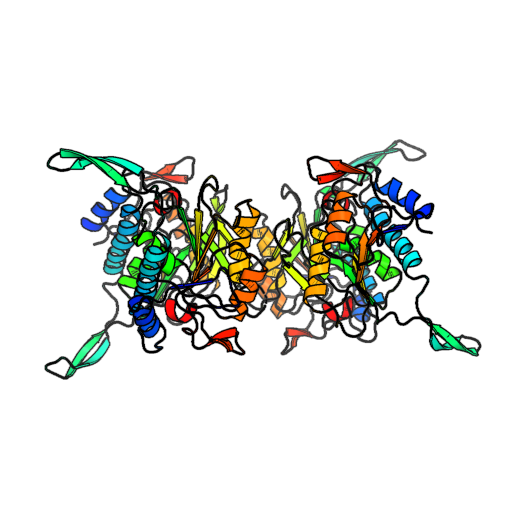364 -23.293 77.973 1.00 52.51 68 ILE D CA 1
ATOM 5591 C C . ILE D 1 69 ? -27.644 -22.982 76.478 1.00 52.27 68 ILE D C 1
ATOM 5592 O O . ILE D 1 69 ? -26.758 -23.120 75.632 1.00 51.90 68 ILE D O 1
ATOM 5597 N N . ASP D 1 70 ? -28.884 -22.594 76.168 1.00 52.40 69 ASP D N 1
ATOM 5598 C CA . ASP D 1 70 ? -29.283 -22.219 74.806 1.00 52.37 69 ASP D CA 1
ATOM 5599 C C . ASP D 1 70 ? -29.362 -20.716 74.636 1.00 51.96 69 ASP D C 1
ATOM 5600 O O . ASP D 1 70 ? -30.424 -20.117 74.790 1.00 52.04 69 ASP D O 1
ATOM 5605 N N . ALA D 1 71 ? -28.226 -20.125 74.289 1.00 51.53 70 ALA D N 1
ATOM 5606 C CA . ALA D 1 71 ? -28.061 -18.678 74.305 1.00 51.28 70 ALA D CA 1
ATOM 5607 C C . ALA D 1 71 ? -28.319 -18.026 72.943 1.00 51.19 70 ALA D C 1
ATOM 5608 O O . ALA D 1 71 ? -27.874 -18.545 71.919 1.00 51.17 70 ALA D O 1
ATOM 5610 N N . PRO D 1 72 ? -29.002 -16.866 72.935 1.00 51.10 71 PRO D N 1
ATOM 5611 C CA . PRO D 1 72 ? -29.398 -16.156 71.716 1.00 51.27 71 PRO D CA 1
ATOM 5612 C C . PRO D 1 72 ? -28.236 -15.609 70.883 1.00 51.45 71 PRO D C 1
ATOM 5613 O O . PRO D 1 72 ? -27.327 -14.968 71.410 1.00 51.13 71 PRO D O 1
ATOM 5617 N N . VAL D 1 73 ? -28.276 -15.867 69.585 1.00 52.13 72 VAL D N 1
ATOM 5618 C CA . VAL D 1 73 ? -27.320 -15.267 68.661 1.00 53.33 72 VAL D CA 1
ATOM 5619 C C . VAL D 1 73 ? -28.012 -14.775 67.394 1.00 54.15 72 VAL D C 1
ATOM 5620 O O . VAL D 1 73 ? -29.202 -15.002 67.171 1.00 54.35 72 VAL D O 1
ATOM 5624 N N . ILE D 1 74 ? -27.225 -14.111 66.567 1.00 55.29 73 ILE D N 1
ATOM 5625 C CA . ILE D 1 74 ? -27.678 -13.472 65.354 1.00 56.64 73 ILE D CA 1
ATOM 5626 C C . ILE D 1 74 ? -26.949 -14.137 64.191 1.00 57.66 73 ILE D C 1
ATOM 5627 O O . ILE D 1 74 ? -25.810 -14.613 64.368 1.00 57.95 73 ILE D O 1
ATOM 5632 N N . ALA D 1 75 ? -27.596 -14.205 63.023 1.00 58.57 74 ALA D N 1
ATOM 5633 C CA . ALA D 1 75 ? -26.913 -14.670 61.797 1.00 59.29 74 ALA D CA 1
ATOM 5634 C C . ALA D 1 75 ? -26.203 -13.492 61.111 1.00 59.58 74 ALA D C 1
ATOM 5635 O O . ALA D 1 75 ? -26.700 -12.944 60.122 1.00 59.87 74 ALA D O 1
ATOM 5637 N N . GLY D 1 76 ? -25.052 -13.100 61.664 1.00 59.83 75 GLY D N 1
ATOM 5638 C CA . GLY D 1 76 ? -24.254 -11.987 61.146 1.00 60.01 75 GLY D CA 1
ATOM 5639 C C . GLY D 1 76 ? -23.726 -12.214 59.736 1.00 60.31 75 GLY D C 1
ATOM 5640 O O . GLY D 1 76 ? -23.686 -11.280 58.924 1.00 60.67 75 GLY D O 1
ATOM 5641 N N . LYS D 1 77 ? -23.325 -13.454 59.443 1.00 60.33 76 LYS D N 1
ATOM 5642 C CA . LYS D 1 77 ? -22.797 -13.833 58.114 1.00 60.10 76 LYS D CA 1
ATOM 5643 C C . LYS D 1 77 ? -23.826 -13.696 56.977 1.00 59.33 76 LYS D C 1
ATOM 5644 O O . LYS D 1 77 ? -23.468 -13.789 55.805 1.00 59.46 76 LYS D O 1
ATOM 5650 N N . LYS D 1 78 ? -25.090 -13.473 57.347 1.00 58.07 77 LYS D N 1
ATOM 5651 C CA . LYS D 1 78 ? -26.185 -13.216 56.413 1.00 56.76 77 LYS D CA 1
ATOM 5652 C C . LYS D 1 78 ? -26.129 -11.792 55.813 1.00 55.50 77 LYS D C 1
ATOM 5653 O O . LYS D 1 78 ? -26.885 -11.468 54.891 1.00 55.69 77 LYS D O 1
ATOM 5659 N N . LEU D 1 79 ? -25.241 -10.948 56.336 1.00 53.47 78 LEU D N 1
ATOM 5660 C CA . LEU D 1 79 ? -25.198 -9.540 55.953 1.00 51.58 78 LEU D CA 1
ATOM 5661 C C . LEU D 1 79 ? -23.898 -9.134 55.283 1.00 49.90 78 LEU D C 1
ATOM 5662 O O . LEU D 1 79 ? -22.826 -9.635 55.623 1.00 49.90 78 LEU D O 1
ATOM 5667 N N . ALA D 1 80 ? -24.012 -8.216 54.330 1.00 47.71 79 ALA D N 1
ATOM 5668 C CA . ALA D 1 80 ? -22.860 -7.559 53.742 1.00 45.64 79 ALA D CA 1
ATOM 5669 C C . ALA D 1 80 ? -22.914 -6.039 53.929 1.00 44.03 79 ALA D C 1
ATOM 5670 O O . ALA D 1 80 ? -23.910 -5.390 53.620 1.00 43.73 79 ALA D O 1
ATOM 5672 N N . ILE D 1 81 ? -21.821 -5.490 54.439 1.00 42.25 80 ILE D N 1
ATOM 5673 C CA . ILE D 1 81 ? -21.618 -4.055 54.482 1.00 40.79 80 ILE D CA 1
ATOM 5674 C C . ILE D 1 81 ? -20.829 -3.659 53.229 1.00 40.03 80 ILE D C 1
ATOM 5675 O O . ILE D 1 81 ? -19.776 -4.256 52.928 1.00 40.22 80 ILE D O 1
ATOM 5680 N N . VAL D 1 82 ? -21.322 -2.664 52.497 1.00 38.48 81 VAL D N 1
ATOM 5681 C CA . VAL D 1 82 ? -20.616 -2.218 51.307 1.00 37.51 81 VAL D CA 1
ATOM 5682 C C . VAL D 1 82 ? -20.390 -0.702 51.336 1.00 37.38 81 VAL D C 1
ATOM 5683 O O . VAL D 1 82 ? -21.221 0.068 50.846 1.00 37.25 81 VAL D O 1
ATOM 5687 N N . PRO D 1 83 ? -19.264 -0.258 51.928 1.00 36.80 82 PRO D N 1
ATOM 5688 C CA . PRO D 1 83 ? -18.990 1.160 51.848 1.00 36.37 82 PRO D CA 1
ATOM 5689 C C . PRO D 1 83 ? -18.797 1.572 50.400 1.00 36.30 82 PRO D C 1
ATOM 5690 O O . PRO D 1 83 ? -18.263 0.799 49.601 1.00 36.14 82 PRO D O 1
ATOM 5694 N N . VAL D 1 84 ? -19.269 2.773 50.078 1.00 36.16 83 VAL D N 1
ATOM 5695 C CA . VAL D 1 84 ? -18.978 3.416 48.815 1.00 35.69 83 VAL D CA 1
ATOM 5696 C C . VAL D 1 84 ? -17.707 4.217 48.997 1.00 36.17 83 VAL D C 1
ATOM 5697 O O . VAL D 1 84 ? -17.640 5.135 49.825 1.00 36.41 83 VAL D O 1
ATOM 5701 N N . LEU D 1 85 ? -16.688 3.846 48.234 1.00 36.38 84 LEU D N 1
ATOM 5702 C CA . LEU D 1 85 ? -15.386 4.475 48.347 1.00 36.71 84 LEU D CA 1
ATOM 5703 C C . LEU D 1 85 ? -15.392 5.887 47.751 1.00 37.00 84 LEU D C 1
ATOM 5704 O O . LEU D 1 85 ? -16.114 6.151 46.796 1.00 36.92 84 LEU D O 1
ATOM 5709 N N . ARG D 1 86 ? -14.614 6.808 48.310 1.00 37.77 85 ARG D N 1
ATOM 5710 C CA . ARG D 1 86 ? -13.735 6.588 49.453 1.00 38.54 85 ARG D CA 1
ATOM 5711 C C . ARG D 1 86 ? -14.381 6.857 50.823 1.00 39.04 85 ARG D C 1
ATOM 5712 O O . ARG D 1 86 ? -14.107 6.143 51.787 1.00 39.49 85 ARG D O 1
ATOM 5720 N N . ALA D 1 87 ? -15.224 7.888 50.902 1.00 39.48 86 ALA D N 1
ATOM 5721 C CA . ALA D 1 87 ? -15.737 8.418 52.178 1.00 39.69 86 ALA D CA 1
ATOM 5722 C C . ALA D 1 87 ? -16.532 7.449 53.079 1.00 40.01 86 ALA D C 1
ATOM 5723 O O . ALA D 1 87 ? -16.589 7.641 54.310 1.00 40.18 86 ALA D O 1
ATOM 5725 N N . GLY D 1 88 ? -17.126 6.416 52.476 1.00 39.97 87 GLY D N 1
ATOM 5726 C CA . GLY D 1 88 ? -17.956 5.447 53.209 1.00 40.23 87 GLY D CA 1
ATOM 5727 C C . GLY D 1 88 ? -17.193 4.442 54.061 1.00 40.37 87 GLY D C 1
ATOM 5728 O O . GLY D 1 88 ? -17.791 3.696 54.841 1.00 39.83 87 GLY D O 1
ATOM 5729 N N . VAL D 1 89 ? -15.868 4.434 53.914 1.00 40.86 88 VAL D N 1
ATOM 5730 C CA . VAL D 1 89 ? -15.004 3.521 54.655 1.00 41.59 88 VAL D CA 1
ATOM 5731 C C . VAL D 1 89 ? -15.126 3.700 56.189 1.00 41.55 88 VAL D C 1
ATOM 5732 O O . VAL D 1 89 ? -15.284 2.714 56.930 1.00 41.72 88 VAL D O 1
ATOM 5736 N N . GLY D 1 90 ? -15.107 4.949 56.658 1.00 41.06 89 GLY D N 1
ATOM 5737 C CA . GLY D 1 90 ? -15.370 5.231 58.077 1.00 40.70 89 GLY D CA 1
ATOM 5738 C C . GLY D 1 90 ? -16.699 4.667 58.587 1.00 40.51 89 GLY D C 1
ATOM 5739 O O . GLY D 1 90 ? -16.781 4.146 59.712 1.00 40.30 89 GLY D O 1
ATOM 5740 N N . MET D 1 91 ? -17.736 4.752 57.755 1.00 39.86 90 MET D N 1
ATOM 5741 C CA . MET D 1 91 ? -19.066 4.294 58.150 1.00 39.56 90 MET D CA 1
ATOM 5742 C C . MET D 1 91 ? -19.115 2.789 58.380 1.00 39.87 90 MET D C 1
ATOM 5743 O O . MET D 1 91 ? -19.702 2.325 59.358 1.00 39.58 90 MET D O 1
ATOM 5748 N N . SER D 1 92 ? -18.473 2.035 57.489 1.00 40.31 91 SER D N 1
ATOM 5749 C CA . SER D 1 92 ? -18.497 0.581 57.556 1.00 40.56 91 SER D CA 1
ATOM 5750 C C . SER D 1 92 ? -17.708 0.066 58.742 1.00 40.41 91 SER D C 1
ATOM 5751 O O . SER D 1 92 ? -18.016 -1.003 59.249 1.00 40.74 91 SER D O 1
ATOM 5754 N N . ASP D 1 93 ? -16.705 0.826 59.179 1.00 40.66 92 ASP D N 1
ATOM 5755 C CA . ASP D 1 93 ? -15.935 0.505 60.396 1.00 41.17 92 ASP D CA 1
ATOM 5756 C C . ASP D 1 93 ? -16.866 0.419 61.592 1.00 40.98 92 ASP D C 1
ATOM 5757 O O . ASP D 1 93 ? -16.730 -0.475 62.428 1.00 40.75 92 ASP D O 1
ATOM 5762 N N . GLY D 1 94 ? -17.802 1.368 61.650 1.00 41.05 93 GLY D N 1
ATOM 5763 C CA . GLY D 1 94 ? -18.808 1.457 62.695 1.00 41.09 93 GLY D CA 1
ATOM 5764 C C . GLY D 1 94 ? -19.755 0.281 62.683 1.00 41.39 93 GLY D C 1
ATOM 5765 O O . GLY D 1 94 ? -19.988 -0.337 63.739 1.00 42.09 93 GLY D O 1
ATOM 5766 N N . LEU D 1 95 ? -20.289 -0.046 61.501 1.00 41.15 94 LEU D N 1
ATOM 5767 C CA . LEU D 1 95 ? -21.172 -1.213 61.344 1.00 40.88 94 LEU D CA 1
ATOM 5768 C C . LEU D 1 95 ? -20.447 -2.524 61.642 1.00 41.15 94 LEU D C 1
ATOM 5769 O O . LEU D 1 95 ? -21.022 -3.434 62.224 1.00 40.78 94 LEU D O 1
ATOM 5774 N N . LEU D 1 96 ? -19.180 -2.609 61.237 1.00 41.83 95 LEU D N 1
ATOM 5775 C CA . LEU D 1 96 ? -18.377 -3.812 61.423 1.00 42.17 95 LEU D CA 1
ATOM 5776 C C . LEU D 1 96 ? -18.058 -3.997 62.885 1.00 42.70 95 LEU D C 1
ATOM 5777 O O . LEU D 1 96 ? -17.875 -5.114 63.357 1.00 42.43 95 LEU D O 1
ATOM 5782 N N . GLU D 1 97 ? -17.996 -2.873 63.590 1.00 43.56 96 GLU D N 1
ATOM 5783 C CA . GLU D 1 97 ? -17.836 -2.852 65.032 1.00 44.40 96 GLU D CA 1
ATOM 5784 C C . GLU D 1 97 ? -19.100 -3.447 65.625 1.00 44.18 96 GLU D C 1
ATOM 5785 O O . GLU D 1 97 ? -19.051 -4.351 66.454 1.00 44.42 96 GLU D O 1
ATOM 5791 N N . LEU D 1 98 ? -20.241 -2.959 65.163 1.00 44.22 97 LEU D N 1
ATOM 5792 C CA . LEU D 1 98 ? -21.519 -3.444 65.665 1.00 44.15 97 LEU D CA 1
ATOM 5793 C C . LEU D 1 98 ? -21.759 -4.917 65.320 1.00 44.28 97 LEU D C 1
ATOM 5794 O O . LEU D 1 98 ? -22.301 -5.658 66.128 1.00 44.41 97 LEU D O 1
ATOM 5799 N N . ILE D 1 99 ? -21.355 -5.327 64.117 1.00 44.69 98 ILE D N 1
ATOM 5800 C CA . ILE D 1 99 ? -21.585 -6.685 63.616 1.00 44.84 98 ILE D CA 1
ATOM 5801 C C . ILE D 1 99 ? -20.298 -7.223 63.013 1.00 45.02 98 ILE D C 1
ATOM 5802 O O . ILE D 1 99 ? -20.149 -7.250 61.783 1.00 45.29 98 ILE D O 1
ATOM 5807 N N . PRO D 1 100 ? -19.367 -7.680 63.870 1.00 45.07 99 PRO D N 1
ATOM 5808 C CA . PRO D 1 100 ? -18.060 -8.097 63.363 1.00 45.04 99 PRO D CA 1
ATOM 5809 C C . PRO D 1 100 ? -18.109 -9.211 62.309 1.00 45.07 99 PRO D C 1
ATOM 5810 O O . PRO D 1 100 ? -17.244 -9.241 61.449 1.00 44.98 99 PRO D O 1
ATOM 5814 N N . SER D 1 101 ? -19.127 -10.077 62.360 1.00 45.57 100 SER D N 1
ATOM 5815 C CA . SER D 1 101 ? -19.254 -11.255 61.464 1.00 46.15 100 SER D CA 1
ATOM 5816 C C . SER D 1 101 ? -19.543 -10.958 59.995 1.00 46.29 100 SER D C 1
ATOM 5817 O O . SER D 1 101 ? -19.351 -11.821 59.144 1.00 46.38 100 SER D O 1
ATOM 5820 N N . ALA D 1 102 ? -20.043 -9.762 59.703 1.00 46.57 101 ALA D N 1
ATOM 5821 C CA . ALA D 1 102 ? -20.607 -9.479 58.385 1.00 46.53 101 ALA D CA 1
ATOM 5822 C C . ALA D 1 102 ? -19.548 -9.495 57.303 1.00 46.42 101 ALA D C 1
ATOM 5823 O O . ALA D 1 102 ? -18.386 -9.185 57.551 1.00 46.36 101 ALA D O 1
ATOM 5825 N N . ARG D 1 103 ? -19.971 -9.880 56.107 1.00 46.52 102 ARG D N 1
ATOM 5826 C CA . ARG D 1 103 ? -19.147 -9.843 54.913 1.00 46.59 102 ARG D CA 1
ATOM 5827 C C . ARG D 1 103 ? -18.945 -8.388 54.502 1.00 46.11 102 ARG D C 1
ATOM 5828 O O . ARG D 1 103 ? -19.788 -7.545 54.792 1.00 46.43 102 ARG D O 1
ATOM 5836 N N . VAL D 1 104 ? -17.833 -8.085 53.841 1.00 45.54 103 VAL D N 1
ATOM 5837 C CA . VAL D 1 104 ? -17.582 -6.727 53.341 1.00 44.81 103 VAL D CA 1
ATOM 5838 C C . VAL D 1 104 ? -17.415 -6.714 51.823 1.00 44.69 103 VAL D C 1
ATOM 5839 O O . VAL D 1 104 ? -16.794 -7.606 51.261 1.00 44.80 103 VAL D O 1
ATOM 5843 N N . GLY D 1 105 ? -18.004 -5.714 51.175 1.00 44.34 104 GLY D N 1
ATOM 5844 C CA . GLY D 1 105 ? -17.770 -5.442 49.769 1.00 44.03 104 GLY D CA 1
ATOM 5845 C C . GLY D 1 105 ? -17.440 -3.970 49.602 1.00 44.37 104 GLY D C 1
ATOM 5846 O O . GLY D 1 105 ? -17.566 -3.198 50.548 1.00 44.87 104 GLY D O 1
ATOM 5847 N N . HIS D 1 106 ? -17.024 -3.569 48.404 1.00 44.28 105 HIS D N 1
ATOM 5848 C CA . HIS D 1 106 ? -16.662 -2.182 48.138 1.00 44.47 105 HIS D CA 1
ATOM 5849 C C . HIS D 1 106 ? -17.155 -1.775 46.767 1.00 44.93 105 HIS D C 1
ATOM 5850 O O . HIS D 1 106 ? -16.905 -2.485 45.793 1.00 45.68 105 HIS D O 1
ATOM 5857 N N . ILE D 1 107 ? -17.845 -0.643 46.679 1.00 44.98 106 ILE D N 1
ATOM 5858 C CA . ILE D 1 107 ? -18.157 -0.052 45.384 1.00 45.34 106 ILE D CA 1
ATOM 5859 C C . ILE D 1 107 ? -17.523 1.328 45.301 1.00 46.18 106 ILE D C 1
ATOM 5860 O O . ILE D 1 107 ? -17.850 2.221 46.090 1.00 46.12 106 ILE D O 1
ATOM 5865 N N . GLY D 1 108 ? -16.610 1.480 44.344 1.00 46.98 107 GLY D N 1
ATOM 5866 C CA . GLY D 1 108 ? -15.982 2.759 44.046 1.00 48.29 107 GLY D CA 1
ATOM 5867 C C . GLY D 1 108 ? -16.767 3.615 43.056 1.00 49.45 107 GLY D C 1
ATOM 5868 O O . GLY D 1 108 ? -16.953 3.236 41.882 1.00 48.87 107 GLY D O 1
ATOM 5869 N N . VAL D 1 109 ? -17.226 4.771 43.549 1.00 50.37 108 VAL D N 1
ATOM 5870 C CA . VAL D 1 109 ? -17.866 5.805 42.732 1.00 51.55 108 VAL D CA 1
ATOM 5871 C C . VAL D 1 109 ? -17.410 7.205 43.170 1.00 52.57 108 VAL D C 1
ATOM 5872 O O . VAL D 1 109 ? -17.514 7.566 44.345 1.00 53.16 108 VAL D O 1
ATOM 5876 N N . TYR D 1 110 ? -16.892 7.984 42.227 1.00 53.68 109 TYR D N 1
ATOM 5877 C CA . TYR D 1 110 ? -16.658 9.393 42.473 1.00 54.63 109 TYR D CA 1
ATOM 5878 C C . TYR D 1 110 ? -17.475 10.214 41.483 1.00 55.51 109 TYR D C 1
ATOM 5879 O O . TYR D 1 110 ? -17.960 9.677 40.482 1.00 55.14 109 TYR D O 1
ATOM 5888 N N . ARG D 1 111 ? -17.626 11.506 41.788 1.00 56.78 110 ARG D N 1
ATOM 5889 C CA . ARG D 1 111 ? -18.368 12.461 40.955 1.00 58.10 110 ARG D CA 1
ATOM 5890 C C . ARG D 1 111 ? -17.468 13.368 40.103 1.00 58.74 110 ARG D C 1
ATOM 5891 O O . ARG D 1 111 ? -16.568 14.047 40.619 1.00 58.55 110 ARG D O 1
ATOM 5899 N N . ALA D 1 112 ? -17.724 13.354 38.791 1.00 59.60 111 ALA D N 1
ATOM 5900 C CA . ALA D 1 112 ? -17.017 14.194 37.826 1.00 60.41 111 ALA D CA 1
ATOM 5901 C C . ALA D 1 112 ? -17.502 15.632 37.926 1.00 61.12 111 ALA D C 1
ATOM 5902 O O . ALA D 1 112 ? -18.473 15.925 38.639 1.00 61.02 111 ALA D O 1
ATOM 5904 N N . ASP D 1 113 ? -16.830 16.525 37.200 1.00 62.17 112 ASP D N 1
ATOM 5905 C CA . ASP D 1 113 ? -17.185 17.943 37.191 1.00 63.13 112 ASP D CA 1
ATOM 5906 C C . ASP D 1 113 ? -18.680 18.179 36.986 1.00 63.43 112 ASP D C 1
ATOM 5907 O O . ASP D 1 113 ? -19.297 18.953 37.725 1.00 63.66 112 ASP D O 1
ATOM 5912 N N . ASP D 1 114 ? -19.256 17.481 36.012 1.00 63.59 113 ASP D N 1
ATOM 5913 C CA . ASP D 1 114 ? -20.657 17.672 35.631 1.00 64.03 113 ASP D CA 1
ATOM 5914 C C . ASP D 1 114 ? -21.649 16.924 36.534 1.00 63.69 113 ASP D C 1
ATOM 5915 O O . ASP D 1 114 ? -22.838 16.799 36.197 1.00 63.66 113 ASP D O 1
ATOM 5920 N N . HIS D 1 115 ? -21.149 16.429 37.672 1.00 63.06 114 HIS D N 1
ATOM 5921 C CA . HIS D 1 115 ? -21.936 15.665 38.661 1.00 62.28 114 HIS D CA 1
ATOM 5922 C C . HIS D 1 115 ? -22.354 14.243 38.248 1.00 61.48 114 HIS D C 1
ATOM 5923 O O . HIS D 1 115 ? -23.130 13.610 38.971 1.00 61.84 114 HIS D O 1
ATOM 5930 N N . ARG D 1 116 ? -21.873 13.727 37.115 1.00 60.25 115 ARG D N 1
ATOM 5931 C CA . ARG D 1 116 ? -22.188 12.328 36.760 1.00 59.05 115 ARG D CA 1
ATOM 5932 C C . ARG D 1 116 ? -21.373 11.341 37.632 1.00 58.03 115 ARG D C 1
ATOM 5933 O O . ARG D 1 116 ? -20.217 11.630 37.984 1.00 57.63 115 ARG D O 1
ATOM 5941 N N . PRO D 1 117 ? -21.980 10.186 37.998 1.00 57.16 116 PRO D N 1
ATOM 5942 C CA . PRO D 1 117 ? -21.249 9.190 38.788 1.00 56.55 116 PRO D CA 1
ATOM 5943 C C . PRO D 1 117 ? -20.184 8.496 37.947 1.00 55.82 116 PRO D C 1
ATOM 5944 O O . PRO D 1 117 ? -20.383 8.267 36.759 1.00 56.13 116 PRO D O 1
ATOM 5948 N N . VAL D 1 118 ? -19.048 8.191 38.551 1.00 55.09 117 VAL D N 1
ATOM 5949 C CA . VAL D 1 118 ? -18.016 7.452 37.847 1.00 54.15 117 VAL D CA 1
ATOM 5950 C C . VAL D 1 118 ? -17.652 6.196 38.636 1.00 53.28 117 VAL D C 1
ATOM 5951 O O . VAL D 1 118 ? -17.228 6.283 39.786 1.00 52.86 117 VAL D O 1
ATOM 5955 N N . GLU D 1 119 ? -17.848 5.040 38.004 1.00 52.30 118 GLU D N 1
ATOM 5956 C CA . GLU D 1 119 ? -17.554 3.745 38.612 1.00 51.51 118 GLU D CA 1
ATOM 5957 C C . GLU D 1 119 ? -16.114 3.338 38.335 1.00 51.00 118 GLU D C 1
ATOM 5958 O O . GLU D 1 119 ? -15.676 3.365 37.187 1.00 51.55 118 GLU D O 1
ATOM 5964 N N . TYR D 1 120 ? -15.378 2.980 39.385 1.00 50.13 119 TYR D N 1
ATOM 5965 C CA . TYR D 1 120 ? -14.003 2.514 39.234 1.00 48.97 119 TYR D CA 1
ATOM 5966 C C . TYR D 1 120 ? -13.709 1.190 39.906 1.00 48.57 119 TYR D C 1
ATOM 5967 O O . TYR D 1 120 ? -12.698 0.572 39.595 1.00 48.85 119 TYR D O 1
ATOM 5976 N N . LEU D 1 121 ? -14.563 0.773 40.842 1.00 47.99 120 LEU D N 1
ATOM 5977 C CA . LEU D 1 121 ? -14.443 -0.546 41.478 1.00 47.60 120 LEU D CA 1
ATOM 5978 C C . LEU D 1 121 ? -15.795 -1.147 41.882 1.00 47.63 120 LEU D C 1
ATOM 5979 O O . LEU D 1 121 ? -16.725 -0.438 42.277 1.00 47.35 120 LEU D O 1
ATOM 5984 N N . VAL D 1 122 ? -15.889 -2.465 41.739 1.00 47.77 121 VAL D N 1
ATOM 5985 C CA . VAL D 1 122 ? -17.025 -3.239 42.209 1.00 47.96 121 VAL D CA 1
ATOM 5986 C C . VAL D 1 122 ? -16.462 -4.578 42.662 1.00 48.10 121 VAL D C 1
ATOM 5987 O O . VAL D 1 122 ? -16.115 -5.405 41.829 1.00 48.62 121 VAL D O 1
ATOM 5991 N N . ARG D 1 123 ? -16.362 -4.777 43.972 1.00 48.07 122 ARG D N 1
ATOM 5992 C CA . ARG D 1 123 ? -15.802 -5.991 44.541 1.00 48.52 122 ARG D CA 1
ATOM 5993 C C . ARG D 1 123 ? -16.770 -6.490 45.615 1.00 48.64 122 ARG D C 1
ATOM 5994 O O . ARG D 1 123 ? -16.791 -5.976 46.723 1.00 48.53 122 ARG D O 1
ATOM 6002 N N . LEU D 1 124 ? -17.589 -7.479 45.281 1.00 48.86 123 LEU D N 1
ATOM 6003 C CA . LEU D 1 124 ? -18.674 -7.895 46.168 1.00 49.31 123 LEU D CA 1
ATOM 6004 C C . LEU D 1 124 ? -18.538 -9.325 46.649 1.00 49.86 123 LEU D C 1
ATOM 6005 O O . LEU D 1 124 ? -18.085 -10.181 45.899 1.00 50.01 123 LEU D O 1
ATOM 6010 N N . PRO D 1 125 ? -18.951 -9.597 47.898 1.00 50.56 124 PRO D N 1
ATOM 6011 C CA . PRO D 1 125 ? -19.057 -10.976 48.355 1.00 51.30 124 PRO D CA 1
ATOM 6012 C C . PRO D 1 125 ? -20.145 -11.727 47.593 1.00 52.41 124 PRO D C 1
ATOM 6013 O O . PRO D 1 125 ? -20.861 -11.137 46.791 1.00 52.44 124 PRO D O 1
ATOM 6017 N N . ASP D 1 126 ? -20.269 -13.020 47.857 1.00 53.99 125 ASP D N 1
ATOM 6018 C CA . ASP D 1 126 ? -21.291 -13.846 47.236 1.00 55.39 125 ASP D CA 1
ATOM 6019 C C . ASP D 1 126 ? -22.673 -13.268 47.514 1.00 55.94 125 ASP D C 1
ATOM 6020 O O . ASP D 1 126 ? -23.020 -13.012 48.670 1.00 55.98 125 ASP D O 1
ATOM 6025 N N . LEU D 1 127 ? -23.450 -13.045 46.457 1.00 56.80 126 LEU D N 1
ATOM 6026 C CA . LEU D 1 127 ? -24.772 -12.446 46.609 1.00 57.65 126 LEU D CA 1
ATOM 6027 C C . LEU D 1 127 ? -25.881 -13.481 46.547 1.00 58.42 126 LEU D C 1
ATOM 6028 O O . LEU D 1 127 ? -26.492 -13.692 45.503 1.00 58.97 126 LEU D O 1
ATOM 6033 N N . GLU D 1 128 ? -26.142 -14.134 47.674 1.00 59.18 127 GLU D N 1
ATOM 6034 C CA . GLU D 1 128 ? -27.119 -15.216 47.702 1.00 59.79 127 GLU D CA 1
ATOM 6035 C C . GLU D 1 128 ? -27.748 -15.300 49.069 1.00 59.74 127 GLU D C 1
ATOM 6036 O O . GLU D 1 128 ? -27.058 -15.596 50.047 1.00 59.66 127 GLU D O 1
ATOM 6042 N N . ASP D 1 129 ? -29.053 -15.040 49.146 1.00 59.76 128 ASP D N 1
ATOM 6043 C CA . ASP D 1 129 ? -29.754 -15.091 50.431 1.00 59.69 128 ASP D CA 1
ATOM 6044 C C . ASP D 1 129 ? -29.010 -14.148 51.398 1.00 58.75 128 ASP D C 1
ATOM 6045 O O . ASP D 1 129 ? -28.587 -14.521 52.507 1.00 58.71 128 ASP D O 1
ATOM 6050 N N . ARG D 1 130 ? -28.843 -12.913 50.941 1.00 57.41 129 ARG D N 1
ATOM 6051 C CA . ARG D 1 130 ? -27.931 -11.981 51.578 1.00 56.03 129 ARG D CA 1
ATOM 6052 C C . ARG D 1 130 ? -28.476 -10.561 51.459 1.00 54.72 129 ARG D C 1
ATOM 6053 O O . ARG D 1 130 ? -28.901 -10.130 50.380 1.00 54.68 129 ARG D O 1
ATOM 6061 N N . ILE D 1 131 ? -28.481 -9.856 52.585 1.00 53.01 130 ILE D N 1
ATOM 6062 C CA . ILE D 1 131 ? -28.883 -8.458 52.623 1.00 51.55 130 ILE D CA 1
ATOM 6063 C C . ILE D 1 131 ? -27.637 -7.591 52.496 1.00 50.31 130 ILE D C 1
ATOM 6064 O O . ILE D 1 131 ? -26.574 -7.926 53.024 1.00 50.22 130 ILE D O 1
ATOM 6069 N N . PHE D 1 132 ? -27.775 -6.486 51.779 1.00 48.73 131 PHE D N 1
ATOM 6070 C CA . PHE D 1 132 ? -26.659 -5.595 51.508 1.00 47.49 131 PHE D CA 1
ATOM 6071 C C . PHE D 1 132 ? -26.937 -4.195 52.039 1.00 46.60 131 PHE D C 1
ATOM 6072 O O . PHE D 1 132 ? -27.998 -3.614 51.779 1.00 46.29 131 PHE D O 1
ATOM 6080 N N . ILE D 1 133 ? -25.973 -3.656 52.773 1.00 45.38 132 ILE D N 1
ATOM 6081 C CA . ILE D 1 133 ? -26.115 -2.325 53.346 1.00 44.32 132 ILE D CA 1
ATOM 6082 C C . ILE D 1 133 ? -24.983 -1.443 52.847 1.00 43.62 132 ILE D C 1
ATOM 6083 O O . ILE D 1 133 ? -23.828 -1.648 53.201 1.00 43.38 132 ILE D O 1
ATOM 6088 N N . LEU D 1 134 ? -25.332 -0.468 52.013 1.00 43.06 133 LEU D N 1
ATOM 6089 C CA . LEU D 1 134 ? -24.359 0.445 51.426 1.00 42.68 133 LEU D CA 1
ATOM 6090 C C . LEU D 1 134 ? -24.201 1.711 52.259 1.00 42.86 133 LEU D C 1
ATOM 6091 O O . LEU D 1 134 ? -25.174 2.208 52.836 1.00 42.97 133 LEU D O 1
ATOM 6096 N N . CYS D 1 135 ? -22.968 2.216 52.311 1.00 42.84 134 CYS D N 1
ATOM 6097 C CA . CYS D 1 135 ? -22.607 3.370 53.123 1.00 43.05 134 CYS D CA 1
ATOM 6098 C C . CYS D 1 135 ? -21.967 4.451 52.308 1.00 42.69 134 CYS D C 1
ATOM 6099 O O . CYS D 1 135 ? -20.974 4.216 51.628 1.00 42.37 134 CYS D O 1
ATOM 6102 N N . ASP D 1 136 ? -22.515 5.651 52.420 1.00 42.86 135 ASP D N 1
ATOM 6103 C CA . ASP D 1 136 ? -21.908 6.852 51.857 1.00 42.79 135 ASP D CA 1
ATOM 6104 C C . ASP D 1 136 ? -22.378 7.966 52.774 1.00 41.94 135 ASP D C 1
ATOM 6105 O O . ASP D 1 136 ? -23.566 8.064 53.031 1.00 41.96 135 ASP D O 1
ATOM 6110 N N . PRO D 1 137 ? -21.460 8.777 53.312 1.00 41.44 136 PRO D N 1
ATOM 6111 C CA . PRO D 1 137 ? -21.894 9.803 54.266 1.00 41.79 136 PRO D CA 1
ATOM 6112 C C . PRO D 1 137 ? -22.910 10.806 53.731 1.00 42.18 136 PRO D C 1
ATOM 6113 O O . PRO D 1 137 ? -23.681 11.371 54.513 1.00 42.06 136 PRO D O 1
ATOM 6117 N N . MET D 1 138 ? -22.942 10.968 52.409 1.00 42.52 137 MET D N 1
ATOM 6118 C CA . MET D 1 138 ? -23.554 12.122 51.772 1.00 42.84 137 MET D CA 1
ATOM 6119 C C . MET D 1 138 ? -24.407 11.753 50.552 1.00 42.30 137 MET D C 1
ATOM 6120 O O . MET D 1 138 ? -23.895 11.172 49.589 1.00 42.71 137 MET D O 1
ATOM 6125 N N . VAL D 1 139 ? -25.697 12.087 50.591 1.00 41.31 138 VAL D N 1
ATOM 6126 C CA . VAL D 1 139 ? -26.579 11.937 49.433 1.00 40.24 138 VAL D CA 1
ATOM 6127 C C . VAL D 1 139 ? -27.036 13.328 48.971 1.00 40.29 138 VAL D C 1
ATOM 6128 O O . VAL D 1 139 ? -28.068 13.849 49.416 1.00 39.80 138 VAL D O 1
ATOM 6132 N N . ALA D 1 140 ? -26.240 13.936 48.091 1.00 40.37 139 ALA D N 1
ATOM 6133 C CA . ALA D 1 140 ? -26.486 15.315 47.619 1.00 40.48 139 ALA D CA 1
ATOM 6134 C C . ALA D 1 140 ? -27.355 15.378 46.358 1.00 40.59 139 ALA D C 1
ATOM 6135 O O . ALA D 1 140 ? -28.539 15.661 46.456 1.00 40.64 139 ALA D O 1
ATOM 6137 N N . THR D 1 141 ? -26.774 15.110 45.189 1.00 41.09 140 THR D N 1
ATOM 6138 C CA . THR D 1 141 ? -27.546 15.024 43.951 1.00 41.52 140 THR D CA 1
ATOM 6139 C C . THR D 1 141 ? -28.310 13.718 43.894 1.00 42.54 140 THR D C 1
ATOM 6140 O O . THR D 1 141 ? -29.392 13.654 43.305 1.00 43.12 140 THR D O 1
ATOM 6144 N N . GLY D 1 142 ? -27.749 12.682 44.518 1.00 43.39 141 GLY D N 1
ATOM 6145 C CA . GLY D 1 142 ? -28.368 11.361 44.534 1.00 43.91 141 GLY D CA 1
ATOM 6146 C C . GLY D 1 142 ? -27.843 10.410 43.469 1.00 44.55 141 GLY D C 1
ATOM 6147 O O . GLY D 1 142 ? -28.282 9.254 43.409 1.00 44.49 141 GLY D O 1
ATOM 6148 N N . TYR D 1 143 ? -26.905 10.870 42.634 1.00 44.77 142 TYR D N 1
ATOM 6149 C CA . TYR D 1 143 ? -26.413 10.026 41.541 1.00 45.40 142 TYR D CA 1
ATOM 6150 C C . TYR D 1 143 ? -25.440 8.972 41.999 1.00 45.22 142 TYR D C 1
ATOM 6151 O O . TYR D 1 143 ? -25.541 7.819 41.579 1.00 45.53 142 TYR D O 1
ATOM 6160 N N . SER D 1 144 ? -24.509 9.354 42.864 1.00 45.38 143 SER D N 1
ATOM 6161 C CA . SER D 1 144 ? -23.545 8.395 43.402 1.00 45.60 143 SER D CA 1
ATOM 6162 C C . SER D 1 144 ? -24.299 7.286 44.098 1.00 45.72 143 SER D C 1
ATOM 6163 O O . SER D 1 144 ? -23.988 6.117 43.898 1.00 46.32 143 SER D O 1
ATOM 6166 N N . ALA D 1 145 ? -25.314 7.650 44.877 1.00 45.47 144 ALA D N 1
ATOM 6167 C CA . ALA D 1 145 ? -26.083 6.660 45.616 1.00 45.72 144 ALA D CA 1
ATOM 6168 C C . ALA D 1 145 ? -26.932 5.777 44.710 1.00 45.87 144 ALA D C 1
ATOM 6169 O O . ALA D 1 145 ? -27.025 4.572 44.923 1.00 45.97 144 ALA D O 1
ATOM 6171 N N . ALA D 1 146 ? -27.551 6.376 43.702 1.00 46.40 145 ALA D N 1
ATOM 6172 C CA . ALA D 1 146 ? -28.401 5.633 42.777 1.00 47.00 145 ALA D CA 1
ATOM 6173 C C . ALA D 1 146 ? -27.587 4.633 41.951 1.00 47.27 145 ALA D C 1
ATOM 6174 O O . ALA D 1 146 ? -28.005 3.492 41.745 1.00 46.97 145 ALA D O 1
ATOM 6176 N N . HIS D 1 147 ? -26.422 5.061 41.491 1.00 47.59 146 HIS D N 1
ATOM 6177 C CA . HIS D 1 147 ? -25.594 4.180 40.713 1.00 48.51 146 HIS D CA 1
ATOM 6178 C C . HIS D 1 147 ? -25.055 3.013 41.546 1.00 48.28 146 HIS D C 1
ATOM 6179 O O . HIS D 1 147 ? -25.105 1.872 41.104 1.00 48.54 146 HIS D O 1
ATOM 6186 N N . ALA D 1 148 ? -24.547 3.300 42.745 1.00 48.18 147 ALA D N 1
ATOM 6187 C CA . ALA D 1 148 ? -24.004 2.269 43.624 1.00 47.87 147 ALA D CA 1
ATOM 6188 C C . ALA D 1 148 ? -25.024 1.167 43.919 1.00 47.94 147 ALA D C 1
ATOM 6189 O O . ALA D 1 148 ? -24.680 -0.010 43.916 1.00 48.14 147 ALA D O 1
ATOM 6191 N N . ILE D 1 149 ? -26.275 1.544 44.159 1.00 48.06 148 ILE D N 1
ATOM 6192 C CA . ILE D 1 149 ? -27.337 0.561 44.372 1.00 48.14 148 ILE D CA 1
ATOM 6193 C C . ILE D 1 149 ? -27.698 -0.149 43.075 1.00 48.37 148 ILE D C 1
ATOM 6194 O O . ILE D 1 149 ? -28.016 -1.338 43.069 1.00 48.35 148 ILE D O 1
ATOM 6199 N N . ASP D 1 150 ? -27.614 0.587 41.977 1.00 48.71 149 ASP D N 1
ATOM 6200 C CA . ASP D 1 150 ? -27.830 0.031 40.654 1.00 49.09 149 ASP D CA 1
ATOM 6201 C C . ASP D 1 150 ? -26.773 -1.011 40.272 1.00 49.31 149 ASP D C 1
ATOM 6202 O O . ASP D 1 150 ? -27.029 -1.873 39.428 1.00 49.52 149 ASP D O 1
ATOM 6207 N N . VAL D 1 151 ? -25.598 -0.937 40.891 1.00 49.44 150 VAL D N 1
ATOM 6208 C CA . VAL D 1 151 ? -24.574 -1.965 40.711 1.00 49.94 150 VAL D CA 1
ATOM 6209 C C . VAL D 1 151 ? -25.110 -3.328 41.137 1.00 50.53 150 VAL D C 1
ATOM 6210 O O . VAL D 1 151 ? -24.916 -4.327 40.458 1.00 51.10 150 VAL D O 1
ATOM 6214 N N . LEU D 1 152 ? -25.811 -3.364 42.255 1.00 51.24 151 LEU D N 1
ATOM 6215 C CA . LEU D 1 152 ? -26.314 -4.619 42.775 1.00 51.74 151 LEU D CA 1
ATOM 6216 C C . LEU D 1 152 ? -27.566 -5.066 42.057 1.00 52.13 151 LEU D C 1
ATOM 6217 O O . LEU D 1 152 ? -27.764 -6.261 41.850 1.00 52.34 151 LEU D O 1
ATOM 6222 N N . LYS D 1 153 ? -28.409 -4.110 41.678 1.00 52.61 152 LYS D N 1
ATOM 6223 C CA . LYS D 1 153 ? -29.618 -4.429 40.927 1.00 53.25 152 LYS D CA 1
ATOM 6224 C C . LYS D 1 153 ? -29.278 -5.106 39.595 1.00 53.85 152 LYS D C 1
ATOM 6225 O O . LYS D 1 153 ? -29.825 -6.160 39.283 1.00 54.00 152 LYS D O 1
ATOM 6231 N N . ARG D 1 154 ? -28.354 -4.510 38.835 1.00 54.76 153 ARG D N 1
ATOM 6232 C CA . ARG D 1 154 ? -27.809 -5.130 37.617 1.00 55.52 153 ARG D CA 1
ATOM 6233 C C . ARG D 1 154 ? -27.289 -6.559 37.857 1.00 55.60 153 ARG D C 1
ATOM 6234 O O . ARG D 1 154 ? -27.347 -7.399 36.955 1.00 56.08 153 ARG D O 1
ATOM 6242 N N . ARG D 1 155 ? -26.808 -6.836 39.070 1.00 55.36 154 ARG D N 1
ATOM 6243 C CA . ARG D 1 155 ? -26.346 -8.176 39.430 1.00 55.20 154 ARG D CA 1
ATOM 6244 C C . ARG D 1 155 ? -27.475 -9.142 39.829 1.00 55.29 154 ARG D C 1
ATOM 6245 O O . ARG D 1 155 ? -27.224 -10.314 40.139 1.00 55.27 154 ARG D O 1
ATOM 6253 N N . GLY D 1 156 ? -28.712 -8.649 39.836 1.00 55.28 155 GLY D N 1
ATOM 6254 C CA . GLY D 1 156 ? -29.877 -9.498 40.096 1.00 54.70 155 GLY D CA 1
ATOM 6255 C C . GLY D 1 156 ? -30.398 -9.531 41.523 1.00 54.52 155 GLY D C 1
ATOM 6256 O O . GLY D 1 156 ? -31.355 -10.256 41.818 1.00 54.47 155 GLY D O 1
ATOM 6257 N N . VAL D 1 157 ? -29.790 -8.759 42.417 1.00 54.21 156 VAL D N 1
ATOM 6258 C CA . VAL D 1 157 ? -30.285 -8.697 43.797 1.00 54.07 156 VAL D CA 1
ATOM 6259 C C . VAL D 1 157 ? -31.372 -7.621 43.914 1.00 53.88 156 VAL D C 1
ATOM 6260 O O . VAL D 1 157 ? -31.139 -6.462 43.554 1.00 53.90 156 VAL D O 1
ATOM 6264 N N . PRO D 1 158 ? -32.572 -8.016 44.395 1.00 53.79 157 PRO D N 1
ATOM 6265 C CA . PRO D 1 158 ? -33.736 -7.134 44.367 1.00 53.87 157 PRO D CA 1
ATOM 6266 C C . PRO D 1 158 ? -33.749 -6.068 45.469 1.00 54.23 157 PRO D C 1
ATOM 6267 O O . PRO D 1 158 ? -33.124 -6.245 46.536 1.00 53.93 157 PRO D O 1
ATOM 6271 N N . GLY D 1 159 ? -34.471 -4.976 45.190 1.00 54.50 158 GLY D N 1
ATOM 6272 C CA . GLY D 1 159 ? -34.667 -3.871 46.128 1.00 54.57 158 GLY D CA 1
ATOM 6273 C C . GLY D 1 159 ? -34.919 -4.335 47.548 1.00 54.55 158 GLY D C 1
ATOM 6274 O O . GLY D 1 159 ? -34.313 -3.831 48.488 1.00 54.07 158 GLY D O 1
ATOM 6275 N N . GLU D 1 160 ? -35.808 -5.313 47.688 1.00 54.95 159 GLU D N 1
ATOM 6276 C CA . GLU D 1 160 ? -36.131 -5.913 48.975 1.00 55.67 159 GLU D CA 1
ATOM 6277 C C . GLU D 1 160 ? -34.892 -6.226 49.830 1.00 55.16 159 GLU D C 1
ATOM 6278 O O . GLU D 1 160 ? -34.937 -6.099 51.055 1.00 55.03 159 GLU D O 1
ATOM 6284 N N . ARG D 1 161 ? -33.796 -6.628 49.187 1.00 54.63 160 ARG D N 1
ATOM 6285 C CA . ARG D 1 161 ? -32.592 -7.044 49.907 1.00 54.06 160 ARG D CA 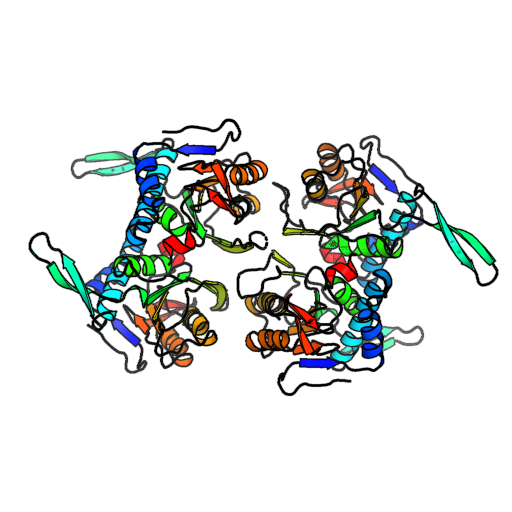1
ATOM 6286 C C . ARG D 1 161 ? -31.488 -5.976 50.039 1.00 53.22 160 ARG D C 1
ATOM 6287 O O . ARG D 1 161 ? -30.377 -6.297 50.471 1.00 53.35 160 ARG D O 1
ATOM 6295 N N . LEU D 1 162 ? -31.787 -4.727 49.679 1.00 51.90 161 LEU D N 1
ATOM 6296 C CA . LEU D 1 162 ? -30.808 -3.630 49.744 1.00 50.90 161 LEU D CA 1
ATOM 6297 C C . LEU D 1 162 ? -31.180 -2.464 50.682 1.00 50.17 161 LEU D C 1
ATOM 6298 O O . LEU D 1 162 ? -32.352 -2.149 50.892 1.00 50.28 161 LEU D O 1
ATOM 6303 N N . MET D 1 163 ? -30.161 -1.816 51.229 1.00 49.01 162 MET D N 1
ATOM 6304 C CA . MET D 1 163 ? -30.348 -0.658 52.091 1.00 48.17 162 MET D CA 1
ATOM 6305 C C . MET D 1 163 ? -29.250 0.326 51.833 1.00 46.44 162 MET D C 1
ATOM 6306 O O . MET D 1 163 ? -28.106 -0.054 51.561 1.00 46.14 162 MET D O 1
ATOM 6311 N N . PHE D 1 164 ? -29.586 1.597 51.967 1.00 44.66 163 PHE D N 1
ATOM 6312 C CA . PHE D 1 164 ? -28.575 2.619 51.894 1.00 42.73 163 PHE D CA 1
ATOM 6313 C C . PHE D 1 164 ? -28.546 3.407 53.182 1.00 41.86 163 PHE D C 1
ATOM 6314 O O . PHE D 1 164 ? -29.583 3.769 53.729 1.00 41.38 163 PHE D O 1
ATOM 6322 N N . LEU D 1 165 ? -27.338 3.667 53.654 1.00 40.92 164 LEU D N 1
ATOM 6323 C CA . LEU D 1 165 ? -27.145 4.372 54.895 1.00 39.95 164 LEU D CA 1
ATOM 6324 C C . LEU D 1 165 ? -26.334 5.622 54.614 1.00 39.26 164 LEU D C 1
ATOM 6325 O O . LEU D 1 165 ? -25.250 5.542 54.052 1.00 39.18 164 LEU D O 1
ATOM 6330 N N . ALA D 1 166 ? -26.886 6.774 54.976 1.00 38.60 165 ALA D N 1
ATOM 6331 C CA . ALA D 1 166 ? -26.214 8.061 54.840 1.00 38.34 165 ALA D CA 1
ATOM 6332 C C . ALA D 1 166 ? -26.326 8.914 56.113 1.00 38.10 165 ALA D C 1
ATOM 6333 O O . ALA D 1 166 ? -27.162 8.657 56.968 1.00 38.30 165 ALA D O 1
ATOM 6335 N N . LEU D 1 167 ? -25.495 9.941 56.235 1.00 38.16 166 LEU D N 1
ATOM 6336 C CA . LEU D 1 167 ? -25.629 10.899 57.339 1.00 37.81 166 LEU D CA 1
ATOM 6337 C C . LEU D 1 167 ? -26.627 11.983 57.008 1.00 37.56 166 LEU D C 1
ATOM 6338 O O . LEU D 1 167 ? -27.528 12.281 57.791 1.00 37.53 166 LEU D O 1
ATOM 6343 N N . VAL D 1 168 ? -26.431 12.590 55.845 1.00 37.37 167 VAL D N 1
ATOM 6344 C CA . VAL D 1 168 ? -27.173 13.770 55.453 1.00 37.40 167 VAL D CA 1
ATOM 6345 C C . VAL D 1 168 ? -27.660 13.641 54.000 1.00 37.88 167 VAL D C 1
ATOM 6346 O O . VAL D 1 168 ? -26.938 13.137 53.109 1.00 37.46 167 VAL D O 1
ATOM 6350 N N . ALA D 1 169 ? -28.889 14.095 53.761 1.00 38.08 168 ALA D N 1
ATOM 6351 C CA . ALA D 1 169 ? -29.430 14.092 52.403 1.00 38.57 168 ALA D CA 1
ATOM 6352 C C . ALA D 1 169 ? -30.149 15.381 52.025 1.00 38.83 168 ALA D C 1
ATOM 6353 O O . ALA D 1 169 ? -30.745 16.057 52.873 1.00 39.37 168 ALA D O 1
ATOM 6355 N N . ALA D 1 170 ? -30.077 15.718 50.742 1.00 39.10 169 ALA D N 1
ATOM 6356 C CA . ALA D 1 170 ? -30.858 16.803 50.188 1.00 39.12 169 ALA D CA 1
ATOM 6357 C C . ALA D 1 170 ? -32.118 16.188 49.576 1.00 39.48 169 ALA D C 1
ATOM 6358 O O . ALA D 1 170 ? -32.051 15.100 49.000 1.00 39.64 169 ALA D O 1
ATOM 6360 N N . PRO D 1 171 ? -33.273 16.866 49.700 1.00 39.61 170 PRO D N 1
ATOM 6361 C CA . PRO D 1 171 ? -34.477 16.296 49.115 1.00 40.08 170 PRO D CA 1
ATOM 6362 C C . PRO D 1 171 ? -34.346 16.046 47.595 1.00 40.85 170 PRO D C 1
ATOM 6363 O O . PRO D 1 171 ? -34.897 15.065 47.079 1.00 40.65 170 PRO D O 1
ATOM 6367 N N . GLU D 1 172 ? -33.613 16.900 46.882 1.00 41.47 171 GLU D N 1
ATOM 6368 C CA . GLU D 1 172 ? -33.424 16.650 45.455 1.00 42.61 171 GLU D CA 1
ATOM 6369 C C . GLU D 1 172 ? -32.656 15.334 45.213 1.00 42.57 171 GLU D C 1
ATOM 6370 O O . GLU D 1 172 ? -32.957 14.605 44.266 1.00 43.36 171 GLU D O 1
ATOM 6376 N N . GLY D 1 173 ? -31.720 15.012 46.104 1.00 42.27 172 GLY D N 1
ATOM 6377 C CA . GLY D 1 173 ? -31.038 13.715 46.094 1.00 41.47 172 GLY D CA 1
ATOM 6378 C C . GLY D 1 173 ? -31.958 12.538 46.386 1.00 41.17 172 GLY D C 1
ATOM 6379 O O . GLY D 1 173 ? -31.953 11.537 45.648 1.00 41.01 172 GLY D O 1
ATOM 6380 N N . VAL D 1 174 ? -32.757 12.647 47.447 1.00 40.45 173 VAL D N 1
ATOM 6381 C CA . VAL D 1 174 ? -33.725 11.589 47.753 1.00 40.10 173 VAL D CA 1
ATOM 6382 C C . VAL D 1 174 ? -34.696 11.350 46.583 1.00 40.16 173 VAL D C 1
ATOM 6383 O O . VAL D 1 174 ? -35.018 10.202 46.271 1.00 40.19 173 VAL D O 1
ATOM 6387 N N . GLN D 1 175 ? -35.136 12.431 45.937 1.00 40.15 174 GLN D N 1
ATOM 6388 C CA . GLN D 1 175 ? -35.999 12.345 44.761 1.00 40.13 174 GLN D CA 1
ATOM 6389 C C . GLN D 1 175 ? -35.349 11.502 43.658 1.00 40.16 174 GLN D C 1
ATOM 6390 O O . GLN D 1 175 ? -35.930 10.511 43.197 1.00 39.87 174 GLN D O 1
ATOM 6396 N N . VAL D 1 176 ? -34.141 11.892 43.257 1.00 40.14 175 VAL D N 1
ATOM 6397 C CA . VAL D 1 176 ? -33.364 11.145 42.269 1.00 40.36 175 VAL D CA 1
ATOM 6398 C C . VAL D 1 176 ? -33.257 9.669 42.657 1.00 40.93 175 VAL D C 1
ATOM 6399 O O . VAL D 1 176 ? -33.556 8.774 41.853 1.00 41.51 175 VAL D O 1
ATOM 6403 N N . PHE D 1 177 ? -32.853 9.435 43.902 1.00 41.15 176 PHE D N 1
ATOM 6404 C CA . PHE D 1 177 ? -32.645 8.100 44.430 1.00 41.14 176 PHE D CA 1
ATOM 6405 C C . PHE D 1 177 ? -33.911 7.250 44.331 1.00 41.64 176 PHE D C 1
ATOM 6406 O O . PHE D 1 177 ? -33.909 6.146 43.765 1.00 41.62 176 PHE D O 1
ATOM 6414 N N . GLN D 1 178 ? -34.986 7.788 44.891 1.00 42.27 177 GLN D N 1
ATOM 6415 C CA . GLN D 1 178 ? -36.281 7.124 44.954 1.00 42.96 177 GLN D CA 1
ATOM 6416 C C . GLN D 1 178 ? -36.965 6.999 43.592 1.00 43.17 177 GLN D C 1
ATOM 6417 O O . GLN D 1 178 ? -37.807 6.123 43.401 1.00 43.46 177 GLN D O 1
ATOM 6423 N N . ASP D 1 179 ? -36.617 7.878 42.659 1.00 43.58 178 ASP D N 1
ATOM 6424 C CA . ASP D 1 179 ? -37.048 7.717 41.270 1.00 44.38 178 ASP D CA 1
ATOM 6425 C C . ASP D 1 179 ? -36.473 6.444 40.655 1.00 44.27 178 ASP D C 1
ATOM 6426 O O . ASP D 1 179 ? -37.215 5.627 40.127 1.00 44.35 178 ASP D O 1
ATOM 6431 N N . ALA D 1 180 ? -35.156 6.278 40.752 1.00 44.45 179 ALA D N 1
ATOM 6432 C CA . ALA D 1 180 ? -34.479 5.054 40.324 1.00 44.50 179 ALA D CA 1
ATOM 6433 C C . ALA D 1 180 ? -34.933 3.824 41.102 1.00 44.71 179 ALA D C 1
ATOM 6434 O O . ALA D 1 180 ? -35.250 2.811 40.498 1.00 44.82 179 ALA D O 1
ATOM 6436 N N . HIS D 1 181 ? -34.968 3.903 42.435 1.00 45.04 180 HIS D N 1
ATOM 6437 C CA . HIS D 1 181 ? -35.312 2.721 43.247 1.00 45.35 180 HIS D CA 1
ATOM 6438 C C . HIS D 1 181 ? -36.401 2.992 44.281 1.00 46.13 180 HIS D C 1
ATOM 6439 O O . HIS D 1 181 ? -36.098 3.232 45.461 1.00 46.41 180 HIS D O 1
ATOM 6446 N N . PRO D 1 182 ? -37.675 2.920 43.859 1.00 46.62 181 PRO D N 1
ATOM 6447 C CA . PRO D 1 182 ? -38.756 3.179 44.806 1.00 46.62 181 PRO D CA 1
ATOM 6448 C C . PRO D 1 182 ? -38.738 2.216 45.993 1.00 46.91 181 PRO D C 1
ATOM 6449 O O . PRO D 1 182 ? -39.271 2.545 47.044 1.00 47.23 181 PRO D O 1
ATOM 6453 N N . ASP D 1 183 ? -38.112 1.051 45.837 1.00 47.27 182 ASP D N 1
ATOM 6454 C CA . ASP D 1 183 ? -38.215 -0.012 46.854 1.00 47.73 182 ASP D CA 1
ATOM 6455 C C . ASP D 1 183 ? -37.040 -0.172 47.808 1.00 47.02 182 ASP D C 1
ATOM 6456 O O . ASP D 1 183 ? -37.129 -0.940 48.768 1.00 47.00 182 ASP D O 1
ATOM 6461 N N . VAL D 1 184 ? -35.947 0.535 47.544 1.00 46.13 183 VAL D N 1
ATOM 6462 C CA . VAL D 1 184 ? -34.790 0.500 48.432 1.00 45.37 183 VAL D CA 1
ATOM 6463 C C . VAL D 1 184 ? -34.910 1.520 49.590 1.00 44.72 183 VAL D C 1
ATOM 6464 O O . VAL D 1 184 ? -35.052 2.730 49.357 1.00 44.94 183 VAL D O 1
ATOM 6468 N N . LYS D 1 185 ? -34.852 1.021 50.824 1.00 43.58 184 LYS D N 1
ATOM 6469 C CA . LYS D 1 185 ? -34.858 1.859 52.020 1.00 42.84 184 LYS D CA 1
ATOM 6470 C C . LYS D 1 185 ? -33.600 2.700 52.153 1.00 42.41 184 LYS D C 1
ATOM 6471 O O . LYS D 1 185 ? -32.482 2.217 51.949 1.00 42.48 184 LYS D O 1
ATOM 6477 N N . LEU D 1 186 ? -33.798 3.973 52.483 1.00 41.74 185 LEU D N 1
ATOM 6478 C CA . LEU D 1 186 ? -32.701 4.918 52.678 1.00 40.85 185 LEU D CA 1
ATOM 6479 C C . LEU D 1 186 ? -32.727 5.510 54.100 1.00 40.09 185 LEU D C 1
ATOM 6480 O O . LEU D 1 186 ? -33.712 6.140 54.503 1.00 40.14 185 LEU D O 1
ATOM 6485 N N . TYR D 1 187 ? -31.637 5.296 54.841 1.00 39.06 186 TYR D N 1
ATOM 6486 C CA . TYR D 1 187 ? -31.525 5.718 56.236 1.00 37.96 186 TYR D CA 1
ATOM 6487 C C . TYR D 1 187 ? -30.591 6.897 56.384 1.00 37.31 186 TYR D C 1
ATOM 6488 O O . TYR D 1 187 ? -29.523 6.943 55.799 1.00 37.20 186 TYR D O 1
ATOM 6497 N N . VAL D 1 188 ? -30.995 7.841 57.211 1.00 36.75 187 VAL D N 1
ATOM 6498 C CA . VAL D 1 188 ? -30.398 9.141 57.202 1.00 36.31 187 VAL D CA 1
ATOM 6499 C C . VAL D 1 188 ? -30.449 9.682 58.622 1.00 36.36 187 VAL D C 1
ATOM 6500 O O . VAL D 1 188 ? -31.380 9.381 59.368 1.00 36.16 187 VAL D O 1
ATOM 6504 N N . ALA D 1 189 ? -29.418 10.423 59.016 1.00 36.48 188 ALA D N 1
ATOM 6505 C CA . ALA D 1 189 ? -29.428 11.123 60.301 1.00 36.54 188 ALA D CA 1
ATOM 6506 C C . ALA D 1 189 ? -30.223 12.435 60.184 1.00 36.64 188 ALA D C 1
ATOM 6507 O O . ALA D 1 189 ? -30.917 12.824 61.119 1.00 36.84 188 ALA D O 1
ATOM 6509 N N . SER D 1 190 ? -30.135 13.101 59.034 1.00 36.30 189 SER D N 1
ATOM 6510 C CA . SER D 1 190 ? -30.902 14.325 58.805 1.00 36.25 189 SER D CA 1
ATOM 6511 C C . SER D 1 190 ? -31.285 14.510 57.357 1.00 36.11 189 SER D C 1
ATOM 6512 O O . SER D 1 190 ? -30.492 14.258 56.450 1.00 36.61 189 SER D O 1
ATOM 6515 N N . LEU D 1 191 ? -32.513 14.947 57.138 1.00 35.94 190 LEU D N 1
ATOM 6516 C CA . LEU D 1 191 ? -32.876 15.456 55.840 1.00 35.83 190 LEU D CA 1
ATOM 6517 C C . LEU D 1 191 ? -32.647 16.963 55.899 1.00 35.93 190 LEU D C 1
ATOM 6518 O O . LEU D 1 191 ? -33.411 17.701 56.541 1.00 35.57 190 LEU D O 1
ATOM 6523 N N . ASP D 1 192 ? -31.565 17.409 55.267 1.00 35.98 191 ASP D N 1
ATOM 6524 C CA . ASP D 1 192 ? -31.244 18.833 55.232 1.00 36.33 191 ASP D CA 1
ATOM 6525 C C . ASP D 1 192 ? -32.093 19.605 54.200 1.00 36.39 191 ASP D C 1
ATOM 6526 O O . ASP D 1 192 ? -33.076 19.077 53.655 1.00 36.31 191 ASP D O 1
ATOM 6531 N N . SER D 1 193 ? -31.711 20.847 53.928 1.00 36.21 192 SER D N 1
ATOM 6532 C CA . SER D 1 193 ? -32.601 21.767 53.221 1.00 36.30 192 SER D CA 1
ATOM 6533 C C . SER D 1 193 ? -32.617 21.666 51.661 1.00 36.09 192 SER D C 1
ATOM 6534 O O . SER D 1 193 ? -33.661 21.429 51.050 1.00 35.13 192 SER D O 1
ATOM 6537 N N . HIS D 1 194 ? -31.453 21.828 51.041 1.00 36.49 193 HIS D N 1
ATOM 6538 C CA . HIS D 1 194 ? -31.339 22.003 49.588 1.00 36.63 193 HIS D CA 1
ATOM 6539 C C . HIS D 1 194 ? -29.862 21.889 49.161 1.00 37.11 193 HIS D C 1
ATOM 6540 O O . HIS D 1 194 ? -28.980 21.682 50.009 1.00 36.52 193 HIS D O 1
ATOM 6547 N N . LEU D 1 195 ? -29.603 22.017 47.855 1.00 37.87 194 LEU D N 1
ATOM 6548 C CA . LEU D 1 195 ? -28.230 22.036 47.338 1.00 38.81 194 LEU D CA 1
ATOM 6549 C C . LEU D 1 195 ? -27.835 23.450 46.952 1.00 39.68 194 LEU D C 1
ATOM 6550 O O . LEU D 1 195 ? -28.699 24.281 46.680 1.00 40.11 194 LEU D O 1
ATOM 6555 N N . ASP D 1 196 ? -26.538 23.746 46.938 1.00 40.48 195 ASP D N 1
ATOM 6556 C CA . ASP D 1 196 ? -26.117 25.076 46.535 1.00 41.20 195 ASP D CA 1
ATOM 6557 C C . ASP D 1 196 ? -25.673 25.065 45.076 1.00 42.05 195 ASP D C 1
ATOM 6558 O O . ASP D 1 196 ? -25.873 24.069 44.381 1.00 41.92 195 ASP D O 1
ATOM 6563 N N . ASP D 1 197 ? -25.102 26.179 44.618 1.00 43.63 196 ASP D N 1
ATOM 6564 C CA . ASP D 1 197 ? -24.646 26.333 43.242 1.00 45.17 196 ASP D CA 1
ATOM 6565 C C . ASP D 1 197 ? -23.568 25.321 42.895 1.00 45.86 196 ASP D C 1
ATOM 6566 O O . ASP D 1 197 ? -23.328 25.035 41.713 1.00 46.47 196 ASP D O 1
ATOM 6571 N N . HIS D 1 198 ? -22.929 24.772 43.927 1.00 46.05 197 HIS D N 1
ATOM 6572 C CA . HIS D 1 198 ? -21.854 23.814 43.735 1.00 46.26 197 HIS D CA 1
ATOM 6573 C C . HIS D 1 198 ? -22.253 22.375 44.105 1.00 45.68 197 HIS D C 1
ATOM 6574 O O . HIS D 1 198 ? -21.384 21.506 44.219 1.00 45.82 197 HIS D O 1
ATOM 6581 N N . ALA D 1 199 ? -23.555 22.134 44.274 1.00 44.55 198 ALA D N 1
ATOM 6582 C CA . ALA D 1 199 ? -24.097 20.825 44.671 1.00 43.82 198 ALA D CA 1
ATOM 6583 C C . ALA D 1 199 ? -23.662 20.297 46.070 1.00 43.43 198 ALA D C 1
ATOM 6584 O O . ALA D 1 199 ? -23.645 19.084 46.311 1.00 43.08 198 ALA D O 1
ATOM 6586 N N . TYR D 1 200 ? -23.341 21.215 46.983 1.00 42.93 199 TYR D N 1
ATOM 6587 C CA . TYR D 1 200 ? -23.134 20.882 48.402 1.00 42.41 199 TYR D CA 1
ATOM 6588 C C . TYR D 1 200 ? -24.441 20.930 49.191 1.00 41.90 199 TYR D C 1
ATOM 6589 O O . TYR D 1 200 ? -25.313 21.767 48.932 1.00 42.15 199 TYR D O 1
ATOM 6598 N N . ILE D 1 201 ? -24.583 20.019 50.146 1.00 41.06 200 ILE D N 1
ATOM 6599 C CA . ILE D 1 201 ? -25.770 19.980 51.000 1.00 40.00 200 ILE D CA 1
ATOM 6600 C C . ILE D 1 201 ? -25.772 21.155 52.001 1.00 39.73 200 ILE D C 1
ATOM 6601 O O . ILE D 1 201 ? -24.749 21.426 52.622 1.00 39.39 200 ILE D O 1
ATOM 6606 N N . VAL D 1 202 ? -26.914 21.848 52.118 1.00 39.69 201 VAL D N 1
ATOM 6607 C CA . VAL D 1 202 ? -27.105 22.968 53.064 1.00 39.69 201 VAL D CA 1
ATOM 6608 C C . VAL D 1 202 ? -28.190 22.627 54.085 1.00 39.93 201 VAL D C 1
ATOM 6609 O O . VAL D 1 202 ? -29.296 22.227 53.706 1.00 40.28 201 VAL D O 1
ATOM 6613 N N . PRO D 1 203 ? -27.876 22.768 55.389 1.00 39.77 202 PRO D N 1
ATOM 6614 C CA . PRO D 1 203 ? -26.592 23.226 55.964 1.00 39.69 202 PRO D CA 1
ATOM 6615 C C . PRO D 1 203 ? -25.438 22.224 55.813 1.00 39.56 202 PRO D C 1
ATOM 6616 O O . PRO D 1 203 ? -24.267 22.630 55.781 1.00 39.33 202 PRO D O 1
ATOM 6620 N N . GLY D 1 204 ? -25.784 20.939 55.723 1.00 39.48 203 GLY D N 1
ATOM 6621 C CA . GLY D 1 204 ? -24.828 19.863 55.522 1.00 40.13 203 GLY D CA 1
ATOM 6622 C C . GLY D 1 204 ? -23.647 19.901 56.468 1.00 40.65 203 GLY D C 1
ATOM 6623 O O . GLY D 1 204 ? -23.784 20.172 57.663 1.00 40.41 203 GLY D O 1
ATOM 6624 N N . LEU D 1 205 ? -22.474 19.644 55.915 1.00 41.33 204 LEU D N 1
ATOM 6625 C CA . LEU D 1 205 ? -21.260 19.640 56.704 1.00 42.22 204 LEU D CA 1
ATOM 6626 C C . LEU D 1 205 ? -20.000 19.848 55.876 1.00 42.27 204 LEU D C 1
ATOM 6627 O O . LEU D 1 205 ? -18.904 19.591 56.366 1.00 42.41 204 LEU D O 1
ATOM 6632 N N . GLY D 1 206 ? -20.166 20.330 54.643 1.00 42.29 205 GLY D N 1
ATOM 6633 C CA . GLY D 1 206 ? -19.047 20.655 53.758 1.00 42.46 205 GLY D CA 1
ATOM 6634 C C . GLY D 1 206 ? -18.677 19.551 52.780 1.00 43.07 205 GLY D C 1
ATOM 6635 O O . GLY D 1 206 ? -19.500 18.702 52.437 1.00 43.12 205 GLY D O 1
ATOM 6636 N N . ASP D 1 207 ? -17.433 19.573 52.316 1.00 43.68 206 ASP D N 1
ATOM 6637 C CA . ASP D 1 207 ? -16.916 18.513 51.468 1.00 44.24 206 ASP D CA 1
ATOM 6638 C C . ASP D 1 207 ? -16.440 17.394 52.372 1.00 44.26 206 ASP D C 1
ATOM 6639 O O . ASP D 1 207 ? -15.509 17.597 53.153 1.00 44.27 206 ASP D O 1
ATOM 6644 N N . ALA D 1 208 ? -17.090 16.231 52.270 1.00 44.43 207 ALA D N 1
ATOM 6645 C CA . ALA D 1 208 ? -16.759 15.044 53.071 1.00 44.70 207 ALA D CA 1
ATOM 6646 C C . ALA D 1 208 ? -15.268 14.725 53.004 1.00 44.95 207 ALA D C 1
ATOM 6647 O O . ALA D 1 208 ? -14.575 14.668 54.042 1.00 44.94 207 ALA D O 1
ATOM 6649 N N . GLY D 1 209 ? -14.787 14.557 51.775 1.00 44.79 208 GLY D N 1
ATOM 6650 C CA . GLY D 1 209 ? -13.400 14.231 51.508 1.00 45.10 208 GLY D CA 1
ATOM 6651 C C . GLY D 1 209 ? -12.432 15.194 52.142 1.00 45.31 208 GLY D C 1
ATOM 6652 O O . GLY D 1 209 ? -11.416 14.783 52.688 1.00 45.87 208 GLY D O 1
ATOM 6653 N N . ASP D 1 210 ? -12.738 16.481 52.064 1.00 45.68 209 ASP D N 1
ATOM 6654 C CA . ASP D 1 210 ? -11.906 17.507 52.688 1.00 46.12 209 ASP D CA 1
ATOM 6655 C C . ASP D 1 210 ? -11.825 17.326 54.199 1.00 45.70 209 ASP D C 1
ATOM 6656 O O . ASP D 1 210 ? -10.761 17.443 54.796 1.00 45.60 209 ASP D O 1
ATOM 6661 N N . ARG D 1 211 ? -12.961 17.022 54.805 1.00 45.37 210 ARG D N 1
ATOM 6662 C CA . ARG D 1 211 ? -13.056 16.996 56.249 1.00 44.85 210 ARG D CA 1
ATOM 6663 C C . ARG D 1 211 ? -12.504 15.709 56.833 1.00 44.72 210 ARG D C 1
ATOM 6664 O O . ARG D 1 211 ? -11.961 15.715 57.929 1.00 44.47 210 ARG D O 1
ATOM 6672 N N . LEU D 1 212 ? -12.629 14.614 56.084 1.00 44.66 211 LEU D N 1
ATOM 6673 C CA . LEU D 1 212 ? -12.058 13.328 56.483 1.00 44.14 211 LEU D CA 1
ATOM 6674 C C . LEU D 1 212 ? -10.567 13.254 56.213 1.00 44.22 211 LEU D C 1
ATOM 6675 O O . LEU D 1 212 ? -9.834 12.612 56.967 1.00 44.58 211 LEU D O 1
ATOM 6680 N N . PHE D 1 213 ? -10.119 13.892 55.138 1.00 44.22 212 PHE D N 1
ATOM 6681 C CA . PHE D 1 213 ? -8.766 13.672 54.643 1.00 44.49 212 PHE D CA 1
ATOM 6682 C C . PHE D 1 213 ? -7.895 14.935 54.614 1.00 45.42 212 PHE D C 1
ATOM 6683 O O . PHE D 1 213 ? -6.667 14.830 54.503 1.00 45.61 212 PHE D O 1
ATOM 6691 N N . GLY D 1 214 ? -8.519 16.116 54.694 1.00 46.11 213 GLY D N 1
ATOM 6692 C CA . GLY D 1 214 ? -7.812 17.397 54.521 1.00 46.51 213 GLY D CA 1
ATOM 6693 C C . GLY D 1 214 ? -7.840 17.876 53.076 1.00 46.80 213 GLY D C 1
ATOM 6694 O O . GLY D 1 214 ? -7.471 19.017 52.773 1.00 47.36 213 GLY D O 1
#

Secondary structure (DSSP, 8-state):
-EE--TT-TTEEEE--HHHHHHHHHHH-TTS-HHHHHHHHHHHHHHHHHHHTTT--EEEEEEE-SS-EEEEEEE-GGGEEEEEEETTTHHHHHHHHHH-TTSEE-EEE-S---SSS---SEEE----TT-EEEEE-SEESSSHHHHHHHHHHHTTT--GGGEEEE-SEE-HHHHHHHHHH-TT-EEEESEE--EE-TTS-EESS-S-HHHHHH-/-EE--TT-TTEEEE--HHHHHHHHHHH-TTS-HHHHHHHHHHHHHHHHHHHTTT---EEEEEE-SS-EEEEEE--GGGEEEEEEETTTHHHHHHHHHH-TTSEE-EEEE---SSSS--EEEEE----TT-EEEEE-SEESSSHHHHHHHHHHHHTT--GGGEEEE-SEE-HHHHHHHHHH-TTSEEEESEE--EE-TT--EESS-S-HHHHHH-/-EE--TT-TTEEEE--HHHHHHHHHHH-TTS-HHHHHHHHHHHHHHHHHHHGGG---EEEEEE-SS-EEEEEE--GGGEEEEEEETTTHHHHHHHHHHSTTSEE-EEEEE------EEEEEE----TT-EEEEE-SEESSSHHHHHHHHHHHTTT--GGGEEEE-SEE-HHHHHHHHHH-TTSEEEESEE-SEE-TTS-EESS-S-HHHHHH-/-EE--TT-TTEEEE--HHHHHHHHHHH-TTS-HHHHHHHHHHHHHHHHHHHTTT---EEEEEE-SS-EEEEEE--GGGEEEEEEETTTHHHHHHHHHH-TT-EE-EEEEEE-TTS-EEEEEEE----SS-EEEEE-SEESSSHHHHHHHHHHHHTT--GGGEEEE-SEE-HHHHHHHHHH-TTSEEEESEE--EE-TTS-EESS-S-HHHHHH-

CATH classification: 3.40.50.2020

Solvent-accessible surface area: 39150 Å² total; per-residue (Å²): 95,89,115,107,30,125,128,2,98,38,2,33,10,0,41,70,96,99,2,99,100,48,6,80,83,0,65,68,182,122,28,64,40,152,52,4,27,75,14,1,50,57,0,0,47,57,0,0,126,10,24,26,147,146,43,108,117,99,75,137,173,67,136,48,144,165,90,102,72,85,18,95,52,85,51,6,130,104,8,0,0,0,1,2,9,45,18,0,22,12,0,4,17,0,2,15,112,53,17,39,61,3,62,8,0,11,0,0,3,76,22,2,71,103,65,26,26,0,29,1,6,14,91,45,18,100,44,136,99,28,61,0,6,0,0,20,4,32,2,22,51,3,92,47,3,5,15,0,0,35,0,0,66,139,89,63,5,59,7,139,70,4,38,1,0,0,1,0,0,0,16,71,0,2,75,39,3,35,104,51,3,80,82,2,88,2,17,0,4,19,35,10,68,84,39,61,148,148,39,95,8,47,96,3,7,35,50,14,19,84,45,8,30,50,91,85,110,101,33,121,127,2,103,38,2,34,9,0,49,68,99,98,2,94,100,47,6,79,88,0,63,67,183,123,28,56,39,130,46,4,24,76,16,2,51,70,0,0,44,57,0,4,124,15,26,27,157,138,48,108,118,92,83,120,142,58,137,53,140,156,91,85,71,79,18,100,54,71,58,4,104,106,10,0,0,0,0,0,2,43,8,0,19,11,0,4,22,1,4,19,118,52,12,32,46,2,54,8,0,9,0,0,3,15,130,7,103,67,70,22,17,7,50,21,3,24,86,42,25,91,53,143,114,30,64,0,8,0,0,4,4,38,3,23,27,4,46,20,5,0,6,0,0,40,0,0,65,68,88,37,3,62,6,137,67,4,33,0,0,0,0,0,0,0,15,74,0,3,75,32,4,31,97,39,3,78,84,1,90,2,18,0,2,22,35,10,68,84,34,60,153,148,35,93,8,46,96,2,5,38,48,16,18,87,33,6,26,43,85,82,118,96,34,124,127,3,102,34,2,34,8,0,50,70,97,95,2,92,103,46,6,82,88,0,64,72,179,123,23,59,52,152,55,3,28,79,14,2,52,55,0,0,46,59,0,3,128,9,26,26,138,136,37,110,123,96,79,121,152,63,139,47,142,157,88,88,71,86,16,102,39,74,52,6,118,103,7,0,0,0,1,3,7,55,18,0,22,13,0,6,24,0,5,17,112,52,21,33,43,1,53,9,0,6,0,0,12,47,99,25,135,79,67,10,5,76,26,10,23,89,44,28,99,52,146,91,33,70,0,8,0,0,14,3,13,2,8,42,2,109,7,3,0,21,0,0,0,0,0,34,75,104,63,4,59,6,129,75,2,19,0,1,0,1,0,0,0,16,72,0,2,70,33,3,36,100,11,1,80,81,2,81,2,15,0,3,19,35,10,70,81,36,58,149,130,36,98,7,50,94,2,6,37,50,13,19,88,30,12,27,52,94,76,117,106,32,127,127,2,96,35,2,33,11,0,40,71,104,97,2,97,97,48,5,82,84,0,66,66,188,126,25,63,41,141,44,5,34,76,16,1,43,64,0,0,45,55,0,2,127,10,21,29,142,135,44,93,117,91,80,93,156,55,141,56,139,155,88,117,99,95,25,95,54,83,50,5,135,91,6,0,0,0,1,1,4,49,16,0,24,10,0,3,27,0,3,19,112,54,16,35,55,3,53,8,0,9,0,0,7,82,107,20,147,93,76,68,40,5,54,24,5,9,47,43,22,102,47,130,91,28,62,1,8,0,0,6,4,16,1,7,22,3,100,5,2,12,51,0,0,52,0,0,62,138,81,64,9,58,9,157,90,4,40,0,1,0,1,0,0,0,16,74,0,2,72,40,3,34,100,55,3,80,101,1,89,2,16,0,3,19,38,10,68,78,34,62,147,136,18,94,7,50,92,1,8,38,51,16,16,85,36,6,21,51

Radius of gyration: 30.85 Å; Cα contacts (8 Å, |Δi|>4): 1810; chains: 4; bounding box: 78×58×102 Å

Foldseek 3Di:
DWDDDPVAPQETADADPVLLVLVVLLLDPPNALVSNLVSLLQSLLVVLVVVCPPFDWFFDWDDDPPGIDTDIDGPLQQEEEEEEPDLFVSSSNNNCVNRVNYHYWYFYPPDVVDPAQDTPDGGDDDDPNHAYEYGDAEQQQQRSVLSSVVVVVVVPDALQRYEYEYAEYEPNNSVSNCVSPVSHRYYYNDHAYHADPVRAGVVHNPPSCVSNPD/DWDDDPVAPQETADADPVLVVLLVLLQDPVRALVSVLVSLLVSLLVVLVVVCPPQDWFWDFDQDVVGTDTDIDGPLQQEEEEEEPDLRPSNVNNVCVNRVNYHYWYWYFDDDLDDDDTTDDTGDDDPPNHAYEYEDAEQQQLNSVLVRVVVVVVVPDAQQRYEYEYEEYEVNNSVVNCVSHVSHHYYYNYHAYHADPVRAGVVHNPDSCVSNPD/DWDDDPVAPQETADADPVLVVLVVLLQDPPRALVSVLVSLLVSLLVLLVVVCVPADWFFDFDDDVVGTDGDIDGPLQQEEEEEAPDLQVSNVNNVCVNRVNYHYWYWYWDDDPVAIDTDDTGDDDPPRHAYEYGDAEQQQLRRVLVSVVVVVVVPDAQQSYEYEYAEYEPNNSVNNCVNHVSHHYYYNDHAYHADPSRDGVVHNPDSCVSNPD/DWDDDPVAPQETADADPVLVVLQVLLLPPPRDLVSNLVSLLQSLLVVLVVVCPPFDWAWDWDDDPVGIDTHIDGPLCQEEEEEEPDLQPSNVNNVCVNRVNYHYWYWYWDADQVRAIDTDDGGDDDDDSHAYEYGDAEQFQQRNVQVVVVVVVVVPDDLQRYEYEYAEYEVNNSVVNCVSPVRHHYYYNDYAYHADPRRATVVHRPDSCVSNPD

Nearest PDB structures (foldseek):
  3dmp-assembly1_A  TM=1.005E+00  e=1.678E-46  Burkholderia pseudomallei
  1i5e-assembly1_B  TM=9.070E-01  e=6.330E-28  [Bacillus] caldolyticus
  1o5o-assembly1_B  TM=9.196E-01  e=8.770E-27  Thermotoga maritima
  1v9s-assembly1_C  TM=9.228E-01  e=3.447E-24  Thermus thermophilus HB8
  6wn8-assembly1_C  TM=9.099E-01  e=2.069E-23  Klebsiella pneumoniae subsp. pneumoniae

InterPro domains:
  IPR000836 Phosphoribosyltransferase domain [PF14681] (13-214)
  IPR000836 Phosphoribosyltransferase domain [cd06223] (75-188)
  IPR005765 Uracil phosphoribosyl transferase [TIGR01091] (12-215)
  IPR029057 Phosphoribosyltransferase-like [G3DSA:3.40.50.2020] (1-216)
  IPR029057 Phosphoribosyltransferase-like [SSF53271] (10-213)
  IPR034332 Uracil phosphoribosyltransferase, bacterial-type [MF_01218_B] (9-215)
  IPR050054 Uracil phosphoribosyltransferase/Adenine phosphoribosyltransferase [PTHR32315] (14-183)

Sequence (855 aa):
SMKQDSRFPNLFILDHPLIQHKLTHMRDKDTSTRTFRELLREITLLMGYEITRNLPITTKRVETPLVEIDAPVIAGKKLAIVPVLRAGVGMSDGLLELIPSARVGHIGVYRADDHRPVEYLVRLPDLEDRIFILCDPMVATGYSAAHAIDVLKRRGVPGERLMFLALVAAPEGVQVFQDAHPDVKLYVASLDSHLDDHAYIVPGLGDAGDRLFGSMKQDSRFPNLFILDHPLIQHKLTHMRDKDTSTRTFRELLREITLLMGYEITRNLPITTKRVETPLVEIDAPVIAGKKLAIVPVLRAGVGMSDGLLELIPSARVGHIGVYRADDHRPVEYLVRLPDLEDRIFILCDPMVATGYSAAHAIDVLKRRGVPGERLMFLALVAAPEGVQVFQDAHPDVKLYVASLDSHLDDHAYIVPGLGDAGDRLFGSMKQDSRFPNLFILDHPLIQHKLTHMRDKDTSTRTFRELLREITLLMGYEITRNLPITTKRVETPLVEIDAPVIAGKKLAIVPVLRAGVGMSDGLLELIPSARVGHIGVYRADDRPVEYLVRLPDLEDRIFILCDPMVATGYSAAHAIDVLKRRGVPGERLMFLALVAAPEGVQVFQDAHPDVKLYVASLDSHLDDHAYIVPGLGDAGDRLFGSMKQDSRFPNLFILDHPLIQHKLTHMRDKDTSTRTFRELLREITLLMGYEITRNLPITTKRVETPLVEIDAPVIAGKKLAIVPVLRAGVGMSDGLLELIPSARVGHIGVYRADDHRPVEYLVRLPDLEDRIFILCDPMVATGYSAAHAIDVLKRRGVPGERLMFLALVAAPEGVQVFQDAHPDVKLYVASLDSHLDDHAYIVPGLGDAGDRLFG

B-factor: mean 45.41, std 7.55, range [15.56, 71.42]